Protein AF-0000000083628500 (afdb_homodimer)

Foldseek 3Di:
DDDPPPPPPPPPPPPDDDQVVVLLVVLVCCLQVVNFLQCLVPPVSVVVVCVVPVPHDGDHSVRSLLSLLLLLVVLLVVVLVQVVPFDAFWEWEWAWFAAPLGKIWIWIKIWFQGPLLFIDIFGQWIDIFRHPPDLCRVLVVVVVSCVVSVRQLRYAAYEYADDHDPSSLVSVLVRHNDPDSCQLHNQSYPHRFLLQLLLVLLVLLCVLPVVLLVLLLVLLCQCPVDPVSVVVLVVLCVVVVQPDPDDADHADPQFSLRSLSNLVRCLSSLVSLVVCVVVPVVDPRRDDPVSSVSSVLSSVLSVLSSVLLLCQLDDRFQCLQVVLVSLLVNLLVLVVCLVPDDDPSVNVSSVVVNVSSVVSCVSNNLLSQLLNLLFLQCNLNVLLVSLCSNPPPCSVVSSVSSVVSNVSLLVVLVPDDDPPPVPPPDPPPPPPPPPVDDPCVPPPVCVVVVVVCVVVVVPPDDDLSRVSNPDDGDDDDPPDHSSVVLVVCCVVRVSSSNVNRHSSRHDSHSDHSVCSRGNDRHHDDPSLVVDDSSSSGSSNSSNRSVVVPPPPPPPDSDNDDD/DDDDPPPPPPPPPPPPDDQVVVLLVVLVCCLQVVNFLQCLVPPVSVVVVCVVPVPHDGDHSVRSLLSLLLLLVVLLVVVLVQVVPFDAFWEWEWAWFAAPLGKIWIWIKIWFQGPVLFIDIFGQWIDIFRHPPDLCRVLVVVVVSCVVSVRQLRYAAYEYADDHDPSSLVSVLVRHNAPDSCQLHNQSYPHRFLLQLLLVLLVLLCVLPVVLLVLLLVLLCQCPVDPVSVVVLVVLCVVVVQPDPDDADHADPQFSLRSLSNLVRCLSSLVSLVVCVVVPVVDPRRDDPVSSVSSVLSSVLSVLSSVLLLCQLDDRFQCLQVVLVSLLVNLLVLVVCLVPPDDPSVNVSSVVVNVSSVVSCVSNNLLSQLLNLLFLQQRLNVLLVSLCSNPPPCSVVSSVSSVVSNVSVLVVLVPDDDPPPVPVPDVPPPPPPDDPDDPVVPCPVCVVVVVVCVVVVVPPDDDLSRVSNPDDGDDDDPPDHSSVVLVVCCVVRVSSSNVNRHSSRHDSHSDHSVCSRGNDRHHDDPSLVVDDSSSSGSSNSSNRSVVVPPPPPPPDSDNDDD

Sequence (1124 aa):
TTPKRRYRSGGSPYIIFDQDRCRHEIARMIIMHDYPLHMVEHPGFVAFVQNLQPQFNMVTFNTVQGDCVATFLSEKQNLQKYFEGLPGRFCLTLDMWTSSQSVGYVFITGHFVDSDWKLQKRILNVVMEPYPDSDSAINHAVSACLSDWSLDGRLFSITCNHALSEVALGNLRSLLSAKNPLILNGQLLVGSCIARTLSSVANDLLRSIQDVVKKIRDSVKYVKTSDMHEEKFVDLKQQLQVPSERSLFIDDQTQWNTTYQMLVAASELKEVFSCLDTSDPDYKGAPSMQDWKLVETLCTYLKPLYDAANILTTATHPTAITFFHEVWKLQLDLARAVANEEDPFISKLIKPMQEKIDKYWRECCLVLAIAVVMDPRFKMKLVEFSFTKVYGDDSHEYVKIVDDGVHELFNEYVALPLPLTPAYAEEGNVKTEGSPGGTLLSDNGLTDFDAYIMETSSQQTKSELDQYLEESLLPRVPDFDVLSWWKLNKLKYPTLSKMARDILSVPVSSVPADSIFDDKSKEMDQYRSSLRPEVVEALVCAKDWMHYGAAEASNALVKIEFTTPKRRYRSGGSPYIIFDQDRCRHEIARMIIMHDYPLHMVEHPGFVAFVQNLQPQFNMVTFNTVQGDCVATFLSEKQNLQKYFEGLPGRFCLTLDMWTSSQSVGYVFITGHFVDSDWKLQKRILNVVMEPYPDSDSAINHAVSACLSDWSLDGRLFSITCNHALSEVALGNLRSLLSAKNPLILNGQLLVGSCIARTLSSVANDLLRSIQDVVKKIRDSVKYVKTSDMHEEKFVDLKQQLQVPSERSLFIDDQTQWNTTYQMLVAASELKEVFSCLDTSDPDYKGAPSMQDWKLVETLCTYLKPLYDAANILTTATHPTAITFFHEVWKLQLDLARAVANEEDPFISKLIKPMQEKIDKYWRECCLVLAIAVVMDPRFKMKLVEFSFTKVYGDDSHEYVKIVDDGVHELFNEYVALPLPLTPAYAEEGNVKTEGSPGGTLLSDNGLTDFDAYIMETSSQQTKSELDQYLEESLLPRVPDFDVLSWWKLNKLKYPTLSKMARDILSVPVSSVPADSIFDDKSKEMDQYRSSLRPEVVEALVCAKDWMHYGAAEASNALVKIEF

Radius of gyration: 38.26 Å; Cα contacts (8 Å, |Δi|>4): 1397; chains: 2; bounding box: 103×145×81 Å

Solvent-accessible surface area (backbone atoms only — not comparable to full-atom values): 62098 Å² total; per-residue (Å²): 135,78,82,78,78,75,73,72,70,71,67,70,77,75,77,70,72,46,68,68,59,36,53,51,28,51,33,48,23,29,37,69,67,68,48,64,72,58,48,58,69,33,67,42,48,42,51,27,49,43,52,53,32,68,83,58,77,80,58,51,52,67,55,43,53,46,47,38,45,29,52,22,53,53,52,48,52,53,49,50,57,56,54,71,71,41,89,59,41,33,21,37,26,39,39,69,27,41,36,58,62,62,32,23,35,38,38,34,30,40,21,28,39,45,92,83,47,41,75,45,74,45,57,73,45,44,37,73,30,72,52,59,86,43,63,54,32,63,46,50,47,52,52,52,47,30,61,74,68,69,38,75,70,32,29,60,35,41,23,28,60,63,91,68,53,71,66,29,49,54,55,47,41,69,57,34,44,57,87,55,57,54,49,54,82,32,20,48,49,24,59,60,21,51,38,58,52,47,31,52,43,50,50,51,54,50,57,74,45,40,67,57,52,48,34,51,50,51,51,45,43,56,30,72,76,31,72,67,43,35,52,51,49,52,51,46,33,59,75,66,60,59,88,66,86,66,71,85,56,77,33,39,73,56,26,57,62,42,44,51,51,31,50,55,35,47,61,69,41,44,65,45,52,55,50,41,46,72,73,32,87,80,57,73,68,70,75,49,73,66,48,52,53,50,50,53,52,49,49,63,65,43,44,63,50,50,56,57,53,53,51,60,55,69,60,77,60,58,47,27,43,57,46,44,54,55,47,55,51,50,42,49,54,38,53,51,46,56,73,68,49,78,53,66,70,59,38,65,56,47,46,62,43,39,50,55,49,45,50,50,44,76,52,35,46,54,49,19,43,55,29,31,38,65,29,62,56,43,26,65,56,50,52,50,52,52,35,35,72,73,49,49,86,56,19,63,62,56,49,46,46,47,52,52,35,52,51,52,51,48,54,54,50,63,68,46,81,72,79,74,65,74,78,75,61,73,83,62,71,77,70,60,78,68,62,85,63,81,71,63,68,64,75,57,80,45,56,62,48,52,49,45,43,54,65,65,51,59,52,90,70,67,50,68,64,56,48,59,71,67,45,79,65,45,78,89,53,90,85,67,53,67,51,56,51,40,64,73,38,30,83,82,31,51,59,56,32,56,53,40,45,42,52,44,30,40,62,48,51,47,62,57,52,90,49,43,43,38,70,66,82,58,62,51,51,72,68,63,67,70,45,56,58,69,56,47,25,26,41,56,32,36,33,56,52,55,73,72,50,73,73,79,76,72,85,78,82,66,82,66,82,125,137,80,83,79,79,76,74,72,73,71,69,70,79,76,76,71,73,46,68,68,59,37,54,50,28,51,32,48,22,30,36,70,65,67,46,66,72,59,48,57,69,33,67,40,49,42,53,27,50,43,53,53,31,68,83,59,77,81,58,49,52,68,56,44,52,47,46,37,45,28,51,21,54,53,52,48,53,53,48,50,57,54,54,72,70,40,86,58,41,32,20,36,26,37,40,70,27,40,39,58,62,63,32,22,36,37,36,33,31,38,21,27,39,45,92,84,47,42,74,44,73,44,56,72,47,46,39,71,28,73,49,59,85,42,64,54,35,64,45,50,47,52,52,52,48,30,61,72,70,68,37,74,70,32,28,61,34,41,24,27,58,62,91,68,52,72,67,28,48,53,55,47,42,69,58,35,44,56,88,55,58,54,50,52,83,32,19,48,48,22,60,60,21,52,38,58,52,46,30,52,42,51,50,51,54,51,58,73,44,40,68,56,51,48,34,52,51,51,52,46,42,56,32,72,76,32,72,67,44,36,51,53,49,52,51,46,33,58,74,67,60,58,87,65,87,66,70,86,58,76,32,41,74,56,26,55,61,41,44,51,51,31,51,53,34,46,59,70,40,44,66,46,53,55,50,42,46,73,73,32,86,80,58,72,68,69,76,50,74,67,47,51,52,50,50,52,53,51,48,62,64,43,44,64,50,50,56,58,52,54,50,60,55,69,59,77,59,58,47,27,43,57,46,42,53,54,48,55,51,50,43,50,54,38,52,50,46,55,73,67,50,81,53,67,70,59,36,66,57,47,46,61,43,40,51,55,47,44,51,49,43,74,53,37,46,54,48,21,42,57,28,30,39,65,31,62,57,42,25,65,56,50,52,49,53,52,35,36,73,74,48,48,88,57,19,63,61,57,48,45,46,49,53,52,33,52,51,52,51,49,55,55,51,64,68,46,82,71,79,75,66,70,80,74,59,72,82,59,71,76,70,63,84,63,68,92,63,82,70,65,70,64,75,60,79,43,57,63,47,51,50,45,45,54,64,66,52,60,54,90,70,67,49,70,64,56,47,60,70,66,47,79,66,44,78,89,54,90,84,69,53,67,50,58,51,40,64,73,38,32,83,83,31,52,58,56,32,56,52,40,45,41,50,46,29,39,63,48,51,46,61,57,52,90,49,43,44,39,70,67,83,58,62,50,51,72,68,64,66,70,46,57,59,69,55,47,27,27,40,56,32,36,34,55,50,54,73,71,48,73,73,78,77,73,86,78,81,66,82,67,83,125

Structure (mmCIF, N/CA/C/O backbone):
data_AF-0000000083628500-model_v1
#
loop_
_entity.id
_entity.type
_entity.pdbx_description
1 polymer 'Putative AC transposase'
#
loop_
_atom_site.group_PDB
_atom_site.id
_atom_site.type_symbol
_atom_site.label_atom_id
_atom_site.label_alt_id
_atom_site.label_comp_id
_atom_site.label_asym_id
_atom_site.label_entity_id
_atom_site.label_seq_id
_atom_site.pdbx_PDB_ins_code
_atom_site.Cartn_x
_atom_site.Cartn_y
_atom_site.Cartn_z
_atom_site.occupancy
_atom_site.B_iso_or_equiv
_atom_site.auth_seq_id
_atom_site.auth_comp_id
_atom_site.auth_asym_id
_atom_site.auth_atom_id
_atom_site.pdbx_PDB_model_num
ATOM 1 N N . THR A 1 1 ? -65.938 -3.646 37.438 1 26.77 1 THR A N 1
ATOM 2 C CA . THR A 1 1 ? -65.75 -3.475 36 1 26.77 1 THR A CA 1
ATOM 3 C C . THR A 1 1 ? -64.438 -2.811 35.688 1 26.77 1 THR A C 1
ATOM 5 O O . THR A 1 1 ? -64.25 -1.622 35.938 1 26.77 1 THR A O 1
ATOM 8 N N . THR A 1 2 ? -63.344 -3.535 35.812 1 33.03 2 THR A N 1
ATOM 9 C CA . THR A 1 2 ? -61.969 -3.086 35.75 1 33.03 2 THR A CA 1
ATOM 10 C C . THR A 1 2 ? -61.594 -2.623 34.344 1 33.03 2 THR A C 1
ATOM 12 O O . THR A 1 2 ? -61.844 -3.32 33.375 1 33.03 2 THR A O 1
ATOM 15 N N . PRO A 1 3 ? -61.312 -1.31 34.094 1 29.19 3 PRO A N 1
ATOM 16 C CA . PRO A 1 3 ? -61.094 -0.782 32.719 1 29.19 3 PRO A CA 1
ATOM 17 C C . PRO A 1 3 ? -59.906 -1.446 32.031 1 29.19 3 PRO A C 1
ATOM 19 O O . PRO A 1 3 ? -58.906 -1.751 32.688 1 29.19 3 PRO A O 1
ATOM 22 N N . LYS A 1 4 ? -60.156 -2.295 30.984 1 29.53 4 LYS A N 1
ATOM 23 C CA . LYS A 1 4 ? -59.156 -2.924 30.125 1 29.53 4 LYS A CA 1
ATOM 24 C C . LYS A 1 4 ? -58.281 -1.879 29.453 1 29.53 4 LYS A C 1
ATOM 26 O O . LYS A 1 4 ? -58.75 -1.023 28.703 1 29.53 4 LYS A O 1
ATOM 31 N N . ARG A 1 5 ? -57.125 -1.547 30.047 1 30.47 5 ARG A N 1
ATOM 32 C CA . ARG A 1 5 ? -56.156 -0.633 29.484 1 30.47 5 ARG A CA 1
ATOM 33 C C . ARG A 1 5 ? -55.75 -1.046 28.078 1 30.47 5 ARG A C 1
ATOM 35 O O . ARG A 1 5 ? -55.312 -2.174 27.844 1 30.47 5 ARG A O 1
ATOM 42 N N . ARG A 1 6 ? -56.406 -0.496 27.062 1 30.08 6 ARG A N 1
ATOM 43 C CA . ARG A 1 6 ? -56.031 -0.657 25.656 1 30.08 6 ARG A CA 1
ATOM 44 C C . ARG A 1 6 ? -54.531 -0.414 25.453 1 30.08 6 ARG A C 1
ATOM 46 O O . ARG A 1 6 ? -54.031 0.664 25.766 1 30.08 6 ARG A O 1
ATOM 53 N N . TYR A 1 7 ? -53.719 -1.383 25.625 1 30.11 7 TYR A N 1
ATOM 54 C CA . TYR A 1 7 ? -52.312 -1.278 25.203 1 30.11 7 TYR A CA 1
ATOM 55 C C . TYR A 1 7 ? -52.219 -0.795 23.766 1 30.11 7 TYR A C 1
ATOM 57 O O . TYR A 1 7 ? -52.75 -1.417 22.844 1 30.11 7 TYR A O 1
ATOM 65 N N . ARG A 1 8 ? -52.375 0.513 23.547 1 32 8 ARG A N 1
ATOM 66 C CA . ARG A 1 8 ? -52 1.092 22.266 1 32 8 ARG A CA 1
ATOM 67 C C . ARG A 1 8 ? -50.719 0.438 21.734 1 32 8 ARG A C 1
ATOM 69 O O . ARG A 1 8 ? -49.688 0.461 22.391 1 32 8 ARG A O 1
ATOM 76 N N . SER A 1 9 ? -50.844 -0.696 21.203 1 32.78 9 SER A N 1
ATOM 77 C CA . SER A 1 9 ? -49.75 -1.232 20.391 1 32.78 9 SER A CA 1
ATOM 78 C C . SER A 1 9 ? -49.062 -0.134 19.578 1 32.78 9 SER A C 1
ATOM 80 O O . SER A 1 9 ? -49.719 0.535 18.766 1 32.78 9 SER A O 1
ATOM 82 N N . GLY A 1 10 ? -48.375 0.766 20.266 1 34.94 10 GLY A N 1
ATOM 83 C CA . GLY A 1 10 ? -47.562 1.735 19.547 1 34.94 10 GLY A CA 1
ATOM 84 C C . GLY A 1 10 ? -47.031 1.211 18.219 1 34.94 10 GLY A C 1
ATOM 85 O O . GLY A 1 10 ? -46.281 0.241 18.188 1 34.94 10 GLY A O 1
ATOM 86 N N . GLY A 1 11 ? -47.906 1.203 17.25 1 37.25 11 GLY A N 1
ATOM 87 C CA . GLY A 1 11 ? -47.5 0.901 15.898 1 37.25 11 GLY A CA 1
ATOM 88 C C . GLY A 1 11 ? -46.094 1.423 15.586 1 37.25 11 GLY A C 1
ATOM 89 O O . GLY A 1 11 ? -45.719 2.518 16.016 1 37.25 11 GLY A O 1
ATOM 90 N N . SER A 1 12 ? -45.125 0.626 15.711 1 40.72 12 SER A N 1
ATOM 91 C CA . SER A 1 12 ? -43.781 1.001 15.227 1 40.72 12 SER A CA 1
ATOM 92 C C . SER A 1 12 ? -43.875 1.981 14.062 1 40.72 12 SER A C 1
ATOM 94 O O . SER A 1 12 ? -44.688 1.794 13.148 1 40.72 12 SER A O 1
ATOM 96 N N . PRO A 1 13 ? -43.688 3.213 14.234 1 42.59 13 PRO A N 1
ATOM 97 C CA . PRO A 1 13 ? -43.75 4.16 13.117 1 42.59 13 PRO A CA 1
ATOM 98 C C . PRO A 1 13 ? -43.281 3.541 11.797 1 42.59 13 PRO A C 1
ATOM 100 O O . PRO A 1 13 ? -42.25 2.889 11.75 1 42.59 13 PRO A O 1
ATOM 103 N N . TYR A 1 14 ? -44.125 2.992 11.039 1 46.62 14 TYR A N 1
ATOM 104 C CA . TYR A 1 14 ? -43.906 2.551 9.664 1 46.62 14 TYR A CA 1
ATOM 105 C C . TYR A 1 14 ? -43 3.518 8.914 1 46.62 14 TYR A C 1
ATOM 107 O O . TYR A 1 14 ? -43.438 4.617 8.547 1 46.62 14 TYR A O 1
ATOM 115 N N . ILE A 1 15 ? -41.844 3.689 9.289 1 55.88 15 ILE A N 1
ATOM 116 C CA . ILE A 1 15 ? -40.938 4.52 8.5 1 55.88 15 ILE A CA 1
ATOM 117 C C . ILE A 1 15 ? -41 4.102 7.031 1 55.88 15 ILE A C 1
ATOM 119 O O . ILE A 1 15 ? -40.719 2.953 6.695 1 55.88 15 ILE A O 1
ATOM 123 N N . ILE A 1 16 ? -41.844 4.797 6.328 1 68.62 16 ILE A N 1
ATOM 124 C CA . ILE A 1 16 ? -42.062 4.641 4.895 1 68.62 16 ILE A CA 1
ATOM 125 C C . ILE A 1 16 ? -40.75 4.73 4.145 1 68.62 16 ILE A C 1
ATOM 127 O O . ILE A 1 16 ? -39.938 5.621 4.41 1 68.62 16 ILE A O 1
ATOM 131 N N . PHE A 1 17 ? -40.469 3.691 3.453 1 81.81 17 PHE A N 1
ATOM 132 C CA . PHE A 1 17 ? -39.344 3.604 2.557 1 81.81 17 PHE A CA 1
ATOM 133 C C . PHE A 1 17 ? -39.25 4.824 1.649 1 81.81 17 PHE A C 1
ATOM 135 O O . PHE A 1 17 ? -40.25 5.219 1.048 1 81.81 17 PHE A O 1
ATOM 142 N N . ASP A 1 18 ? -38.156 5.633 1.667 1 90.56 18 ASP A N 1
ATOM 143 C CA . ASP A 1 18 ? -37.906 6.809 0.84 1 90.56 18 ASP A CA 1
ATOM 144 C C . ASP A 1 18 ? -36.719 6.59 -0.074 1 90.56 18 ASP A C 1
ATOM 146 O O . ASP A 1 18 ? -35.562 6.523 0.396 1 90.56 18 ASP A O 1
ATOM 150 N N . GLN A 1 19 ? -36.969 6.594 -1.367 1 92.44 19 GLN A N 1
ATOM 151 C CA . GLN A 1 19 ? -35.969 6.312 -2.375 1 92.44 19 GLN A CA 1
ATOM 152 C C . GLN A 1 19 ? -34.844 7.336 -2.318 1 92.44 19 GLN A C 1
ATOM 154 O O . GLN A 1 19 ? -33.656 6.969 -2.316 1 92.44 19 GLN A O 1
ATOM 159 N N . ASP A 1 20 ? -35.188 8.578 -2.281 1 92.75 20 ASP A N 1
ATOM 160 C CA . ASP A 1 20 ? -34.219 9.656 -2.344 1 92.75 20 ASP A CA 1
ATOM 161 C C . ASP A 1 20 ? -33.344 9.695 -1.084 1 92.75 20 ASP A C 1
ATOM 163 O O . ASP A 1 20 ? -32.156 9.938 -1.156 1 92.75 20 ASP A O 1
ATOM 167 N N . ARG A 1 21 ? -34 9.477 -0.053 1 93.5 21 ARG A N 1
ATOM 168 C CA . ARG A 1 21 ? -33.25 9.445 1.201 1 93.5 21 ARG A CA 1
ATOM 169 C C . ARG A 1 21 ? -32.219 8.328 1.193 1 93.5 21 ARG A C 1
ATOM 171 O O . ARG A 1 21 ? -31.078 8.523 1.636 1 93.5 21 ARG A O 1
ATOM 178 N N . CYS A 1 22 ? -32.562 7.18 0.744 1 94.25 22 CYS A N 1
ATOM 179 C CA . CYS A 1 22 ? -31.656 6.043 0.689 1 94.25 22 CYS A CA 1
ATOM 180 C C . CYS A 1 22 ? -30.516 6.312 -0.277 1 94.25 22 CYS A C 1
ATOM 182 O O . CYS A 1 22 ? -29.359 5.93 -0.014 1 94.25 22 CYS A O 1
ATOM 184 N N . ARG A 1 23 ? -30.844 6.938 -1.316 1 95.19 23 ARG A N 1
ATOM 185 C CA . ARG A 1 23 ? -29.828 7.328 -2.283 1 95.19 23 ARG A CA 1
ATOM 186 C C . ARG A 1 23 ? -28.812 8.266 -1.652 1 95.19 23 ARG A C 1
ATOM 188 O O . ARG A 1 23 ? -27.609 8.109 -1.851 1 95.19 23 ARG A O 1
ATOM 195 N N . HIS A 1 24 ? -29.281 9.172 -0.893 1 95 24 HIS A N 1
ATOM 196 C CA . HIS A 1 24 ? -28.406 10.109 -0.189 1 95 24 HIS A CA 1
ATOM 197 C C . HIS A 1 24 ? -27.547 9.391 0.833 1 95 24 HIS A C 1
ATOM 199 O O . HIS A 1 24 ? -26.359 9.711 0.993 1 95 24 HIS A O 1
ATOM 205 N N . GLU A 1 25 ? -28.125 8.469 1.453 1 96.06 25 GLU A N 1
ATOM 206 C CA . GLU A 1 25 ? -27.391 7.715 2.467 1 96.06 25 GLU A CA 1
ATOM 207 C C . GLU A 1 25 ? -26.281 6.871 1.838 1 96.06 25 GLU A C 1
ATOM 209 O O . GLU A 1 25 ? -25.234 6.652 2.451 1 96.06 25 GLU A O 1
ATOM 214 N N . ILE A 1 26 ? -26.438 6.379 0.629 1 97.12 26 ILE A N 1
ATOM 215 C CA . ILE A 1 26 ? -25.391 5.648 -0.083 1 97.12 26 ILE A CA 1
ATOM 216 C C . ILE A 1 26 ? -24.188 6.559 -0.315 1 97.12 26 ILE A C 1
ATOM 218 O O . ILE A 1 26 ? -23.062 6.18 -0.029 1 97.12 26 ILE A O 1
ATOM 222 N N . ALA A 1 27 ? -24.484 7.738 -0.815 1 97.19 27 ALA A N 1
ATOM 223 C CA . ALA A 1 27 ? -23.406 8.703 -1.052 1 97.19 27 ALA A CA 1
ATOM 224 C C . ALA A 1 27 ? -22.672 9.039 0.246 1 97.19 27 ALA A C 1
ATOM 226 O O . ALA A 1 27 ? -21.453 9.094 0.279 1 97.19 27 ALA A O 1
ATOM 227 N N . ARG A 1 28 ? -23.422 9.211 1.27 1 96.81 28 ARG A N 1
ATOM 228 C CA . ARG A 1 28 ? -22.875 9.57 2.57 1 96.81 28 ARG A CA 1
ATOM 229 C C . ARG A 1 28 ? -21.953 8.477 3.096 1 96.81 28 ARG A C 1
ATOM 231 O O . ARG A 1 28 ? -20.859 8.75 3.578 1 96.81 28 ARG A O 1
ATOM 238 N N . MET A 1 29 ? -22.422 7.211 3.045 1 96.94 29 MET A N 1
ATOM 239 C CA . MET A 1 29 ? -21.609 6.121 3.58 1 96.94 29 MET A CA 1
ATOM 240 C C . MET A 1 29 ? -20.344 5.938 2.76 1 96.94 29 MET A C 1
ATOM 242 O O . MET A 1 29 ? -19.281 5.613 3.307 1 96.94 29 MET A O 1
ATOM 246 N N . ILE A 1 30 ? -20.375 6.137 1.43 1 97.56 30 ILE A N 1
ATOM 247 C CA . ILE A 1 30 ? -19.203 6.027 0.561 1 97.56 30 ILE A CA 1
ATOM 248 C C . ILE A 1 30 ? -18.188 7.09 0.941 1 97.56 30 ILE A C 1
ATOM 250 O O . ILE A 1 30 ? -17 6.789 1.086 1 97.56 30 ILE A O 1
ATOM 254 N N . ILE A 1 31 ? -18.625 8.305 1.171 1 97.69 31 ILE A N 1
ATOM 255 C CA . ILE A 1 31 ? -17.734 9.422 1.52 1 97.69 31 ILE A CA 1
ATOM 256 C C . ILE A 1 31 ? -17.141 9.195 2.91 1 97.69 31 ILE A C 1
ATOM 258 O O . ILE A 1 31 ? -15.93 9.25 3.09 1 97.69 31 ILE A O 1
ATOM 262 N N . MET A 1 32 ? -17.953 8.844 3.857 1 96.44 32 MET A N 1
ATOM 263 C CA . MET A 1 32 ? -17.562 8.766 5.262 1 96.44 32 MET A CA 1
ATOM 264 C C . MET A 1 32 ? -16.562 7.648 5.484 1 96.44 32 MET A C 1
ATOM 266 O O . MET A 1 32 ? -15.656 7.773 6.316 1 96.44 32 MET A O 1
ATOM 270 N N . HIS A 1 33 ? -16.766 6.578 4.766 1 95.75 33 HIS A N 1
ATOM 271 C CA . HIS A 1 33 ? -15.984 5.395 5.117 1 95.75 33 HIS A CA 1
ATOM 272 C C . HIS A 1 33 ? -15.07 4.977 3.973 1 95.75 33 HIS A C 1
ATOM 274 O O . HIS A 1 33 ? -14.5 3.881 3.992 1 95.75 33 HIS A O 1
ATOM 280 N N . ASP A 1 34 ? -14.938 5.836 2.945 1 94.62 34 ASP A N 1
ATOM 281 C CA . ASP A 1 34 ? -14.023 5.633 1.829 1 94.62 34 ASP A CA 1
ATOM 282 C C . ASP A 1 34 ? -14.336 4.336 1.091 1 94.62 34 ASP A C 1
ATOM 284 O O . ASP A 1 34 ? -13.43 3.574 0.747 1 94.62 34 ASP A O 1
ATOM 288 N N . TYR A 1 35 ? -15.672 4.016 0.969 1 96.5 35 TYR A N 1
ATOM 289 C CA . TYR A 1 35 ? -16.031 2.877 0.132 1 96.5 35 TYR A CA 1
ATOM 290 C C . TYR A 1 35 ? -15.812 3.195 -1.344 1 96.5 35 TYR A C 1
ATOM 292 O O . TYR A 1 35 ? -15.938 4.348 -1.76 1 96.5 35 TYR A O 1
ATOM 300 N N . PRO A 1 36 ? -15.422 2.133 -2.172 1 95.94 36 PRO A N 1
ATOM 301 C CA . PRO A 1 36 ? -15.336 2.4 -3.609 1 95.94 36 PRO A CA 1
ATOM 302 C C . PRO A 1 36 ? -16.672 2.811 -4.219 1 95.94 36 PRO A C 1
ATOM 304 O O . PRO A 1 36 ? -17.719 2.268 -3.846 1 95.94 36 PRO A O 1
ATOM 307 N N . LEU A 1 37 ? -16.641 3.783 -5.121 1 96.56 37 LEU A N 1
ATOM 308 C CA . LEU A 1 37 ? -17.844 4.227 -5.812 1 96.56 37 LEU A CA 1
ATOM 309 C C . LEU A 1 37 ? -18.5 3.068 -6.555 1 96.56 37 LEU A C 1
ATOM 311 O O . LEU A 1 37 ? -19.734 2.996 -6.629 1 96.56 37 LEU A O 1
ATOM 315 N N . HIS A 1 38 ? -17.75 2.104 -7.004 1 95.75 38 HIS A N 1
ATOM 316 C CA . HIS A 1 38 ? -18.234 0.967 -7.785 1 95.75 38 HIS A CA 1
ATOM 317 C C . HIS A 1 38 ? -19 -0.022 -6.91 1 95.75 38 HIS A C 1
ATOM 319 O O . HIS A 1 38 ? -19.609 -0.967 -7.414 1 95.75 38 HIS A O 1
ATOM 325 N N . MET A 1 39 ? -18.984 0.195 -5.621 1 96.69 39 MET A N 1
ATOM 326 C CA . MET A 1 39 ? -19.672 -0.697 -4.684 1 96.69 39 MET A CA 1
ATOM 327 C C . MET A 1 39 ? -21.125 -0.904 -5.09 1 96.69 39 MET A C 1
ATOM 329 O O . MET A 1 39 ? -21.656 -2.004 -4.945 1 96.69 39 MET A O 1
ATOM 333 N N . VAL A 1 40 ? -21.781 0.099 -5.672 1 96.81 40 VAL A N 1
ATOM 334 C CA . VAL A 1 40 ? -23.203 0.088 -5.988 1 96.81 40 VAL A CA 1
ATOM 335 C C . VAL A 1 40 ? -23.469 -0.896 -7.125 1 96.81 40 VAL A C 1
ATOM 337 O O . VAL A 1 40 ? -24.625 -1.268 -7.375 1 96.81 40 VAL A O 1
ATOM 340 N N . GLU A 1 41 ? -22.406 -1.312 -7.789 1 96.56 41 GLU A N 1
ATOM 341 C CA . GLU A 1 41 ? -22.562 -2.256 -8.891 1 96.56 41 GLU A CA 1
ATOM 342 C C . GLU A 1 41 ? -21.969 -3.619 -8.539 1 96.56 41 GLU A C 1
ATOM 344 O O . GLU A 1 41 ? -21.984 -4.539 -9.359 1 96.56 41 GLU A O 1
ATOM 349 N N . HIS A 1 42 ? -21.391 -3.762 -7.406 1 96.38 42 HIS A N 1
ATOM 350 C CA . HIS A 1 42 ? -20.906 -5.059 -6.961 1 96.38 42 HIS A CA 1
ATOM 351 C C . HIS A 1 42 ? -22.047 -6.062 -6.824 1 96.38 42 HIS A C 1
ATOM 353 O O . HIS A 1 42 ? -23.047 -5.785 -6.148 1 96.38 42 HIS A O 1
ATOM 359 N N . PRO A 1 43 ? -21.953 -7.234 -7.375 1 95.62 43 PRO A N 1
ATOM 360 C CA . PRO A 1 43 ? -23.062 -8.203 -7.336 1 95.62 43 PRO A CA 1
ATOM 361 C C . PRO A 1 43 ? -23.484 -8.547 -5.91 1 95.62 43 PRO A C 1
ATOM 363 O O . PRO A 1 43 ? -24.672 -8.688 -5.637 1 95.62 43 PRO A O 1
ATOM 366 N N . GLY A 1 44 ? -22.5 -8.68 -5.031 1 96.12 44 GLY A N 1
ATOM 367 C CA . GLY A 1 44 ? -22.828 -8.984 -3.652 1 96.12 44 GLY A CA 1
ATOM 368 C C . GLY A 1 44 ? -23.625 -7.883 -2.969 1 96.12 44 GLY A C 1
ATOM 369 O O . GLY A 1 44 ? -24.562 -8.156 -2.229 1 96.12 44 GLY A O 1
ATOM 370 N N . PHE A 1 45 ? -23.281 -6.586 -3.172 1 97.5 45 PHE A N 1
ATOM 371 C CA . PHE A 1 45 ? -23.969 -5.453 -2.57 1 97.5 45 PHE A CA 1
ATOM 372 C C . PHE A 1 45 ? -25.359 -5.293 -3.158 1 97.5 45 PHE A C 1
ATOM 374 O O . PHE A 1 45 ? -26.328 -5.047 -2.428 1 97.5 45 PHE A O 1
ATOM 381 N N . VAL A 1 46 ? -25.484 -5.484 -4.422 1 96.62 46 VAL A N 1
ATOM 382 C CA . VAL A 1 46 ? -26.766 -5.383 -5.105 1 96.62 46 VAL A CA 1
ATOM 383 C C . VAL A 1 46 ? -27.719 -6.445 -4.57 1 96.62 46 VAL A C 1
ATOM 385 O O . VAL A 1 46 ? -28.875 -6.152 -4.266 1 96.62 46 VAL A O 1
ATOM 388 N N . ALA A 1 47 ? -27.219 -7.699 -4.441 1 95.31 47 ALA A N 1
ATOM 389 C CA . ALA A 1 47 ? -28.031 -8.789 -3.916 1 95.31 47 ALA A CA 1
ATOM 390 C C . ALA A 1 47 ? -28.5 -8.484 -2.494 1 95.31 47 ALA A C 1
ATOM 392 O O . ALA A 1 47 ? -29.656 -8.711 -2.152 1 95.31 47 ALA A O 1
ATOM 393 N N . PHE A 1 48 ? -27.703 -7.98 -1.708 1 96.31 48 PHE A N 1
ATOM 394 C CA . PHE A 1 48 ? -28.016 -7.641 -0.327 1 96.31 48 PHE A CA 1
ATOM 395 C C . PHE A 1 48 ? -29.125 -6.59 -0.27 1 96.31 48 PHE A C 1
ATOM 397 O O . PHE A 1 48 ? -30.125 -6.77 0.429 1 96.31 48 PHE A O 1
ATOM 404 N N . VAL A 1 49 ? -28.906 -5.5 -1.039 1 95.81 49 VAL A N 1
ATOM 405 C CA . VAL A 1 49 ? -29.828 -4.379 -1.027 1 95.81 49 VAL A CA 1
ATOM 406 C C . VAL A 1 49 ? -31.188 -4.832 -1.558 1 95.81 49 VAL A C 1
ATOM 408 O O . VAL A 1 49 ? -32.219 -4.496 -0.987 1 95.81 49 VAL A O 1
ATOM 411 N N . GLN A 1 50 ? -31.188 -5.676 -2.566 1 93.56 50 GLN A N 1
ATOM 412 C CA . GLN A 1 50 ? -32.438 -6.129 -3.186 1 93.56 50 GLN A CA 1
ATOM 413 C C . GLN A 1 50 ? -33.188 -7.074 -2.262 1 93.56 50 GLN A C 1
ATOM 415 O O . GLN A 1 50 ? -34.438 -7.082 -2.254 1 93.56 50 GLN A O 1
ATOM 420 N N . ASN A 1 51 ? -32.438 -7.836 -1.504 1 93.06 51 ASN A N 1
ATOM 421 C CA . ASN A 1 51 ? -33.094 -8.711 -0.542 1 93.06 51 ASN A CA 1
ATOM 422 C C . ASN A 1 51 ? -33.625 -7.938 0.668 1 93.06 51 ASN A C 1
ATOM 424 O O . ASN A 1 51 ? -34.625 -8.312 1.269 1 93.06 51 ASN A O 1
ATOM 428 N N . LEU A 1 52 ? -32.969 -6.891 0.954 1 92.75 52 LEU A N 1
ATOM 429 C CA . LEU A 1 52 ? -33.344 -6.055 2.084 1 92.75 52 LEU A CA 1
ATOM 430 C C . LEU A 1 52 ? -34.562 -5.219 1.74 1 92.75 52 LEU A C 1
ATOM 432 O O . LEU A 1 52 ? -35.5 -5.121 2.543 1 92.75 52 LEU A O 1
ATOM 436 N N . GLN A 1 53 ? -34.594 -4.555 0.558 1 92.44 53 GLN A N 1
ATOM 437 C CA . GLN A 1 53 ? -35.688 -3.707 0.074 1 92.44 53 GLN A CA 1
ATOM 438 C C . GLN A 1 53 ? -35.844 -3.822 -1.44 1 92.44 53 GLN A C 1
ATOM 440 O O . GLN A 1 53 ? -35.25 -3.025 -2.189 1 92.44 53 GLN A O 1
ATOM 445 N N . PRO A 1 54 ? -36.656 -4.719 -1.818 1 90.44 54 PRO A N 1
ATOM 446 C CA . PRO A 1 54 ? -36.844 -4.984 -3.248 1 90.44 54 PRO A CA 1
ATOM 447 C C . PRO A 1 54 ? -37.344 -3.766 -4.02 1 90.44 54 PRO A C 1
ATOM 449 O O . PRO A 1 54 ? -37.125 -3.664 -5.23 1 90.44 54 PRO A O 1
ATOM 452 N N . GLN A 1 55 ? -37.969 -2.812 -3.332 1 90.25 55 GLN A N 1
ATOM 453 C CA . GLN A 1 55 ? -38.531 -1.648 -4.004 1 90.25 55 GLN A CA 1
ATOM 454 C C . GLN A 1 55 ? -37.469 -0.598 -4.289 1 90.25 55 GLN A C 1
ATOM 456 O O . GLN A 1 55 ? -37.688 0.344 -5.051 1 90.25 55 GLN A O 1
ATOM 461 N N . PHE A 1 56 ? -36.344 -0.77 -3.697 1 93.69 56 PHE A N 1
ATOM 462 C CA . PHE A 1 56 ? -35.281 0.213 -3.887 1 93.69 56 PHE A CA 1
ATOM 463 C C . PHE A 1 56 ? -34.688 0.106 -5.285 1 93.69 56 PHE A C 1
ATOM 465 O O . PHE A 1 56 ? -34.281 -0.974 -5.707 1 93.69 56 PHE A O 1
ATOM 472 N N . ASN A 1 57 ? -34.75 1.18 -5.992 1 93.62 57 ASN A N 1
ATOM 473 C CA . ASN A 1 57 ? -34.062 1.244 -7.285 1 93.62 57 ASN A CA 1
ATOM 474 C C . ASN A 1 57 ? -32.594 1.519 -7.125 1 93.62 57 ASN A C 1
ATOM 476 O O . ASN A 1 57 ? -32.188 2.635 -6.781 1 93.62 57 ASN A O 1
ATOM 480 N N . MET A 1 58 ? -31.812 0.531 -7.484 1 93.94 58 MET A N 1
ATOM 481 C CA . MET A 1 58 ? -30.375 0.65 -7.297 1 93.94 58 MET A CA 1
ATOM 482 C C . MET A 1 58 ? -29.812 1.799 -8.133 1 93.94 58 MET A C 1
ATOM 484 O O . MET A 1 58 ? -30.312 2.096 -9.211 1 93.94 58 MET A O 1
ATOM 488 N N . VAL A 1 59 ? -28.828 2.41 -7.586 1 94.81 59 VAL A N 1
ATOM 489 C CA . VAL A 1 59 ? -28.172 3.518 -8.266 1 94.81 59 VAL A CA 1
ATOM 490 C C . VAL A 1 59 ? -26.984 2.994 -9.078 1 94.81 59 VAL A C 1
ATOM 492 O O . VAL A 1 59 ? -26.438 1.934 -8.773 1 94.81 59 VAL A O 1
ATOM 495 N N . THR A 1 60 ? -26.609 3.715 -10.109 1 95.88 60 THR A N 1
ATOM 496 C CA . THR A 1 60 ? -25.453 3.369 -10.93 1 95.88 60 THR A CA 1
ATOM 497 C C . THR A 1 60 ? -24.203 4.09 -10.438 1 95.88 60 THR A C 1
ATOM 499 O O . THR A 1 60 ? -24.281 4.98 -9.586 1 95.88 60 THR A O 1
ATOM 502 N N . PHE A 1 61 ? -23.109 3.695 -10.984 1 95.69 61 PHE A N 1
ATOM 503 C CA . PHE A 1 61 ? -21.828 4.328 -10.68 1 95.69 61 PHE A CA 1
ATOM 504 C C . PHE A 1 61 ? -21.875 5.824 -10.961 1 95.69 61 PHE A C 1
ATOM 506 O O . PHE A 1 61 ? -21.5 6.633 -10.109 1 95.69 61 PHE A O 1
ATOM 513 N N . ASN A 1 62 ? -22.359 6.207 -12.078 1 95.56 62 ASN A N 1
ATOM 514 C CA . ASN A 1 62 ? -22.391 7.609 -12.484 1 95.56 62 ASN A CA 1
ATOM 515 C C . ASN A 1 62 ? -23.312 8.438 -11.578 1 95.56 62 ASN A C 1
ATOM 517 O O . ASN A 1 62 ? -22.969 9.57 -11.227 1 95.56 62 ASN A O 1
ATOM 521 N N . THR A 1 63 ? -24.359 7.828 -11.25 1 96.06 63 THR A N 1
ATOM 522 C CA . THR A 1 63 ? -25.312 8.523 -10.391 1 96.06 63 THR A CA 1
ATOM 523 C C . THR A 1 63 ? -24.719 8.789 -9.016 1 96.06 63 THR A C 1
ATOM 525 O O . THR A 1 63 ? -24.828 9.898 -8.492 1 96.06 63 THR A O 1
ATOM 528 N N . VAL A 1 64 ? -24.141 7.77 -8.469 1 96.88 64 VAL A N 1
ATOM 529 C CA . VAL A 1 64 ? -23.594 7.914 -7.125 1 96.88 64 VAL A CA 1
ATOM 530 C C . VAL A 1 64 ? -22.422 8.883 -7.141 1 96.88 64 VAL A C 1
ATOM 532 O O . VAL A 1 64 ? -22.219 9.656 -6.203 1 96.88 64 VAL A O 1
ATOM 535 N N . GLN A 1 65 ? -21.578 8.797 -8.141 1 97.06 65 GLN A N 1
ATOM 536 C CA . GLN A 1 65 ? -20.5 9.758 -8.305 1 97.06 65 GLN A CA 1
ATOM 537 C C . GLN A 1 65 ? -21.031 11.188 -8.328 1 97.06 65 GLN A C 1
ATOM 539 O O . GLN A 1 65 ? -20.484 12.062 -7.652 1 97.06 65 GLN A O 1
ATOM 544 N N . GLY A 1 66 ? -22.031 11.406 -9.117 1 97.19 66 GLY A N 1
ATOM 545 C CA . GLY A 1 66 ? -22.672 12.711 -9.156 1 97.19 66 GLY A CA 1
ATOM 546 C C . GLY A 1 66 ? -23.203 13.156 -7.801 1 97.19 66 GLY A C 1
ATOM 547 O O . GLY A 1 66 ? -23.062 14.32 -7.43 1 97.19 66 GLY A O 1
ATOM 548 N N . ASP A 1 67 ? -23.781 12.242 -7.094 1 97.31 67 ASP A N 1
ATOM 549 C CA . ASP A 1 67 ? -24.328 12.539 -5.77 1 97.31 67 ASP A CA 1
ATOM 550 C C . ASP A 1 67 ? -23.203 12.922 -4.801 1 97.31 67 ASP A C 1
ATOM 552 O O . ASP A 1 67 ? -23.375 13.812 -3.967 1 97.31 67 ASP A O 1
ATOM 556 N N . CYS A 1 68 ? -22.125 12.211 -4.844 1 97.31 68 CYS A N 1
ATOM 557 C CA . CYS A 1 68 ? -20.984 12.531 -3.99 1 97.31 68 CYS A CA 1
ATOM 558 C C . CYS A 1 68 ? -20.438 13.922 -4.293 1 97.31 68 CYS A C 1
ATOM 560 O O . CYS A 1 68 ? -20.156 14.695 -3.375 1 97.31 68 CYS A O 1
ATOM 562 N N . VAL A 1 69 ? -20.344 14.273 -5.543 1 97.62 69 VAL A N 1
ATOM 563 C CA . VAL A 1 69 ? -19.859 15.586 -5.953 1 97.62 69 VAL A CA 1
ATOM 564 C C . VAL A 1 69 ? -20.859 16.672 -5.516 1 97.62 69 VAL A C 1
ATOM 566 O O . VAL A 1 69 ? -20.453 17.75 -5.078 1 97.62 69 VAL A O 1
ATOM 569 N N . ALA A 1 70 ? -22.125 16.328 -5.605 1 97 70 ALA A N 1
ATOM 570 C CA . ALA A 1 70 ? -23.141 17.266 -5.164 1 97 70 ALA A CA 1
ATOM 571 C C . ALA A 1 70 ? -23.031 17.547 -3.67 1 97 70 ALA A C 1
ATOM 573 O O . ALA A 1 70 ? -23.172 18.703 -3.234 1 97 70 ALA A O 1
ATOM 574 N N . THR A 1 71 ? -22.812 16.5 -2.959 1 96.56 71 THR A N 1
ATOM 575 C CA . THR A 1 71 ? -22.609 16.641 -1.523 1 96.56 71 THR A CA 1
ATOM 576 C C . THR A 1 71 ? -21.406 17.531 -1.245 1 96.56 71 THR A C 1
ATOM 578 O O . THR A 1 71 ? -21.453 18.422 -0.391 1 96.56 71 THR A O 1
ATOM 581 N N . PHE A 1 72 ? -20.359 17.375 -1.949 1 97.44 72 PHE A N 1
ATOM 582 C CA . PHE A 1 72 ? -19.141 18.188 -1.855 1 97.44 72 PHE A CA 1
ATOM 583 C C . PHE A 1 72 ? -19.438 19.656 -2.127 1 97.44 72 PHE A C 1
ATOM 585 O O . PHE A 1 72 ? -19.031 20.531 -1.362 1 97.44 72 PHE A O 1
ATOM 592 N N . LEU A 1 73 ? -20.109 19.891 -3.158 1 97.56 73 LEU A N 1
ATOM 593 C CA . LEU A 1 73 ? -20.406 21.266 -3.553 1 97.56 73 LEU A CA 1
ATOM 594 C C . LEU A 1 73 ? -21.281 21.953 -2.51 1 97.56 73 LEU A C 1
ATOM 596 O O . LEU A 1 73 ? -21.078 23.125 -2.207 1 97.56 73 LEU A O 1
ATOM 600 N N . SER A 1 74 ? -22.172 21.188 -2.002 1 96.44 74 SER A N 1
ATOM 601 C CA . SER A 1 74 ? -23.031 21.734 -0.952 1 96.44 74 SER A CA 1
ATOM 602 C C . SER A 1 74 ? -22.219 22.078 0.296 1 96.44 74 SER A C 1
ATOM 604 O O . SER A 1 74 ? -22.359 23.156 0.852 1 96.44 74 SER A O 1
ATOM 606 N N . GLU A 1 75 ? -21.406 21.141 0.703 1 96.62 75 GLU A N 1
ATOM 607 C CA . GLU A 1 75 ? -20.562 21.359 1.867 1 96.62 75 GLU A CA 1
ATOM 608 C C . GLU A 1 75 ? -19.578 22.516 1.623 1 96.62 75 GLU A C 1
ATOM 610 O O . GLU A 1 75 ? -19.266 23.266 2.543 1 96.62 75 GLU A O 1
ATOM 615 N N . LYS A 1 76 ? -19.094 22.609 0.469 1 97.44 76 LYS A N 1
ATOM 616 C CA . LYS A 1 76 ? -18.172 23.688 0.111 1 97.44 76 LYS A CA 1
ATOM 617 C C . LYS A 1 76 ? -18.828 25.047 0.254 1 97.44 76 LYS A C 1
ATOM 619 O O . LYS A 1 76 ? -18.203 26 0.756 1 97.44 76 LYS A O 1
ATOM 624 N N . GLN A 1 77 ? -20.047 25.156 -0.153 1 96.5 77 GLN A N 1
ATOM 625 C CA . GLN A 1 77 ? -20.781 26.406 -0.025 1 96.5 77 GLN A CA 1
ATOM 626 C C . GLN A 1 77 ? -20.953 26.797 1.441 1 96.5 77 GLN A C 1
ATOM 628 O O . GLN A 1 77 ? -20.797 27.969 1.801 1 96.5 77 GLN A O 1
ATOM 633 N N . ASN A 1 78 ? -21.25 25.812 2.174 1 95.38 78 ASN A N 1
ATOM 634 C CA . ASN A 1 78 ? -21.391 26.062 3.605 1 95.38 78 ASN A CA 1
ATOM 635 C C . ASN A 1 78 ? -20.078 26.547 4.219 1 95.38 78 ASN A C 1
ATOM 637 O O . A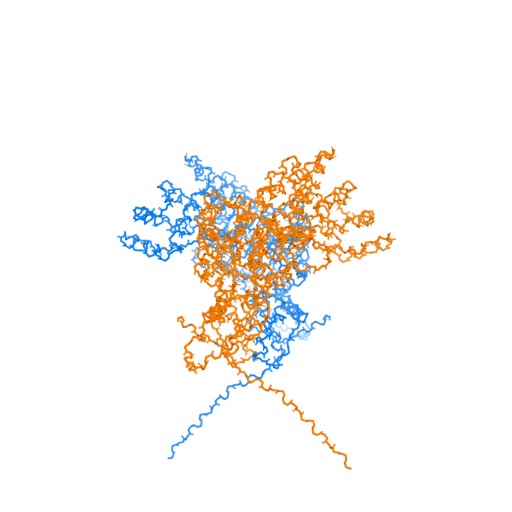SN A 1 78 ? -20.062 27.453 5.047 1 95.38 78 ASN A O 1
ATOM 641 N N . LEU A 1 79 ? -19.062 25.938 3.809 1 96.62 79 LEU A N 1
ATOM 642 C CA . LEU A 1 79 ? -17.75 26.281 4.344 1 96.62 79 LEU A CA 1
ATOM 643 C C . LEU A 1 79 ? -17.312 27.656 3.867 1 96.62 79 LEU A C 1
ATOM 645 O O . LEU A 1 79 ? -16.656 28.406 4.609 1 96.62 79 LEU A O 1
ATOM 649 N N . GLN A 1 80 ? -17.672 27.984 2.686 1 96.5 80 GLN A N 1
ATOM 650 C CA . GLN A 1 80 ? -17.359 29.312 2.154 1 96.5 80 GLN A CA 1
ATOM 651 C C . GLN A 1 80 ? -18.062 30.391 2.971 1 96.5 80 GLN A C 1
ATOM 653 O O . GLN A 1 80 ? -17.453 31.422 3.297 1 96.5 80 GLN A O 1
ATOM 658 N N . LYS A 1 81 ? -19.266 30.141 3.273 1 95.19 81 LYS A N 1
ATOM 659 C CA . LYS A 1 81 ? -20 31.078 4.105 1 95.19 81 LYS A CA 1
ATOM 660 C C . LYS A 1 81 ? -19.375 31.203 5.496 1 95.19 81 LYS A C 1
ATOM 662 O O . LYS A 1 81 ? -19.297 32.281 6.055 1 95.19 81 LYS A O 1
ATOM 667 N N . TYR A 1 82 ? -19.016 30.094 5.945 1 95.06 82 TYR A N 1
ATOM 668 C CA . TYR A 1 82 ? -18.344 30.047 7.242 1 95.06 82 TYR A CA 1
ATOM 669 C C . TYR A 1 82 ? -17.062 30.875 7.234 1 95.06 82 TYR A C 1
ATOM 671 O O . TYR A 1 82 ? -16.797 31.625 8.172 1 95.06 82 TYR A O 1
ATOM 679 N N . PHE A 1 83 ? -16.25 30.859 6.199 1 95.88 83 PHE A N 1
ATOM 680 C CA . PHE A 1 83 ? -14.961 31.547 6.082 1 95.88 83 PHE A CA 1
ATOM 681 C C . PHE A 1 83 ? -15.164 33.031 5.922 1 95.88 83 PHE A C 1
ATOM 683 O O . PHE A 1 83 ? -14.344 33.844 6.375 1 95.88 83 PHE A O 1
ATOM 690 N N . GLU A 1 84 ? -16.203 33.438 5.297 1 92.88 84 GLU A N 1
ATOM 691 C CA . GLU A 1 84 ? -16.5 34.844 5.078 1 92.88 84 GLU A CA 1
ATOM 692 C C . GLU A 1 84 ? -16.703 35.562 6.398 1 92.88 84 GLU A C 1
ATOM 694 O O . GLU A 1 84 ? -16.391 36.75 6.516 1 92.88 84 GLU A O 1
ATOM 699 N N . GLY A 1 85 ? -17.125 34.844 7.32 1 91 85 GLY A N 1
ATOM 700 C CA . GLY A 1 85 ? -17.406 35.469 8.609 1 91 85 GLY A CA 1
ATOM 701 C C . GLY A 1 85 ? -16.234 35.438 9.555 1 91 85 GLY A C 1
ATOM 702 O O . GLY A 1 85 ? -16.281 36 10.648 1 91 85 GLY A O 1
ATOM 703 N N . LEU A 1 86 ? -15.156 34.969 9.117 1 93.38 86 LEU A N 1
ATOM 704 C CA . LEU A 1 86 ? -14.016 34.812 10.008 1 93.38 86 LEU A CA 1
ATOM 705 C C . LEU A 1 86 ? -13.102 36.031 9.953 1 93.38 86 LEU A C 1
ATOM 707 O O . LEU A 1 86 ? -12.773 36.5 8.867 1 93.38 86 LEU A O 1
ATOM 711 N N . PRO A 1 87 ? -12.711 36.594 11.047 1 88.12 87 PRO A N 1
ATOM 712 C CA . PRO A 1 87 ? -11.898 37.812 11.055 1 88.12 87 PRO A CA 1
ATOM 713 C C . PRO A 1 87 ? -10.414 37.531 10.844 1 88.12 87 PRO A C 1
ATOM 715 O O . PRO A 1 87 ? -9.672 38.375 10.367 1 88.12 87 PRO A O 1
ATOM 718 N N . GLY A 1 88 ? -9.906 36.438 11.055 1 92.56 88 GLY A N 1
ATOM 719 C CA . GLY A 1 88 ? -8.477 36.188 11.086 1 92.56 88 GLY A CA 1
ATOM 720 C C . GLY A 1 88 ? -7.938 35.594 9.797 1 92.56 88 GLY A C 1
ATOM 721 O O . GLY A 1 88 ? -8.672 35.469 8.812 1 92.56 88 GLY A O 1
ATOM 722 N N . ARG A 1 89 ? -6.613 35.531 9.703 1 96.19 89 ARG A N 1
ATOM 723 C CA . ARG A 1 89 ? -5.91 34.938 8.57 1 96.19 89 ARG A CA 1
ATOM 724 C C . ARG A 1 89 ? -5.852 33.438 8.695 1 96.19 89 ARG A C 1
ATOM 726 O O . ARG A 1 89 ? -6.426 32.844 9.617 1 96.19 89 ARG A O 1
ATOM 733 N N . PHE A 1 90 ? -5.262 32.812 7.605 1 97.44 90 PHE A N 1
ATOM 734 C CA . PHE A 1 90 ? -5.199 31.359 7.547 1 97.44 90 PHE A CA 1
ATOM 735 C C . PHE A 1 90 ? -3.756 30.875 7.473 1 97.44 90 PHE A C 1
ATOM 737 O O . PHE A 1 90 ? -2.916 31.516 6.84 1 97.44 90 PHE A O 1
ATOM 744 N N . CYS A 1 91 ? -3.504 29.844 8.18 1 97.62 91 CYS A N 1
ATOM 745 C CA . CYS A 1 91 ? -2.266 29.094 8 1 97.62 91 CYS A CA 1
ATOM 746 C C . CYS A 1 91 ? -2.516 27.797 7.23 1 97.62 91 CYS A C 1
ATOM 748 O O . CYS A 1 91 ? -3.559 27.156 7.398 1 97.62 91 CYS A O 1
ATOM 750 N N . LEU A 1 92 ? -1.575 27.391 6.328 1 97.69 92 LEU A N 1
ATOM 751 C CA . LEU A 1 92 ? -1.755 26.188 5.512 1 97.69 92 LEU A CA 1
ATOM 752 C C . LEU A 1 92 ? -0.697 25.141 5.844 1 97.69 92 LEU A C 1
ATOM 754 O O . LEU A 1 92 ? 0.455 25.484 6.121 1 97.69 92 LEU A O 1
ATOM 758 N N . THR A 1 93 ? -1.128 23.922 5.871 1 96.69 93 THR A N 1
ATOM 759 C CA . THR A 1 93 ? -0.193 22.797 5.844 1 96.69 93 THR A CA 1
ATOM 760 C C . THR A 1 93 ? -0.308 22.031 4.531 1 96.69 93 THR A C 1
ATOM 762 O O . THR A 1 93 ? -1.405 21.875 3.996 1 96.69 93 THR A O 1
ATOM 765 N N . LEU A 1 94 ? 0.816 21.578 4.023 1 95.75 94 LEU A N 1
ATOM 766 C CA . LEU A 1 94 ? 0.871 20.875 2.744 1 95.75 94 LEU A CA 1
ATOM 767 C C . LEU A 1 94 ? 1.434 19.469 2.918 1 95.75 94 LEU A C 1
ATOM 769 O O . LEU A 1 94 ? 2.426 19.281 3.623 1 95.75 94 LEU A O 1
ATOM 773 N N . ASP A 1 95 ? 0.726 18.547 2.336 1 92.75 95 ASP A N 1
ATOM 774 C CA . ASP A 1 95 ? 1.196 17.156 2.275 1 92.75 95 ASP A CA 1
ATOM 775 C C . ASP A 1 95 ? 1.096 16.609 0.854 1 92.75 95 ASP A C 1
ATOM 777 O O . ASP A 1 95 ? 0.035 16.672 0.23 1 92.75 95 ASP A O 1
ATOM 781 N N . MET A 1 96 ? 2.148 16.125 0.349 1 92.25 96 MET A N 1
ATOM 782 C CA . MET A 1 96 ? 2.172 15.617 -1.021 1 92.25 96 MET A CA 1
ATOM 783 C C . MET A 1 96 ? 2.158 14.094 -1.035 1 92.25 96 MET A C 1
ATOM 785 O O . MET A 1 96 ? 3.045 13.453 -0.467 1 92.25 96 MET A O 1
ATOM 789 N N . TRP A 1 97 ? 1.131 13.508 -1.646 1 93.19 97 TRP A N 1
ATOM 790 C CA . TRP A 1 97 ? 1.031 12.062 -1.851 1 93.19 97 TRP A CA 1
ATOM 791 C C . TRP A 1 97 ? 1.387 11.695 -3.285 1 93.19 97 TRP A C 1
ATOM 793 O O . TRP A 1 97 ? 0.901 12.312 -4.234 1 93.19 97 TRP A O 1
ATOM 803 N N . THR A 1 98 ? 2.219 10.703 -3.461 1 92.44 98 THR A N 1
ATOM 804 C CA . THR A 1 98 ? 2.613 10.266 -4.793 1 92.44 98 THR A CA 1
ATOM 805 C C . THR A 1 98 ? 1.705 9.141 -5.281 1 92.44 98 THR A C 1
ATOM 807 O O . THR A 1 98 ? 1.049 8.469 -4.48 1 92.44 98 THR A O 1
ATOM 810 N N . SER A 1 99 ? 1.623 8.961 -6.598 1 92.44 99 SER A N 1
ATOM 811 C CA . SER A 1 99 ? 0.834 7.891 -7.195 1 92.44 99 SER A CA 1
ATOM 812 C C . SER A 1 99 ? 1.691 7.016 -8.109 1 92.44 99 SER A C 1
ATOM 814 O O . SER A 1 99 ? 2.814 7.387 -8.453 1 92.44 99 SER A O 1
ATOM 816 N N . SER A 1 100 ? 1.146 5.883 -8.492 1 90 100 SER A N 1
ATOM 817 C CA . SER A 1 100 ? 1.844 4.957 -9.375 1 90 100 SER A CA 1
ATOM 818 C C . SER A 1 100 ? 1.922 5.5 -10.797 1 90 100 SER A C 1
ATOM 820 O O . SER A 1 100 ? 2.674 4.984 -11.625 1 90 100 SER A O 1
ATOM 822 N N . GLN A 1 101 ? 1.228 6.551 -11.109 1 89.69 101 GLN A N 1
ATOM 823 C CA . GLN A 1 101 ? 1.243 7.176 -12.43 1 89.69 101 GLN A CA 1
ATOM 824 C C . GLN A 1 101 ? 2.207 8.359 -12.461 1 89.69 101 GLN A C 1
ATOM 826 O O . GLN A 1 101 ? 2.156 9.18 -13.383 1 89.69 101 GLN A O 1
ATOM 831 N N . SER A 1 102 ? 2.955 8.523 -11.375 1 90 102 SER A N 1
ATOM 832 C CA . SER A 1 102 ? 4.016 9.523 -11.266 1 90 102 SER A CA 1
ATOM 833 C C . SER A 1 102 ? 3.438 10.93 -11.156 1 90 102 SER A C 1
ATOM 835 O O . SER A 1 102 ? 4.043 11.898 -11.625 1 90 102 SER A O 1
ATOM 837 N N . VAL A 1 103 ? 2.221 10.977 -10.734 1 93.19 103 VAL A N 1
ATOM 838 C CA . VAL A 1 103 ? 1.626 12.266 -10.414 1 93.19 103 VAL A CA 1
ATOM 839 C C . VAL A 1 103 ? 1.562 12.445 -8.898 1 93.19 103 VAL A C 1
ATOM 841 O O . VAL A 1 103 ? 1.7 11.477 -8.148 1 93.19 103 VAL A O 1
ATOM 844 N N . GLY A 1 104 ? 1.528 13.711 -8.508 1 94.31 104 GLY A N 1
ATOM 845 C CA . GLY A 1 104 ? 1.432 14.023 -7.086 1 94.31 104 GLY A CA 1
ATOM 846 C C . GLY A 1 104 ? 0.117 14.68 -6.707 1 94.31 104 GLY A C 1
ATOM 847 O O . GLY A 1 104 ? -0.486 15.383 -7.516 1 94.31 104 GLY A O 1
ATOM 848 N N . TYR A 1 105 ? -0.389 14.336 -5.551 1 96 105 TYR A N 1
ATOM 849 C CA . TYR A 1 105 ? -1.566 14.984 -4.98 1 96 105 TYR A CA 1
ATOM 850 C C . TYR A 1 105 ? -1.193 15.828 -3.766 1 96 105 TYR A C 1
ATOM 852 O O . TYR A 1 105 ? -0.699 15.297 -2.768 1 96 105 TYR A O 1
ATOM 860 N N . VAL A 1 106 ? -1.393 17.094 -3.863 1 96.38 106 VAL A N 1
ATOM 861 C CA . VAL A 1 106 ? -1.078 18 -2.76 1 96.38 106 VAL A CA 1
ATOM 862 C C . VAL A 1 106 ? -2.314 18.188 -1.886 1 96.38 106 VAL A C 1
ATOM 864 O O . VAL A 1 106 ? -3.311 18.766 -2.33 1 96.38 106 VAL A O 1
ATOM 867 N N . PHE A 1 107 ? -2.27 17.703 -0.688 1 96.56 107 PHE A N 1
ATOM 868 C CA . PHE A 1 107 ? -3.309 17.938 0.309 1 96.56 107 PHE A CA 1
ATOM 869 C C . PHE A 1 107 ? -3.076 19.266 1.034 1 96.56 107 PHE A C 1
ATOM 871 O O . PHE A 1 107 ? -2.012 19.469 1.619 1 96.56 107 PHE A O 1
ATOM 878 N N . ILE A 1 108 ? -4.008 20.094 0.96 1 97.88 108 ILE A N 1
ATOM 879 C CA . ILE A 1 108 ? -3.889 21.406 1.582 1 97.88 108 ILE A CA 1
ATOM 880 C C . ILE A 1 108 ? -4.891 21.531 2.727 1 97.88 108 ILE A C 1
ATOM 882 O O . ILE A 1 108 ? -6.102 21.406 2.518 1 97.88 108 ILE A O 1
ATOM 886 N N . THR A 1 109 ? -4.402 21.766 3.891 1 97.44 109 THR A N 1
ATOM 887 C CA . THR A 1 109 ? -5.238 21.922 5.074 1 97.44 109 THR A CA 1
ATOM 888 C C . THR A 1 109 ? -5.133 23.344 5.633 1 97.44 109 THR A C 1
ATOM 890 O O . THR A 1 109 ? -4.031 23.875 5.781 1 97.44 109 THR A O 1
ATOM 893 N N . GLY A 1 110 ? -6.238 23.938 5.895 1 97.19 110 GLY A N 1
ATOM 894 C CA . GLY A 1 110 ? -6.273 25.25 6.504 1 97.19 110 GLY A CA 1
ATOM 895 C C . GLY A 1 110 ? -6.418 25.203 8.016 1 97.19 110 GLY A C 1
ATOM 896 O O . GLY A 1 110 ? -7.156 24.375 8.547 1 97.19 110 GLY A O 1
ATOM 897 N N . HIS A 1 111 ? -5.648 26.047 8.664 1 96.44 111 HIS A N 1
ATOM 898 C CA . HIS A 1 111 ? -5.691 26.234 10.117 1 96.44 111 HIS A CA 1
ATOM 899 C C . HIS A 1 111 ? -6.051 27.672 10.484 1 96.44 111 HIS A C 1
ATOM 901 O O . HIS A 1 111 ? -5.484 28.609 9.93 1 96.44 111 HIS A O 1
ATOM 907 N N . PHE A 1 112 ? -7.004 27.828 11.375 1 96.62 112 PHE A N 1
ATOM 908 C CA . PHE A 1 112 ? -7.461 29.156 11.742 1 96.62 112 PHE A CA 1
ATOM 909 C C . PHE A 1 112 ? -8.156 29.141 13.094 1 96.62 112 PHE A C 1
ATOM 911 O O . PHE A 1 112 ? -8.477 28.078 13.625 1 96.62 112 PHE A O 1
ATOM 918 N N . VAL A 1 113 ? -8.242 30.297 13.664 1 96.5 113 VAL A N 1
ATOM 919 C CA . VAL A 1 113 ? -9.008 30.469 14.891 1 96.5 113 VAL A CA 1
ATOM 920 C C . VAL A 1 113 ? -10.375 31.062 14.562 1 96.5 113 VAL A C 1
ATOM 922 O O . VAL A 1 113 ? -10.469 32.125 13.938 1 96.5 113 VAL A O 1
ATOM 925 N N . ASP A 1 114 ? -11.406 30.391 14.977 1 94.81 114 ASP A N 1
ATOM 926 C CA . ASP A 1 114 ? -12.75 30.828 14.586 1 94.81 114 ASP A CA 1
ATOM 927 C C . ASP A 1 114 ? -13.25 31.953 15.484 1 94.81 114 ASP A C 1
ATOM 929 O O . ASP A 1 114 ? -12.492 32.5 16.297 1 94.81 114 ASP A O 1
ATOM 933 N N . SER A 1 115 ? -14.508 32.406 15.336 1 93.81 115 SER A N 1
ATOM 934 C CA . SER A 1 115 ? -15.102 33.531 16.047 1 93.81 115 SER A CA 1
ATOM 935 C C . SER A 1 115 ? -15.219 33.25 17.547 1 93.81 115 SER A C 1
ATOM 937 O O . SER A 1 115 ? -15.227 34.156 18.359 1 93.81 115 SER A O 1
ATOM 939 N N . ASP A 1 116 ? -15.219 31.938 17.844 1 93.5 116 ASP A N 1
ATOM 940 C CA . ASP A 1 116 ? -15.297 31.531 19.25 1 93.5 116 ASP A CA 1
ATOM 941 C C . ASP A 1 116 ? -13.914 31.281 19.828 1 93.5 116 ASP A C 1
ATOM 943 O O . ASP A 1 116 ? -13.781 30.781 20.953 1 93.5 116 ASP A O 1
ATOM 947 N N . TRP A 1 117 ? -12.891 31.641 19.078 1 94.94 117 TRP A N 1
ATOM 948 C CA . TRP A 1 117 ? -11.484 31.531 19.469 1 94.94 117 TRP A CA 1
ATOM 949 C C . TRP A 1 117 ? -11.094 30.078 19.719 1 94.94 117 TRP A C 1
ATOM 951 O O . TRP A 1 117 ? -10.422 29.781 20.703 1 94.94 117 TRP A O 1
ATOM 961 N N . LYS A 1 118 ? -11.648 29.25 18.891 1 93.88 118 LYS A N 1
ATOM 962 C CA . LYS A 1 118 ? -11.25 27.844 18.875 1 93.88 118 LYS A CA 1
ATOM 963 C C . LYS A 1 118 ? -10.391 27.531 17.656 1 93.88 118 LYS A C 1
ATOM 965 O O . LYS A 1 118 ? -10.664 28.016 16.562 1 93.88 118 LYS A O 1
ATOM 970 N N . LEU A 1 119 ? -9.367 26.828 17.953 1 95.12 119 LEU A N 1
ATOM 971 C CA . LEU A 1 119 ? -8.5 26.406 16.859 1 95.12 119 LEU A CA 1
ATOM 972 C C . LEU A 1 119 ? -9.195 25.391 15.969 1 95.12 119 LEU A C 1
ATOM 974 O O . LEU A 1 119 ? -9.734 24.391 16.453 1 95.12 119 LEU A O 1
ATOM 978 N N . GLN A 1 120 ? -9.266 25.688 14.656 1 94.31 120 GLN A N 1
ATOM 979 C CA . GLN A 1 120 ? -9.945 24.828 13.695 1 94.31 120 GLN A CA 1
ATOM 980 C C . GLN A 1 120 ? -9 24.406 12.562 1 94.31 120 GLN A C 1
ATOM 982 O O . GLN A 1 120 ? -7.98 25.062 12.336 1 94.31 120 GLN A O 1
ATOM 987 N N . LYS A 1 121 ? -9.352 23.297 11.961 1 95.31 121 LYS A N 1
ATOM 988 C CA . LYS A 1 121 ? -8.656 22.844 10.766 1 95.31 121 LYS A CA 1
ATOM 989 C C . LYS A 1 121 ? -9.625 22.219 9.766 1 95.31 121 LYS A C 1
ATOM 991 O O . LYS A 1 121 ? -10.617 21.609 10.156 1 95.31 121 LYS A O 1
ATOM 996 N N . ARG A 1 122 ? -9.43 22.484 8.484 1 96.81 122 ARG A N 1
ATOM 997 C CA . ARG A 1 122 ? -10.211 21.906 7.398 1 96.81 122 ARG A CA 1
ATOM 998 C C . ARG A 1 122 ? -9.32 21.578 6.203 1 96.81 122 ARG A C 1
ATOM 1000 O O . ARG A 1 122 ? -8.43 22.359 5.852 1 96.81 122 ARG A O 1
ATOM 1007 N N . ILE A 1 123 ? -9.562 20.406 5.621 1 97.56 123 ILE A N 1
ATOM 1008 C CA . ILE A 1 123 ? -8.938 20.172 4.328 1 97.56 123 ILE A CA 1
ATOM 1009 C C . ILE A 1 123 ? -9.594 21.031 3.258 1 97.56 123 ILE A C 1
ATOM 1011 O O . ILE A 1 123 ? -10.789 20.891 2.988 1 97.56 123 ILE A O 1
ATOM 1015 N N . LEU A 1 124 ? -8.812 21.875 2.689 1 98.31 124 LEU A N 1
ATOM 1016 C CA . LEU A 1 124 ? -9.375 22.844 1.758 1 98.31 124 LEU A CA 1
ATOM 1017 C C . LEU A 1 124 ? -9.398 22.281 0.34 1 98.31 124 LEU A C 1
ATOM 1019 O O . LEU A 1 124 ? -10.406 22.391 -0.362 1 98.31 124 LEU A O 1
ATOM 1023 N N . ASN A 1 125 ? -8.312 21.688 -0.095 1 98.44 125 ASN A N 1
ATOM 1024 C CA . ASN A 1 125 ? -8.195 21.172 -1.454 1 98.44 125 ASN A CA 1
ATOM 1025 C C . ASN A 1 125 ? -7.285 19.953 -1.511 1 98.44 125 ASN A C 1
ATOM 1027 O O . ASN A 1 125 ? -6.496 19.719 -0.594 1 98.44 125 ASN A O 1
ATOM 1031 N N . VAL A 1 126 ? -7.531 19.172 -2.467 1 98 126 VAL A N 1
ATOM 1032 C CA . VAL A 1 126 ? -6.578 18.188 -2.977 1 98 126 VAL A CA 1
ATOM 1033 C C . VAL A 1 126 ? -6.289 18.469 -4.449 1 98 126 VAL A C 1
ATOM 1035 O O . VAL A 1 126 ? -7.156 18.266 -5.305 1 98 126 VAL A O 1
ATOM 1038 N N . VAL A 1 127 ? -5.062 18.891 -4.668 1 97.56 127 VAL A N 1
ATOM 1039 C CA . VAL A 1 127 ? -4.727 19.328 -6.016 1 97.56 127 VAL A CA 1
ATOM 1040 C C . VAL A 1 127 ? -3.758 18.344 -6.656 1 97.56 127 VAL A C 1
ATOM 1042 O O . VAL A 1 127 ? -2.705 18.031 -6.09 1 97.56 127 VAL A O 1
ATOM 1045 N N . MET A 1 128 ? -4.141 17.812 -7.773 1 96.06 128 MET A N 1
ATOM 1046 C CA . MET A 1 128 ? -3.246 16.922 -8.5 1 96.06 128 MET A CA 1
ATOM 1047 C C . MET A 1 128 ? -2.189 17.703 -9.266 1 96.06 128 MET A C 1
ATOM 1049 O O . MET A 1 128 ? -2.514 18.656 -9.977 1 96.06 128 MET A O 1
ATOM 1053 N N . GLU A 1 129 ? -0.952 17.422 -9.016 1 95 129 GLU A N 1
ATOM 1054 C CA . GLU A 1 129 ? 0.183 18.031 -9.711 1 95 129 GLU A CA 1
ATOM 1055 C C . GLU A 1 129 ? 0.866 17.016 -10.633 1 95 129 GLU A C 1
ATOM 1057 O O . GLU A 1 129 ? 1.432 16.031 -10.164 1 95 129 GLU A O 1
ATOM 1062 N N . PRO A 1 130 ? 0.827 17.25 -11.938 1 92.38 130 PRO A N 1
ATOM 1063 C CA . PRO A 1 130 ? 1.422 16.297 -12.891 1 92.38 130 PRO A CA 1
ATOM 1064 C C . PRO A 1 130 ? 2.93 16.141 -12.703 1 92.38 130 PRO A C 1
ATOM 1066 O O . PRO A 1 130 ? 3.475 15.062 -12.922 1 92.38 130 PRO A O 1
ATOM 1069 N N . TYR A 1 131 ? 3.58 17.281 -12.352 1 92.19 131 TYR A N 1
ATOM 1070 C CA . TYR A 1 131 ? 5.023 17.266 -12.141 1 92.19 131 TYR A CA 1
ATOM 1071 C C . TYR A 1 131 ? 5.375 17.672 -10.711 1 92.19 131 TYR A C 1
ATOM 1073 O O . TYR A 1 131 ? 5.781 18.797 -10.453 1 92.19 131 TYR A O 1
ATOM 1081 N N . PRO A 1 132 ? 5.297 16.688 -9.836 1 90.94 132 PRO A N 1
ATOM 1082 C CA . PRO A 1 132 ? 5.473 16.984 -8.414 1 90.94 132 PRO A CA 1
ATOM 1083 C C . PRO A 1 132 ? 6.871 17.516 -8.086 1 90.94 132 PRO A C 1
ATOM 1085 O O . PRO A 1 132 ? 7.047 18.234 -7.105 1 90.94 132 PRO A O 1
ATOM 1088 N N . ASP A 1 133 ? 7.844 17.281 -8.891 1 88.12 133 ASP A N 1
ATOM 1089 C CA . ASP A 1 133 ? 9.219 17.672 -8.602 1 88.12 133 ASP A CA 1
ATOM 1090 C C . ASP A 1 133 ? 9.539 19.047 -9.188 1 88.12 133 ASP A C 1
ATOM 1092 O O . ASP A 1 133 ? 10.625 19.578 -8.984 1 88.12 133 ASP A O 1
ATOM 1096 N N . SER A 1 134 ? 8.531 19.547 -9.828 1 89.56 134 SER A N 1
ATOM 1097 C CA . SER A 1 134 ? 8.742 20.875 -10.414 1 89.56 134 SER A CA 1
ATOM 1098 C C . SER A 1 134 ? 8.734 21.953 -9.336 1 89.56 134 SER A C 1
ATOM 1100 O O . SER A 1 134 ? 8.008 21.844 -8.352 1 89.56 134 SER A O 1
ATOM 1102 N N . ASP A 1 135 ? 9.484 23.047 -9.562 1 89.25 135 ASP A N 1
ATOM 1103 C CA . ASP A 1 135 ? 9.57 24.172 -8.633 1 89.25 135 ASP A CA 1
ATOM 1104 C C . ASP A 1 135 ? 8.234 24.891 -8.523 1 89.25 135 ASP A C 1
ATOM 1106 O O . ASP A 1 135 ? 7.98 25.594 -7.539 1 89.25 135 ASP A O 1
ATOM 1110 N N . SER A 1 136 ? 7.438 24.703 -9.484 1 90.88 136 SER A N 1
ATOM 1111 C CA . SER A 1 136 ? 6.191 25.453 -9.516 1 90.88 136 SER A CA 1
ATOM 1112 C C . SER A 1 136 ? 5.02 24.625 -9.008 1 90.88 136 SER A C 1
ATOM 1114 O O . SER A 1 136 ? 3.93 25.156 -8.789 1 90.88 136 SER A O 1
ATOM 1116 N N . ALA A 1 137 ? 5.25 23.375 -8.75 1 92.06 137 ALA A N 1
ATOM 1117 C CA . ALA A 1 137 ? 4.148 22.469 -8.445 1 92.06 137 ALA A CA 1
ATOM 1118 C C . ALA A 1 137 ? 3.406 22.906 -7.188 1 92.06 137 ALA A C 1
ATOM 1120 O O . ALA A 1 137 ? 2.186 23.078 -7.207 1 92.06 137 ALA A O 1
ATOM 1121 N N . ILE A 1 138 ? 4.129 23.156 -6.129 1 94.44 138 ILE A N 1
ATOM 1122 C CA . ILE A 1 138 ? 3.521 23.5 -4.848 1 94.44 138 ILE A CA 1
ATOM 1123 C C . ILE A 1 138 ? 2.92 24.891 -4.914 1 94.44 138 ILE A C 1
ATOM 1125 O O . ILE A 1 138 ? 1.832 25.141 -4.387 1 94.44 138 ILE A O 1
ATOM 1129 N N . ASN A 1 139 ? 3.629 25.781 -5.559 1 95.38 139 ASN A N 1
ATOM 1130 C CA . ASN A 1 139 ? 3.125 27.141 -5.73 1 95.38 139 ASN A CA 1
ATOM 1131 C C . ASN A 1 139 ? 1.797 27.156 -6.484 1 95.38 139 ASN A C 1
ATOM 1133 O O . ASN A 1 139 ? 0.884 27.906 -6.129 1 95.38 139 ASN A O 1
ATOM 1137 N N . HIS A 1 140 ? 1.747 26.375 -7.5 1 95.62 140 HIS A N 1
ATOM 1138 C CA . HIS A 1 140 ? 0.512 26.266 -8.273 1 95.62 140 HIS A CA 1
ATOM 1139 C C . HIS A 1 140 ? -0.635 25.766 -7.402 1 95.62 140 HIS A C 1
ATOM 1141 O O . HIS A 1 140 ? -1.743 26.297 -7.453 1 95.62 140 HIS A O 1
ATOM 1147 N N . ALA A 1 141 ? -0.365 24.75 -6.652 1 96.81 141 ALA A N 1
ATOM 1148 C CA . ALA A 1 141 ? -1.388 24.156 -5.793 1 96.81 141 ALA A CA 1
ATOM 1149 C C . ALA A 1 141 ? -1.894 25.156 -4.766 1 96.81 141 ALA A C 1
ATOM 1151 O O . ALA A 1 141 ? -3.104 25.297 -4.566 1 96.81 141 ALA A O 1
ATOM 1152 N N . VAL A 1 142 ? -0.996 25.891 -4.109 1 97.56 142 VAL A N 1
ATOM 1153 C CA . VAL A 1 142 ? -1.359 26.859 -3.076 1 97.56 142 VAL A CA 1
ATOM 1154 C C . VAL A 1 142 ? -2.129 28.031 -3.705 1 97.56 142 VAL A C 1
ATOM 1156 O O . VAL A 1 142 ? -3.135 28.484 -3.154 1 97.56 142 VAL A O 1
ATOM 1159 N N . SER A 1 143 ? -1.695 28.469 -4.867 1 97.5 143 SER A N 1
ATOM 1160 C CA . SER A 1 143 ? -2.377 29.562 -5.562 1 97.5 143 SER A CA 1
ATOM 1161 C C . SER A 1 143 ? -3.801 29.172 -5.941 1 97.5 143 SER A C 1
ATOM 1163 O O . SER A 1 143 ? -4.727 29.969 -5.812 1 97.5 143 SER A O 1
ATOM 1165 N N . ALA A 1 144 ? -3.902 27.969 -6.43 1 97.06 144 ALA A N 1
ATOM 1166 C CA . ALA A 1 144 ? -5.227 27.453 -6.777 1 97.06 144 ALA A CA 1
ATOM 1167 C C . ALA A 1 144 ? -6.141 27.422 -5.559 1 97.06 144 ALA A C 1
ATOM 1169 O O . ALA A 1 144 ? -7.324 27.766 -5.648 1 97.06 144 ALA A O 1
ATOM 1170 N N . CYS A 1 145 ? -5.617 27.031 -4.469 1 98.06 145 CYS A N 1
ATOM 1171 C CA . CYS A 1 145 ? -6.367 26.953 -3.221 1 98.06 145 CYS A CA 1
ATOM 1172 C C . CYS A 1 145 ? -6.82 28.344 -2.771 1 98.06 145 CYS A C 1
ATOM 1174 O O . CYS A 1 145 ? -7.992 28.531 -2.443 1 98.06 145 CYS A O 1
ATOM 1176 N N . LEU A 1 146 ? -5.883 29.312 -2.762 1 97.94 146 LEU A N 1
ATOM 1177 C CA . LEU A 1 146 ? -6.191 30.672 -2.322 1 97.94 146 LEU A CA 1
ATOM 1178 C C . LEU A 1 146 ? -7.277 31.297 -3.197 1 97.94 146 LEU A C 1
ATOM 1180 O O . LEU A 1 146 ? -8.195 31.938 -2.689 1 97.94 146 LEU A O 1
ATOM 1184 N N . SER A 1 147 ? -7.203 31.016 -4.473 1 97.19 147 SER A N 1
ATOM 1185 C CA . SER A 1 147 ? -8.195 31.531 -5.41 1 97.19 147 SER A CA 1
ATOM 1186 C C . SER A 1 147 ? -9.547 30.859 -5.203 1 97.19 147 SER A C 1
ATOM 1188 O O . SER A 1 147 ? -10.586 31.531 -5.199 1 97.19 147 SER A O 1
ATOM 1190 N N . ASP A 1 148 ? -9.508 29.641 -5.004 1 97.56 148 ASP A N 1
ATOM 1191 C CA . ASP A 1 148 ? -10.727 28.844 -4.863 1 97.56 148 ASP A CA 1
ATOM 1192 C C . ASP A 1 148 ? -11.531 29.281 -3.643 1 97.56 148 ASP A C 1
ATOM 1194 O O . ASP A 1 148 ? -12.766 29.312 -3.686 1 97.56 148 ASP A O 1
ATOM 1198 N N . TRP A 1 149 ? -10.867 29.656 -2.588 1 97.75 149 TRP A N 1
ATOM 1199 C CA . TRP A 1 149 ? -11.539 29.984 -1.329 1 97.75 149 TRP A CA 1
ATOM 1200 C C . TRP A 1 149 ? -11.531 31.484 -1.076 1 97.75 149 TRP A C 1
ATOM 1202 O O . TRP A 1 149 ? -11.93 31.938 -0.001 1 97.75 149 TRP A O 1
ATOM 1212 N N . SER A 1 150 ? -11.039 32.281 -2.02 1 95.19 150 SER A N 1
ATOM 1213 C CA . SER A 1 150 ? -10.961 33.75 -1.905 1 95.19 150 SER A CA 1
ATOM 1214 C C . SER A 1 150 ? -10.188 34.156 -0.657 1 95.19 150 SER A C 1
ATOM 1216 O O . SER A 1 150 ? -10.664 34.969 0.127 1 95.19 150 SER A O 1
ATOM 1218 N N . LEU A 1 151 ? -9.039 33.562 -0.553 1 95.88 151 LEU A N 1
ATOM 1219 C CA . LEU A 1 151 ? -8.203 33.812 0.617 1 95.88 151 LEU A CA 1
ATOM 1220 C C . LEU A 1 151 ? -6.988 34.656 0.241 1 95.88 151 LEU A C 1
ATOM 1222 O O . LEU A 1 151 ? -6.012 34.719 0.992 1 95.88 151 LEU A O 1
ATOM 1226 N N . ASP A 1 152 ? -7.098 35.25 -0.862 1 92.56 152 ASP A N 1
ATOM 1227 C CA . ASP A 1 152 ? -5.996 36.125 -1.282 1 92.56 152 ASP A CA 1
ATOM 1228 C C . ASP A 1 152 ? -5.742 37.219 -0.262 1 92.56 152 ASP A C 1
ATOM 1230 O O . ASP A 1 152 ? -6.676 37.938 0.152 1 92.56 152 ASP A O 1
ATOM 1234 N N . GLY A 1 153 ? -4.48 37.312 0.123 1 92.38 153 GLY A N 1
ATOM 1235 C CA . GLY A 1 153 ? -4.113 38.312 1.091 1 92.38 153 GLY A CA 1
ATOM 1236 C C . GLY A 1 153 ? -4.363 37.906 2.527 1 92.38 153 GLY A C 1
ATOM 1237 O O . GLY A 1 153 ? -4.086 38.656 3.459 1 92.38 153 GLY A O 1
ATOM 1238 N N . ARG A 1 154 ? -4.797 36.719 2.764 1 95.25 154 ARG A N 1
ATOM 1239 C CA . ARG A 1 154 ? -5.129 36.25 4.113 1 95.25 154 ARG A CA 1
ATOM 1240 C C . ARG A 1 154 ? -4.258 35.094 4.527 1 95.25 154 ARG A C 1
ATOM 1242 O O . ARG A 1 154 ? -4.527 34.438 5.535 1 95.25 154 ARG A O 1
ATOM 1249 N N . LEU A 1 155 ? -3.244 34.812 3.729 1 97.25 155 LEU A N 1
ATOM 1250 C CA . LEU A 1 155 ? -2.35 33.688 4.055 1 97.25 155 LEU A CA 1
ATOM 1251 C C . LEU A 1 155 ? -1.247 34.156 5.004 1 97.25 155 LEU A C 1
ATOM 1253 O O . LEU A 1 155 ? -0.438 35 4.656 1 97.25 155 LEU A O 1
ATOM 1257 N N . PHE A 1 156 ? -1.216 33.531 6.172 1 97.19 156 PHE A N 1
ATOM 1258 C CA . PHE A 1 156 ? -0.278 33.969 7.199 1 97.19 156 PHE A CA 1
ATOM 1259 C C . PHE A 1 156 ? 0.997 33.125 7.156 1 97.19 156 PHE A C 1
ATOM 1261 O O . PHE A 1 156 ? 2.102 33.656 7.191 1 97.19 156 PHE A O 1
ATOM 1268 N N . SER A 1 157 ? 0.822 31.812 7.117 1 96.62 157 SER A N 1
ATOM 1269 C CA . SER A 1 157 ? 1.981 30.922 7.145 1 96.62 157 SER A CA 1
ATOM 1270 C C . SER A 1 157 ? 1.719 29.641 6.359 1 96.62 157 SER A C 1
ATOM 1272 O O . SER A 1 157 ? 0.567 29.297 6.078 1 96.62 157 SER A O 1
ATOM 1274 N N . ILE A 1 158 ? 2.773 28.969 5.922 1 96.38 158 ILE A N 1
ATOM 1275 C CA . ILE A 1 158 ? 2.717 27.672 5.25 1 96.38 158 ILE A CA 1
ATOM 1276 C C . ILE A 1 158 ? 3.686 26.703 5.922 1 96.38 158 ILE A C 1
ATOM 1278 O O . ILE A 1 158 ? 4.852 27.047 6.152 1 96.38 158 ILE A O 1
ATOM 1282 N N . THR A 1 159 ? 3.158 25.594 6.309 1 94.69 159 THR A N 1
ATOM 1283 C CA . THR A 1 159 ? 4.004 24.516 6.828 1 94.69 159 THR A CA 1
ATOM 1284 C C . THR A 1 159 ? 4.082 23.359 5.832 1 94.69 159 THR A C 1
ATOM 1286 O O . THR A 1 159 ? 3.053 22.812 5.438 1 94.69 159 THR A O 1
ATOM 1289 N N . CYS A 1 160 ? 5.262 23 5.371 1 88.88 160 CYS A N 1
ATOM 1290 C CA . CYS A 1 160 ? 5.453 21.953 4.383 1 88.88 160 CYS A CA 1
ATOM 1291 C C . CYS A 1 160 ? 6.664 21.094 4.727 1 88.88 160 CYS A C 1
ATOM 1293 O O . CYS A 1 160 ? 7.691 21.609 5.168 1 88.88 160 CYS A O 1
ATOM 1295 N N . ASN A 1 161 ? 6.523 19.781 4.598 1 79.56 161 ASN A N 1
ATOM 1296 C CA . ASN A 1 161 ? 7.652 18.906 4.887 1 79.56 161 ASN A CA 1
ATOM 1297 C C . ASN A 1 161 ? 8.469 18.609 3.633 1 79.56 161 ASN A C 1
ATOM 1299 O O . ASN A 1 161 ? 9.57 18.062 3.717 1 79.56 161 ASN A O 1
ATOM 1303 N N . HIS A 1 162 ? 8.094 19.016 2.529 1 78.12 162 HIS A N 1
ATOM 1304 C CA . HIS A 1 162 ? 8.773 18.703 1.274 1 78.12 162 HIS A CA 1
ATOM 1305 C C . HIS A 1 162 ? 10.016 19.562 1.093 1 78.12 162 HIS A C 1
ATOM 1307 O O . HIS A 1 162 ? 10.016 20.75 1.435 1 78.12 162 HIS A O 1
ATOM 1313 N N . ALA A 1 163 ? 11.078 18.891 0.689 1 79.81 163 ALA A N 1
ATOM 1314 C CA . ALA A 1 163 ? 12.281 19.656 0.357 1 79.81 163 ALA A CA 1
ATOM 1315 C C . ALA A 1 163 ? 12.031 20.562 -0.838 1 79.81 163 ALA A C 1
ATOM 1317 O O . ALA A 1 163 ? 11.688 20.109 -1.926 1 79.81 163 ALA A O 1
ATOM 1318 N N . LEU A 1 164 ? 12.133 21.844 -0.615 1 86.94 164 LEU A N 1
ATOM 1319 C CA . LEU A 1 164 ? 11.852 22.828 -1.663 1 86.94 164 LEU A CA 1
ATOM 1320 C C . LEU A 1 164 ? 13.125 23.547 -2.092 1 86.94 164 LEU A C 1
ATOM 1322 O O . LEU A 1 164 ? 14.008 23.797 -1.269 1 86.94 164 LEU A O 1
ATOM 1326 N N . SER A 1 165 ? 13.188 23.828 -3.34 1 89 165 SER A N 1
ATOM 1327 C CA . SER A 1 165 ? 14.273 24.656 -3.865 1 89 165 SER A CA 1
ATOM 1328 C C . SER A 1 165 ? 14.125 26.109 -3.438 1 89 165 SER A C 1
ATOM 1330 O O . SER A 1 165 ? 13.062 26.516 -2.959 1 89 165 SER A O 1
ATOM 1332 N N . GLU A 1 166 ? 15.172 26.875 -3.582 1 89.56 166 GLU A N 1
ATOM 1333 C CA . GLU A 1 166 ? 15.141 28.297 -3.25 1 89.56 166 GLU A CA 1
ATOM 1334 C C . GLU A 1 166 ? 14.117 29.031 -4.105 1 89.56 166 GLU A C 1
ATOM 1336 O O . GLU A 1 166 ? 13.469 29.969 -3.635 1 89.56 166 GLU A O 1
ATOM 1341 N N . VAL A 1 167 ? 14.023 28.547 -5.305 1 92 167 VAL A N 1
ATOM 1342 C CA . VAL A 1 167 ? 13.07 29.156 -6.219 1 92 167 VAL A CA 1
ATOM 1343 C C . VAL A 1 167 ? 11.648 28.891 -5.742 1 92 167 VAL A C 1
ATOM 1345 O O . VAL A 1 167 ? 10.812 29.797 -5.703 1 92 167 VAL A O 1
ATOM 1348 N N . ALA A 1 168 ? 11.422 27.703 -5.363 1 91.56 168 ALA A N 1
ATOM 1349 C CA . ALA A 1 168 ? 10.094 27.328 -4.867 1 91.56 168 ALA A CA 1
ATOM 1350 C C . ALA A 1 168 ? 9.75 28.094 -3.592 1 91.56 168 ALA A C 1
ATOM 1352 O O . ALA A 1 168 ? 8.617 28.531 -3.414 1 91.56 168 ALA A O 1
ATOM 1353 N N . LEU A 1 169 ? 10.727 28.281 -2.734 1 91.38 169 LEU A N 1
ATOM 1354 C CA . LEU A 1 169 ? 10.539 29.016 -1.489 1 91.38 169 LEU A CA 1
ATOM 1355 C C . LEU A 1 169 ? 10.18 30.469 -1.768 1 91.38 169 LEU A C 1
ATOM 1357 O O . LEU A 1 169 ? 9.273 31.031 -1.134 1 91.38 169 LEU A O 1
ATOM 1361 N N . GLY A 1 170 ? 10.938 31 -2.693 1 91.25 170 GLY A N 1
ATOM 1362 C CA . GLY A 1 170 ? 10.656 32.375 -3.068 1 91.25 170 GLY A CA 1
ATOM 1363 C C . GLY A 1 170 ? 9.25 32.562 -3.6 1 91.25 170 GLY A C 1
ATOM 1364 O O . GLY A 1 170 ? 8.57 33.531 -3.236 1 91.25 170 GLY A O 1
ATOM 1365 N N . ASN A 1 171 ? 8.797 31.641 -4.375 1 92 171 ASN A N 1
ATOM 1366 C CA . ASN A 1 171 ? 7.453 31.688 -4.938 1 92 171 ASN A CA 1
ATOM 1367 C C . ASN A 1 171 ? 6.391 31.594 -3.85 1 92 171 ASN A C 1
ATOM 1369 O O . ASN A 1 171 ? 5.395 32.312 -3.881 1 92 171 ASN A O 1
ATOM 1373 N N . LEU A 1 172 ? 6.625 30.797 -2.926 1 94.19 172 LEU A N 1
ATOM 1374 C CA . LEU A 1 172 ? 5.66 30.578 -1.854 1 94.19 172 LEU A CA 1
ATOM 1375 C C . LEU A 1 172 ? 5.613 31.781 -0.922 1 94.19 172 LEU A C 1
ATOM 1377 O O . LEU A 1 172 ? 4.539 32.188 -0.461 1 94.19 172 LEU A O 1
ATOM 1381 N N . ARG A 1 173 ? 6.754 32.406 -0.659 1 93.62 173 ARG A N 1
ATOM 1382 C CA . ARG A 1 173 ? 6.828 33.562 0.221 1 93.62 173 ARG A CA 1
ATOM 1383 C C . ARG A 1 173 ? 6.035 34.75 -0.347 1 93.62 173 ARG A C 1
ATOM 1385 O O . ARG A 1 173 ? 5.445 35.531 0.404 1 93.62 173 ARG A O 1
ATOM 1392 N N . SER A 1 174 ? 5.984 34.75 -1.659 1 93 174 SER A N 1
ATOM 1393 C CA . SER A 1 174 ? 5.285 35.875 -2.32 1 93 174 SER A CA 1
ATOM 1394 C C . SER A 1 174 ? 3.777 35.75 -2.115 1 93 174 SER A C 1
ATOM 1396 O O . SER A 1 174 ? 3.053 36.75 -2.289 1 93 174 SER A O 1
ATOM 1398 N N . LEU A 1 175 ? 3.336 34.625 -1.701 1 94.94 175 LEU A N 1
ATOM 1399 C CA . LEU A 1 175 ? 1.906 34.406 -1.514 1 94.94 175 LEU A CA 1
ATOM 1400 C C . LEU A 1 175 ? 1.479 34.812 -0.102 1 94.94 175 LEU A C 1
ATOM 1402 O O . LEU A 1 175 ? 0.284 34.938 0.174 1 94.94 175 LEU A O 1
ATOM 1406 N N . LEU A 1 176 ? 2.406 35.031 0.81 1 95.44 176 LEU A N 1
ATOM 1407 C CA . LEU A 1 176 ? 2.104 35.375 2.195 1 95.44 176 LEU A CA 1
ATOM 1408 C C . LEU A 1 176 ? 1.579 36.812 2.299 1 95.44 176 LEU A C 1
ATOM 1410 O O . LEU A 1 176 ? 1.915 37.656 1.471 1 95.44 176 LEU A O 1
ATOM 1414 N N . SER A 1 177 ? 0.798 37.031 3.27 1 92.62 177 SER A N 1
ATOM 1415 C CA . SER A 1 177 ? 0.172 38.344 3.461 1 92.62 177 SER A CA 1
ATOM 1416 C C . SER A 1 177 ? 1.156 39.344 4.047 1 92.62 177 SER A C 1
ATOM 1418 O O . SER A 1 177 ? 0.958 40.562 3.936 1 92.62 177 SER A O 1
ATOM 1420 N N . ALA A 1 178 ? 2.201 38.875 4.633 1 89.69 178 ALA A N 1
ATOM 1421 C CA . ALA A 1 178 ? 3.182 39.781 5.258 1 89.69 178 ALA A CA 1
ATOM 1422 C C . ALA A 1 178 ? 3.795 40.719 4.234 1 89.69 178 ALA A C 1
ATOM 1424 O O . ALA A 1 178 ? 4.09 40.312 3.105 1 89.69 178 ALA A O 1
ATOM 1425 N N . LYS A 1 179 ? 3.951 41.906 4.633 1 88.69 179 LYS A N 1
ATOM 1426 C CA . LYS A 1 179 ? 4.539 42.906 3.754 1 88.69 179 LYS A CA 1
ATOM 1427 C C . LYS A 1 179 ? 5.996 42.594 3.436 1 88.69 179 LYS A C 1
ATOM 1429 O O . LYS A 1 179 ? 6.426 42.719 2.287 1 88.69 179 LYS A O 1
ATOM 1434 N N . ASN A 1 180 ? 6.652 42.188 4.531 1 90.38 180 ASN A N 1
ATOM 1435 C CA . ASN A 1 180 ? 8.023 41.719 4.391 1 90.38 180 ASN A CA 1
ATOM 1436 C C . ASN A 1 180 ? 8.102 40.219 4.348 1 90.38 180 ASN A C 1
ATOM 1438 O O . ASN A 1 180 ? 7.977 39.531 5.379 1 90.38 180 ASN A O 1
ATOM 1442 N N . PRO A 1 181 ? 8.438 39.75 3.201 1 86.81 181 PRO A N 1
ATOM 1443 C CA . PRO A 1 181 ? 8.453 38.281 3.076 1 86.81 181 PRO A CA 1
ATOM 1444 C C . PRO A 1 181 ? 9.578 37.625 3.887 1 86.81 181 PRO A C 1
ATOM 1446 O O . PRO A 1 181 ? 9.547 36.438 4.141 1 86.81 181 PRO A O 1
ATOM 1449 N N . LEU A 1 182 ? 10.531 38.406 4.34 1 91.19 182 LEU A N 1
ATOM 1450 C CA . LEU A 1 182 ? 11.68 37.875 5.047 1 91.19 182 LEU A CA 1
ATOM 1451 C C . LEU A 1 182 ? 11.586 38.156 6.543 1 91.19 182 LEU A C 1
ATOM 1453 O O . LEU A 1 182 ? 12.555 37.938 7.277 1 91.19 182 LEU A O 1
ATOM 1457 N N . ILE A 1 183 ? 10.406 38.562 6.938 1 91.75 183 ILE A N 1
ATOM 1458 C CA . ILE A 1 183 ? 10.203 38.75 8.367 1 91.75 183 ILE A CA 1
ATOM 1459 C C . ILE A 1 183 ? 10.547 37.469 9.125 1 91.75 183 ILE A C 1
ATOM 1461 O O . ILE A 1 183 ? 10.258 36.375 8.648 1 91.75 183 ILE A O 1
ATOM 1465 N N . LEU A 1 184 ? 11.266 37.625 10.312 1 93.06 184 LEU A N 1
ATOM 1466 C CA . LEU A 1 184 ? 11.703 36.469 11.109 1 93.06 184 LEU A CA 1
ATOM 1467 C C . LEU A 1 184 ? 12.594 35.562 10.289 1 93.06 184 LEU A C 1
ATOM 1469 O O . LEU A 1 184 ? 12.438 34.344 10.328 1 93.06 184 LEU A O 1
ATOM 1473 N N . ASN A 1 185 ? 13.336 36.125 9.422 1 91.06 185 ASN A N 1
ATOM 1474 C CA . ASN A 1 185 ? 14.258 35.375 8.547 1 91.06 185 ASN A CA 1
ATOM 1475 C C . ASN A 1 185 ? 13.508 34.438 7.617 1 91.06 185 ASN A C 1
ATOM 1477 O O . ASN A 1 185 ? 13.969 33.312 7.355 1 91.06 185 ASN A O 1
ATOM 1481 N N . GLY A 1 186 ? 12.258 34.781 7.293 1 91.44 186 GLY A N 1
ATOM 1482 C CA . GLY A 1 186 ? 11.469 34 6.34 1 91.44 186 GLY A CA 1
ATOM 1483 C C . GLY A 1 186 ? 10.82 32.781 6.949 1 91.44 186 GLY A C 1
ATOM 1484 O O . GLY A 1 186 ? 10.352 31.891 6.23 1 91.44 186 GLY A O 1
ATOM 1485 N N . GLN A 1 187 ? 10.656 32.656 8.25 1 92.69 187 GLN A N 1
ATOM 1486 C CA . GLN A 1 187 ? 10.25 31.438 8.914 1 92.69 187 GLN A CA 1
ATOM 1487 C C . GLN A 1 187 ? 8.727 31.328 9.016 1 92.69 187 GLN A C 1
ATOM 1489 O O . GLN A 1 187 ? 8.195 30.359 9.547 1 92.69 187 GLN A O 1
ATOM 1494 N N . LEU A 1 188 ? 8.062 32.375 8.414 1 94.19 188 LEU A N 1
ATOM 1495 C CA . LEU A 1 188 ? 6.629 32.156 8.266 1 94.19 188 LEU A CA 1
ATOM 1496 C C . LEU A 1 188 ? 6.344 31.016 7.305 1 94.19 188 LEU A C 1
ATOM 1498 O O . LEU A 1 188 ? 5.234 30.469 7.289 1 94.19 188 LEU A O 1
ATOM 1502 N N . LEU A 1 189 ? 7.332 30.75 6.504 1 93.31 189 LEU A N 1
ATOM 1503 C CA . LEU A 1 189 ? 7.367 29.484 5.762 1 93.31 189 LEU A CA 1
ATOM 1504 C C . LEU A 1 189 ? 8.117 28.422 6.543 1 93.31 189 LEU A C 1
ATOM 1506 O O . LEU A 1 189 ? 9.352 28.391 6.551 1 93.31 189 LEU A O 1
ATOM 1510 N N . VAL A 1 190 ? 7.301 27.625 7.184 1 89.06 190 VAL A N 1
ATOM 1511 C CA . VAL A 1 190 ? 7.867 26.578 8.023 1 89.06 190 VAL A CA 1
ATOM 1512 C C . VAL A 1 190 ? 8.273 25.391 7.152 1 89.06 190 VAL A C 1
ATOM 1514 O O . VAL A 1 190 ? 7.434 24.562 6.789 1 89.06 190 VAL A O 1
ATOM 1517 N N . GLY A 1 191 ? 9.477 25.234 6.895 1 83.75 191 GLY A N 1
ATOM 1518 C CA . GLY A 1 191 ? 9.969 24.312 5.879 1 83.75 191 GLY A CA 1
ATOM 1519 C C . GLY A 1 191 ? 10.133 22.906 6.391 1 83.75 191 GLY A C 1
ATOM 1520 O O . GLY A 1 191 ? 10.57 22.016 5.656 1 83.75 191 GLY A O 1
ATOM 1521 N N . SER A 1 192 ? 9.852 22.734 7.695 1 88.62 192 SER A N 1
ATOM 1522 C CA . SER A 1 192 ? 10.016 21.391 8.25 1 88.62 192 SER A CA 1
ATOM 1523 C C . SER A 1 192 ? 8.852 21.031 9.172 1 88.62 192 SER A C 1
ATOM 1525 O O . SER A 1 192 ? 8.414 21.844 9.977 1 88.62 192 SER A O 1
ATOM 1527 N N . CYS A 1 193 ? 8.328 19.859 8.961 1 91.81 193 CYS A N 1
ATOM 1528 C CA . CYS A 1 193 ? 7.293 19.312 9.828 1 91.81 193 CYS A CA 1
ATOM 1529 C C . CYS A 1 193 ? 7.914 18.578 11.023 1 91.81 193 CYS A C 1
ATOM 1531 O O . CYS A 1 193 ? 8.703 17.656 10.844 1 91.81 193 CYS A O 1
ATOM 1533 N N . ILE A 1 194 ? 7.57 18.938 12.234 1 94.75 194 ILE A N 1
ATOM 1534 C CA . ILE A 1 194 ? 8.188 18.391 13.438 1 94.75 194 ILE A CA 1
ATOM 1535 C C . ILE A 1 194 ? 7.898 16.906 13.531 1 94.75 194 ILE A C 1
ATOM 1537 O O . ILE A 1 194 ? 8.758 16.125 13.953 1 94.75 194 ILE A O 1
ATOM 1541 N N . ALA A 1 195 ? 6.652 16.484 13.188 1 94.06 195 ALA A N 1
ATOM 1542 C CA . ALA A 1 195 ? 6.309 15.055 13.234 1 94.06 195 ALA A CA 1
ATOM 1543 C C . ALA A 1 195 ? 7.242 14.242 12.344 1 94.06 195 ALA A C 1
ATOM 1545 O O . ALA A 1 195 ? 7.754 13.203 12.758 1 94.06 195 ALA A O 1
ATOM 1546 N N . ARG A 1 196 ? 7.52 14.719 11.18 1 93.81 196 ARG A N 1
ATOM 1547 C CA . ARG A 1 196 ? 8.391 14.023 10.242 1 93.81 196 ARG A CA 1
ATOM 1548 C C . ARG A 1 196 ? 9.844 14.062 10.703 1 93.81 196 ARG A C 1
ATOM 1550 O O . ARG A 1 196 ? 10.594 13.117 10.477 1 93.81 196 ARG A O 1
ATOM 1557 N N . THR A 1 197 ? 10.234 15.18 11.273 1 94.38 197 THR A N 1
ATOM 1558 C CA . THR A 1 197 ? 11.578 15.281 11.828 1 94.38 197 THR A CA 1
ATOM 1559 C C . THR A 1 197 ? 11.789 14.25 12.93 1 94.38 197 THR A C 1
ATOM 1561 O O . THR A 1 197 ? 12.789 13.523 12.93 1 94.38 197 THR A O 1
ATOM 1564 N N . LEU A 1 198 ? 10.82 14.188 13.828 1 96 198 LEU A N 1
ATOM 1565 C CA . LEU A 1 198 ? 10.906 13.234 14.93 1 96 198 LEU A CA 1
ATOM 1566 C C . LEU A 1 198 ? 10.93 11.797 14.398 1 96 198 LEU A C 1
ATOM 1568 O O . LEU A 1 198 ? 11.711 10.977 14.875 1 96 198 LEU A O 1
ATOM 1572 N N . SER A 1 199 ? 10.109 11.539 13.445 1 95.38 199 SER A N 1
ATOM 1573 C CA . SER A 1 199 ? 10.062 10.203 12.852 1 95.38 199 SER A CA 1
ATOM 1574 C C . SER A 1 199 ? 11.383 9.852 12.172 1 95.38 199 SER A C 1
ATOM 1576 O O . SER A 1 199 ? 11.859 8.719 12.273 1 95.38 199 SER A O 1
ATOM 1578 N N . SER A 1 200 ? 11.977 10.789 11.469 1 94.44 200 SER A N 1
ATOM 1579 C CA . SER A 1 200 ? 13.258 10.57 10.805 1 94.44 200 SER A CA 1
ATOM 1580 C C . SER A 1 200 ? 14.352 10.227 11.805 1 94.44 200 SER A C 1
ATOM 1582 O O . SER A 1 200 ? 15.133 9.297 11.586 1 94.44 200 SER A O 1
ATOM 1584 N N . VAL A 1 201 ? 14.359 10.93 12.914 1 95.94 201 VAL A N 1
ATOM 1585 C CA . VAL A 1 201 ? 15.352 10.703 13.961 1 95.94 201 VAL A CA 1
ATOM 1586 C C . VAL A 1 201 ? 15.133 9.328 14.586 1 95.94 201 VAL A C 1
ATOM 1588 O O . VAL A 1 201 ? 16.078 8.555 14.758 1 95.94 201 VAL A O 1
ATOM 1591 N N . ALA A 1 202 ? 13.891 9.039 14.898 1 97 202 ALA A N 1
ATOM 1592 C CA . ALA A 1 202 ? 13.562 7.758 15.523 1 97 202 ALA A CA 1
ATOM 1593 C C . ALA A 1 202 ? 13.938 6.594 14.609 1 97 202 ALA A C 1
ATOM 1595 O O . ALA A 1 202 ? 14.523 5.605 15.07 1 97 202 ALA A O 1
ATOM 1596 N N . ASN A 1 203 ? 13.648 6.715 13.352 1 95.5 203 ASN A N 1
ATOM 1597 C CA . ASN A 1 203 ? 13.93 5.641 12.398 1 95.5 203 ASN A CA 1
ATOM 1598 C C . ASN A 1 203 ? 15.438 5.441 12.219 1 95.5 203 ASN A C 1
ATOM 1600 O O . ASN A 1 203 ? 15.898 4.316 12.039 1 95.5 203 ASN A O 1
ATOM 1604 N N . ASP A 1 204 ? 16.172 6.50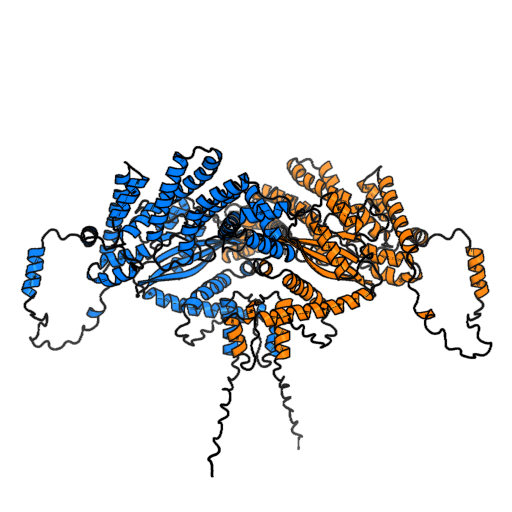8 12.242 1 94.44 204 ASP A N 1
ATOM 1605 C CA . ASP A 1 204 ? 17.625 6.395 12.172 1 94.44 204 ASP A CA 1
ATOM 1606 C C . ASP A 1 204 ? 18.188 5.625 13.367 1 94.44 204 ASP A C 1
ATOM 1608 O O . ASP A 1 204 ? 19.078 4.789 13.219 1 94.44 204 ASP A O 1
ATOM 1612 N N . LEU A 1 205 ? 17.641 5.965 14.531 1 94.94 205 LEU A N 1
ATOM 1613 C CA . LEU A 1 205 ? 18.062 5.285 15.75 1 94.94 205 LEU A CA 1
ATOM 1614 C C . LEU A 1 205 ? 17.75 3.791 15.664 1 94.94 205 LEU A C 1
ATOM 1616 O O . LEU A 1 205 ? 18.625 2.961 15.961 1 94.94 205 LEU A O 1
ATOM 1620 N N . LEU A 1 206 ? 16.609 3.455 15.211 1 96.25 206 LEU A N 1
ATOM 1621 C CA . LEU A 1 206 ? 16.172 2.064 15.117 1 96.25 206 LEU A CA 1
ATOM 1622 C C . LEU A 1 206 ? 16.984 1.31 14.078 1 96.25 206 LEU A C 1
ATOM 1624 O O . LEU A 1 206 ? 17.344 0.149 14.281 1 96.25 206 LEU A O 1
ATOM 1628 N N . ARG A 1 207 ? 17.328 1.959 13 1 94.06 207 ARG A N 1
ATOM 1629 C CA . ARG A 1 207 ? 18.094 1.344 11.922 1 94.06 207 ARG A CA 1
ATOM 1630 C C . ARG A 1 207 ? 19.531 1.102 12.336 1 94.06 207 ARG A C 1
ATOM 1632 O O . ARG A 1 207 ? 20.172 0.146 11.883 1 94.06 207 ARG A O 1
ATOM 1639 N N . SER A 1 208 ? 20.031 1.938 13.25 1 93.06 208 SER A N 1
ATOM 1640 C CA . SER A 1 208 ? 21.422 1.844 13.688 1 93.06 208 SER A CA 1
ATOM 1641 C C . SER A 1 208 ? 21.688 0.529 14.414 1 93.06 208 SER A C 1
ATOM 1643 O O . SER A 1 208 ? 22.797 0.006 14.375 1 93.06 208 SER A O 1
ATOM 1645 N N . ILE A 1 209 ? 20.641 -0.034 15.062 1 94 209 ILE A N 1
ATOM 1646 C CA . ILE A 1 209 ? 20.781 -1.312 15.75 1 94 209 ILE A CA 1
ATOM 1647 C C . ILE A 1 209 ? 19.719 -2.287 15.258 1 94 209 ILE A C 1
ATOM 1649 O O . ILE A 1 209 ? 19.094 -2.982 16.062 1 94 209 ILE A O 1
ATOM 1653 N N . GLN A 1 210 ? 19.531 -2.305 14.008 1 95 210 GLN A N 1
ATOM 1654 C CA . GLN A 1 210 ? 18.453 -3.062 13.383 1 95 210 GLN A CA 1
ATOM 1655 C C . GLN A 1 210 ? 18.562 -4.551 13.711 1 95 210 GLN A C 1
ATOM 1657 O O . GLN A 1 210 ? 17.547 -5.234 13.867 1 95 210 GLN A O 1
ATOM 1662 N N . ASP A 1 211 ? 19.766 -5.074 13.867 1 95.25 211 ASP A N 1
ATOM 1663 C CA . ASP A 1 211 ? 19.969 -6.492 14.148 1 95.25 211 ASP A CA 1
ATOM 1664 C C . ASP A 1 211 ? 19.453 -6.855 15.539 1 95.25 211 ASP A C 1
ATOM 1666 O O . ASP A 1 211 ? 18.844 -7.91 15.727 1 95.25 211 ASP A O 1
ATOM 1670 N N . VAL A 1 212 ? 19.75 -5.992 16.453 1 96.44 212 VAL A N 1
ATOM 1671 C CA . VAL A 1 212 ? 19.297 -6.219 17.828 1 96.44 212 VAL A CA 1
ATOM 1672 C C . VAL A 1 212 ? 17.781 -6.102 17.891 1 96.44 212 VAL A C 1
ATOM 1674 O O . VAL A 1 212 ? 17.109 -6.902 18.547 1 96.44 212 VAL A O 1
ATOM 1677 N N . VAL A 1 213 ? 17.234 -5.105 17.172 1 97 213 VAL A N 1
ATOM 1678 C CA . VAL A 1 213 ? 15.789 -4.926 17.125 1 97 213 VAL A CA 1
ATOM 1679 C C . VAL A 1 213 ? 15.133 -6.164 16.531 1 97 213 VAL A C 1
ATOM 1681 O O . VAL A 1 213 ? 14.094 -6.625 17.016 1 97 213 VAL A O 1
ATOM 1684 N N . LYS A 1 214 ? 15.719 -6.668 15.492 1 95.5 214 LYS A N 1
ATOM 1685 C CA . LYS A 1 214 ? 15.211 -7.879 14.859 1 95.5 214 LYS A CA 1
ATOM 1686 C C . LYS A 1 214 ? 15.227 -9.055 15.828 1 95.5 214 LYS A C 1
ATOM 1688 O O . LYS A 1 214 ? 14.281 -9.852 15.859 1 95.5 214 LYS A O 1
ATOM 1693 N N . LYS A 1 215 ? 16.281 -9.164 16.625 1 95.81 215 LYS A N 1
ATOM 1694 C CA . LYS A 1 215 ? 16.391 -10.234 17.609 1 95.81 215 LYS A CA 1
ATOM 1695 C C . LYS A 1 215 ? 15.258 -10.156 18.625 1 95.81 215 LYS A C 1
ATOM 1697 O O . LYS A 1 215 ? 14.664 -11.18 18.984 1 95.81 215 LYS A O 1
ATOM 1702 N N . ILE A 1 216 ? 15.023 -8.977 19.109 1 97 216 ILE A N 1
ATOM 1703 C CA . ILE A 1 216 ? 13.945 -8.766 20.078 1 97 216 ILE A CA 1
ATOM 1704 C C . ILE A 1 216 ? 12.602 -9.086 19.422 1 97 216 ILE A C 1
ATOM 1706 O O . ILE A 1 216 ? 11.758 -9.75 20.031 1 97 216 ILE A O 1
ATOM 1710 N N . ARG A 1 217 ? 12.43 -8.578 18.234 1 96.06 217 ARG A N 1
ATOM 1711 C CA . ARG A 1 217 ? 11.203 -8.828 17.484 1 96.06 217 ARG A CA 1
ATOM 1712 C C . ARG A 1 217 ? 10.953 -10.32 17.312 1 96.06 217 ARG A C 1
ATOM 1714 O O . ARG A 1 217 ? 9.836 -10.797 17.484 1 96.06 217 ARG A O 1
ATOM 1721 N N . ASP A 1 218 ? 11.969 -11.039 16.984 1 94.94 218 ASP A N 1
ATOM 1722 C CA . ASP A 1 218 ? 11.859 -12.477 16.797 1 94.94 218 ASP A CA 1
ATOM 1723 C C . ASP A 1 218 ? 11.5 -13.172 18.109 1 94.94 218 ASP A C 1
ATOM 1725 O O . ASP A 1 218 ? 10.766 -14.164 18.109 1 94.94 218 ASP A O 1
ATOM 1729 N N . SER A 1 219 ? 12.039 -12.703 19.156 1 95.81 219 SER A N 1
ATOM 1730 C CA . SER A 1 219 ? 11.727 -13.258 20.469 1 95.81 219 SER A CA 1
ATOM 1731 C C . SER A 1 219 ? 10.266 -13.016 20.844 1 95.81 219 SER A C 1
ATOM 1733 O O . SER A 1 219 ? 9.594 -13.914 21.359 1 95.81 219 SER A O 1
ATOM 1735 N N . VAL A 1 220 ? 9.867 -11.805 20.562 1 96.25 220 VAL A N 1
ATOM 1736 C CA . VAL A 1 220 ? 8.477 -11.461 20.844 1 96.25 220 VAL A CA 1
ATOM 1737 C C . VAL A 1 220 ? 7.547 -12.305 19.984 1 96.25 220 VAL A C 1
ATOM 1739 O O . VAL A 1 220 ? 6.52 -12.789 20.453 1 96.25 220 VAL A O 1
ATOM 1742 N N . LYS A 1 221 ? 7.875 -12.492 18.766 1 93.62 221 LYS A N 1
ATOM 1743 C CA . LYS A 1 221 ? 7.098 -13.336 17.859 1 93.62 221 LYS A CA 1
ATOM 1744 C C . LYS A 1 221 ? 7.004 -14.766 18.375 1 93.62 221 LYS A C 1
ATOM 1746 O O . LYS A 1 221 ? 5.945 -15.391 18.297 1 93.62 221 LYS A O 1
ATOM 1751 N N . TYR A 1 222 ? 8.141 -15.258 18.844 1 94.25 222 TYR A N 1
ATOM 1752 C CA . TYR A 1 222 ? 8.172 -16.609 19.391 1 94.25 222 TYR A CA 1
ATOM 1753 C C . TYR A 1 222 ? 7.105 -16.797 20.469 1 94.25 222 TYR A C 1
ATOM 1755 O O . TYR A 1 222 ? 6.422 -17.828 20.5 1 94.25 222 TYR A O 1
ATOM 1763 N N . VAL A 1 223 ? 6.941 -15.836 21.25 1 94.69 223 VAL A N 1
ATOM 1764 C CA . VAL A 1 223 ? 6.031 -15.891 22.375 1 94.69 223 VAL A CA 1
ATOM 1765 C C . VAL A 1 223 ? 4.598 -15.672 21.906 1 94.69 223 VAL A C 1
ATOM 1767 O O . VAL A 1 223 ? 3.678 -16.375 22.344 1 94.69 223 VAL A O 1
ATOM 1770 N N . LYS A 1 224 ? 4.398 -14.742 20.922 1 93.19 224 LYS A N 1
ATOM 1771 C CA . LYS A 1 224 ? 3.061 -14.227 20.641 1 93.19 224 LYS A CA 1
ATOM 1772 C C . LYS A 1 224 ? 2.396 -15.008 19.5 1 93.19 224 LYS A C 1
ATOM 1774 O O . LYS A 1 224 ? 1.182 -14.93 19.312 1 93.19 224 LYS A O 1
ATOM 1779 N N . THR A 1 225 ? 3.086 -15.812 18.781 1 88.38 225 THR A N 1
ATOM 1780 C CA . THR A 1 225 ? 2.494 -16.5 17.625 1 88.38 225 THR A CA 1
ATOM 1781 C C . THR A 1 225 ? 2.057 -17.906 18 1 88.38 225 THR A C 1
ATOM 1783 O O . THR A 1 225 ? 1.44 -18.609 17.203 1 88.38 225 THR A O 1
ATOM 1786 N N . SER A 1 226 ? 2.365 -18.391 19.219 1 87.5 226 SER A N 1
ATOM 1787 C CA . SER A 1 226 ? 1.935 -19.688 19.719 1 87.5 226 SER A CA 1
ATOM 1788 C C . SER A 1 226 ? 1.261 -19.547 21.094 1 87.5 226 SER A C 1
ATOM 1790 O O . SER A 1 226 ? 1.834 -18.984 22.016 1 87.5 226 SER A O 1
ATOM 1792 N N . ASP A 1 227 ? 0.085 -20.141 21.203 1 89 227 ASP A N 1
ATOM 1793 C CA . ASP A 1 227 ? -0.636 -20.094 22.469 1 89 227 ASP A CA 1
ATOM 1794 C C . ASP A 1 227 ? 0.141 -20.828 23.578 1 89 227 ASP A C 1
ATOM 1796 O O . ASP A 1 227 ? 0.165 -20.375 24.719 1 89 227 ASP A O 1
ATOM 1800 N N . MET A 1 228 ? 0.762 -21.812 23.203 1 91.12 228 MET A N 1
ATOM 1801 C CA . MET A 1 228 ? 1.534 -22.609 24.156 1 91.12 228 MET A CA 1
ATOM 1802 C C . MET A 1 228 ? 2.725 -21.812 24.688 1 91.12 228 MET A C 1
ATOM 1804 O O . MET A 1 228 ? 2.994 -21.828 25.891 1 91.12 228 MET A O 1
ATOM 1808 N N . HIS A 1 229 ? 3.439 -21.156 23.734 1 92.94 229 HIS A N 1
ATOM 1809 C CA . HIS A 1 229 ? 4.594 -20.359 24.141 1 92.94 229 HIS A CA 1
ATOM 1810 C C . HIS A 1 229 ? 4.172 -19.188 25 1 92.94 229 HIS A C 1
ATOM 1812 O O . HIS A 1 229 ? 4.875 -18.812 25.953 1 92.94 229 HIS A O 1
ATOM 1818 N N . GLU A 1 230 ? 3.021 -18.594 24.656 1 93.44 230 GLU A N 1
ATOM 1819 C CA . GLU A 1 230 ? 2.531 -17.453 25.422 1 93.44 230 GLU A CA 1
ATOM 1820 C C . GLU A 1 230 ? 2.152 -17.859 26.844 1 93.44 230 GLU A C 1
ATOM 1822 O O . GLU A 1 230 ? 2.453 -17.141 27.797 1 93.44 230 GLU A O 1
ATOM 1827 N N . GLU A 1 231 ? 1.475 -18.984 26.953 1 94.06 231 GLU A N 1
ATOM 1828 C CA . GLU A 1 231 ? 1.108 -19.5 28.281 1 94.06 231 GLU A CA 1
ATOM 1829 C C . GLU A 1 231 ? 2.348 -19.797 29.109 1 94.06 231 GLU A C 1
ATOM 1831 O O . GLU A 1 231 ? 2.395 -19.453 30.297 1 94.06 231 GLU A O 1
ATOM 1836 N N . LYS A 1 232 ? 3.299 -20.438 28.516 1 95.12 232 LYS A N 1
ATOM 1837 C CA . LYS A 1 232 ? 4.559 -20.719 29.188 1 95.12 232 LYS A CA 1
ATOM 1838 C C . LYS A 1 232 ? 5.238 -19.438 29.656 1 95.12 232 LYS A C 1
ATOM 1840 O O . LYS A 1 232 ? 5.77 -19.375 30.766 1 95.12 232 LYS A O 1
ATOM 1845 N N . PHE A 1 233 ? 5.234 -18.5 28.828 1 95.75 233 PHE A N 1
ATOM 1846 C CA . PHE A 1 233 ? 5.867 -17.219 29.125 1 95.75 233 PHE A CA 1
ATOM 1847 C C . PHE A 1 233 ? 5.176 -16.531 30.297 1 95.75 233 PHE A C 1
ATOM 1849 O O . PHE A 1 233 ? 5.84 -15.992 31.188 1 95.75 233 PHE A O 1
ATOM 1856 N N . VAL A 1 234 ? 3.855 -16.516 30.328 1 94.19 234 VAL A N 1
ATOM 1857 C CA . VAL A 1 234 ? 3.07 -15.891 31.391 1 94.19 234 VAL A CA 1
ATOM 1858 C C . VAL A 1 234 ? 3.314 -16.625 32.719 1 94.19 234 VAL A C 1
ATOM 1860 O O . VAL A 1 234 ? 3.436 -15.992 33.781 1 94.19 234 VAL A O 1
ATOM 1863 N N . ASP A 1 235 ? 3.383 -17.922 32.594 1 94.81 235 ASP A N 1
ATOM 1864 C CA . ASP A 1 235 ? 3.668 -18.719 33.781 1 94.81 235 ASP A CA 1
ATOM 1865 C C . ASP A 1 235 ? 5.035 -18.375 34.375 1 94.81 235 ASP A C 1
ATOM 1867 O O . ASP A 1 235 ? 5.184 -18.234 35.594 1 94.81 235 ASP A O 1
ATOM 1871 N N . LEU A 1 236 ? 5.988 -18.297 33.469 1 95.69 236 LEU A N 1
ATOM 1872 C CA . LEU A 1 236 ? 7.34 -17.953 33.906 1 95.69 236 LEU A CA 1
ATOM 1873 C C . LEU A 1 236 ? 7.367 -16.547 34.531 1 95.69 236 LEU A C 1
ATOM 1875 O O . LEU A 1 236 ? 8.078 -16.312 35.5 1 95.69 236 LEU A O 1
ATOM 1879 N N . LYS A 1 237 ? 6.691 -15.641 33.938 1 95.19 237 LYS A N 1
ATOM 1880 C CA . LYS A 1 237 ? 6.59 -14.273 34.438 1 95.19 237 LYS A CA 1
ATOM 1881 C C . LYS A 1 237 ? 6.023 -14.258 35.844 1 95.19 237 LYS A C 1
ATOM 1883 O O . LYS A 1 237 ? 6.508 -13.523 36.719 1 95.19 237 LYS A O 1
ATOM 1888 N N . GLN A 1 238 ? 4.988 -15.055 36.062 1 93.69 238 GLN A N 1
ATOM 1889 C CA . GLN A 1 238 ? 4.355 -15.148 37.375 1 93.69 238 GLN A CA 1
ATOM 1890 C C . GLN A 1 238 ? 5.297 -15.781 38.406 1 93.69 238 GLN A C 1
ATOM 1892 O O . GLN A 1 238 ? 5.371 -15.328 39.562 1 93.69 238 GLN A O 1
ATOM 1897 N N . GLN A 1 239 ? 5.984 -16.812 37.969 1 94.56 239 GLN A N 1
ATOM 1898 C CA . GLN A 1 239 ? 6.922 -17.5 38.875 1 94.56 239 GLN A CA 1
ATOM 1899 C C . GLN A 1 239 ? 8.047 -16.562 39.312 1 94.56 239 GLN A C 1
ATOM 1901 O O . GLN A 1 239 ? 8.477 -16.609 40.469 1 94.56 239 GLN A O 1
ATOM 1906 N N . LEU A 1 240 ? 8.469 -15.742 38.375 1 94.5 240 LEU A N 1
ATOM 1907 C CA . LEU A 1 240 ? 9.586 -14.852 38.625 1 94.5 240 LEU A CA 1
ATOM 1908 C C . LEU A 1 240 ? 9.109 -13.578 39.312 1 94.5 240 LEU A C 1
ATOM 1910 O O . LEU A 1 240 ? 9.922 -12.797 39.844 1 94.5 240 LEU A O 1
ATOM 1914 N N . GLN A 1 241 ? 7.832 -13.328 39.375 1 91.75 241 GLN A N 1
ATOM 1915 C CA . GLN A 1 241 ? 7.211 -12.172 40 1 91.75 241 GLN A CA 1
ATOM 1916 C C . GLN A 1 241 ? 7.781 -10.867 39.438 1 91.75 241 GLN A C 1
ATOM 1918 O O . GLN A 1 241 ? 8.18 -9.984 40.219 1 91.75 241 GLN A O 1
ATOM 1923 N N . VAL A 1 242 ? 7.902 -10.867 38.188 1 90.44 242 VAL A N 1
ATOM 1924 C CA . VAL A 1 242 ? 8.375 -9.648 37.531 1 90.44 242 VAL A CA 1
ATOM 1925 C C . VAL A 1 242 ? 7.293 -8.578 37.594 1 90.44 242 VAL A C 1
ATOM 1927 O O . VAL A 1 242 ? 6.152 -8.805 37.188 1 90.44 242 VAL A O 1
ATOM 1930 N N . PRO A 1 243 ? 7.578 -7.383 38.125 1 88.31 243 PRO A N 1
ATOM 1931 C CA . PRO A 1 243 ? 6.582 -6.348 38.375 1 88.31 243 PRO A CA 1
ATOM 1932 C C . PRO A 1 243 ? 6.152 -5.602 37.125 1 88.31 243 PRO A C 1
ATOM 1934 O O . PRO A 1 243 ? 5.375 -4.645 37.188 1 88.31 243 PRO A O 1
ATOM 1937 N N . SER A 1 244 ? 6.188 -6.043 36 1 86.56 244 SER A N 1
ATOM 1938 C CA . SER A 1 244 ? 5.801 -5.312 34.781 1 86.56 244 SER A CA 1
ATOM 1939 C C . SER A 1 244 ? 4.324 -5.527 34.469 1 86.56 244 SER A C 1
ATOM 1941 O O . SER A 1 244 ? 3.82 -6.648 34.562 1 86.56 244 SER A O 1
ATOM 1943 N N . GLU A 1 245 ? 3.611 -4.367 34.156 1 87.62 245 GLU A N 1
ATOM 1944 C CA . GLU A 1 245 ? 2.201 -4.43 33.781 1 87.62 245 GLU A CA 1
ATOM 1945 C C . GLU A 1 245 ? 2.029 -4.395 32.281 1 87.62 245 GLU A C 1
ATOM 1947 O O . GLU A 1 245 ? 0.916 -4.535 31.766 1 87.62 245 GLU A O 1
ATOM 1952 N N . ARG A 1 246 ? 3.146 -4.32 31.625 1 89.62 246 ARG A N 1
ATOM 1953 C CA . ARG A 1 246 ? 3.051 -4.191 30.172 1 89.62 246 ARG A CA 1
ATOM 1954 C C . ARG A 1 246 ? 2.92 -5.559 29.5 1 89.62 246 ARG A C 1
ATOM 1956 O O . ARG A 1 246 ? 3.5 -6.539 29.969 1 89.62 246 ARG A O 1
ATOM 1963 N N . SER A 1 247 ? 2.104 -5.57 28.438 1 89.94 247 SER A N 1
ATOM 1964 C CA . SER A 1 247 ? 1.941 -6.785 27.656 1 89.94 247 SER A CA 1
ATOM 1965 C C . SER A 1 247 ? 2.799 -6.75 26.391 1 89.94 247 SER A C 1
ATOM 1967 O O . SER A 1 247 ? 3.018 -5.684 25.812 1 89.94 247 SER A O 1
ATOM 1969 N N . LEU A 1 248 ? 3.291 -7.945 26.078 1 93.44 248 LEU A N 1
ATOM 1970 C CA . LEU A 1 248 ? 4.082 -8.062 24.859 1 93.44 248 LEU A CA 1
ATOM 1971 C C . LEU A 1 248 ? 3.184 -8.031 23.625 1 93.44 248 LEU A C 1
ATOM 1973 O O . LEU A 1 248 ? 2.08 -8.578 23.641 1 93.44 248 LEU A O 1
ATOM 1977 N N . PHE A 1 249 ? 3.635 -7.34 22.641 1 92.56 249 PHE A N 1
ATOM 1978 C CA . PHE A 1 249 ? 2.953 -7.352 21.344 1 92.56 249 PHE A CA 1
ATOM 1979 C C . PHE A 1 249 ? 3.949 -7.164 20.203 1 92.56 249 PHE A C 1
ATOM 1981 O O . PHE A 1 249 ? 5.023 -6.59 20.406 1 92.56 249 PHE A O 1
ATOM 1988 N N . ILE A 1 250 ? 3.625 -7.66 19.078 1 94 250 ILE A N 1
ATOM 1989 C CA . ILE A 1 250 ? 4.477 -7.539 17.906 1 94 250 ILE A CA 1
ATOM 1990 C C . ILE A 1 250 ? 4.289 -6.156 17.281 1 94 250 ILE A C 1
ATOM 1992 O O . ILE A 1 250 ? 3.16 -5.703 17.078 1 94 250 ILE A O 1
ATOM 1996 N N . ASP A 1 251 ? 5.328 -5.492 16.969 1 95.44 251 ASP A N 1
ATOM 1997 C CA . ASP A 1 251 ? 5.273 -4.125 16.453 1 95.44 251 ASP A CA 1
ATOM 1998 C C . ASP A 1 251 ? 4.801 -4.102 15 1 95.44 251 ASP A C 1
ATOM 2000 O O . ASP A 1 251 ? 4.781 -5.133 14.336 1 95.44 251 ASP A O 1
ATOM 2004 N N . ASP A 1 252 ? 4.293 -2.939 14.602 1 93.81 252 ASP A N 1
ATOM 2005 C CA . ASP A 1 252 ? 4.066 -2.564 13.211 1 93.81 252 ASP A CA 1
ATOM 2006 C C . ASP A 1 252 ? 5.234 -1.74 12.664 1 93.81 252 ASP A C 1
ATOM 2008 O O . ASP A 1 252 ? 5.406 -0.58 13.047 1 93.81 252 ASP A O 1
ATOM 2012 N N . GLN A 1 253 ? 5.949 -2.273 11.773 1 93.12 253 GLN A N 1
ATOM 2013 C CA . GLN A 1 253 ? 7.203 -1.682 11.312 1 93.12 253 GLN A CA 1
ATOM 2014 C C . GLN A 1 253 ? 6.953 -0.379 10.562 1 93.12 253 GLN A C 1
ATOM 2016 O O . GLN A 1 253 ? 7.887 0.386 10.305 1 93.12 253 GLN A O 1
ATOM 2021 N N . THR A 1 254 ? 5.73 -0.066 10.266 1 92.5 254 THR A N 1
ATOM 2022 C CA . THR A 1 254 ? 5.418 1.17 9.555 1 92.5 254 THR A CA 1
ATOM 2023 C C . THR A 1 254 ? 5.191 2.314 10.539 1 92.5 254 THR A C 1
ATOM 2025 O O . THR A 1 254 ? 5.082 3.475 10.133 1 92.5 254 THR A O 1
ATOM 2028 N N . GLN A 1 255 ? 5.137 2.021 11.805 1 95.19 255 GLN A N 1
ATOM 2029 C CA . GLN A 1 255 ? 4.961 2.998 12.875 1 95.19 255 GLN A CA 1
ATOM 2030 C C . GLN A 1 255 ? 6.012 2.816 13.961 1 95.19 255 GLN A C 1
ATOM 2032 O O . GLN A 1 255 ? 5.957 1.858 14.734 1 95.19 255 GLN A O 1
ATOM 2037 N N . TRP A 1 256 ? 6.805 3.791 14.141 1 97.06 256 TRP A N 1
ATOM 2038 C CA . TRP A 1 256 ? 7.969 3.596 15.008 1 97.06 256 TRP A CA 1
ATOM 2039 C C . TRP A 1 256 ? 7.562 3.596 16.469 1 97.06 256 TRP A C 1
ATOM 2041 O O . TRP A 1 256 ? 8.297 3.1 17.328 1 97.06 256 TRP A O 1
ATOM 2051 N N . ASN A 1 257 ? 6.359 4.219 16.859 1 96.94 257 ASN A N 1
ATOM 2052 C CA . ASN A 1 257 ? 5.906 4.195 18.234 1 96.94 257 ASN A CA 1
ATOM 2053 C C . ASN A 1 257 ? 5.633 2.77 18.719 1 96.94 257 ASN A C 1
ATOM 2055 O O . ASN A 1 257 ? 5.891 2.436 19.875 1 96.94 257 ASN A O 1
ATOM 2059 N N . THR A 1 258 ? 5.141 1.932 17.797 1 96.44 258 THR A N 1
ATOM 2060 C CA . THR A 1 258 ? 4.848 0.55 18.156 1 96.44 258 THR A CA 1
ATOM 2061 C C . THR A 1 258 ? 6.137 -0.233 18.391 1 96.44 258 THR A C 1
ATOM 2063 O O . THR A 1 258 ? 6.191 -1.103 19.266 1 96.44 258 THR A O 1
ATOM 2066 N N . THR A 1 259 ? 7.168 -0.002 17.609 1 97.69 259 THR A N 1
ATOM 2067 C CA . THR A 1 259 ? 8.461 -0.635 17.812 1 97.69 259 THR A CA 1
ATOM 2068 C C . THR A 1 259 ? 9.07 -0.207 19.141 1 97.69 259 THR A C 1
ATOM 2070 O O . THR A 1 259 ? 9.594 -1.037 19.891 1 97.69 259 THR A O 1
ATOM 2073 N N . TYR A 1 260 ? 8.93 1.121 19.469 1 97.81 260 TYR A N 1
ATOM 2074 C CA . TYR A 1 260 ? 9.398 1.631 20.75 1 97.81 260 TYR A CA 1
ATOM 2075 C C . TYR A 1 260 ? 8.688 0.931 21.906 1 97.81 260 TYR A C 1
ATOM 2077 O O . TYR A 1 260 ? 9.336 0.456 22.844 1 97.81 260 TYR A O 1
ATOM 2085 N N . GLN A 1 261 ? 7.426 0.783 21.812 1 97.62 261 GLN A N 1
ATOM 2086 C CA . GLN A 1 261 ? 6.633 0.166 22.875 1 97.62 261 GLN A CA 1
ATOM 2087 C C . GLN A 1 261 ? 6.977 -1.312 23.031 1 97.62 261 GLN A C 1
ATOM 2089 O O . GLN A 1 261 ? 7.02 -1.831 24.156 1 97.62 261 GLN A O 1
ATOM 2094 N N . MET A 1 262 ? 7.203 -1.947 21.875 1 97.88 262 MET A N 1
ATOM 2095 C CA . MET A 1 262 ? 7.617 -3.348 21.922 1 97.88 262 MET A CA 1
ATOM 2096 C C . MET A 1 262 ? 8.953 -3.498 22.656 1 97.88 262 MET A C 1
ATOM 2098 O O . MET A 1 262 ? 9.102 -4.371 23.5 1 97.88 262 MET A O 1
ATOM 2102 N N . LEU A 1 263 ? 9.914 -2.631 22.391 1 98.12 263 LEU A N 1
ATOM 2103 C CA . LEU A 1 263 ? 11.242 -2.688 22.984 1 98.12 263 LEU A CA 1
ATOM 2104 C C . LEU A 1 263 ? 11.18 -2.414 24.484 1 98.12 263 LEU A C 1
ATOM 2106 O O . LEU A 1 263 ? 11.844 -3.09 25.266 1 98.12 263 LEU A O 1
ATOM 2110 N N . VAL A 1 264 ? 10.359 -1.434 24.875 1 97.56 264 VAL A N 1
ATOM 2111 C CA . VAL A 1 264 ? 10.211 -1.089 26.297 1 97.56 264 VAL A CA 1
ATOM 2112 C C . VAL A 1 264 ? 9.602 -2.268 27.047 1 97.56 264 VAL A C 1
ATOM 2114 O O . VAL A 1 264 ? 10.125 -2.676 28.094 1 97.56 264 VAL A O 1
ATOM 2117 N N . ALA A 1 265 ? 8.578 -2.832 26.5 1 97.25 265 ALA A N 1
ATOM 2118 C CA . ALA A 1 265 ? 7.914 -3.967 27.141 1 97.25 265 ALA A CA 1
ATOM 2119 C C . ALA A 1 265 ? 8.859 -5.164 27.25 1 97.25 265 ALA A C 1
ATOM 2121 O O . ALA A 1 265 ? 8.93 -5.816 28.297 1 97.25 265 ALA A O 1
ATOM 2122 N N . ALA A 1 266 ? 9.57 -5.441 26.172 1 97.38 266 ALA A N 1
ATOM 2123 C CA . ALA A 1 266 ? 10.492 -6.57 26.156 1 97.38 266 ALA A CA 1
ATOM 2124 C C . ALA A 1 266 ? 11.625 -6.379 27.156 1 97.38 266 ALA A C 1
ATOM 2126 O O . ALA A 1 266 ? 12.031 -7.324 27.828 1 97.38 266 ALA A O 1
ATOM 2127 N N . SER A 1 267 ? 12.117 -5.152 27.25 1 96.56 267 SER A N 1
ATOM 2128 C CA . SER A 1 267 ? 13.227 -4.863 28.156 1 96.56 267 SER A CA 1
ATOM 2129 C C . SER A 1 267 ? 12.805 -5.051 29.609 1 96.56 267 SER A C 1
ATOM 2131 O O . SER A 1 267 ? 13.609 -5.496 30.438 1 96.56 267 SER A O 1
ATOM 2133 N N . GLU A 1 268 ? 11.609 -4.723 29.906 1 95.88 268 GLU A N 1
ATOM 2134 C CA . GLU A 1 268 ? 11.094 -4.91 31.266 1 95.88 268 GLU A CA 1
ATOM 2135 C C . GLU A 1 268 ? 10.953 -6.391 31.594 1 95.88 268 GLU A C 1
ATOM 2137 O O . GLU A 1 268 ? 10.977 -6.77 32.781 1 95.88 268 GLU A O 1
ATOM 2142 N N . LEU A 1 269 ? 10.828 -7.18 30.578 1 96.12 269 LEU A N 1
ATOM 2143 C CA . LEU A 1 269 ? 10.617 -8.609 30.781 1 96.12 269 LEU A CA 1
ATOM 2144 C C . LEU A 1 269 ? 11.867 -9.398 30.391 1 96.12 269 LEU A C 1
ATOM 2146 O O . LEU A 1 269 ? 11.781 -10.586 30.062 1 96.12 269 LEU A O 1
ATOM 2150 N N . LYS A 1 270 ? 13.031 -8.781 30.359 1 95.38 270 LYS A N 1
ATOM 2151 C CA . LYS A 1 270 ? 14.266 -9.398 29.891 1 95.38 270 LYS A CA 1
ATOM 2152 C C . LYS A 1 270 ? 14.609 -10.641 30.719 1 95.38 270 LYS A C 1
ATOM 2154 O O . LYS A 1 270 ? 15.133 -11.617 30.188 1 95.38 270 LYS A O 1
ATOM 2159 N N . GLU A 1 271 ? 14.242 -10.633 32.031 1 94.62 271 GLU A N 1
ATOM 2160 C CA . GLU A 1 271 ? 14.516 -11.773 32.906 1 94.62 271 GLU A CA 1
ATOM 2161 C C . GLU A 1 271 ? 13.688 -12.992 32.5 1 94.62 271 GLU A C 1
ATOM 2163 O O . GLU A 1 271 ? 14.156 -14.125 32.562 1 94.62 271 GLU A O 1
ATOM 2168 N N . VAL A 1 272 ? 12.477 -12.703 32.125 1 95.81 272 VAL A N 1
ATOM 2169 C CA . VAL A 1 272 ? 11.594 -13.789 31.703 1 95.81 272 VAL A CA 1
ATOM 2170 C C . VAL A 1 272 ? 12.141 -14.43 30.438 1 95.81 272 VAL A C 1
ATOM 2172 O O . VAL A 1 272 ? 12.141 -15.656 30.297 1 95.81 272 VAL A O 1
ATOM 2175 N N . PHE A 1 273 ? 12.664 -13.594 29.531 1 96.62 273 PHE A N 1
ATOM 2176 C CA . PHE A 1 273 ? 13.258 -14.109 28.297 1 96.62 273 PHE A CA 1
ATOM 2177 C C . PHE A 1 273 ? 14.492 -14.945 28.609 1 96.62 273 PHE A C 1
ATOM 2179 O O . PHE A 1 273 ? 14.727 -15.977 27.969 1 96.62 273 PHE A O 1
ATOM 2186 N N . SER A 1 274 ? 15.25 -14.477 29.578 1 94.44 274 SER A N 1
ATOM 2187 C CA . SER A 1 274 ? 16.453 -15.211 29.984 1 94.44 274 SER A CA 1
ATOM 2188 C C . SER A 1 274 ? 16.094 -16.578 30.562 1 94.44 274 SER A C 1
ATOM 2190 O O . SER A 1 274 ? 16.75 -17.578 30.266 1 94.44 274 SER A O 1
ATOM 2192 N N . CYS A 1 275 ? 15.078 -16.609 31.312 1 95.38 275 CYS A N 1
ATOM 2193 C CA . CYS A 1 275 ? 14.617 -17.859 31.906 1 95.38 275 CYS A CA 1
ATOM 2194 C C . CYS A 1 275 ? 14.023 -18.781 30.828 1 95.38 275 CYS A C 1
ATOM 2196 O O . CYS A 1 275 ? 14.188 -20 30.891 1 95.38 275 CYS A O 1
ATOM 2198 N N . LEU A 1 276 ? 13.312 -18.172 29.906 1 95.62 276 LEU A N 1
ATOM 2199 C CA . LEU A 1 276 ? 12.734 -18.938 28.797 1 95.62 276 LEU A CA 1
ATOM 2200 C C . LEU A 1 276 ? 13.828 -19.625 27.984 1 95.62 276 LEU A C 1
ATOM 2202 O O . LEU A 1 276 ? 13.641 -20.75 27.531 1 95.62 276 LEU A O 1
ATOM 2206 N N . ASP A 1 277 ? 14.891 -18.938 27.812 1 93.69 277 ASP A N 1
ATOM 2207 C CA . ASP A 1 277 ? 16.016 -19.469 27.062 1 93.69 277 ASP A CA 1
ATOM 2208 C C . ASP A 1 277 ? 16.562 -20.75 27.719 1 93.69 277 ASP A C 1
ATOM 2210 O O . ASP A 1 277 ? 16.969 -21.688 27.031 1 93.69 277 ASP A O 1
ATOM 2214 N N . THR A 1 278 ? 16.469 -20.844 28.969 1 92.25 278 THR A N 1
ATOM 2215 C CA . THR A 1 278 ? 16.969 -22 29.719 1 92.25 278 THR A CA 1
ATOM 2216 C C . THR A 1 278 ? 15.914 -23.094 29.781 1 92.25 278 THR A C 1
ATOM 2218 O O . THR A 1 278 ? 16.25 -24.281 29.75 1 92.25 278 THR A O 1
ATOM 2221 N N . SER A 1 279 ? 14.727 -22.719 29.781 1 91.94 279 SER A N 1
ATOM 2222 C CA . SER A 1 279 ? 13.641 -23.656 30.031 1 91.94 279 SER A CA 1
ATOM 2223 C C . SER A 1 279 ? 13.141 -24.281 28.734 1 91.94 279 SER A C 1
ATOM 2225 O O . SER A 1 279 ? 12.578 -25.391 28.734 1 91.94 279 SER A O 1
ATOM 2227 N N . ASP A 1 280 ? 13.273 -23.516 27.672 1 93.38 280 ASP A N 1
ATOM 2228 C CA . ASP A 1 280 ? 12.734 -23.984 26.391 1 93.38 280 ASP A CA 1
ATOM 2229 C C . ASP A 1 280 ? 13.852 -24.188 25.375 1 93.38 280 ASP A C 1
ATOM 2231 O O . ASP A 1 280 ? 14.367 -23.219 24.812 1 93.38 280 ASP A O 1
ATOM 2235 N N . PRO A 1 281 ? 14.172 -25.344 25 1 91.5 281 PRO A N 1
ATOM 2236 C CA . PRO A 1 281 ? 15.273 -25.625 24.062 1 91.5 281 PRO A CA 1
ATOM 2237 C C . PRO A 1 281 ? 14.961 -25.156 22.641 1 91.5 281 PRO A C 1
ATOM 2239 O O . PRO A 1 281 ? 15.875 -24.953 21.844 1 91.5 281 PRO A O 1
ATOM 2242 N N . ASP A 1 282 ? 13.75 -24.891 22.328 1 88.81 282 ASP A N 1
ATOM 2243 C CA . ASP A 1 282 ? 13.359 -24.5 20.984 1 88.81 282 ASP A CA 1
ATOM 2244 C C . ASP A 1 282 ? 13.484 -22.984 20.781 1 88.81 282 ASP A C 1
ATOM 2246 O O . ASP A 1 282 ? 13.469 -22.5 19.656 1 88.81 282 ASP A O 1
ATOM 2250 N N . TYR A 1 283 ? 13.492 -22.312 21.906 1 93.06 283 TYR A N 1
ATOM 2251 C CA . TYR A 1 283 ? 13.719 -20.875 21.859 1 93.06 283 TYR A CA 1
ATOM 2252 C C . TYR A 1 283 ? 15.18 -20.562 21.547 1 93.06 283 TYR A C 1
ATOM 2254 O O . TYR A 1 283 ? 16.047 -20.688 22.406 1 93.06 283 TYR A O 1
ATOM 2262 N N . LYS A 1 284 ? 15.352 -20.219 20.172 1 86.62 284 LYS A N 1
ATOM 2263 C CA . LYS A 1 284 ? 16.719 -19.953 19.703 1 86.62 284 LYS A CA 1
ATOM 2264 C C . LYS A 1 284 ? 16.922 -18.469 19.438 1 86.62 284 LYS A C 1
ATOM 2266 O O . LYS A 1 284 ? 15.984 -17.766 19.062 1 86.62 284 LYS A O 1
ATOM 2271 N N . GLY A 1 285 ? 18.094 -17.922 19.75 1 86.69 285 GLY A N 1
ATOM 2272 C CA . GLY A 1 285 ? 18.438 -16.562 19.406 1 86.69 285 GLY A CA 1
ATOM 2273 C C . GLY A 1 285 ? 18.078 -15.562 20.484 1 86.69 285 GLY A C 1
ATOM 2274 O O . GLY A 1 285 ? 17.641 -14.445 20.188 1 86.69 285 GLY A O 1
ATOM 2275 N N . ALA A 1 286 ? 18.078 -16.031 21.734 1 93.12 286 ALA A N 1
ATOM 2276 C CA . ALA A 1 286 ? 17.766 -15.141 22.859 1 93.12 286 ALA A CA 1
ATOM 2277 C C . ALA A 1 286 ? 18.734 -13.961 22.891 1 93.12 286 ALA A C 1
ATOM 2279 O O . ALA A 1 286 ? 19.938 -14.117 22.656 1 93.12 286 ALA A O 1
ATOM 2280 N N . PRO A 1 287 ? 18.234 -12.766 23.109 1 96.38 287 PRO A N 1
ATOM 2281 C CA . PRO A 1 287 ? 19.109 -11.594 23.219 1 96.38 287 PRO A CA 1
ATOM 2282 C C . PRO A 1 287 ? 20.094 -11.695 24.375 1 96.38 287 PRO A C 1
ATOM 2284 O O . PRO A 1 287 ? 19.75 -12.203 25.453 1 96.38 287 PRO A O 1
ATOM 2287 N N . SER A 1 288 ? 21.328 -11.266 24.156 1 95.62 288 SER A N 1
ATOM 2288 C CA . SER A 1 288 ? 22.359 -11.266 25.188 1 95.62 288 SER A CA 1
ATOM 2289 C C . SER A 1 288 ? 22.188 -10.086 26.125 1 95.62 288 SER A C 1
ATOM 2291 O O . SER A 1 288 ? 21.359 -9.203 25.906 1 95.62 288 SER A O 1
ATOM 2293 N N . MET A 1 289 ? 22.984 -10.102 27.203 1 95.31 289 MET A N 1
ATOM 2294 C CA . MET A 1 289 ? 22.969 -8.984 28.156 1 95.31 289 MET A CA 1
ATOM 2295 C C . MET A 1 289 ? 23.422 -7.691 27.469 1 95.31 289 MET A C 1
ATOM 2297 O O . MET A 1 289 ? 22.922 -6.613 27.797 1 95.31 289 MET A O 1
ATOM 2301 N N . GLN A 1 290 ? 24.297 -7.863 26.547 1 94.75 290 GLN A N 1
ATOM 2302 C CA . GLN A 1 290 ? 24.75 -6.707 25.781 1 94.75 290 GLN A CA 1
ATOM 2303 C C . GLN A 1 290 ? 23.641 -6.164 24.891 1 94.75 290 GLN A C 1
ATOM 2305 O O . GLN A 1 290 ? 23.5 -4.949 24.734 1 94.75 290 GLN A O 1
ATOM 2310 N N . ASP A 1 291 ? 22.875 -7.074 24.344 1 96.69 291 ASP A N 1
ATOM 2311 C CA . ASP A 1 291 ? 21.734 -6.668 23.516 1 96.69 291 ASP A CA 1
ATOM 2312 C C . ASP A 1 291 ? 20.734 -5.859 24.344 1 96.69 291 ASP A C 1
ATOM 2314 O O . ASP A 1 291 ? 20.266 -4.812 23.891 1 96.69 291 ASP A O 1
ATOM 2318 N N . TRP A 1 292 ? 20.484 -6.375 25.531 1 97.19 292 TRP A N 1
ATOM 2319 C CA . TRP A 1 292 ? 19.5 -5.711 26.391 1 97.19 292 TRP A CA 1
ATOM 2320 C C . TRP A 1 292 ? 20 -4.332 26.812 1 97.19 292 TRP A C 1
ATOM 2322 O O . TRP A 1 292 ? 19.203 -3.385 26.891 1 97.19 292 TRP A O 1
ATOM 2332 N N . LYS A 1 293 ? 21.266 -4.172 27.031 1 95.69 293 LYS A N 1
ATOM 2333 C CA . LYS A 1 293 ? 21.828 -2.877 27.406 1 95.69 293 LYS A CA 1
ATOM 2334 C C . LYS A 1 293 ? 21.688 -1.871 26.266 1 95.69 293 LYS A C 1
ATOM 2336 O O . LYS A 1 293 ? 21.375 -0.7 26.5 1 95.69 293 LYS A O 1
ATOM 2341 N N . LEU A 1 294 ? 21.906 -2.354 25.125 1 95 294 LEU A N 1
ATOM 2342 C CA . LEU A 1 294 ? 21.766 -1.501 23.938 1 95 294 LEU A CA 1
ATOM 2343 C C . LEU A 1 294 ? 20.312 -1.064 23.766 1 95 294 LEU A C 1
ATOM 2345 O O . LEU A 1 294 ? 20.047 0.085 23.406 1 95 294 LEU A O 1
ATOM 2349 N N . VAL A 1 295 ? 19.406 -2.002 23.984 1 97.06 295 VAL A N 1
ATOM 2350 C CA . VAL A 1 295 ? 17.984 -1.709 23.859 1 97.06 295 VAL A CA 1
ATOM 2351 C C . VAL A 1 295 ? 17.578 -0.661 24.906 1 97.06 295 VAL A C 1
ATOM 2353 O O . VAL A 1 295 ? 16.828 0.265 24.594 1 97.06 295 VAL A O 1
ATOM 2356 N N . GLU A 1 296 ? 18.047 -0.777 26.062 1 96.5 296 GLU A N 1
ATOM 2357 C CA . GLU A 1 296 ? 17.75 0.189 27.125 1 96.5 296 GLU A CA 1
ATOM 2358 C C . GLU A 1 296 ? 18.281 1.574 26.766 1 96.5 296 GLU A C 1
ATOM 2360 O O . GLU A 1 296 ? 17.609 2.58 26.984 1 96.5 296 GLU A O 1
ATOM 2365 N N . THR A 1 297 ? 19.484 1.598 26.234 1 94.94 297 THR A N 1
ATOM 2366 C CA . THR A 1 297 ? 20.062 2.861 25.781 1 94.94 297 THR A CA 1
ATOM 2367 C C . THR A 1 297 ? 19.203 3.486 24.688 1 94.94 297 THR A C 1
ATOM 2369 O O . THR A 1 297 ? 18.906 4.684 24.719 1 94.94 297 THR A O 1
ATOM 2372 N N . LEU A 1 298 ? 18.859 2.643 23.734 1 95.69 298 LEU A N 1
ATOM 2373 C CA . LEU A 1 298 ? 18.016 3.111 22.641 1 95.69 298 LEU A CA 1
ATOM 2374 C C . LEU A 1 298 ? 16.703 3.684 23.172 1 95.69 298 LEU A C 1
ATOM 2376 O O . LEU A 1 298 ? 16.25 4.742 22.734 1 95.69 298 LEU A O 1
ATOM 2380 N N . CYS A 1 299 ? 16.109 2.98 24.125 1 97 299 CYS A N 1
ATOM 2381 C CA . CYS A 1 299 ? 14.828 3.406 24.688 1 97 299 CYS A CA 1
ATOM 2382 C C . CYS A 1 299 ? 14.969 4.73 25.422 1 97 299 CYS A C 1
ATOM 2384 O O . CYS A 1 299 ? 14.047 5.547 25.422 1 97 299 CYS A O 1
ATOM 2386 N N . THR A 1 300 ? 16.078 4.984 25.984 1 95.88 300 THR A N 1
ATOM 2387 C CA . THR A 1 300 ? 16.328 6.227 26.703 1 95.88 300 THR A CA 1
ATOM 2388 C C . THR A 1 300 ? 16.312 7.414 25.734 1 95.88 300 THR A C 1
ATOM 2390 O O . THR A 1 300 ? 15.836 8.492 26.094 1 95.88 300 THR A O 1
ATOM 2393 N N . TYR A 1 301 ? 16.828 7.18 24.594 1 95.5 301 TYR A N 1
ATOM 2394 C CA . TYR A 1 301 ? 16.906 8.273 23.625 1 95.5 301 TYR A CA 1
ATOM 2395 C C . TYR A 1 301 ? 15.609 8.367 22.812 1 95.5 301 TYR A C 1
ATOM 2397 O O . TYR A 1 301 ? 15.273 9.438 22.297 1 95.5 301 TYR A O 1
ATOM 2405 N N . LEU A 1 302 ? 14.852 7.273 22.672 1 97 302 LEU A N 1
ATOM 2406 C CA . LEU A 1 302 ? 13.586 7.277 21.938 1 97 302 LEU A CA 1
ATOM 2407 C C . LEU A 1 302 ? 12.469 7.891 22.766 1 97 302 LEU A C 1
ATOM 2409 O O . LEU A 1 302 ? 11.531 8.469 22.219 1 97 302 LEU A O 1
ATOM 2413 N N . LYS A 1 303 ? 12.547 7.816 24.062 1 97.5 303 LYS A N 1
ATOM 2414 C CA . LYS A 1 303 ? 11.477 8.227 24.953 1 97.5 303 LYS A CA 1
ATOM 2415 C C . LYS A 1 303 ? 11.133 9.695 24.781 1 97.5 303 LYS A C 1
ATOM 2417 O O . LYS A 1 303 ? 9.961 10.047 24.578 1 97.5 303 LYS A O 1
ATOM 2422 N N . PRO A 1 304 ? 12.156 10.602 24.812 1 96.44 304 PRO A N 1
ATOM 2423 C CA . PRO A 1 304 ? 11.812 12.016 24.625 1 96.44 304 PRO A CA 1
ATOM 2424 C C . PRO A 1 304 ? 11.164 12.281 23.266 1 96.44 304 PRO A C 1
ATOM 2426 O O . PRO A 1 304 ? 10.305 13.156 23.156 1 96.44 304 PRO A O 1
ATOM 2429 N N . LEU A 1 305 ? 11.586 11.562 22.234 1 97.38 305 LEU A N 1
ATOM 2430 C CA . LEU A 1 305 ? 10.977 11.703 20.906 1 97.38 305 LEU A CA 1
ATOM 2431 C C . LEU A 1 305 ? 9.523 11.227 20.938 1 97.38 305 LEU A C 1
ATOM 2433 O O . LEU A 1 305 ? 8.641 11.891 20.391 1 97.38 305 LEU A O 1
ATOM 2437 N N . TYR A 1 306 ? 9.312 10.102 21.594 1 97.69 306 TYR A N 1
ATOM 2438 C CA . TYR A 1 306 ? 7.98 9.523 21.703 1 97.69 306 TYR A CA 1
ATOM 2439 C C . TYR A 1 306 ? 7.047 10.461 22.469 1 97.69 306 TYR A C 1
ATOM 2441 O O . TYR A 1 306 ? 5.91 10.68 22.047 1 97.69 306 TYR A O 1
ATOM 2449 N N . ASP A 1 307 ? 7.508 10.992 23.531 1 96.62 307 ASP A N 1
ATOM 2450 C CA . ASP A 1 307 ? 6.703 11.898 24.344 1 96.62 307 ASP A CA 1
ATOM 2451 C C . ASP A 1 307 ? 6.312 13.148 23.562 1 96.62 307 ASP A C 1
ATOM 2453 O O . ASP A 1 307 ? 5.164 13.586 23.625 1 96.62 307 ASP A O 1
ATOM 2457 N N . ALA A 1 308 ? 7.277 13.695 22.875 1 95.44 308 ALA A N 1
ATOM 2458 C CA . ALA A 1 308 ? 7.012 14.883 22.062 1 95.44 308 ALA A CA 1
ATOM 2459 C C . ALA A 1 308 ? 6 14.586 20.969 1 95.44 308 ALA A C 1
ATOM 2461 O O . ALA A 1 308 ? 5.035 15.328 20.781 1 95.44 308 ALA A O 1
ATOM 2462 N N . ALA A 1 309 ? 6.215 13.5 20.203 1 96.25 309 ALA A N 1
ATOM 2463 C CA . ALA A 1 309 ? 5.316 13.125 19.125 1 96.25 309 ALA A CA 1
ATOM 2464 C C . ALA A 1 309 ? 3.908 12.859 19.641 1 96.25 309 ALA A C 1
ATOM 2466 O O . ALA A 1 309 ? 2.922 13.18 18.984 1 96.25 309 ALA A O 1
ATOM 2467 N N . ASN A 1 310 ? 3.822 12.289 20.812 1 95.5 310 ASN A N 1
ATOM 2468 C CA . ASN A 1 310 ? 2.535 11.922 21.406 1 95.5 310 ASN A CA 1
ATOM 2469 C C . ASN A 1 310 ? 1.686 13.156 21.688 1 95.5 310 ASN A C 1
ATOM 2471 O O . ASN A 1 310 ? 0.456 13.086 21.672 1 95.5 310 ASN A O 1
ATOM 2475 N N . ILE A 1 311 ? 2.293 14.289 21.938 1 93.94 311 ILE A N 1
ATOM 2476 C CA . ILE A 1 311 ? 1.583 15.547 22.172 1 93.94 311 ILE A CA 1
ATOM 2477 C C . ILE A 1 311 ? 0.781 15.922 20.922 1 93.94 311 ILE A C 1
ATOM 2479 O O . ILE A 1 311 ? -0.342 16.422 21.031 1 93.94 311 ILE A O 1
ATOM 2483 N N . LEU A 1 312 ? 1.309 15.609 19.75 1 93.94 312 LEU A N 1
ATOM 2484 C CA . LEU A 1 312 ? 0.7 15.984 18.484 1 93.94 312 LEU A CA 1
ATOM 2485 C C . LEU A 1 312 ? -0.55 15.156 18.219 1 93.94 312 LEU A C 1
ATOM 2487 O O . LEU A 1 312 ? -1.4 15.555 17.406 1 93.94 312 LEU A O 1
ATOM 2491 N N . THR A 1 313 ? -0.703 14.016 18.797 1 91.75 313 THR A N 1
ATOM 2492 C CA . THR A 1 313 ? -1.828 13.125 18.531 1 91.75 313 THR A CA 1
ATOM 2493 C C . THR A 1 313 ? -3.107 13.664 19.172 1 91.75 313 THR A C 1
ATOM 2495 O O . THR A 1 313 ? -4.211 13.352 18.719 1 91.75 313 THR A O 1
ATOM 2498 N N . THR A 1 314 ? -3.078 14.516 20.203 1 80.81 314 THR A N 1
ATOM 2499 C CA . THR A 1 314 ? -4.258 14.969 20.938 1 80.81 314 THR A CA 1
ATOM 2500 C C . THR A 1 314 ? -4.301 16.484 21 1 80.81 314 THR A C 1
ATOM 2502 O O . THR A 1 314 ? -5.148 17.062 21.688 1 80.81 314 THR A O 1
ATOM 2505 N N . ALA A 1 315 ? -3.529 17.078 20.281 1 73.44 315 ALA A N 1
ATOM 2506 C CA . ALA A 1 315 ? -3.371 18.516 20.484 1 73.44 315 ALA A CA 1
ATOM 2507 C C . ALA A 1 315 ? -4.598 19.281 19.984 1 73.44 315 ALA A C 1
ATOM 2509 O O . ALA A 1 315 ? -4.984 19.156 18.812 1 73.44 315 ALA A O 1
ATOM 2510 N N . THR A 1 316 ? -5.262 19.984 20.938 1 78.06 316 THR A N 1
ATOM 2511 C CA . THR A 1 316 ? -6.371 20.875 20.609 1 78.06 316 THR A CA 1
ATOM 2512 C C . THR A 1 316 ? -5.98 22.328 20.844 1 78.06 316 THR A C 1
ATOM 2514 O O . THR A 1 316 ? -6.797 23.234 20.672 1 78.06 316 THR A O 1
ATOM 2517 N N . HIS A 1 317 ? -4.723 22.547 21.266 1 81.75 317 HIS A N 1
ATOM 2518 C CA . HIS A 1 317 ? -4.18 23.875 21.562 1 81.75 317 HIS A CA 1
ATOM 2519 C C . HIS A 1 317 ? -3.059 24.234 20.594 1 81.75 317 HIS A C 1
ATOM 2521 O O . HIS A 1 317 ? -2.582 23.391 19.844 1 81.75 317 HIS A O 1
ATOM 2527 N N . PRO A 1 318 ? -2.77 25.484 20.656 1 88.31 318 PRO A N 1
ATOM 2528 C CA . PRO A 1 318 ? -1.667 25.891 19.781 1 88.31 318 PRO A CA 1
ATOM 2529 C C . PRO A 1 318 ? -0.388 25.094 20.031 1 88.31 318 PRO A C 1
ATOM 2531 O O . PRO A 1 318 ? 0.134 25.109 21.156 1 88.31 318 PRO A O 1
ATOM 2534 N N . THR A 1 319 ? 0.105 24.5 19.047 1 90.5 319 THR A N 1
ATOM 2535 C CA . THR A 1 319 ? 1.215 23.562 19.188 1 90.5 319 THR A CA 1
ATOM 2536 C C . THR A 1 319 ? 2.553 24.281 19.109 1 90.5 319 THR A C 1
ATOM 2538 O O . THR A 1 319 ? 3.572 23.781 19.578 1 90.5 319 THR A O 1
ATOM 2541 N N . ALA A 1 320 ? 2.549 25.484 18.562 1 94.12 320 ALA A N 1
ATOM 2542 C CA . ALA A 1 320 ? 3.801 26.219 18.375 1 94.12 320 ALA A CA 1
ATOM 2543 C C . ALA A 1 320 ? 4.465 26.531 19.703 1 94.12 320 ALA A C 1
ATOM 2545 O O . ALA A 1 320 ? 5.684 26.422 19.844 1 94.12 320 ALA A O 1
ATOM 2546 N N . ILE A 1 321 ? 3.678 26.875 20.703 1 93.75 321 ILE A N 1
ATOM 2547 C CA . ILE A 1 321 ? 4.203 27.219 22.016 1 93.75 321 ILE A CA 1
ATOM 2548 C C . ILE A 1 321 ? 4.809 25.969 22.672 1 93.75 321 ILE A C 1
ATOM 2550 O O . ILE A 1 321 ? 5.953 26 23.125 1 93.75 321 ILE A O 1
ATOM 2554 N N . THR A 1 322 ? 4.047 24.906 22.656 1 92.88 322 THR A N 1
ATOM 2555 C CA . THR A 1 322 ? 4.477 23.672 23.281 1 92.88 322 THR A CA 1
ATOM 2556 C C . THR A 1 322 ? 5.754 23.141 22.625 1 92.88 322 THR A C 1
ATOM 2558 O O . THR A 1 322 ? 6.664 22.688 23.312 1 92.88 322 THR A O 1
ATOM 2561 N N . PHE A 1 323 ? 5.875 23.297 21.406 1 94.56 323 PHE A N 1
ATOM 2562 C CA . PHE A 1 323 ? 6.984 22.672 20.703 1 94.56 323 PHE A CA 1
ATOM 2563 C C . PHE A 1 323 ? 8.211 23.562 20.703 1 94.56 323 PHE A C 1
ATOM 2565 O O . PHE A 1 323 ? 9.328 23.109 20.438 1 94.56 323 PHE A O 1
ATOM 2572 N N . PHE A 1 324 ? 8.016 24.875 20.938 1 95.75 324 PHE A N 1
ATOM 2573 C CA . PHE A 1 324 ? 9.188 25.672 21.25 1 95.75 324 PHE A CA 1
ATOM 2574 C C . PHE A 1 324 ? 9.938 25.094 22.453 1 95.75 324 PHE A C 1
ATOM 2576 O O . PHE A 1 324 ? 11.164 24.922 22.391 1 95.75 324 PHE A O 1
ATOM 2583 N N . HIS A 1 325 ? 9.141 24.719 23.406 1 92.38 325 HIS A N 1
ATOM 2584 C CA . HIS A 1 325 ? 9.719 24.172 24.625 1 92.38 325 HIS A CA 1
ATOM 2585 C C . HIS A 1 325 ? 10.289 22.766 24.391 1 92.38 325 HIS A C 1
ATOM 2587 O O . HIS A 1 325 ? 11.406 22.484 24.812 1 92.38 325 HIS A O 1
ATOM 2593 N N . GLU A 1 326 ? 9.555 21.938 23.734 1 93.5 326 GLU A N 1
ATOM 2594 C CA . GLU A 1 326 ? 9.977 20.562 23.516 1 93.5 326 GLU A CA 1
ATOM 2595 C C . GLU A 1 326 ? 11.258 20.516 22.688 1 93.5 326 GLU A C 1
ATOM 2597 O O . GLU A 1 326 ? 12.156 19.719 22.984 1 93.5 326 GLU A O 1
ATOM 2602 N N . VAL A 1 327 ? 11.414 21.391 21.703 1 94.44 327 VAL A N 1
ATOM 2603 C CA . VAL A 1 327 ? 12.531 21.312 20.766 1 94.44 327 VAL A CA 1
ATOM 2604 C C . VAL A 1 327 ? 13.789 21.875 21.406 1 94.44 327 VAL A C 1
ATOM 2606 O O . VAL A 1 327 ? 14.883 21.328 21.25 1 94.44 327 VAL A O 1
ATOM 2609 N N . TRP A 1 328 ? 13.656 23.016 22.031 1 92.81 328 TRP A N 1
ATOM 2610 C CA . TRP A 1 328 ? 14.875 23.562 22.625 1 92.81 328 TRP A CA 1
ATOM 2611 C C . TRP A 1 328 ? 15.398 22.641 23.719 1 92.81 328 TRP A C 1
ATOM 2613 O O . TRP A 1 328 ? 16.609 22.469 23.875 1 92.81 328 TRP A O 1
ATOM 2623 N N . LYS A 1 329 ? 14.477 21.984 24.547 1 92.25 329 LYS A N 1
ATOM 2624 C CA . LYS A 1 329 ? 14.891 21.016 25.562 1 92.25 329 LYS A CA 1
ATOM 2625 C C . LYS A 1 329 ? 15.617 19.828 24.922 1 92.25 329 LYS A C 1
ATOM 2627 O O . LYS A 1 329 ? 16.672 19.406 25.422 1 92.25 329 LYS A O 1
ATOM 2632 N N . LEU A 1 330 ? 15.023 19.328 23.844 1 93.81 330 LEU A N 1
ATOM 2633 C CA . LEU A 1 330 ? 15.641 18.219 23.125 1 93.81 330 LEU A CA 1
ATOM 2634 C C . LEU A 1 330 ? 17.016 18.609 22.609 1 93.81 330 LEU A C 1
ATOM 2636 O O . LEU A 1 330 ? 17.969 17.828 22.672 1 93.81 330 LEU A O 1
ATOM 2640 N N . GLN A 1 331 ? 17.094 19.781 22.078 1 92.44 331 GLN A N 1
ATOM 2641 C CA . GLN A 1 331 ? 18.344 20.297 21.547 1 92.44 331 GLN A CA 1
ATOM 2642 C C . GLN A 1 331 ? 19.406 20.391 22.641 1 92.44 331 GLN A C 1
ATOM 2644 O O . GLN A 1 331 ? 20.547 19.953 22.422 1 92.44 331 GLN A O 1
ATOM 2649 N N . LEU A 1 332 ? 19.047 20.875 23.75 1 90.5 332 LEU A N 1
ATOM 2650 C CA . LEU A 1 332 ? 19.984 21.047 24.859 1 90.5 332 LEU A CA 1
ATOM 2651 C C . LEU A 1 332 ? 20.438 19.688 25.391 1 90.5 332 LEU A C 1
ATOM 2653 O O . LEU A 1 332 ? 21.641 19.469 25.609 1 90.5 332 LEU A O 1
ATOM 2657 N N . ASP A 1 333 ? 19.5 18.844 25.625 1 92.38 333 ASP A N 1
ATOM 2658 C CA . ASP A 1 333 ? 19.797 17.531 26.172 1 92.38 333 ASP A CA 1
ATOM 2659 C C . ASP A 1 333 ? 20.703 16.734 25.234 1 92.38 333 ASP A C 1
ATOM 2661 O O . ASP A 1 333 ? 21.656 16.078 25.688 1 92.38 333 ASP A O 1
ATOM 2665 N N . LEU A 1 334 ? 20.469 16.812 23.969 1 93.19 334 LEU A N 1
ATOM 2666 C CA . LEU A 1 334 ? 21.25 16.078 22.984 1 93.19 334 LEU A CA 1
ATOM 2667 C C . LEU A 1 334 ? 22.641 16.688 22.844 1 93.19 334 LEU A C 1
ATOM 2669 O O . LEU A 1 334 ? 23.625 15.961 22.688 1 93.19 334 LEU A O 1
ATOM 2673 N N . ALA A 1 335 ? 22.688 18 22.891 1 90.5 335 ALA A N 1
ATOM 2674 C CA . ALA A 1 335 ? 23.984 18.672 22.828 1 90.5 335 ALA A CA 1
ATOM 2675 C C . ALA A 1 335 ? 24.859 18.25 24 1 90.5 335 ALA A C 1
ATOM 2677 O O . ALA A 1 335 ? 26.062 17.984 23.828 1 90.5 335 ALA A O 1
ATOM 2678 N N . ARG A 1 336 ? 24.312 18.172 25.156 1 91.69 336 ARG A N 1
ATOM 2679 C CA . ARG A 1 336 ? 25.031 17.75 26.359 1 91.69 336 ARG A CA 1
ATOM 2680 C C . ARG A 1 336 ? 25.438 16.281 26.25 1 91.69 336 ARG A C 1
ATOM 2682 O O . ARG A 1 336 ? 26.562 15.914 26.625 1 91.69 336 ARG A O 1
ATOM 2689 N N . ALA A 1 337 ? 24.531 15.5 25.797 1 92.5 337 ALA A N 1
ATOM 2690 C CA . ALA A 1 337 ? 24.797 14.07 25.656 1 92.5 337 ALA A CA 1
ATOM 2691 C C . ALA A 1 337 ? 25.969 13.82 24.703 1 92.5 337 ALA A C 1
ATOM 2693 O O . ALA A 1 337 ? 26.828 12.992 24.969 1 92.5 337 ALA A O 1
ATOM 2694 N N . VAL A 1 338 ? 26.016 14.5 23.594 1 92.44 338 VAL A N 1
ATOM 2695 C CA . VAL A 1 338 ? 27.078 14.336 22.594 1 92.44 338 VAL A CA 1
ATOM 2696 C C . VAL A 1 338 ? 28.406 14.797 23.188 1 92.44 338 VAL A C 1
ATOM 2698 O O . VAL A 1 338 ? 29.438 14.164 22.969 1 92.44 338 VAL A O 1
ATOM 2701 N N . ALA A 1 339 ? 28.375 15.828 23.953 1 91.31 339 ALA A N 1
ATOM 2702 C CA . ALA A 1 339 ? 29.594 16.391 24.531 1 91.31 339 ALA A CA 1
ATOM 2703 C C . ALA A 1 339 ? 30.156 15.477 25.625 1 91.31 339 ALA A C 1
ATOM 2705 O O . ALA A 1 339 ? 31.375 15.375 25.781 1 91.31 339 ALA A O 1
ATOM 2706 N N . ASN A 1 340 ? 29.281 14.758 26.328 1 91.06 340 ASN A N 1
ATOM 2707 C CA . ASN A 1 340 ? 29.703 14.008 27.5 1 91.06 340 ASN A CA 1
ATOM 2708 C C . ASN A 1 340 ? 29.828 12.516 27.203 1 91.06 340 ASN A C 1
ATOM 2710 O O . ASN A 1 340 ? 30.328 11.75 28.031 1 91.06 340 ASN A O 1
ATOM 2714 N N . GLU A 1 341 ? 29.375 12.148 26.062 1 87.56 341 GLU A N 1
ATOM 2715 C CA . GLU A 1 341 ? 29.391 10.719 25.766 1 87.56 341 GLU A CA 1
ATOM 2716 C C . GLU A 1 341 ? 30.797 10.234 25.406 1 87.56 341 GLU A C 1
ATOM 2718 O O . GLU A 1 341 ? 31.438 10.789 24.516 1 87.56 341 GLU A O 1
ATOM 2723 N N . GLU A 1 342 ? 31.234 9.133 26.141 1 89.12 342 GLU A N 1
ATOM 2724 C CA . GLU A 1 342 ? 32.562 8.594 25.969 1 89.12 342 GLU A CA 1
ATOM 2725 C C . GLU A 1 342 ? 32.562 7.363 25.078 1 89.12 342 GLU A C 1
ATOM 2727 O O . GLU A 1 342 ? 33.562 7.062 24.422 1 89.12 342 GLU A O 1
ATOM 2732 N N . ASP A 1 343 ? 31.469 6.68 25.047 1 91.19 343 ASP A N 1
ATOM 2733 C CA . ASP A 1 343 ? 31.359 5.496 24.203 1 91.19 343 ASP A CA 1
ATOM 2734 C C . ASP A 1 343 ? 31.203 5.879 22.734 1 91.19 343 ASP A C 1
ATOM 2736 O O . ASP A 1 343 ? 30.203 6.508 22.359 1 91.19 343 ASP A O 1
ATOM 2740 N N . PRO A 1 344 ? 32.125 5.422 21.906 1 91.38 344 PRO A N 1
ATOM 2741 C CA . PRO A 1 344 ? 32.094 5.812 20.484 1 91.38 344 PRO A CA 1
ATOM 2742 C C . PRO A 1 344 ? 30.844 5.297 19.766 1 91.38 344 PRO A C 1
ATOM 2744 O O . PRO A 1 344 ? 30.344 5.961 18.859 1 91.38 344 PRO A O 1
ATOM 2747 N N . PHE A 1 345 ? 30.438 4.227 20.172 1 89.5 345 PHE A N 1
ATOM 2748 C CA . PHE A 1 345 ? 29.25 3.658 19.547 1 89.5 345 PHE A CA 1
ATOM 2749 C C . PHE A 1 345 ? 28.016 4.508 19.828 1 89.5 345 PHE A C 1
ATOM 2751 O O . PHE A 1 345 ? 27.25 4.824 18.922 1 89.5 345 PHE A O 1
ATOM 2758 N N . ILE A 1 346 ? 27.891 4.898 21 1 90.5 346 ILE A N 1
ATOM 2759 C CA . ILE A 1 346 ? 26.734 5.707 21.391 1 90.5 346 ILE A CA 1
ATOM 2760 C C . ILE A 1 346 ? 26.859 7.105 20.797 1 90.5 346 ILE A C 1
ATOM 2762 O O . ILE A 1 346 ? 25.859 7.703 20.391 1 90.5 346 ILE A O 1
ATOM 2766 N N . SER A 1 347 ? 28.062 7.57 20.703 1 92.19 347 SER A N 1
ATOM 2767 C CA . SER A 1 347 ? 28.297 8.875 20.094 1 92.19 347 SER A CA 1
ATOM 2768 C C . SER A 1 347 ? 27.859 8.898 18.625 1 92.19 347 SER A C 1
ATOM 2770 O O . SER A 1 347 ? 27.281 9.875 18.156 1 92.19 347 SER A O 1
ATOM 2772 N N . LYS A 1 348 ? 28.141 7.809 18.016 1 91.25 348 LYS A N 1
ATOM 2773 C CA . LYS A 1 348 ? 27.766 7.691 16.594 1 91.25 348 LYS A CA 1
ATOM 2774 C C . LYS A 1 348 ? 26.25 7.598 16.438 1 91.25 348 LYS A C 1
ATOM 2776 O O . LYS A 1 348 ? 25.719 7.977 15.391 1 91.25 348 LYS A O 1
ATOM 2781 N N . LEU A 1 349 ? 25.641 7.191 17.469 1 89.38 349 LEU A N 1
ATOM 2782 C CA . LEU A 1 349 ? 24.203 7.035 17.453 1 89.38 349 LEU A CA 1
ATOM 2783 C C . LEU A 1 349 ? 23.5 8.375 17.672 1 89.38 349 LEU A C 1
ATOM 2785 O O . LEU A 1 349 ? 22.516 8.68 17.016 1 89.38 349 LEU A O 1
ATOM 2789 N N . ILE A 1 350 ? 24.031 9.227 18.5 1 92.81 350 ILE A N 1
ATOM 2790 C CA . ILE A 1 350 ? 23.281 10.383 18.969 1 92.81 350 ILE A CA 1
ATOM 2791 C C . ILE A 1 350 ? 23.672 11.617 18.156 1 92.81 350 ILE A C 1
ATOM 2793 O O . ILE A 1 350 ? 22.906 12.594 18.109 1 92.81 350 ILE A O 1
ATOM 2797 N N . LYS A 1 351 ? 24.781 11.602 17.5 1 93.88 351 LYS A N 1
ATOM 2798 C CA . LYS A 1 351 ? 25.234 12.766 16.734 1 93.88 351 LYS A CA 1
ATOM 2799 C C . LYS A 1 351 ? 24.281 13.094 15.602 1 93.88 351 LYS A C 1
ATOM 2801 O O . LYS A 1 351 ? 23.859 14.25 15.445 1 93.88 351 LYS A O 1
ATOM 2806 N N . PRO A 1 352 ? 23.906 12.055 14.828 1 93.19 352 PRO A N 1
ATOM 2807 C CA . PRO A 1 352 ? 22.938 12.367 13.773 1 93.19 352 PRO A CA 1
ATOM 2808 C C . PRO A 1 352 ? 21.609 12.875 14.32 1 93.19 352 PRO A C 1
ATOM 2810 O O . PRO A 1 352 ? 20.953 13.711 13.688 1 93.19 352 PRO A O 1
ATOM 2813 N N . MET A 1 353 ? 21.219 12.43 15.469 1 94.62 353 MET A N 1
ATOM 2814 C CA . MET A 1 353 ? 20 12.906 16.125 1 94.62 353 MET A CA 1
ATOM 2815 C C . MET A 1 353 ? 20.109 14.391 16.438 1 94.62 353 MET A C 1
ATOM 2817 O O . MET A 1 353 ? 19.188 15.164 16.141 1 94.62 353 MET A O 1
ATOM 2821 N N . GLN A 1 354 ? 21.234 14.688 17 1 95.12 354 GLN A N 1
ATOM 2822 C CA . GLN A 1 354 ? 21.484 16.078 17.375 1 95.12 354 GLN A CA 1
ATOM 2823 C C . GLN A 1 354 ? 21.5 16.984 16.156 1 95.12 354 GLN A C 1
ATOM 2825 O O . GLN A 1 354 ? 20.953 18.094 16.188 1 95.12 354 GLN A O 1
ATOM 2830 N N . GLU A 1 355 ? 22.031 16.5 15.102 1 95.75 355 GLU A N 1
ATOM 2831 C CA . GLU A 1 355 ? 22.141 17.297 13.883 1 95.75 355 GLU A CA 1
ATOM 2832 C C . GLU A 1 355 ? 20.766 17.578 13.281 1 95.75 355 GLU A C 1
ATOM 2834 O O . GLU A 1 355 ? 20.5 18.688 12.836 1 95.75 355 GLU A O 1
ATOM 2839 N N . LYS A 1 356 ? 19.938 16.656 13.273 1 94.94 356 LYS A N 1
ATOM 2840 C CA . LYS A 1 356 ? 18.609 16.812 12.688 1 94.94 356 LYS A CA 1
ATOM 2841 C C . LYS A 1 356 ? 17.734 17.734 13.531 1 94.94 356 LYS A C 1
ATOM 2843 O O . LYS A 1 356 ? 17 18.562 12.992 1 94.94 356 LYS A O 1
ATOM 2848 N N . ILE A 1 357 ? 17.844 17.609 14.82 1 95.88 357 ILE A N 1
ATOM 2849 C CA . ILE A 1 357 ? 17.078 18.469 15.711 1 95.88 357 ILE A CA 1
ATOM 2850 C C . ILE A 1 357 ? 17.609 19.906 15.633 1 95.88 357 ILE A C 1
ATOM 2852 O O . ILE A 1 357 ? 16.844 20.859 15.664 1 95.88 357 ILE A O 1
ATOM 2856 N N . ASP A 1 358 ? 18.875 19.984 15.516 1 95 358 ASP A N 1
ATOM 2857 C CA . ASP A 1 358 ? 19.5 21.281 15.375 1 95 358 ASP A CA 1
ATOM 2858 C C . ASP A 1 358 ? 19.062 21.969 14.078 1 95 358 ASP A C 1
ATOM 2860 O O . ASP A 1 358 ? 18.828 23.172 14.055 1 95 358 ASP A O 1
ATOM 2864 N N . LYS A 1 359 ? 19.031 21.203 13.07 1 93.75 359 LYS A N 1
ATOM 2865 C CA . LYS A 1 359 ? 18.578 21.75 11.797 1 93.75 359 LYS A CA 1
ATOM 2866 C C . LYS A 1 359 ? 17.141 22.266 11.898 1 93.75 359 LYS A C 1
ATOM 2868 O O . LYS A 1 359 ? 16.844 23.359 11.438 1 93.75 359 LYS A O 1
ATOM 2873 N N . TYR A 1 360 ? 16.266 21.5 12.461 1 94.62 360 TYR A N 1
ATOM 2874 C CA . TYR A 1 360 ? 14.898 21.938 12.664 1 94.62 360 TYR A CA 1
ATOM 2875 C C . TYR A 1 360 ? 14.844 23.219 13.477 1 94.62 360 TYR A C 1
ATOM 2877 O O . TYR A 1 360 ? 14.102 24.156 13.133 1 94.62 360 TYR A O 1
ATOM 2885 N N . TRP A 1 361 ? 15.617 23.25 14.555 1 94.19 361 TRP A N 1
ATOM 2886 C CA . TRP A 1 361 ? 15.648 24.422 15.422 1 94.19 361 TRP A CA 1
ATOM 2887 C C . TRP A 1 361 ? 16.078 25.672 14.641 1 94.19 361 TRP A C 1
ATOM 2889 O O . TRP A 1 361 ? 15.43 26.719 14.719 1 94.19 361 TRP A O 1
ATOM 2899 N N . ARG A 1 362 ? 17.047 25.547 13.883 1 92.06 362 ARG A N 1
ATOM 2900 C CA . ARG A 1 362 ? 17.562 26.672 13.117 1 92.06 362 ARG A CA 1
ATOM 2901 C C . ARG A 1 362 ? 16.547 27.172 12.094 1 92.06 362 ARG A C 1
ATOM 2903 O O . ARG A 1 362 ? 16.453 28.375 11.852 1 92.06 362 ARG A O 1
ATOM 2910 N N . GLU A 1 363 ? 15.789 26.266 11.641 1 91.5 363 GLU A N 1
ATOM 2911 C CA . GLU A 1 363 ? 14.891 26.594 10.539 1 91.5 363 GLU A CA 1
ATOM 2912 C C . GLU A 1 363 ? 13.531 27.062 11.062 1 91.5 363 GLU A C 1
ATOM 2914 O O . GLU A 1 363 ? 12.773 27.703 10.336 1 91.5 363 GLU A O 1
ATOM 2919 N N . CYS A 1 364 ? 13.227 26.797 12.359 1 94.38 364 CYS A N 1
ATOM 2920 C CA . CYS A 1 364 ? 11.844 27.031 12.773 1 94.38 364 CYS A CA 1
ATOM 2921 C C . CYS A 1 364 ? 11.781 27.766 14.102 1 94.38 364 CYS A C 1
ATOM 2923 O O . CYS A 1 364 ? 10.711 28.188 14.531 1 94.38 364 CYS A O 1
ATOM 2925 N N . CYS A 1 365 ? 12.836 28.078 14.789 1 94.69 365 CYS A N 1
ATOM 2926 C CA . CYS A 1 365 ? 12.828 28.562 16.156 1 94.69 365 CYS A CA 1
ATOM 2927 C C . CYS A 1 365 ? 12.211 29.969 16.234 1 94.69 365 CYS A C 1
ATOM 2929 O O . CYS A 1 365 ? 11.539 30.297 17.219 1 94.69 365 CYS A O 1
ATOM 2931 N N . LEU A 1 366 ? 12.344 30.766 15.195 1 95.44 366 LEU A N 1
ATOM 2932 C CA . LEU A 1 366 ? 11.883 32.156 15.242 1 95.44 366 LEU A CA 1
ATOM 2933 C C . LEU A 1 366 ? 10.359 32.219 15.172 1 95.44 366 LEU A C 1
ATOM 2935 O O . LEU A 1 366 ? 9.734 32.969 15.914 1 95.44 366 LEU A O 1
ATOM 2939 N N . VAL A 1 367 ? 9.828 31.375 14.297 1 95.19 367 VAL A N 1
ATOM 2940 C CA . VAL A 1 367 ? 8.375 31.344 14.188 1 95.19 367 VAL A CA 1
ATOM 2941 C C . VAL A 1 367 ? 7.766 30.766 15.461 1 95.19 367 VAL A C 1
ATOM 2943 O O . VAL A 1 367 ? 6.699 31.188 15.906 1 95.19 367 VAL A O 1
ATOM 2946 N N . LEU A 1 368 ? 8.438 29.828 16.062 1 96.31 368 LEU A N 1
ATOM 2947 C CA . LEU A 1 368 ? 7.977 29.266 17.328 1 96.31 368 LEU A CA 1
ATOM 2948 C C . LEU A 1 368 ? 8.086 30.297 18.453 1 96.31 368 LEU A C 1
ATOM 2950 O O . LEU A 1 368 ? 7.199 30.391 19.297 1 96.31 368 LEU A O 1
ATOM 2954 N N . ALA A 1 369 ? 9.086 31.078 18.391 1 96.69 369 ALA A N 1
ATOM 2955 C CA . ALA A 1 369 ? 9.352 32.094 19.438 1 96.69 369 ALA A CA 1
ATOM 2956 C C . ALA A 1 369 ? 8.266 33.156 19.453 1 96.69 369 ALA A C 1
ATOM 2958 O O . ALA A 1 369 ? 7.867 33.625 20.531 1 96.69 369 ALA A O 1
ATOM 2959 N N . ILE A 1 370 ? 7.805 33.531 18.312 1 96.62 370 ILE A N 1
ATOM 2960 C CA . ILE A 1 370 ? 6.797 34.594 18.281 1 96.62 370 ILE A CA 1
ATOM 2961 C C . ILE A 1 370 ? 5.5 34.094 18.906 1 96.62 370 ILE A C 1
ATOM 2963 O O . ILE A 1 370 ? 4.746 34.844 19.5 1 96.62 370 ILE A O 1
ATOM 2967 N N . ALA A 1 371 ? 5.242 32.781 18.75 1 96.88 371 ALA A N 1
ATOM 2968 C CA . ALA A 1 371 ? 4.078 32.188 19.406 1 96.88 371 ALA A CA 1
ATOM 2969 C C . ALA A 1 371 ? 4.219 32.25 20.922 1 96.88 371 ALA A C 1
ATOM 2971 O O . ALA A 1 371 ? 3.246 32.5 21.625 1 96.88 371 ALA A O 1
ATOM 2972 N N . VAL A 1 372 ? 5.391 32.031 21.406 1 96.19 372 VAL A N 1
ATOM 2973 C CA . VAL A 1 372 ? 5.676 32.062 22.844 1 96.19 372 VAL A CA 1
ATOM 2974 C C . VAL A 1 372 ? 5.477 33.5 23.359 1 96.19 372 VAL A C 1
ATOM 2976 O O . VAL A 1 372 ? 4.953 33.688 24.469 1 96.19 372 VAL A O 1
ATOM 2979 N N . VAL A 1 373 ? 5.898 34.469 22.578 1 97.25 373 VAL A N 1
ATOM 2980 C CA . VAL A 1 373 ? 5.77 35.875 22.969 1 97.25 373 VAL A CA 1
ATOM 2981 C C . VAL A 1 373 ? 4.297 36.219 23.156 1 97.25 373 VAL A C 1
ATOM 2983 O O . VAL A 1 373 ? 3.951 37.031 24.016 1 97.25 373 VAL A O 1
ATOM 2986 N N . MET A 1 374 ? 3.4 35.531 22.406 1 97.25 374 MET A N 1
ATOM 2987 C CA . MET A 1 374 ? 1.969 35.812 22.469 1 97.25 374 MET A CA 1
ATOM 2988 C C . MET A 1 374 ? 1.336 35.094 23.672 1 97.25 374 MET A C 1
ATOM 2990 O O . MET A 1 374 ? 0.153 35.312 23.953 1 97.25 374 MET A O 1
ATOM 2994 N N . ASP A 1 375 ? 2.043 34.281 24.328 1 95.75 375 ASP A N 1
ATOM 2995 C CA . ASP A 1 375 ? 1.576 33.625 25.562 1 95.75 375 ASP A CA 1
ATOM 2996 C C . ASP A 1 375 ? 1.9 34.5 26.781 1 95.75 375 ASP A C 1
ATOM 2998 O O . ASP A 1 375 ? 3.068 34.656 27.141 1 95.75 375 ASP A O 1
ATOM 3002 N N . PRO A 1 376 ? 0.897 35 27.422 1 96.12 376 PRO A N 1
ATOM 3003 C CA . PRO A 1 376 ? 1.111 35.938 28.531 1 96.12 376 PRO A CA 1
ATOM 3004 C C . PRO A 1 376 ? 1.845 35.281 29.703 1 96.12 376 PRO A C 1
ATOM 3006 O O . PRO A 1 376 ? 2.32 36 30.609 1 96.12 376 PRO A O 1
ATOM 3009 N N . ARG A 1 377 ? 1.941 34 29.703 1 94.38 377 ARG A N 1
ATOM 3010 C CA . ARG A 1 377 ? 2.682 33.344 30.75 1 94.38 377 ARG A CA 1
ATOM 3011 C C . ARG A 1 377 ? 4.188 33.469 30.547 1 94.38 377 ARG A C 1
ATOM 3013 O O . ARG A 1 377 ? 4.969 33.312 31.484 1 94.38 377 ARG A O 1
ATOM 3020 N N . PHE A 1 378 ? 4.609 33.719 29.312 1 94.75 378 PHE A N 1
ATOM 3021 C CA . PHE A 1 378 ? 6.031 33.625 29.016 1 94.75 378 PHE A CA 1
ATOM 3022 C C . PHE A 1 378 ? 6.543 34.938 28.406 1 94.75 378 PHE A C 1
ATOM 3024 O O . PHE A 1 378 ? 7.559 35.469 28.844 1 94.75 378 PHE A O 1
ATOM 3031 N N . LYS A 1 379 ? 5.828 35.469 27.359 1 96 379 LYS A N 1
ATOM 3032 C CA . LYS A 1 379 ? 6.238 36.688 26.641 1 96 379 LYS A CA 1
ATOM 3033 C C . LYS A 1 379 ? 7.684 36.594 26.172 1 96 379 LYS A C 1
ATOM 3035 O O . LYS A 1 379 ? 8.086 35.562 25.625 1 96 379 LYS A O 1
ATOM 3040 N N . MET A 1 380 ? 8.516 37.562 26.328 1 95.75 380 MET A N 1
ATOM 3041 C CA . MET A 1 380 ? 9.883 37.531 25.812 1 95.75 380 MET A CA 1
ATOM 3042 C C . MET A 1 380 ? 10.805 36.812 26.781 1 95.75 380 MET A C 1
ATOM 3044 O O . MET A 1 380 ? 11.914 36.406 26.391 1 95.75 380 MET A O 1
ATOM 3048 N N . LYS A 1 381 ? 10.406 36.531 27.922 1 94.06 381 LYS A N 1
ATOM 3049 C CA . LYS A 1 381 ? 11.273 36.031 28.984 1 94.06 381 LYS A CA 1
ATOM 3050 C C . LYS A 1 381 ? 11.711 34.594 28.672 1 94.06 381 LYS A C 1
ATOM 3052 O O . LYS A 1 381 ? 12.883 34.25 28.859 1 94.06 381 LYS A O 1
ATOM 3057 N N . LEU A 1 382 ? 10.758 33.781 28.234 1 93.06 382 LEU A N 1
ATOM 3058 C CA . LEU A 1 382 ? 11.109 32.406 27.906 1 93.06 382 LEU A CA 1
ATOM 3059 C C . LEU A 1 382 ? 12.047 32.375 26.703 1 93.06 382 LEU A C 1
ATOM 3061 O O . LEU A 1 382 ? 12.93 31.5 26.641 1 93.06 382 LEU A O 1
ATOM 3065 N N . VAL A 1 383 ? 11.852 33.25 25.719 1 95.69 383 VAL A N 1
ATOM 3066 C CA . VAL A 1 383 ? 12.703 33.344 24.547 1 95.69 383 VAL A CA 1
ATOM 3067 C C . VAL A 1 383 ? 14.133 33.688 24.953 1 95.69 383 VAL A C 1
ATOM 3069 O O . VAL A 1 383 ? 15.086 33.031 24.531 1 95.69 383 VAL A O 1
ATOM 3072 N N . GLU A 1 384 ? 14.219 34.625 25.828 1 94.69 384 GLU A N 1
ATOM 3073 C CA . GLU A 1 384 ? 15.523 35.062 26.328 1 94.69 384 GLU A CA 1
ATOM 3074 C C . GLU A 1 384 ? 16.219 33.938 27.094 1 94.69 384 GLU A C 1
ATOM 3076 O O . GLU A 1 384 ? 17.406 33.688 26.891 1 94.69 384 GLU A O 1
ATOM 3081 N N . PHE A 1 385 ? 15.484 33.281 27.844 1 93.31 385 PHE A N 1
ATOM 3082 C CA . PHE A 1 385 ? 16 32.188 28.656 1 93.31 385 PHE A CA 1
ATOM 3083 C C . PHE A 1 385 ? 16.5 31.047 27.766 1 93.31 385 PHE A C 1
ATOM 3085 O O . PHE A 1 385 ? 17.641 30.594 27.906 1 93.31 385 PHE A O 1
ATOM 3092 N N . SER A 1 386 ? 15.695 30.578 26.859 1 92.12 386 SER A N 1
ATOM 3093 C CA . SER A 1 386 ? 15.992 29.422 26.016 1 92.12 386 SER A CA 1
ATOM 3094 C C . SER A 1 386 ? 17.141 29.719 25.062 1 92.12 386 SER A C 1
ATOM 3096 O O . SER A 1 386 ? 18.031 28.891 24.875 1 92.12 386 SER A O 1
ATOM 3098 N N . PHE A 1 387 ? 17.094 30.953 24.484 1 93.94 387 PHE A N 1
ATOM 3099 C CA . PHE A 1 387 ? 18.141 31.297 23.531 1 93.94 387 PHE A CA 1
ATOM 3100 C C . PHE A 1 387 ? 19.484 31.438 24.234 1 93.94 387 PHE A C 1
ATOM 3102 O O . PHE A 1 387 ? 20.531 31.125 23.656 1 93.94 387 PHE A O 1
ATOM 3109 N N . THR A 1 388 ? 19.453 31.875 25.469 1 92.62 388 THR A N 1
ATOM 3110 C CA . THR A 1 388 ? 20.703 31.953 26.234 1 92.62 388 THR A CA 1
ATOM 3111 C C . THR A 1 388 ? 21.266 30.562 26.469 1 92.62 388 THR A C 1
ATOM 3113 O O . THR A 1 388 ? 22.484 30.359 26.406 1 92.62 388 THR A O 1
ATOM 3116 N N . LYS A 1 389 ? 20.438 29.641 26.734 1 89 389 LYS A N 1
ATOM 3117 C CA . LYS A 1 389 ? 20.859 28.281 27 1 89 389 LYS A CA 1
ATOM 3118 C C . LYS A 1 389 ? 21.375 27.609 25.734 1 89 389 LYS A C 1
ATOM 3120 O O . LYS A 1 389 ? 22.328 26.812 25.797 1 89 389 LYS A O 1
ATOM 3125 N N . VAL A 1 390 ? 20.797 27.922 24.562 1 87.94 390 VAL A N 1
ATOM 3126 C CA . VAL A 1 390 ? 21.109 27.234 23.328 1 87.94 390 VAL A CA 1
ATOM 3127 C C . VAL A 1 390 ? 22.297 27.906 22.641 1 87.94 390 VAL A C 1
ATOM 3129 O O . VAL A 1 390 ? 23.188 27.234 22.125 1 87.94 390 VAL A O 1
ATOM 3132 N N . TYR A 1 391 ? 22.297 29.297 22.688 1 90.31 391 TYR A N 1
ATOM 3133 C CA . TYR A 1 391 ? 23.25 30.016 21.859 1 90.31 391 TYR A CA 1
ATOM 3134 C C . TYR A 1 391 ? 24.344 30.656 22.703 1 90.31 391 TYR A C 1
ATOM 3136 O O . TYR A 1 391 ? 25.328 31.172 22.172 1 90.31 391 TYR A O 1
ATOM 3144 N N . GLY A 1 392 ? 24.25 30.703 24 1 88.94 392 GLY A N 1
ATOM 3145 C CA . GLY A 1 392 ? 25.266 31.297 24.859 1 88.94 392 GLY A CA 1
ATOM 3146 C C . GLY A 1 392 ? 25.453 32.781 24.609 1 88.94 392 GLY A C 1
ATOM 3147 O O . GLY A 1 392 ? 24.5 33.562 24.656 1 88.94 392 GLY A O 1
ATOM 3148 N N . ASP A 1 393 ? 26.641 33.094 24.062 1 89.06 393 ASP A N 1
ATOM 3149 C CA . ASP A 1 393 ? 27.031 34.5 23.922 1 89.06 393 ASP A CA 1
ATOM 3150 C C . ASP A 1 393 ? 26.328 35.156 22.734 1 89.06 393 ASP A C 1
ATOM 3152 O O . ASP A 1 393 ? 26.141 36.375 22.703 1 89.06 393 ASP A O 1
ATOM 3156 N N . ASP A 1 394 ? 25.906 34.344 21.859 1 91.31 394 ASP A N 1
ATOM 3157 C CA . ASP A 1 394 ? 25.266 34.875 20.656 1 91.31 394 ASP A CA 1
ATOM 3158 C C . ASP A 1 394 ? 23.766 35.031 20.844 1 91.31 394 ASP A C 1
ATOM 3160 O O . ASP A 1 394 ? 23.047 35.406 19.906 1 91.31 394 ASP A O 1
ATOM 3164 N N . SER A 1 395 ? 23.266 34.781 21.984 1 92.62 395 SER A N 1
ATOM 3165 C CA . SER A 1 395 ? 21.828 34.781 22.266 1 92.62 395 SER A CA 1
ATOM 3166 C C . SER A 1 395 ? 21.203 36.125 21.984 1 92.62 395 SER A C 1
ATOM 3168 O O . SER A 1 395 ? 20.062 36.188 21.516 1 92.62 395 SER A O 1
ATOM 3170 N N . HIS A 1 396 ? 21.906 37.219 22.203 1 93.25 396 HIS A N 1
ATOM 3171 C CA . HIS A 1 396 ? 21.375 38.562 22.078 1 93.25 396 HIS A CA 1
ATOM 3172 C C . HIS A 1 396 ? 20.953 38.875 20.641 1 93.25 396 HIS A C 1
ATOM 3174 O O . HIS A 1 396 ? 19.969 39.562 20.406 1 93.25 396 HIS A O 1
ATOM 3180 N N . GLU A 1 397 ? 21.656 38.344 19.734 1 93.88 397 GLU A N 1
ATOM 3181 C CA . GLU A 1 397 ? 21.344 38.562 18.328 1 93.88 397 GLU A CA 1
ATOM 3182 C C . GLU A 1 397 ? 20.016 37.938 17.953 1 93.88 397 GLU A C 1
ATOM 3184 O O . GLU A 1 397 ? 19.203 38.531 17.234 1 93.88 397 GLU A O 1
ATOM 3189 N N . TYR A 1 398 ? 19.797 36.75 18.438 1 93.25 398 TYR A N 1
ATOM 3190 C CA . TYR A 1 398 ? 18.562 36.031 18.109 1 93.25 398 TYR A CA 1
ATOM 3191 C C . TYR A 1 398 ? 17.375 36.625 18.844 1 93.25 398 TYR A C 1
ATOM 3193 O O . TYR A 1 398 ? 16.266 36.688 18.297 1 93.25 398 TYR A O 1
ATOM 3201 N N . VAL A 1 399 ? 17.578 37.062 20.062 1 95.44 399 VAL A N 1
ATOM 3202 C CA . VAL A 1 399 ? 16.516 37.719 20.812 1 95.44 399 VAL A CA 1
ATOM 3203 C C . VAL A 1 399 ? 16.094 39 20.094 1 95.44 399 VAL A C 1
ATOM 3205 O O . VAL A 1 399 ? 14.898 39.312 20.031 1 95.44 399 VAL A O 1
ATOM 3208 N N . LYS A 1 400 ? 17.062 39.688 19.578 1 95.88 400 LYS A N 1
ATOM 3209 C CA . LYS A 1 400 ? 16.781 40.938 18.844 1 95.88 400 LYS A CA 1
ATOM 3210 C C . LYS A 1 400 ? 15.969 40.656 17.594 1 95.88 400 LYS A C 1
ATOM 3212 O O . LYS A 1 400 ? 15.07 41.406 17.234 1 95.88 400 LYS A O 1
ATOM 3217 N N . ILE A 1 401 ? 16.312 39.562 16.938 1 95.19 401 ILE A N 1
ATOM 3218 C CA . ILE A 1 401 ? 15.578 39.188 15.734 1 95.19 401 ILE A CA 1
ATOM 3219 C C . ILE A 1 401 ? 14.109 38.969 16.078 1 95.19 401 ILE A C 1
ATOM 3221 O O . ILE A 1 401 ? 13.219 39.375 15.336 1 95.19 401 ILE A O 1
ATOM 3225 N N . VAL A 1 402 ? 13.844 38.281 17.188 1 96.12 402 VAL A N 1
ATOM 3226 C CA . VAL A 1 402 ? 12.477 38 17.609 1 96.12 402 VAL A CA 1
ATOM 3227 C C . VAL A 1 402 ? 11.773 39.312 18 1 96.12 402 VAL A C 1
ATOM 3229 O O . VAL A 1 402 ? 10.633 39.531 17.609 1 96.12 402 VAL A O 1
ATOM 3232 N N . ASP A 1 403 ? 12.453 40.094 18.734 1 96.19 403 ASP A N 1
ATOM 3233 C CA . ASP A 1 403 ? 11.898 41.375 19.188 1 96.19 403 ASP A CA 1
ATOM 3234 C C . ASP A 1 403 ? 11.562 42.281 17.984 1 96.19 403 ASP A C 1
ATOM 3236 O O . ASP A 1 403 ? 10.469 42.844 17.922 1 96.19 403 ASP A O 1
ATOM 3240 N N . ASP A 1 404 ? 12.516 42.406 17.094 1 95.88 404 ASP A N 1
ATOM 3241 C CA . ASP A 1 404 ? 12.289 43.188 15.883 1 95.88 404 ASP A CA 1
ATOM 3242 C C . ASP A 1 404 ? 11.148 42.594 15.055 1 95.88 404 ASP A C 1
ATOM 3244 O O . ASP A 1 404 ? 10.344 43.344 14.492 1 95.88 404 ASP A O 1
ATOM 3248 N N . GLY A 1 405 ? 11.172 41.312 15 1 95.19 405 GLY A N 1
ATOM 3249 C CA . GLY A 1 405 ? 10.133 40.625 14.234 1 95.19 405 GLY A CA 1
ATOM 3250 C C . GLY A 1 405 ? 8.742 40.844 14.789 1 95.19 405 GLY A C 1
ATOM 3251 O O . GLY A 1 405 ? 7.805 41.125 14.031 1 95.19 405 GLY A O 1
ATOM 3252 N N . VAL A 1 406 ? 8.555 40.781 16.094 1 95.88 406 VAL A N 1
ATOM 3253 C CA . VAL A 1 406 ? 7.266 40.969 16.734 1 95.88 406 VAL A CA 1
ATOM 3254 C C . VAL A 1 406 ? 6.793 42.406 16.562 1 95.88 406 VAL A C 1
ATOM 3256 O O . VAL A 1 406 ? 5.609 42.656 16.312 1 95.88 406 VAL A O 1
ATOM 3259 N N . HIS A 1 407 ? 7.676 43.344 16.656 1 95.5 407 HIS A N 1
ATOM 3260 C CA . HIS A 1 407 ? 7.344 44.75 16.469 1 95.5 407 HIS A CA 1
ATOM 3261 C C . HIS A 1 407 ? 6.961 45.062 15.031 1 95.5 407 HIS A C 1
ATOM 3263 O O . HIS A 1 407 ? 6.031 45.812 14.773 1 95.5 407 HIS A O 1
ATOM 3269 N N . GLU A 1 408 ? 7.719 44.438 14.203 1 95.12 408 GLU A N 1
ATOM 3270 C CA . GLU A 1 408 ? 7.406 44.625 12.789 1 95.12 408 GLU A CA 1
ATOM 3271 C C . GLU A 1 408 ? 6.016 44.094 12.453 1 95.12 408 GLU A C 1
ATOM 3273 O O . GLU A 1 408 ? 5.246 44.75 11.75 1 95.12 408 GLU A O 1
ATOM 3278 N N . LEU A 1 409 ? 5.719 42.969 12.938 1 94.62 409 LEU A N 1
ATOM 3279 C CA . LEU A 1 409 ? 4.406 42.375 12.727 1 94.62 409 LEU A CA 1
ATOM 3280 C C . LEU A 1 409 ? 3.309 43.219 13.367 1 94.62 409 LEU A C 1
ATOM 3282 O O . LEU A 1 409 ? 2.244 43.406 12.773 1 94.62 409 LEU A O 1
ATOM 3286 N N . PHE A 1 410 ? 3.58 43.688 14.539 1 95.5 410 PHE A N 1
ATOM 3287 C CA . PHE A 1 410 ? 2.631 44.531 15.25 1 95.5 410 PHE A CA 1
ATOM 3288 C C . PHE A 1 410 ? 2.301 45.781 14.43 1 95.5 410 PHE A C 1
ATOM 3290 O O . PHE A 1 410 ? 1.134 46.156 14.305 1 95.5 410 PHE A O 1
ATOM 3297 N N . ASN A 1 411 ? 3.295 46.375 13.898 1 93.94 411 ASN A N 1
ATOM 3298 C CA . ASN A 1 411 ? 3.105 47.562 13.102 1 93.94 411 ASN A CA 1
ATOM 3299 C C . ASN A 1 411 ? 2.258 47.281 11.859 1 93.94 411 ASN A C 1
ATOM 3301 O O . ASN A 1 411 ? 1.481 48.125 11.43 1 93.94 411 ASN A O 1
ATOM 3305 N N . GLU A 1 412 ? 2.412 46.156 11.359 1 92.38 412 GLU A N 1
ATOM 3306 C CA . GLU A 1 412 ? 1.596 45.75 10.211 1 92.38 412 GLU A CA 1
ATOM 3307 C C . GLU A 1 412 ? 0.127 45.625 10.602 1 92.38 412 GLU A C 1
ATOM 3309 O O . GLU A 1 412 ? -0.763 45.969 9.828 1 92.38 412 GLU A O 1
ATOM 3314 N N . TYR A 1 413 ? -0.112 45.125 11.742 1 93.44 413 TYR A N 1
ATOM 3315 C CA . TYR A 1 413 ? -1.479 44.875 12.195 1 93.44 413 TYR A CA 1
ATOM 3316 C C . TYR A 1 413 ? -2.145 46.188 12.625 1 93.44 413 TYR A C 1
ATOM 3318 O O . TYR A 1 413 ? -3.369 46.312 12.547 1 93.44 413 TYR A O 1
ATOM 3326 N N . VAL A 1 414 ? -1.351 47.156 13.062 1 91.62 414 VAL A N 1
ATOM 3327 C CA . VAL A 1 414 ? -1.875 48.469 13.406 1 91.62 414 VAL A CA 1
ATOM 3328 C C . VAL A 1 414 ? -2.389 49.156 12.148 1 91.62 414 VAL A C 1
ATOM 3330 O O . VAL A 1 414 ? -3.396 49.875 12.195 1 91.62 414 VAL A O 1
ATOM 3333 N N . ALA A 1 415 ? -1.699 48.875 11.109 1 86 415 ALA A N 1
ATOM 3334 C CA . ALA A 1 415 ? -2.02 49.531 9.844 1 86 415 ALA A CA 1
ATOM 3335 C C . ALA A 1 415 ? -3.264 48.938 9.211 1 86 415 ALA A C 1
ATOM 3337 O O . ALA A 1 415 ? -3.852 49.5 8.297 1 86 415 ALA A O 1
ATOM 3338 N N . LEU A 1 416 ? -3.693 47.812 9.664 1 80.19 416 LEU A N 1
ATOM 3339 C CA . LEU A 1 416 ? -4.887 47.188 9.125 1 80.19 416 LEU A CA 1
ATOM 3340 C C . LEU A 1 416 ? -6.145 47.938 9.555 1 80.19 416 LEU A C 1
ATOM 3342 O O . LEU A 1 416 ? -6.219 48.438 10.68 1 80.19 416 LEU A O 1
ATOM 3346 N N . PRO A 1 417 ? -7.059 48.281 8.531 1 64.94 417 PRO A N 1
ATOM 3347 C CA . PRO A 1 417 ? -8.266 49.031 8.875 1 64.94 417 PRO A CA 1
ATOM 3348 C C . PRO A 1 417 ? -9.094 48.375 9.961 1 64.94 417 PRO A C 1
ATOM 3350 O O . PRO A 1 417 ? -9.141 47.125 10.031 1 64.94 417 PRO A O 1
ATOM 3353 N N . LEU A 1 418 ? -9.398 48.969 11.023 1 54.78 418 LEU A N 1
ATOM 3354 C CA . LEU A 1 418 ? -10.266 48.438 12.086 1 54.78 418 LEU A CA 1
ATOM 3355 C C . LEU A 1 418 ? -11.648 48.125 11.539 1 54.78 418 LEU A C 1
ATOM 3357 O O . LEU A 1 418 ? -12.156 48.781 10.648 1 54.78 418 LEU A O 1
ATOM 3361 N N . PRO A 1 419 ? -12.109 46.812 11.539 1 47.12 419 PRO A N 1
ATOM 3362 C CA . PRO A 1 419 ? -13.469 46.562 11.078 1 47.12 419 PRO A CA 1
ATOM 3363 C C . PRO A 1 419 ? -14.453 47.656 11.508 1 47.12 419 PRO A C 1
ATOM 3365 O O . PRO A 1 419 ? -14.305 48.219 12.578 1 47.12 419 PRO A O 1
ATOM 3368 N N . LEU A 1 420 ? -15.148 48.344 10.562 1 36.84 420 LEU A N 1
ATOM 3369 C CA . LEU A 1 420 ? -16.203 49.312 10.883 1 36.84 420 LEU A CA 1
ATOM 3370 C C . LEU A 1 420 ? -17.188 48.719 11.891 1 36.84 420 LEU A C 1
ATOM 3372 O O . LEU A 1 420 ? -17.641 47.594 11.727 1 36.84 420 LEU A O 1
ATOM 3376 N N . THR A 1 421 ? -17.109 48.812 13.062 1 35.28 421 THR A N 1
ATOM 3377 C CA . THR A 1 421 ? -18.188 48.406 13.969 1 35.28 421 THR A CA 1
ATOM 3378 C C . THR A 1 421 ? -19.547 48.656 13.328 1 35.28 421 THR A C 1
ATOM 3380 O O . THR A 1 421 ? -19.812 49.75 12.805 1 35.28 421 THR A O 1
ATOM 3383 N N . PRO A 1 422 ? -20.281 47.594 12.828 1 36.88 422 PRO A N 1
ATOM 3384 C CA . PRO A 1 422 ? -21.609 47.812 12.266 1 36.88 422 PRO A CA 1
ATOM 3385 C C . PRO A 1 422 ? -22.406 48.875 13.008 1 36.88 422 PRO A C 1
ATOM 3387 O O . PRO A 1 422 ? -23.547 49.156 12.641 1 36.88 422 PRO A O 1
ATOM 3390 N N . ALA A 1 423 ? -22.141 49.125 14.227 1 34.28 423 ALA A N 1
ATOM 3391 C CA . ALA A 1 423 ? -23.141 49.938 14.945 1 34.28 423 ALA A CA 1
ATOM 3392 C C . ALA A 1 423 ? -23.359 51.281 14.258 1 34.28 423 ALA A C 1
ATOM 3394 O O . ALA A 1 423 ? -24.422 51.875 14.406 1 34.28 423 ALA A O 1
ATOM 3395 N N . TYR A 1 424 ? -22.344 51.875 13.594 1 33.19 424 TYR A N 1
ATOM 3396 C CA . TYR A 1 424 ? -22.609 53.25 13.227 1 33.19 424 TYR A CA 1
ATOM 3397 C C . TYR A 1 424 ? -23.266 53.344 11.852 1 33.19 424 TYR A C 1
ATOM 3399 O O . TYR A 1 424 ? -23.391 54.438 11.289 1 33.19 424 TYR A O 1
ATOM 3407 N N . ALA A 1 425 ? -23.453 52.188 11.109 1 33.47 425 ALA A N 1
ATOM 3408 C CA . ALA A 1 425 ? -23.906 52.406 9.734 1 33.47 425 ALA A CA 1
ATOM 3409 C C . ALA A 1 425 ? -25.328 52.969 9.719 1 33.47 425 ALA A C 1
ATOM 3411 O O . ALA A 1 425 ? -25.656 53.844 8.938 1 33.47 425 ALA A O 1
ATOM 3412 N N . GLU A 1 426 ? -26.375 52.156 10.07 1 31.2 426 GLU A N 1
ATOM 3413 C CA . GLU A 1 426 ? -27.703 52.344 9.508 1 31.2 426 GLU A CA 1
ATOM 3414 C C . GLU A 1 426 ? -28.359 53.625 10.047 1 31.2 426 GLU A C 1
ATOM 3416 O O . GLU A 1 426 ? -29.422 54.031 9.578 1 31.2 426 GLU A O 1
ATOM 3421 N N . GLU A 1 427 ? -28.234 54 11.289 1 30.38 427 GLU A N 1
ATOM 3422 C CA . GLU A 1 427 ? -29.203 54.969 11.734 1 30.38 427 GLU A CA 1
ATOM 3423 C C . GLU A 1 427 ? -28.953 56.344 11.086 1 30.38 427 GLU A C 1
ATOM 3425 O O . GLU A 1 427 ? -28.219 57.156 11.625 1 30.38 427 GLU A O 1
ATOM 3430 N N . GLY A 1 428 ? -28.562 56.344 9.797 1 28.34 428 GLY A N 1
ATOM 3431 C CA . GLY A 1 428 ? -28.469 57.625 9.125 1 28.34 428 GLY A CA 1
ATOM 3432 C C . GLY A 1 428 ? -29.734 58.438 9.234 1 28.34 428 GLY A C 1
ATOM 3433 O O . GLY A 1 428 ? -29.688 59.625 9.508 1 28.34 428 GLY A O 1
ATOM 3434 N N . ASN A 1 429 ? -30.844 57.938 8.477 1 30.69 429 ASN A N 1
ATOM 3435 C CA . ASN A 1 429 ? -31.766 58.906 7.941 1 30.69 429 ASN A CA 1
ATOM 3436 C C . ASN A 1 429 ? -32.656 59.5 9.039 1 30.69 429 ASN A C 1
ATOM 3438 O O . ASN A 1 429 ? -33.719 60.062 8.758 1 30.69 429 ASN A O 1
ATOM 3442 N N . VAL A 1 430 ? -33 58.75 10.109 1 29.27 430 VAL A N 1
ATOM 3443 C CA . VAL A 1 430 ? -34.094 59.438 10.797 1 29.27 430 VAL A CA 1
ATOM 3444 C C . VAL A 1 430 ? -33.625 60.844 11.156 1 29.27 430 VAL A C 1
ATOM 3446 O O . VAL A 1 430 ? -32.656 61.031 11.891 1 29.27 430 VAL A O 1
ATOM 3449 N N . LYS A 1 431 ? -33.875 61.719 10.148 1 31.31 431 LYS A N 1
ATOM 3450 C CA . LYS A 1 431 ? -33.969 63.156 10.289 1 31.31 431 LYS A CA 1
ATOM 3451 C C . LYS A 1 431 ? -34.75 63.562 11.539 1 31.31 431 LYS A C 1
ATOM 3453 O O . LYS A 1 431 ? -36 63.625 11.5 1 31.31 431 LYS A O 1
ATOM 3458 N N . THR A 1 432 ? -34.781 62.656 12.57 1 26.33 432 THR A N 1
ATOM 3459 C CA . THR A 1 432 ? -35.531 63.344 13.617 1 26.33 432 THR A CA 1
ATOM 3460 C C . THR A 1 432 ? -35.062 64.812 13.734 1 26.33 432 THR A C 1
ATOM 3462 O O . THR A 1 432 ? -33.906 65.125 13.523 1 26.33 432 THR A O 1
ATOM 3465 N N . GLU A 1 433 ? -36.031 65.688 13.344 1 29.69 433 GLU A N 1
ATOM 3466 C CA . GLU A 1 433 ? -36.125 67.062 13.875 1 29.69 433 GLU A CA 1
ATOM 3467 C C . GLU A 1 433 ? -35.5 67.188 15.258 1 29.69 433 GLU A C 1
ATOM 3469 O O . GLU A 1 433 ? -35.938 66.5 16.203 1 29.69 433 GLU A O 1
ATOM 3474 N N . GLY A 1 434 ? -34.188 67 15.156 1 24.31 434 GLY A N 1
ATOM 3475 C CA . GLY A 1 434 ? -33.344 67.188 16.328 1 24.31 434 GLY A CA 1
ATOM 3476 C C . GLY A 1 434 ? -33.75 68.375 17.156 1 24.31 434 GLY A C 1
ATOM 3477 O O . GLY A 1 434 ? -33.625 69.5 16.672 1 24.31 434 GLY A O 1
ATOM 3478 N N . SER A 1 435 ? -35.062 68.25 17.656 1 28.34 435 SER A N 1
ATOM 3479 C CA . SER A 1 435 ? -35.094 69.25 18.719 1 28.34 435 SER A CA 1
ATOM 3480 C C . SER A 1 435 ? -33.75 69.312 19.422 1 28.34 435 SER A C 1
ATOM 3482 O O . SER A 1 435 ? -32.969 68.375 19.406 1 28.34 435 SER A O 1
ATOM 3484 N N . PRO A 1 436 ? -33.344 70.562 19.75 1 29.55 436 PRO A N 1
ATOM 3485 C CA . PRO A 1 436 ? -32.062 70.938 20.359 1 29.55 436 PRO A CA 1
ATOM 3486 C C . PRO A 1 436 ? -31.562 69.938 21.406 1 29.55 436 PRO A C 1
ATOM 3488 O O . PRO A 1 436 ? -30.531 70.188 22.047 1 29.55 436 PRO A O 1
ATOM 3491 N N . GLY A 1 437 ? -32.594 69 21.766 1 25.72 437 GLY A N 1
ATOM 3492 C CA . GLY A 1 437 ? -32.156 68.625 23.109 1 25.72 437 GLY A CA 1
ATOM 3493 C C . GLY A 1 437 ? -30.875 67.875 23.141 1 25.72 437 GLY A C 1
ATOM 3494 O O . GLY A 1 437 ? -29.781 68.438 23.219 1 25.72 437 GLY A O 1
ATOM 3495 N N . GLY A 1 438 ? -31 66.438 23.359 1 26.8 438 GLY A N 1
ATOM 3496 C CA . GLY A 1 438 ? -30.125 65.75 24.297 1 26.8 438 GLY A CA 1
ATOM 3497 C C . GLY A 1 438 ? -28.859 65.25 23.641 1 26.8 438 GLY A C 1
ATOM 3498 O O . GLY A 1 438 ? -28.906 64.5 22.656 1 26.8 438 GLY A O 1
ATOM 3499 N N . THR A 1 439 ? -27.844 66.062 23.141 1 29.62 439 THR A N 1
ATOM 3500 C CA . THR A 1 439 ? -26.422 65.75 23.125 1 29.62 439 THR A CA 1
ATOM 3501 C C . THR A 1 439 ? -26.109 64.625 24.062 1 29.62 439 THR A C 1
ATOM 3503 O O . THR A 1 439 ? -25.938 64.812 25.266 1 29.62 439 THR A O 1
ATOM 3506 N N . LEU A 1 440 ? -26.812 63.562 23.922 1 29.05 440 LEU A N 1
ATOM 3507 C CA . LEU A 1 440 ? -26.656 62.438 24.828 1 29.05 440 LEU A CA 1
ATOM 3508 C C . LEU A 1 440 ? -25.234 61.906 24.797 1 29.05 440 LEU A C 1
ATOM 3510 O O . LEU A 1 440 ? -25 60.812 24.219 1 29.05 440 LEU A O 1
ATOM 3514 N N . LEU A 1 441 ? -24.141 62.375 24 1 34.66 441 LEU A N 1
ATOM 3515 C CA . LEU A 1 441 ? -22.922 62.188 24.797 1 34.66 441 LEU A CA 1
ATOM 3516 C C . LEU A 1 441 ? -23.234 62.312 26.281 1 34.66 441 LEU A C 1
ATOM 3518 O O . LEU A 1 441 ? -23.547 63.406 26.766 1 34.66 441 LEU A O 1
ATOM 3522 N N . SER A 1 442 ? -24.125 61.562 26.703 1 34.31 442 SER A N 1
ATOM 3523 C CA . SER A 1 442 ? -24.453 61.75 28.125 1 34.31 442 SER A CA 1
ATOM 3524 C C . SER A 1 442 ? -23.297 62.438 28.844 1 34.31 442 SER A C 1
ATOM 3526 O O . SER A 1 442 ? -22.125 62.156 28.594 1 34.31 442 SER A O 1
ATOM 3528 N N . ASP A 1 443 ? -23.344 63.719 29.25 1 36.47 443 ASP A N 1
ATOM 3529 C CA . ASP A 1 443 ? -22.703 64.5 30.312 1 36.47 443 ASP A CA 1
ATOM 3530 C C . ASP A 1 443 ? -22.203 63.562 31.438 1 36.47 443 ASP A C 1
ATOM 3532 O O . ASP A 1 443 ? -22.719 63.625 32.562 1 36.47 443 ASP A O 1
ATOM 3536 N N . ASN A 1 444 ? -22.328 62.375 31.281 1 39.19 444 ASN A N 1
ATOM 3537 C CA . ASN A 1 444 ? -21.828 61.781 32.531 1 39.19 444 ASN A CA 1
ATOM 3538 C C . ASN A 1 444 ? -20.453 62.375 32.875 1 39.19 444 ASN A C 1
ATOM 3540 O O . ASN A 1 444 ? -19.641 62.688 32 1 39.19 444 ASN A O 1
ATOM 3544 N N . GLY A 1 445 ? -20.375 63.312 33.812 1 43.66 445 GLY A N 1
ATOM 3545 C CA . GLY A 1 445 ? -19.406 64.125 34.531 1 43.66 445 GLY A CA 1
ATOM 3546 C C . GLY A 1 445 ? -17.969 63.781 34.156 1 43.66 445 GLY A C 1
ATOM 3547 O O . GLY A 1 445 ? -17.031 64.438 34.656 1 43.66 445 GLY A O 1
ATOM 3548 N N . LEU A 1 446 ? -17.844 62.688 33.531 1 52.53 446 LEU A N 1
ATOM 3549 C CA . LEU A 1 446 ? -16.438 62.312 33.438 1 52.53 446 LEU A CA 1
ATOM 3550 C C . LEU A 1 446 ? -15.805 62.812 32.156 1 52.53 446 LEU A C 1
ATOM 3552 O O . LEU A 1 446 ? -14.688 62.438 31.812 1 52.53 446 LEU A O 1
ATOM 3556 N N . THR A 1 447 ? -16.516 63.406 31.25 1 52.88 447 THR A N 1
ATOM 3557 C CA . THR A 1 447 ? -15.93 64 30.062 1 52.88 447 THR A CA 1
ATOM 3558 C C . THR A 1 447 ? -14.656 64.812 30.406 1 52.88 447 THR A C 1
ATOM 3560 O O . THR A 1 447 ? -13.68 64.75 29.656 1 52.88 447 THR A O 1
ATOM 3563 N N . ASP A 1 448 ? -14.922 65.562 31.406 1 53.09 448 ASP A N 1
ATOM 3564 C CA . ASP A 1 448 ? -13.75 66.25 31.922 1 53.09 448 ASP A CA 1
ATOM 3565 C C . ASP A 1 448 ? -12.617 65.312 32.25 1 53.09 448 ASP A C 1
ATOM 3567 O O . ASP A 1 448 ? -11.445 65.562 32.031 1 53.09 448 ASP A O 1
ATOM 3571 N N . PHE A 1 449 ? -13.148 64.188 32.812 1 56.72 449 PHE A N 1
ATOM 3572 C CA . PHE A 1 449 ? -12.164 63.156 33.125 1 56.72 449 PHE A CA 1
ATOM 3573 C C . PHE A 1 449 ? -11.516 62.594 31.875 1 56.72 449 PHE A C 1
ATOM 3575 O O . PHE A 1 449 ? -10.297 62.406 31.812 1 56.72 449 PHE A O 1
ATOM 3582 N N . ASP A 1 450 ? -12.266 62.375 30.922 1 57.41 450 ASP A N 1
ATOM 3583 C CA . ASP A 1 450 ? -11.734 61.844 29.656 1 57.41 450 ASP A CA 1
ATOM 3584 C C . ASP A 1 450 ? -10.773 62.844 29.016 1 57.41 450 ASP A C 1
ATOM 3586 O O . ASP A 1 450 ? -9.719 62.469 28.5 1 57.41 450 ASP A O 1
ATOM 3590 N N . ALA A 1 451 ? -11.195 64.062 29.031 1 56.06 451 ALA A N 1
ATOM 3591 C CA . ALA A 1 451 ? -10.328 65.125 28.578 1 56.06 451 ALA A CA 1
ATOM 3592 C C . ALA A 1 451 ? -9.07 65.25 29.438 1 56.06 451 ALA A C 1
ATOM 3594 O O . ALA A 1 451 ? -7.973 65.438 28.906 1 56.06 451 ALA A O 1
ATOM 3595 N N . TYR A 1 452 ? -9.344 65.125 30.734 1 54.22 452 TYR A N 1
ATOM 3596 C CA . TYR A 1 452 ? -8.234 65.125 31.688 1 54.22 452 TYR A CA 1
ATOM 3597 C C . TYR A 1 452 ? -7.254 63.969 31.359 1 54.22 452 TYR A C 1
ATOM 3599 O O . TYR A 1 452 ? -6.039 64.188 31.359 1 54.22 452 TYR A O 1
ATOM 3607 N N . ILE A 1 453 ? -7.773 62.812 31.078 1 55.81 453 ILE A N 1
ATOM 3608 C CA . ILE A 1 453 ? -6.918 61.688 30.797 1 55.81 453 ILE A CA 1
ATOM 3609 C C . ILE A 1 453 ? -6.188 61.906 29.469 1 55.81 453 ILE A C 1
ATOM 3611 O O . ILE A 1 453 ? -5.004 61.594 29.344 1 55.81 453 ILE A O 1
ATOM 3615 N N . MET A 1 454 ? -6.91 62.406 28.562 1 55.28 454 MET A N 1
ATOM 3616 C CA . MET A 1 454 ? -6.305 62.688 27.266 1 55.28 454 MET A CA 1
ATOM 3617 C C . MET A 1 454 ? -5.18 63.719 27.406 1 55.28 454 MET A C 1
ATOM 3619 O O . MET A 1 454 ? -4.141 63.594 26.75 1 55.28 454 MET A O 1
ATOM 3623 N N . GLU A 1 455 ? -5.508 64.688 28.141 1 52.91 455 GLU A N 1
ATOM 3624 C CA . GLU A 1 455 ? -4.539 65.812 28.359 1 52.91 455 GLU A CA 1
ATOM 3625 C C . GLU A 1 455 ? -3.344 65.312 29.172 1 52.91 455 GLU A C 1
ATOM 3627 O O . GLU A 1 455 ? -2.211 65.688 28.938 1 52.91 455 GLU A O 1
ATOM 3632 N N . THR A 1 456 ? -3.713 64.625 30.266 1 52.59 456 THR A N 1
ATOM 3633 C CA . THR A 1 456 ? -2.645 64.188 31.156 1 52.59 456 THR A CA 1
ATOM 3634 C C . THR A 1 456 ? -1.948 62.969 30.609 1 52.59 456 THR A C 1
ATOM 3636 O O . THR A 1 456 ? -0.834 62.656 31.016 1 52.59 456 THR A O 1
ATOM 3639 N N . SER A 1 457 ? -2.707 62.188 30.031 1 50.38 457 SER A N 1
ATOM 3640 C CA . SER A 1 457 ? -2.143 60.969 29.5 1 50.38 457 SER A CA 1
ATOM 3641 C C . SER A 1 457 ? -1.397 61.188 28.188 1 50.38 457 SER A C 1
ATOM 3643 O O . SER A 1 457 ? -1.009 60.25 27.5 1 50.38 457 SER A O 1
ATOM 3645 N N . SER A 1 458 ? -1.465 62.469 27.688 1 46.09 458 SER A N 1
ATOM 3646 C CA . SER A 1 458 ? -0.648 62.75 26.516 1 46.09 458 SER A CA 1
ATOM 3647 C C . SER A 1 458 ? 0.753 62.156 26.656 1 46.09 458 SER A C 1
ATOM 3649 O O . SER A 1 458 ? 1.612 62.375 25.797 1 46.09 458 SER A O 1
ATOM 3651 N N . GLN A 1 459 ? 1.169 62 27.844 1 44.22 459 GLN A N 1
ATOM 3652 C CA . GLN A 1 459 ? 2.518 61.438 27.938 1 44.22 459 GLN A CA 1
ATOM 3653 C C . GLN A 1 459 ? 2.705 60.312 26.938 1 44.22 459 GLN A C 1
ATOM 3655 O O . GLN A 1 459 ? 1.727 59.719 26.453 1 44.22 459 GLN A O 1
ATOM 3660 N N . GLN A 1 460 ? 4.07 59.812 26.625 1 48.84 460 GLN A N 1
ATOM 3661 C CA . GLN A 1 460 ? 4.676 58.844 25.703 1 48.84 460 GLN A CA 1
ATOM 3662 C C . GLN A 1 460 ? 3.891 57.562 25.672 1 48.84 460 GLN A C 1
ATOM 3664 O O . GLN A 1 460 ? 4.055 56.688 26.562 1 48.84 460 GLN A O 1
ATOM 3669 N N . THR A 1 461 ? 2.734 57.469 25.281 1 61.19 461 THR A N 1
ATOM 3670 C CA . THR A 1 461 ? 1.763 56.406 25.281 1 61.19 461 THR A CA 1
ATOM 3671 C C . THR A 1 461 ? 2.367 55.125 24.688 1 61.19 461 THR A C 1
ATOM 3673 O O . THR A 1 461 ? 2.832 55.125 23.547 1 61.19 461 THR A O 1
ATOM 3676 N N . LYS A 1 462 ? 2.84 54.312 25.469 1 81.5 462 LYS A N 1
ATOM 3677 C CA . LYS A 1 462 ? 3.396 53.031 25.125 1 81.5 462 LYS A CA 1
ATOM 3678 C C . LYS A 1 462 ? 2.451 52.25 24.203 1 81.5 462 LYS A C 1
ATOM 3680 O O . LYS A 1 462 ? 1.229 52.375 24.328 1 81.5 462 LYS A O 1
ATOM 3685 N N . SER A 1 463 ? 3.068 51.781 23.141 1 90.25 463 SER A N 1
ATOM 3686 C CA . SER A 1 463 ? 2.281 50.938 22.234 1 90.25 463 SER A CA 1
ATOM 3687 C C . SER A 1 463 ? 1.617 49.781 22.984 1 90.25 463 SER A C 1
ATOM 3689 O O . SER A 1 463 ? 2.031 49.438 24.094 1 90.25 463 SER A O 1
ATOM 3691 N N . GLU A 1 464 ? 0.517 49.312 22.469 1 93.12 464 GLU A N 1
ATOM 3692 C CA . GLU A 1 464 ? -0.155 48.156 23.016 1 93.12 464 GLU A CA 1
ATOM 3693 C C . GLU A 1 464 ? 0.838 47.031 23.297 1 93.12 464 GLU A C 1
ATOM 3695 O O . GLU A 1 464 ? 0.769 46.375 24.328 1 93.12 464 GLU A O 1
ATOM 3700 N N . LEU A 1 465 ? 1.725 46.844 22.375 1 95.88 465 LEU A N 1
ATOM 3701 C CA . LEU A 1 465 ? 2.717 45.781 22.484 1 95.88 465 LEU A CA 1
ATOM 3702 C C . LEU A 1 465 ? 3.666 46.031 23.656 1 95.88 465 LEU A C 1
ATOM 3704 O O . LEU A 1 465 ? 3.945 45.125 24.438 1 95.88 465 LEU A O 1
ATOM 3708 N N . ASP A 1 466 ? 4.172 47.219 23.781 1 94.5 466 ASP A N 1
ATOM 3709 C CA . ASP A 1 466 ? 5.098 47.562 24.859 1 94.5 466 ASP A CA 1
ATOM 3710 C C . ASP A 1 466 ? 4.426 47.406 26.219 1 94.5 466 ASP A C 1
ATOM 3712 O O . ASP A 1 466 ? 5.047 46.938 27.172 1 94.5 466 ASP A O 1
ATOM 3716 N N . GLN A 1 467 ? 3.191 47.781 26.25 1 94.62 467 GLN A N 1
ATOM 3717 C CA . GLN A 1 467 ? 2.436 47.625 27.5 1 94.62 467 GLN A CA 1
ATOM 3718 C C . GLN A 1 467 ? 2.291 46.156 27.875 1 94.62 467 GLN A C 1
ATOM 3720 O O . GLN A 1 467 ? 2.521 45.781 29.031 1 94.62 467 GLN A O 1
ATOM 3725 N N . TYR A 1 468 ? 1.864 45.469 26.875 1 96.31 468 TYR A N 1
ATOM 3726 C CA . TYR A 1 468 ? 1.701 44.031 27.078 1 96.31 468 TYR A CA 1
ATOM 3727 C C . TYR A 1 468 ? 3 43.375 27.562 1 96.31 468 TYR A C 1
ATOM 3729 O O . TYR A 1 468 ? 3.002 42.625 28.516 1 96.31 468 TYR A O 1
ATOM 3737 N N . LEU A 1 469 ? 4.148 43.688 26.938 1 95.56 469 LEU A N 1
ATOM 3738 C CA . LEU A 1 469 ? 5.441 43.094 27.234 1 95.56 469 LEU A CA 1
ATOM 3739 C C . LEU A 1 469 ? 5.941 43.531 28.609 1 95.56 469 LEU A C 1
ATOM 3741 O O . LEU A 1 469 ? 6.691 42.781 29.266 1 95.56 469 LEU A O 1
ATOM 3745 N N . GLU A 1 470 ? 5.5 44.688 29.062 1 93.25 470 GLU A N 1
ATOM 3746 C CA . GLU A 1 470 ? 5.965 45.219 30.328 1 93.25 470 GLU A CA 1
ATOM 3747 C C . GLU A 1 470 ? 5.129 44.719 31.5 1 93.25 470 GLU A C 1
ATOM 3749 O O . GLU A 1 470 ? 5.602 44.656 32.625 1 93.25 470 GLU A O 1
ATOM 3754 N N . GLU A 1 471 ? 3.969 44.344 31.203 1 93.38 471 GLU A N 1
ATOM 3755 C CA . GLU A 1 471 ? 3.105 43.812 32.25 1 93.38 471 GLU A CA 1
ATOM 3756 C C . GLU A 1 471 ? 3.682 42.531 32.812 1 93.38 471 GLU A C 1
ATOM 3758 O O . GLU A 1 471 ? 4.426 41.812 32.156 1 93.38 471 GLU A O 1
ATOM 3763 N N . SER A 1 472 ? 3.291 42.219 34.031 1 92.88 472 SER A N 1
ATOM 3764 C CA . SER A 1 472 ? 3.781 41.031 34.719 1 92.88 472 SER A CA 1
ATOM 3765 C C . SER A 1 472 ? 3.291 39.75 34.031 1 92.88 472 SER A C 1
ATOM 3767 O O . SER A 1 472 ? 2.229 39.75 33.406 1 92.88 472 SER A O 1
ATOM 3769 N N . LEU A 1 473 ? 4.082 38.719 34.219 1 93.69 473 LEU A N 1
ATOM 3770 C CA . LEU A 1 473 ? 3.734 37.406 33.656 1 93.69 473 LEU A CA 1
ATOM 3771 C C . LEU A 1 473 ? 2.582 36.781 34.438 1 93.69 473 LEU A C 1
ATOM 3773 O O . LEU A 1 473 ? 2.463 36.938 35.656 1 93.69 473 LEU A O 1
ATOM 3777 N N . LEU A 1 474 ? 1.781 36.062 33.688 1 93.75 474 LEU A N 1
ATOM 3778 C CA . LEU A 1 474 ? 0.739 35.281 34.344 1 93.75 474 LEU A CA 1
ATOM 3779 C C . LEU A 1 474 ? 1.315 34.031 34.969 1 93.75 474 LEU A C 1
ATOM 3781 O O . LEU A 1 474 ? 2.287 33.469 34.438 1 93.75 474 LEU A O 1
ATOM 3785 N N . PRO A 1 475 ? 0.711 33.562 36 1 90.44 475 PRO A N 1
ATOM 3786 C CA . PRO A 1 475 ? 1.162 32.312 36.562 1 90.44 475 PRO A CA 1
ATOM 3787 C C . PRO A 1 475 ? 0.932 31.125 35.656 1 90.44 475 PRO A C 1
ATOM 3789 O O . PRO A 1 475 ? -0.045 31.094 34.906 1 90.44 475 PRO A O 1
ATOM 3792 N N . ARG A 1 476 ? 1.811 30.219 35.812 1 88.19 476 ARG A N 1
ATOM 3793 C CA . ARG A 1 476 ? 1.697 29.016 35 1 88.19 476 ARG A CA 1
ATOM 3794 C C . ARG A 1 476 ? 0.745 28 35.625 1 88.19 476 ARG A C 1
ATOM 3796 O O . ARG A 1 476 ? 1.068 27.391 36.625 1 88.19 476 ARG A O 1
ATOM 3803 N N . VAL A 1 477 ? -0.445 28.016 35.188 1 85.44 477 VAL A N 1
ATOM 3804 C CA . VAL A 1 477 ? -1.444 27.062 35.688 1 85.44 477 VAL A CA 1
ATOM 3805 C C . VAL A 1 477 ? -1.658 25.953 34.656 1 85.44 477 VAL A C 1
ATOM 3807 O O . VAL A 1 477 ? -1.562 26.188 33.469 1 85.44 477 VAL A O 1
ATOM 3810 N N . PRO A 1 478 ? -2.041 24.844 35.438 1 80.81 478 PRO A N 1
ATOM 3811 C CA . PRO A 1 478 ? -2.338 23.734 34.5 1 80.81 478 PRO A CA 1
ATOM 3812 C C . PRO A 1 478 ? -3.586 24 33.688 1 80.81 478 PRO A C 1
ATOM 3814 O O . PRO A 1 478 ? -4.504 24.688 34.125 1 80.81 478 PRO A O 1
ATOM 3817 N N . ASP A 1 479 ? -3.693 23.828 32.438 1 81.06 479 ASP A N 1
ATOM 3818 C CA . ASP A 1 479 ? -4.859 23.875 31.547 1 81.06 479 ASP A CA 1
ATOM 3819 C C . ASP A 1 479 ? -5.133 25.312 31.078 1 81.06 479 ASP A C 1
ATOM 3821 O O . ASP A 1 479 ? -6.27 25.656 30.75 1 81.06 479 ASP A O 1
ATOM 3825 N N . PHE A 1 480 ? -4.184 26.156 31.297 1 89.81 480 PHE A N 1
ATOM 3826 C CA . PHE A 1 480 ? -4.324 27.516 30.797 1 89.81 480 PHE A CA 1
ATOM 3827 C C . PHE A 1 480 ? -4.613 27.516 29.297 1 89.81 480 PHE A C 1
ATOM 3829 O O . PHE A 1 480 ? -3.914 26.859 28.531 1 89.81 480 PHE A O 1
ATOM 3836 N N . ASP A 1 481 ? -5.715 28.219 28.969 1 93 481 ASP A N 1
ATOM 3837 C CA . ASP A 1 481 ? -6.098 28.344 27.562 1 93 481 ASP A CA 1
ATOM 3838 C C . ASP A 1 481 ? -5.719 29.719 27.016 1 93 481 ASP A C 1
ATOM 3840 O O . ASP A 1 481 ? -6.449 30.688 27.203 1 93 481 ASP A O 1
ATOM 3844 N N . VAL A 1 482 ? -4.668 29.75 26.234 1 95.62 482 VAL A N 1
ATOM 3845 C CA . VAL A 1 482 ? -4.105 31 25.734 1 95.62 482 VAL A CA 1
ATOM 3846 C C . VAL A 1 482 ? -5.105 31.672 24.797 1 95.62 482 VAL A C 1
ATOM 3848 O O . VAL A 1 482 ? -5.238 32.906 24.797 1 95.62 482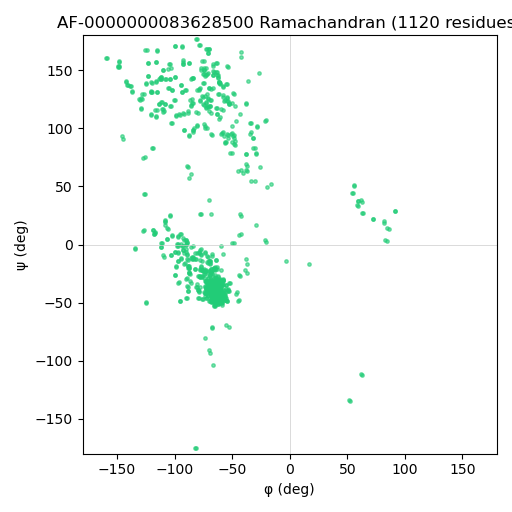 VAL A O 1
ATOM 3851 N N . LEU A 1 483 ? -5.844 30.984 24.016 1 96.31 483 LEU A N 1
ATOM 3852 C CA . LEU A 1 483 ? -6.809 31.547 23.078 1 96.31 483 LEU A CA 1
ATOM 3853 C C . LEU A 1 483 ? -7.973 32.188 23.828 1 96.31 483 LEU A C 1
ATOM 3855 O O . LEU A 1 483 ? -8.414 33.281 23.484 1 96.31 483 LEU A O 1
ATOM 3859 N N . SER A 1 484 ? -8.422 31.531 24.828 1 95.19 484 SER A N 1
ATOM 3860 C CA . SER A 1 484 ? -9.492 32.094 25.656 1 95.19 484 SER A CA 1
ATOM 3861 C C . SER A 1 484 ? -9.047 33.375 26.328 1 95.19 484 SER A C 1
ATOM 3863 O O . SER A 1 484 ? -9.852 34.312 26.516 1 95.19 484 SER A O 1
ATOM 3865 N N . TRP A 1 485 ? -7.828 33.375 26.781 1 96.44 485 TRP A N 1
ATOM 3866 C CA . TRP A 1 485 ? -7.305 34.562 27.422 1 96.44 485 TRP A CA 1
ATOM 3867 C C . TRP A 1 485 ? -7.332 35.75 26.453 1 96.44 485 TRP A C 1
ATOM 3869 O O . TRP A 1 485 ? -7.738 36.844 26.828 1 96.44 485 TRP A O 1
ATOM 3879 N N . TRP A 1 486 ? -6.867 35.562 25.266 1 97 486 TRP A N 1
ATOM 3880 C CA . TRP A 1 486 ? -6.855 36.625 24.281 1 97 486 TRP A CA 1
ATOM 3881 C C . TRP A 1 486 ? -8.273 37.062 23.922 1 97 486 TRP A C 1
ATOM 3883 O O . TRP A 1 486 ? -8.531 38.25 23.672 1 97 486 TRP A O 1
ATOM 3893 N N . LYS A 1 487 ? -9.234 36.094 23.859 1 95.88 487 LYS A N 1
ATOM 3894 C CA . LYS A 1 487 ? -10.641 36.406 23.656 1 95.88 487 LYS A CA 1
ATOM 3895 C C . LYS A 1 487 ? -11.133 37.406 24.719 1 95.88 487 LYS A C 1
ATOM 3897 O O . LYS A 1 487 ? -11.82 38.375 24.391 1 95.88 487 LYS A O 1
ATOM 3902 N N . LEU A 1 488 ? -10.711 37.25 25.922 1 96.06 488 LEU A N 1
ATOM 3903 C CA . LEU A 1 488 ? -11.164 38.062 27.047 1 96.06 488 LEU A CA 1
ATOM 3904 C C . LEU A 1 488 ? -10.461 39.406 27.062 1 96.06 488 LEU A C 1
ATOM 3906 O O . LEU A 1 488 ? -11 40.375 27.609 1 96.06 488 LEU A O 1
ATOM 3910 N N . ASN A 1 489 ? -9.281 39.469 26.531 1 96.06 489 ASN A N 1
ATOM 3911 C CA . ASN A 1 489 ? -8.484 40.688 26.609 1 96.06 489 ASN A CA 1
ATOM 3912 C C . ASN A 1 489 ? -8.492 41.438 25.281 1 96.06 489 ASN A C 1
ATOM 3914 O O . ASN A 1 489 ? -7.598 42.25 25.016 1 96.06 489 ASN A O 1
ATOM 3918 N N . LYS A 1 490 ? -9.5 41.25 24.5 1 93.62 490 LYS A N 1
ATOM 3919 C CA . LYS A 1 490 ? -9.633 41.875 23.188 1 93.62 490 LYS A CA 1
ATOM 3920 C C . LYS A 1 490 ? -9.773 43.375 23.328 1 93.62 490 LYS A C 1
ATOM 3922 O O . LYS A 1 490 ? -9.297 44.125 22.469 1 93.62 490 LYS A O 1
ATOM 3927 N N . LEU A 1 491 ? -10.461 43.812 24.312 1 92 491 LEU A N 1
ATOM 3928 C CA . LEU A 1 491 ? -10.711 45.25 24.516 1 92 491 LEU A CA 1
ATOM 3929 C C . LEU A 1 491 ? -9.445 45.969 24.984 1 92 491 LEU A C 1
ATOM 3931 O O . LEU A 1 491 ? -9.18 47.094 24.578 1 92 491 LEU A O 1
ATOM 3935 N N . LYS A 1 492 ? -8.75 45.25 25.766 1 93.81 492 LYS A N 1
ATOM 3936 C CA . LYS A 1 492 ? -7.52 45.812 26.297 1 93.81 492 LYS A CA 1
ATOM 3937 C C . LYS A 1 492 ? -6.43 45.875 25.219 1 93.81 492 LYS A C 1
ATOM 3939 O O . LYS A 1 492 ? -5.672 46.844 25.141 1 93.81 492 LYS A O 1
ATOM 3944 N N . TYR A 1 493 ? -6.395 44.75 24.516 1 95.38 493 TYR A N 1
ATOM 3945 C CA . TYR A 1 493 ? -5.371 44.625 23.484 1 95.38 493 TYR A CA 1
ATOM 3946 C C . TYR A 1 493 ? -5.996 44.281 22.125 1 95.38 493 TYR A C 1
ATOM 3948 O O . TYR A 1 493 ? -5.785 43.188 21.609 1 95.38 493 TYR A O 1
ATOM 3956 N N . PRO A 1 494 ? -6.609 45.188 21.453 1 94.19 494 PRO A N 1
ATOM 3957 C CA . PRO A 1 494 ? -7.348 44.875 20.219 1 94.19 494 PRO A CA 1
ATOM 3958 C C . PRO A 1 494 ? -6.43 44.469 19.078 1 94.19 494 PRO A C 1
ATOM 3960 O O . PRO A 1 494 ? -6.715 43.469 18.391 1 94.19 494 PRO A O 1
ATOM 3963 N N . THR A 1 495 ? -5.348 45.188 18.906 1 95.44 495 THR A N 1
ATOM 3964 C CA . THR A 1 495 ? -4.438 44.875 17.812 1 95.44 495 THR A CA 1
ATOM 3965 C C . THR A 1 495 ? -3.67 43.562 18.094 1 95.44 495 THR A C 1
ATOM 3967 O O . THR A 1 495 ? -3.518 42.719 17.219 1 95.44 495 THR A O 1
ATOM 3970 N N . LEU A 1 496 ? -3.244 43.406 19.312 1 96.44 496 LEU A N 1
ATOM 3971 C CA . LEU A 1 496 ? -2.479 42.219 19.688 1 96.44 496 LEU A CA 1
ATOM 3972 C C . LEU A 1 496 ? -3.342 40.969 19.609 1 96.44 496 LEU A C 1
ATOM 3974 O O . LEU A 1 496 ? -2.844 39.875 19.297 1 96.44 496 LEU A O 1
ATOM 3978 N N . SER A 1 497 ? -4.574 41.156 19.938 1 96.25 497 SER A N 1
ATOM 3979 C CA . SER A 1 497 ? -5.473 40.031 19.875 1 96.25 497 SER A CA 1
ATOM 3980 C C . SER A 1 497 ? -5.621 39.531 18.438 1 96.25 497 SER A C 1
ATOM 3982 O O . SER A 1 497 ? -5.691 38.312 18.203 1 96.25 497 SER A O 1
ATOM 3984 N N . LYS A 1 498 ? -5.684 40.438 17.5 1 95.5 498 LYS A N 1
ATOM 3985 C CA . LYS A 1 498 ? -5.727 40.062 16.094 1 95.5 498 LYS A CA 1
ATOM 3986 C C . LYS A 1 498 ? -4.445 39.344 15.68 1 95.5 498 LYS A C 1
ATOM 3988 O O . LYS A 1 498 ? -4.492 38.312 14.961 1 95.5 498 LYS A O 1
ATOM 3993 N N . MET A 1 499 ? -3.367 39.844 16.125 1 96.12 499 MET A N 1
ATOM 3994 C CA . MET A 1 499 ? -2.061 39.281 15.836 1 96.12 499 MET A CA 1
ATOM 3995 C C . MET A 1 499 ? -1.929 37.875 16.469 1 96.12 499 MET A C 1
ATOM 3997 O O . MET A 1 499 ? -1.464 36.938 15.812 1 96.12 499 MET A O 1
ATOM 4001 N N . ALA A 1 500 ? -2.373 37.75 17.734 1 97.38 500 ALA A N 1
ATOM 4002 C CA . ALA A 1 500 ? -2.299 36.5 18.469 1 97.38 500 ALA A CA 1
ATOM 4003 C C . ALA A 1 500 ? -3.135 35.438 17.781 1 97.38 500 ALA A C 1
ATOM 4005 O O . ALA A 1 500 ? -2.734 34.25 17.734 1 97.38 500 ALA A O 1
ATOM 4006 N N . ARG A 1 501 ? -4.266 35.812 17.281 1 96.5 501 ARG A N 1
ATOM 4007 C CA . ARG A 1 501 ? -5.156 34.875 16.594 1 96.5 501 ARG A CA 1
ATOM 4008 C C . ARG A 1 501 ? -4.441 34.188 15.438 1 96.5 501 ARG A C 1
ATOM 4010 O O . ARG A 1 501 ? -4.52 32.969 15.297 1 96.5 501 ARG A O 1
ATOM 4017 N N . ASP A 1 502 ? -3.734 34.906 14.672 1 96.94 502 ASP A N 1
ATOM 4018 C CA . ASP A 1 502 ? -3.072 34.406 13.477 1 96.94 502 ASP A CA 1
ATOM 4019 C C . ASP A 1 502 ? -1.79 33.656 13.844 1 96.94 502 ASP A C 1
ATOM 4021 O O . ASP A 1 502 ? -1.521 32.562 13.32 1 96.94 502 ASP A O 1
ATOM 4025 N N . ILE A 1 503 ? -1.035 34.125 14.789 1 97.31 503 ILE A N 1
ATOM 4026 C CA . ILE A 1 503 ? 0.241 33.562 15.18 1 97.31 503 ILE A CA 1
ATOM 4027 C C . ILE A 1 503 ? 0.002 32.188 15.844 1 97.31 503 ILE A C 1
ATOM 4029 O O . ILE A 1 503 ? 0.714 31.234 15.562 1 97.31 503 ILE A O 1
ATOM 4033 N N . LEU A 1 504 ? -1.01 32.125 16.688 1 97.12 504 LEU A N 1
ATOM 4034 C CA . LEU A 1 504 ? -1.246 30.938 17.5 1 97.12 504 LEU A CA 1
ATOM 4035 C C . LEU A 1 504 ? -1.886 29.828 16.672 1 97.12 504 LEU A C 1
ATOM 4037 O O . LEU A 1 504 ? -1.959 28.688 17.109 1 97.12 504 LEU A O 1
ATOM 4041 N N . SER A 1 505 ? -2.311 30.109 15.438 1 96.19 505 SER A N 1
ATOM 4042 C CA . SER A 1 505 ? -2.908 29.109 14.555 1 96.19 505 SER A CA 1
ATOM 4043 C C . SER A 1 505 ? -1.846 28.422 13.711 1 96.19 505 SER A C 1
ATOM 4045 O O . SER A 1 505 ? -2.152 27.484 12.969 1 96.19 505 SER A O 1
ATOM 4047 N N . VAL A 1 506 ? -0.56 28.766 13.844 1 96.12 506 VAL A N 1
ATOM 4048 C CA . VAL A 1 506 ? 0.524 28.188 13.062 1 96.12 506 VAL A CA 1
ATOM 4049 C C . VAL A 1 506 ? 0.737 26.734 13.461 1 96.12 506 VAL A C 1
ATOM 4051 O O . VAL A 1 506 ? 1.051 26.438 14.617 1 96.12 506 VAL A O 1
ATOM 4054 N N . PRO A 1 507 ? 0.563 25.844 12.516 1 94.69 507 PRO A N 1
ATOM 4055 C CA . PRO A 1 507 ? 0.789 24.438 12.828 1 94.69 507 PRO A CA 1
ATOM 4056 C C . PRO A 1 507 ? 2.258 24.031 12.711 1 94.69 507 PRO A C 1
ATOM 4058 O O . PRO A 1 507 ? 2.967 24.516 11.828 1 94.69 507 PRO A O 1
ATOM 4061 N N . VAL A 1 508 ? 2.656 23.156 13.609 1 94.19 508 VAL A N 1
ATOM 4062 C CA . VAL A 1 508 ? 4.047 22.703 13.562 1 94.19 508 VAL A CA 1
ATOM 4063 C C . VAL A 1 508 ? 4.141 21.375 12.82 1 94.19 508 VAL A C 1
ATOM 4065 O O . VAL A 1 508 ? 5.234 20.938 12.461 1 94.19 508 VAL A O 1
ATOM 4068 N N . SER A 1 509 ? 3.006 20.734 12.625 1 93.12 509 SER A N 1
ATOM 4069 C CA . SER A 1 509 ? 2.959 19.453 11.93 1 93.12 509 SER A CA 1
ATOM 4070 C C . SER A 1 509 ? 2.002 19.5 10.75 1 93.12 509 SER A C 1
ATOM 4072 O O . SER A 1 509 ? 0.922 20.094 10.836 1 93.12 509 SER A O 1
ATOM 4074 N N . SER A 1 510 ? 2.422 18.891 9.633 1 90.06 510 SER A N 1
ATOM 4075 C CA . SER A 1 510 ? 1.611 18.875 8.422 1 90.06 510 SER A CA 1
ATOM 4076 C C . SER A 1 510 ? 0.826 17.578 8.297 1 90.06 510 SER A C 1
ATOM 4078 O O . SER A 1 510 ? 0.069 17.391 7.34 1 90.06 510 SER A O 1
ATOM 4080 N N . VAL A 1 511 ? 0.991 16.688 9.227 1 90.25 511 VAL A N 1
ATOM 4081 C CA . VAL A 1 511 ? 0.349 15.383 9.094 1 90.25 511 VAL A CA 1
ATOM 4082 C C . VAL A 1 511 ? -0.769 15.25 10.125 1 90.25 511 VAL A C 1
ATOM 4084 O O . VAL A 1 511 ? -0.718 15.875 11.188 1 90.25 511 VAL A O 1
ATOM 4087 N N . PRO A 1 512 ? -1.771 14.477 9.773 1 88.75 512 PRO A N 1
ATOM 4088 C CA . PRO A 1 512 ? -2.842 14.242 10.742 1 88.75 512 PRO A CA 1
ATOM 4089 C C . PRO A 1 512 ? -2.395 13.367 11.914 1 88.75 512 PRO A C 1
ATOM 4091 O O . PRO A 1 512 ? -1.323 12.758 11.859 1 88.75 512 PRO A O 1
ATOM 4094 N N . ALA A 1 513 ? -3.189 13.312 12.898 1 89.94 513 ALA A N 1
ATOM 4095 C CA . ALA A 1 513 ? -2.881 12.641 14.156 1 89.94 513 ALA A CA 1
ATOM 4096 C C . ALA A 1 513 ? -2.564 11.164 13.93 1 89.94 513 ALA A C 1
ATOM 4098 O O . ALA A 1 513 ? -1.664 10.609 14.562 1 89.94 513 ALA A O 1
ATOM 4099 N N . ASP A 1 514 ? -3.211 10.562 13 1 88.75 514 ASP A N 1
ATOM 4100 C CA . ASP A 1 514 ? -3.062 9.125 12.773 1 88.75 514 ASP A CA 1
ATOM 4101 C C . ASP A 1 514 ? -1.779 8.82 12 1 88.75 514 ASP A C 1
ATOM 4103 O O . ASP A 1 514 ? -1.366 7.664 11.906 1 88.75 514 ASP A O 1
ATOM 4107 N N . SER A 1 515 ? -1.102 9.812 11.547 1 92.19 515 SER A N 1
ATOM 4108 C CA . SER A 1 515 ? 0.073 9.594 10.703 1 92.19 515 SER A CA 1
ATOM 4109 C C . SER A 1 515 ? 1.331 10.156 11.359 1 92.19 515 SER A C 1
ATOM 4111 O O . SER A 1 515 ? 2.385 10.234 10.727 1 92.19 515 SER A O 1
ATOM 4113 N N . ILE A 1 516 ? 1.261 10.492 12.586 1 94.5 516 ILE A N 1
ATOM 4114 C CA . ILE A 1 516 ? 2.352 11.164 13.289 1 94.5 516 ILE A CA 1
ATOM 4115 C C . ILE A 1 516 ? 3.555 10.227 13.383 1 94.5 516 ILE A C 1
ATOM 4117 O O . ILE A 1 516 ? 4.699 10.656 13.227 1 94.5 516 ILE A O 1
ATOM 4121 N N . PHE A 1 517 ? 3.26 8.93 13.531 1 96 517 PHE A N 1
ATOM 4122 C CA . PHE A 1 517 ? 4.34 7.988 13.82 1 96 517 PHE A CA 1
ATOM 4123 C C . PHE A 1 517 ? 4.734 7.219 12.562 1 96 517 PHE A C 1
ATOM 4125 O O . PHE A 1 517 ? 5.578 6.32 12.617 1 96 517 PHE A O 1
ATOM 4132 N N . ASP A 1 518 ? 4.191 7.586 11.422 1 92.12 518 ASP A N 1
ATOM 4133 C CA . ASP A 1 518 ? 4.469 6.871 10.18 1 92.12 518 ASP A CA 1
ATOM 4134 C C . ASP A 1 518 ? 5.93 7.035 9.766 1 92.12 518 ASP A C 1
ATOM 4136 O O . ASP A 1 518 ? 6.516 8.109 9.953 1 92.12 518 ASP A O 1
ATOM 4140 N N . ASP A 1 519 ? 6.492 6.008 9.172 1 84.38 519 ASP A N 1
ATOM 4141 C CA . ASP A 1 519 ? 7.883 6.016 8.727 1 84.38 519 ASP A CA 1
ATOM 4142 C C . ASP A 1 519 ? 8.008 6.559 7.309 1 84.38 519 ASP A C 1
ATOM 4144 O O . ASP A 1 519 ? 9.07 7.043 6.914 1 84.38 519 ASP A O 1
ATOM 4148 N N . LYS A 1 520 ? 7.031 6.246 6.484 1 76.75 520 LYS A N 1
ATOM 4149 C CA . LYS A 1 520 ? 7.156 6.59 5.07 1 76.75 520 LYS A CA 1
ATOM 4150 C C . LYS A 1 520 ? 6.082 7.59 4.652 1 76.75 520 LYS A C 1
ATOM 4152 O O . LYS A 1 520 ? 5.09 7.781 5.363 1 76.75 520 LYS A O 1
ATOM 4157 N N . SER A 1 521 ? 6.469 8.281 3.557 1 79.81 521 SER A N 1
ATOM 4158 C CA . SER A 1 521 ? 5.504 9.188 2.941 1 79.81 521 SER A CA 1
ATOM 4159 C C . SER A 1 521 ? 4.301 8.422 2.396 1 79.81 521 SER A C 1
ATOM 4161 O O . SER A 1 521 ? 4.41 7.242 2.055 1 79.81 521 SER A O 1
ATOM 4163 N N . LYS A 1 522 ? 3.244 9.055 2.439 1 85 522 LYS A N 1
ATOM 4164 C CA . LYS A 1 522 ? 1.994 8.438 2.004 1 85 522 LYS A CA 1
ATOM 4165 C C . LYS A 1 522 ? 1.931 8.336 0.482 1 85 522 LYS A C 1
ATOM 4167 O O . LYS A 1 522 ? 2.531 9.156 -0.223 1 85 522 LYS A O 1
ATOM 4172 N N . GLU A 1 523 ? 1.319 7.332 0.031 1 90.25 523 GLU A N 1
ATOM 4173 C CA . GLU A 1 523 ? 1.068 7.102 -1.388 1 90.25 523 GLU A CA 1
ATOM 4174 C C . GLU A 1 523 ? -0.423 6.934 -1.665 1 90.25 523 GLU A C 1
ATOM 4176 O O . GLU A 1 523 ? -1.162 6.418 -0.825 1 90.25 523 GLU A O 1
ATOM 4181 N N . MET A 1 524 ? -0.751 7.438 -2.826 1 93.56 524 MET A N 1
ATOM 4182 C CA . MET A 1 524 ? -2.135 7.234 -3.244 1 93.56 524 MET A CA 1
ATOM 4183 C C . MET A 1 524 ? -2.391 5.77 -3.586 1 93.56 524 MET A C 1
ATOM 4185 O O . MET A 1 524 ? -1.553 5.121 -4.219 1 93.56 524 MET A O 1
ATOM 4189 N N . ASP A 1 525 ? -3.508 5.258 -3.098 1 89.44 525 ASP A N 1
ATOM 4190 C CA . ASP A 1 525 ? -3.836 3.879 -3.455 1 89.44 525 ASP A CA 1
ATOM 4191 C C . ASP A 1 525 ? -4.277 3.781 -4.914 1 89.44 525 ASP A C 1
ATOM 4193 O O . ASP A 1 525 ? -4.562 4.797 -5.551 1 89.44 525 ASP A O 1
ATOM 4197 N N . GLN A 1 526 ? -4.367 2.561 -5.402 1 86.31 526 GLN A N 1
ATOM 4198 C CA . GLN A 1 526 ? -4.66 2.316 -6.809 1 86.31 526 GLN A CA 1
ATOM 4199 C C . GLN A 1 526 ? -6.074 2.766 -7.164 1 86.31 526 GLN A C 1
ATOM 4201 O O . GLN A 1 526 ? -6.312 3.293 -8.25 1 86.31 526 GLN A O 1
ATOM 4206 N N . TYR A 1 527 ? -6.969 2.578 -6.297 1 90.06 527 TYR A N 1
ATOM 4207 C CA . TYR A 1 527 ? -8.352 2.941 -6.574 1 90.06 527 TYR A CA 1
ATOM 4208 C C . TYR A 1 527 ? -8.5 4.449 -6.73 1 90.06 527 TYR A C 1
ATOM 4210 O O . TYR A 1 527 ? -9.055 4.926 -7.727 1 90.06 527 TYR A O 1
ATOM 4218 N N . ARG A 1 528 ? -8.031 5.199 -5.781 1 90.5 528 ARG A N 1
ATOM 4219 C CA . ARG A 1 528 ? -8.109 6.656 -5.844 1 90.5 528 ARG A CA 1
ATOM 4220 C C . ARG A 1 528 ? -7.367 7.191 -7.062 1 90.5 528 ARG A C 1
ATOM 4222 O O . ARG A 1 528 ? -7.809 8.156 -7.688 1 90.5 528 ARG A O 1
ATOM 4229 N N . SER A 1 529 ? -6.305 6.539 -7.375 1 89.75 529 SER A N 1
ATOM 4230 C CA . SER A 1 529 ? -5.5 6.98 -8.516 1 89.75 529 SER A CA 1
ATOM 4231 C C . SER A 1 529 ? -6.242 6.766 -9.828 1 89.75 529 SER A C 1
ATOM 4233 O O . SER A 1 529 ? -5.891 7.359 -10.852 1 89.75 529 SER A O 1
ATOM 4235 N N . SER A 1 530 ? -7.207 5.895 -9.797 1 89.81 530 SER A N 1
ATOM 4236 C CA . SER A 1 530 ? -7.965 5.594 -11.008 1 89.81 530 SER A CA 1
ATOM 4237 C C . SER A 1 530 ? -9.109 6.586 -11.211 1 89.81 530 SER A C 1
ATOM 4239 O O . SER A 1 530 ? -9.719 6.637 -12.281 1 89.81 530 SER A O 1
ATOM 4241 N N . LEU A 1 531 ? -9.422 7.363 -10.227 1 92.69 531 LEU A N 1
ATOM 4242 C CA . LEU A 1 531 ? -10.492 8.352 -10.297 1 92.69 531 LEU A CA 1
ATOM 4243 C C . LEU A 1 531 ? -9.984 9.672 -10.859 1 92.69 531 LEU A C 1
ATOM 4245 O O . LEU A 1 531 ? -8.781 9.945 -10.82 1 92.69 531 LEU A O 1
ATOM 4249 N N . ARG A 1 532 ? -10.914 10.414 -11.398 1 92.81 532 ARG A N 1
ATOM 4250 C CA . ARG A 1 532 ? -10.562 11.773 -11.789 1 92.81 532 ARG A CA 1
ATOM 4251 C C . ARG A 1 532 ? -10.141 12.602 -10.578 1 92.81 532 ARG A C 1
ATOM 4253 O O . ARG A 1 532 ? -10.711 12.461 -9.5 1 92.81 532 ARG A O 1
ATOM 4260 N N . PRO A 1 533 ? -9.148 13.492 -10.781 1 94.44 533 PRO A N 1
ATOM 4261 C CA . PRO A 1 533 ? -8.641 14.289 -9.664 1 94.44 533 PRO A CA 1
ATOM 4262 C C . PRO A 1 533 ? -9.742 15.07 -8.945 1 94.44 533 PRO A C 1
ATOM 4264 O O . PRO A 1 533 ? -9.719 15.211 -7.723 1 94.44 533 PRO A O 1
ATOM 4267 N N . GLU A 1 534 ? -10.758 15.555 -9.695 1 95.56 534 GLU A N 1
ATOM 4268 C CA . GLU A 1 534 ? -11.844 16.344 -9.102 1 95.56 534 GLU A CA 1
ATOM 4269 C C . GLU A 1 534 ? -12.688 15.484 -8.164 1 95.56 534 GLU A C 1
ATOM 4271 O O . GLU A 1 534 ? -13.172 15.977 -7.145 1 95.56 534 GLU A O 1
ATOM 4276 N N . VAL A 1 535 ? -12.844 14.266 -8.547 1 96.88 535 VAL A N 1
ATOM 4277 C CA . VAL A 1 535 ? -13.625 13.344 -7.734 1 96.88 535 VAL A CA 1
ATOM 4278 C C . VAL A 1 535 ? -12.867 13.008 -6.453 1 96.88 535 VAL A C 1
ATOM 4280 O O . VAL A 1 535 ? -13.453 12.938 -5.375 1 96.88 535 VAL A O 1
ATOM 4283 N N . VAL A 1 536 ? -11.555 12.82 -6.562 1 97.44 536 VAL A N 1
ATOM 4284 C CA . VAL A 1 536 ? -10.719 12.547 -5.402 1 97.44 536 VAL A CA 1
ATOM 4285 C C . VAL A 1 536 ? -10.82 13.703 -4.406 1 97.44 536 VAL A C 1
ATOM 4287 O O . VAL A 1 536 ? -11.023 13.484 -3.211 1 97.44 536 VAL A O 1
ATOM 4290 N N . GLU A 1 537 ? -10.656 14.891 -4.914 1 98.12 537 GLU A N 1
ATOM 4291 C CA . GLU A 1 537 ? -10.766 16.078 -4.066 1 98.12 537 GLU A CA 1
ATOM 4292 C C . GLU A 1 537 ? -12.125 16.125 -3.371 1 98.12 537 GLU A C 1
ATOM 4294 O O . GLU A 1 537 ? -12.203 16.375 -2.168 1 98.12 537 GLU A O 1
ATOM 4299 N N . ALA A 1 538 ? -13.203 15.836 -4.156 1 98.25 538 ALA A N 1
ATOM 4300 C CA . ALA A 1 538 ? -14.562 15.891 -3.625 1 98.25 538 ALA A CA 1
ATOM 4301 C C . ALA A 1 538 ? -14.742 14.898 -2.482 1 98.25 538 ALA A C 1
ATOM 4303 O O . ALA A 1 538 ? -15.297 15.242 -1.435 1 98.25 538 ALA A O 1
ATOM 4304 N N . LEU A 1 539 ? -14.266 13.711 -2.664 1 97.94 539 LEU A N 1
ATOM 4305 C CA . LEU A 1 539 ? -14.438 12.664 -1.671 1 97.94 539 LEU A CA 1
ATOM 4306 C C . LEU A 1 539 ? -13.641 12.961 -0.41 1 97.94 539 LEU A C 1
ATOM 4308 O O . LEU A 1 539 ? -14.156 12.852 0.704 1 97.94 539 LEU A O 1
ATOM 4312 N N . VAL A 1 540 ? -12.391 13.406 -0.531 1 97.62 540 VAL A N 1
ATOM 4313 C CA . VAL A 1 540 ? -11.492 13.648 0.591 1 97.62 540 VAL A CA 1
ATOM 4314 C C . VAL A 1 540 ? -11.977 14.852 1.396 1 97.62 540 VAL A C 1
ATOM 4316 O O . VAL A 1 540 ? -12.086 14.781 2.623 1 97.62 540 VAL A O 1
ATOM 4319 N N . CYS A 1 541 ? -12.281 15.938 0.714 1 98.25 541 CYS A N 1
ATOM 4320 C CA . CYS A 1 541 ? -12.703 17.156 1.384 1 98.25 541 CYS A CA 1
ATOM 4321 C C . CYS A 1 541 ? -14.062 16.969 2.053 1 98.25 541 CYS A C 1
ATOM 4323 O O . CYS A 1 541 ? -14.25 17.359 3.207 1 98.25 541 CYS A O 1
ATOM 4325 N N . ALA A 1 542 ? -14.992 16.344 1.297 1 97.88 542 ALA A N 1
ATOM 4326 C CA . ALA A 1 542 ? -16.328 16.125 1.866 1 97.88 542 ALA A CA 1
ATOM 4327 C C . ALA A 1 542 ? -16.25 15.273 3.131 1 97.88 542 ALA A C 1
ATOM 4329 O O . ALA A 1 542 ? -16.969 15.523 4.102 1 97.88 542 ALA A O 1
ATOM 4330 N N . LYS A 1 543 ? -15.438 14.273 3.096 1 97 543 LYS A N 1
ATOM 4331 C CA . LYS A 1 543 ? -15.266 13.438 4.277 1 97 543 LYS A CA 1
ATOM 4332 C C . LYS A 1 543 ? -14.812 14.258 5.477 1 97 543 LYS A C 1
ATOM 4334 O O . LYS A 1 543 ? -15.352 14.109 6.578 1 97 543 LYS A O 1
ATOM 4339 N N . ASP A 1 544 ? -13.867 15.094 5.266 1 96.44 544 ASP A N 1
ATOM 4340 C CA . ASP A 1 544 ? -13.344 15.945 6.332 1 96.44 544 ASP A CA 1
ATOM 4341 C C . ASP A 1 544 ? -14.422 16.891 6.855 1 96.44 544 ASP A C 1
ATOM 4343 O O . ASP A 1 544 ? -14.586 17.047 8.07 1 96.44 544 ASP A O 1
ATOM 4347 N N . TRP A 1 545 ? -15.172 17.5 5.93 1 97.06 545 TRP A N 1
ATOM 4348 C CA . TRP A 1 545 ? -16.125 18.547 6.277 1 97.06 545 TRP A CA 1
ATOM 4349 C C . TRP A 1 545 ? -17.344 17.953 6.988 1 97.06 545 TRP A C 1
ATOM 4351 O O . TRP A 1 545 ? -17.922 18.594 7.867 1 97.06 545 TRP A O 1
ATOM 4361 N N . MET A 1 546 ? -17.688 16.734 6.641 1 92.19 546 MET A N 1
ATOM 4362 C CA . MET A 1 546 ? -18.859 16.078 7.223 1 92.19 546 MET A CA 1
ATOM 4363 C C . MET A 1 546 ? -18.625 15.766 8.695 1 92.19 546 MET A C 1
ATOM 4365 O O . MET A 1 546 ? -19.594 15.602 9.453 1 92.19 546 MET A O 1
ATOM 4369 N N . HIS A 1 547 ? -17.469 15.672 9.047 1 86.31 547 HIS A N 1
ATOM 4370 C CA . HIS A 1 547 ? -17.141 15.406 10.445 1 86.31 547 HIS A CA 1
ATOM 4371 C C . HIS A 1 547 ? -17.469 16.609 11.32 1 86.31 547 HIS A C 1
ATOM 4373 O O . HIS A 1 547 ? -17.688 16.469 12.531 1 86.31 547 HIS A O 1
ATOM 4379 N N . TYR A 1 548 ? -17.469 17.797 10.773 1 79.12 548 TYR A N 1
ATOM 4380 C CA . TYR A 1 548 ? -17.688 19.016 11.547 1 79.12 548 TYR A CA 1
ATOM 4381 C C . TYR A 1 548 ? -19.141 19.453 11.469 1 79.12 548 TYR A C 1
ATOM 4383 O O . TYR A 1 548 ? -19.609 20.188 12.336 1 79.12 548 TYR A O 1
ATOM 4391 N N . GLY A 1 549 ? -19.938 19.234 10.305 1 62.78 549 GLY A N 1
ATOM 4392 C CA . GLY A 1 549 ? -21.281 19.719 10.078 1 62.78 549 GLY A CA 1
ATOM 4393 C C . GLY A 1 549 ? -22.328 18.953 10.875 1 62.78 549 GLY A C 1
ATOM 4394 O O . GLY A 1 549 ? -23.531 19.203 10.734 1 62.78 549 GLY A O 1
ATOM 4395 N N . ALA A 1 550 ? -22.281 17.844 11.367 1 45.75 550 ALA A N 1
ATOM 4396 C CA . ALA A 1 550 ? -23.5 17.141 11.797 1 45.75 550 ALA A CA 1
ATOM 4397 C C . ALA A 1 550 ? -24.359 18.047 12.672 1 45.75 550 ALA A C 1
ATOM 4399 O O . ALA A 1 550 ? -25.281 17.562 13.336 1 45.75 550 ALA A O 1
ATOM 4400 N N . ALA A 1 551 ? -24.062 19.297 12.984 1 38.75 551 ALA A N 1
ATOM 4401 C CA . ALA A 1 551 ? -25.234 19.766 13.742 1 38.75 551 ALA A CA 1
ATOM 4402 C C . ALA A 1 551 ? -26.453 19.906 12.836 1 38.75 551 ALA A C 1
ATOM 4404 O O . ALA A 1 551 ? -27.531 19.406 13.156 1 38.75 551 ALA A O 1
ATOM 4405 N N . GLU A 1 552 ? -26.844 21.219 12.148 1 33.81 552 GLU A N 1
ATOM 4406 C CA . GLU A 1 552 ? -28.172 21.5 11.594 1 33.81 552 GLU A CA 1
ATOM 4407 C C . GLU A 1 552 ? -28.297 20.984 10.164 1 33.81 552 GLU A C 1
ATOM 4409 O O . GLU A 1 552 ? -27.781 21.594 9.227 1 33.81 552 GLU A O 1
ATOM 4414 N N . ALA A 1 553 ? -28.172 19.797 9.828 1 38.53 553 ALA A N 1
ATOM 4415 C CA . ALA A 1 553 ? -28.484 19.281 8.492 1 38.53 553 ALA A CA 1
ATOM 4416 C C . ALA A 1 553 ? -29.594 20.094 7.84 1 38.53 553 ALA A C 1
ATOM 4418 O O . ALA A 1 553 ? -30.75 20.031 8.266 1 38.53 553 ALA A O 1
ATOM 4419 N N . SER A 1 554 ? -29.312 21.219 7.227 1 28.78 554 SER A N 1
ATOM 4420 C CA . SER A 1 554 ? -30.297 21.797 6.324 1 28.78 554 SER A CA 1
ATOM 4421 C C . SER A 1 554 ? -30.562 20.875 5.141 1 28.78 554 SER A C 1
ATOM 4423 O O . SER A 1 554 ? -29.641 20.266 4.602 1 28.78 554 SER A O 1
ATOM 4425 N N . ASN A 1 555 ? -31.641 20.25 4.906 1 32.69 555 ASN A N 1
ATOM 4426 C CA . ASN A 1 555 ? -32.312 19.391 3.926 1 32.69 555 ASN A CA 1
ATOM 4427 C C . ASN A 1 555 ? -32.094 19.906 2.504 1 32.69 555 ASN A C 1
ATOM 4429 O O . ASN A 1 555 ? -32.875 19.594 1.6 1 32.69 555 ASN A O 1
ATOM 4433 N N . ALA A 1 556 ? -31.234 20.938 2.148 1 33.69 556 ALA A N 1
ATOM 4434 C CA . ALA A 1 556 ? -31.422 21.406 0.78 1 33.69 556 ALA A CA 1
ATOM 4435 C C . ALA A 1 556 ? -30.594 20.594 -0.203 1 33.69 556 ALA A C 1
ATOM 4437 O O . ALA A 1 556 ? -29.359 20.578 -0.131 1 33.69 556 ALA A O 1
ATOM 4438 N N . LEU A 1 557 ? -31.016 19.5 -0.916 1 35.12 557 LEU A N 1
ATOM 4439 C CA . LEU A 1 557 ? -30.516 18.656 -2.002 1 35.12 557 LEU A CA 1
ATOM 4440 C C . LEU A 1 557 ? -30.188 19.5 -3.229 1 35.12 557 LEU A C 1
ATOM 4442 O O . LEU A 1 557 ? -31.062 20.172 -3.789 1 35.12 557 LEU A O 1
ATOM 4446 N N . VAL A 1 558 ? -29.078 20.078 -3.475 1 28.73 558 VAL A N 1
ATOM 4447 C CA . VAL A 1 558 ? -28.734 20.734 -4.727 1 28.73 558 VAL A CA 1
ATOM 4448 C C . VAL A 1 558 ? -28.453 19.688 -5.801 1 28.73 558 VAL A C 1
ATOM 4450 O O . VAL A 1 558 ? -27.547 18.859 -5.648 1 28.73 558 VAL A O 1
ATOM 4453 N N . LYS A 1 559 ? -29.297 19.375 -6.762 1 34.34 559 LYS A N 1
ATOM 4454 C CA . LYS A 1 559 ? -29.188 18.5 -7.926 1 34.34 559 LYS A CA 1
ATOM 4455 C C . LYS A 1 559 ? -28.203 19.062 -8.945 1 34.34 559 LYS A C 1
ATOM 4457 O O . LYS A 1 559 ? -28.375 20.156 -9.461 1 34.34 559 LYS A O 1
ATOM 4462 N N . ILE A 1 560 ? -26.969 18.641 -8.906 1 28.09 560 ILE A N 1
ATOM 4463 C CA . ILE A 1 560 ? -26.094 19.109 -9.984 1 28.09 560 ILE A CA 1
ATOM 4464 C C . ILE A 1 560 ? -26.25 18.219 -11.203 1 28.09 560 ILE A C 1
ATOM 4466 O O . ILE A 1 560 ? -26.062 17 -11.109 1 28.09 560 ILE A O 1
ATOM 4470 N N . GLU A 1 561 ? -26.984 18.547 -12.18 1 30.78 561 GLU A N 1
ATOM 4471 C CA . GLU A 1 561 ? -27.156 17.938 -13.492 1 30.78 561 GLU A CA 1
ATOM 4472 C C . GLU A 1 561 ? -25.828 17.891 -14.25 1 30.78 561 GLU A C 1
ATOM 4474 O O . GLU A 1 561 ? -25.172 18.938 -14.414 1 30.78 561 GLU A O 1
ATOM 4479 N N . PHE A 1 562 ? -25.188 16.766 -14.156 1 28.03 562 PHE A N 1
ATOM 4480 C CA . PHE A 1 562 ? -24.109 16.641 -15.133 1 28.03 562 PHE A CA 1
ATOM 4481 C C . PHE A 1 562 ? -24.656 16.328 -16.516 1 28.03 562 PHE A C 1
ATOM 4483 O O . PHE A 1 562 ? -25.656 15.609 -16.641 1 28.03 562 PHE A O 1
ATOM 4490 N N . THR B 1 1 ? -70.375 -6.344 -27.25 1 27.75 1 THR B N 1
ATOM 4491 C CA . THR B 1 1 ? -70 -6.344 -25.844 1 27.75 1 THR B CA 1
ATOM 4492 C C . THR B 1 1 ? -68.562 -6.848 -25.672 1 27.75 1 THR B C 1
ATOM 4494 O O . THR B 1 1 ? -68.25 -8.031 -25.891 1 27.75 1 THR B O 1
ATOM 4497 N N . THR B 1 2 ? -67.562 -6.004 -25.906 1 32.75 2 THR B N 1
ATOM 4498 C CA . THR B 1 2 ? -66.125 -6.316 -26 1 32.75 2 THR B CA 1
ATOM 4499 C C . THR B 1 2 ? -65.562 -6.676 -24.641 1 32.75 2 THR B C 1
ATOM 4501 O O . THR B 1 2 ? -65.812 -5.977 -23.656 1 32.75 2 THR B O 1
ATOM 4504 N N . PRO B 1 3 ? -65.06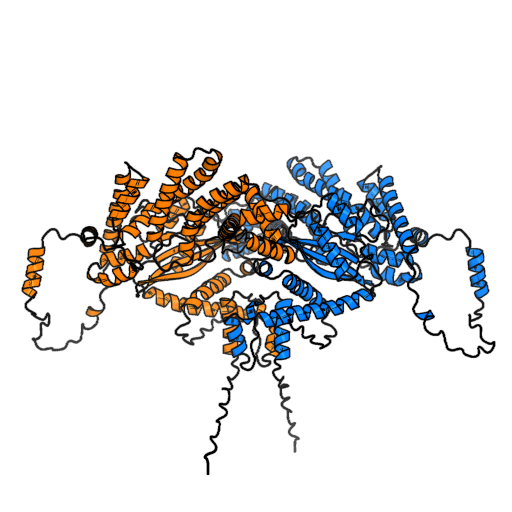2 -7.941 -24.328 1 28.55 3 PRO B N 1
ATOM 4505 C CA . PRO B 1 3 ? -64.625 -8.398 -23 1 28.55 3 PRO B CA 1
ATOM 4506 C C . PRO B 1 3 ? -63.469 -7.586 -22.453 1 28.55 3 PRO B C 1
ATOM 4508 O O . PRO B 1 3 ? -62.562 -7.223 -23.188 1 28.55 3 PRO B O 1
ATOM 4511 N N . LYS B 1 4 ? -63.688 -6.73 -21.422 1 31.02 4 LYS B N 1
ATOM 4512 C CA . LYS B 1 4 ? -62.688 -5.949 -20.719 1 31.02 4 LYS B CA 1
ATOM 4513 C C . LYS B 1 4 ? -61.625 -6.855 -20.109 1 31.02 4 LYS B C 1
ATOM 4515 O O . LYS B 1 4 ? -61.906 -7.707 -19.281 1 31.02 4 LYS B O 1
ATOM 4520 N N . ARG B 1 5 ? -60.469 -7.07 -20.766 1 30.48 5 ARG B N 1
ATOM 4521 C CA . ARG B 1 5 ? -59.312 -7.844 -20.297 1 30.48 5 ARG B CA 1
ATOM 4522 C C . ARG B 1 5 ? -58.844 -7.34 -18.953 1 30.48 5 ARG B C 1
ATOM 4524 O O . ARG B 1 5 ? -58.531 -6.16 -18.797 1 30.48 5 ARG B O 1
ATOM 4531 N N . ARG B 1 6 ? -59.281 -7.93 -17.844 1 30.44 6 ARG B N 1
ATOM 4532 C CA . ARG B 1 6 ? -58.781 -7.684 -16.5 1 30.44 6 ARG B CA 1
ATOM 4533 C C . ARG B 1 6 ? -57.25 -7.723 -16.453 1 30.44 6 ARG B C 1
ATOM 4535 O O . ARG B 1 6 ? -56.656 -8.742 -16.797 1 30.44 6 ARG B O 1
ATOM 4542 N N . TYR B 1 7 ? -56.562 -6.668 -16.719 1 29.89 7 TYR B N 1
ATOM 4543 C CA . TYR B 1 7 ? -55.125 -6.586 -16.484 1 29.89 7 TYR B CA 1
ATOM 4544 C C . TYR B 1 7 ? -54.781 -6.984 -15.062 1 29.89 7 TYR B C 1
ATOM 4546 O O . TYR B 1 7 ? -55.281 -6.383 -14.109 1 29.89 7 TYR B O 1
ATOM 4554 N N . ARG B 1 8 ? -54.75 -8.281 -14.758 1 31.98 8 ARG B N 1
ATOM 4555 C CA . ARG B 1 8 ? -54.156 -8.766 -13.523 1 31.98 8 ARG B CA 1
ATOM 4556 C C . ARG B 1 8 ? -52.906 -7.953 -13.18 1 31.98 8 ARG B C 1
ATOM 4558 O O . ARG B 1 8 ? -51.969 -7.902 -13.961 1 31.98 8 ARG B O 1
ATOM 4565 N N . SER B 1 9 ? -53.062 -6.824 -12.68 1 32.75 9 SER B N 1
ATOM 4566 C CA . SER B 1 9 ? -51.938 -6.133 -12.062 1 32.75 9 SER B CA 1
ATOM 4567 C C . SER B 1 9 ? -51.031 -7.102 -11.289 1 32.75 9 SER B C 1
ATOM 4569 O O . SER B 1 9 ? -51.5 -7.785 -10.375 1 32.75 9 SER B O 1
ATOM 4571 N N . GLY B 1 10 ? -50.312 -7.969 -12.008 1 35.12 10 GLY B N 1
ATOM 4572 C CA . GLY B 1 10 ? -49.312 -8.812 -11.375 1 35.12 10 GLY B CA 1
ATOM 4573 C C . GLY B 1 10 ? -48.688 -8.188 -10.133 1 35.12 10 GLY B C 1
ATOM 4574 O O . GLY B 1 10 ? -48.094 -7.125 -10.211 1 35.12 10 GLY B O 1
ATOM 4575 N N . GLY B 1 11 ? -49.438 -8.273 -9.055 1 37.09 11 GLY B N 1
ATOM 4576 C CA . GLY B 1 11 ? -48.844 -7.887 -7.77 1 37.09 11 GLY B CA 1
ATOM 4577 C C . GLY B 1 11 ? -47.375 -8.203 -7.656 1 37.09 11 GLY B C 1
ATOM 4578 O O . GLY B 1 11 ? -46.906 -9.242 -8.125 1 37.09 11 GLY B O 1
ATOM 4579 N N . SER B 1 12 ? -46.531 -7.277 -7.902 1 40.72 12 SER B N 1
ATOM 4580 C CA . SER B 1 12 ? -45.125 -7.445 -7.625 1 40.72 12 SER B CA 1
ATOM 4581 C C . SER B 1 12 ? -44.906 -8.406 -6.461 1 40.72 12 SER B C 1
ATOM 4583 O O . SER B 1 12 ? -45.562 -8.312 -5.434 1 40.72 12 SER B O 1
ATOM 4585 N N . PRO B 1 13 ? -44.562 -9.602 -6.637 1 42.94 13 PRO B N 1
ATOM 4586 C CA . PRO B 1 13 ? -44.312 -10.531 -5.531 1 42.94 13 PRO B CA 1
ATOM 4587 C C . PRO B 1 13 ? -43.75 -9.844 -4.293 1 42.94 13 PRO B C 1
ATOM 4589 O O . PRO B 1 13 ? -42.812 -9.047 -4.402 1 42.94 13 PRO B O 1
ATOM 4592 N N . TYR B 1 14 ? -44.5 -9.414 -3.393 1 46.62 14 TYR B N 1
ATOM 4593 C CA . TYR B 1 14 ? -44.125 -8.922 -2.066 1 46.62 14 TYR B CA 1
ATOM 4594 C C . TYR B 1 14 ? -43 -9.742 -1.484 1 46.62 14 TYR B C 1
ATOM 4596 O O . TYR B 1 14 ? -43.188 -10.883 -1.063 1 46.62 14 TYR B O 1
ATOM 4604 N N . ILE B 1 15 ? -41.875 -9.742 -2.041 1 56.09 15 ILE B N 1
ATOM 4605 C CA . ILE B 1 15 ? -40.75 -10.422 -1.42 1 56.09 15 ILE B CA 1
ATOM 4606 C C . ILE B 1 15 ? -40.625 -10 0.042 1 56.09 15 ILE B C 1
ATOM 4608 O O . ILE B 1 15 ? -40.469 -8.812 0.341 1 56.09 15 ILE B O 1
ATOM 4612 N N . ILE B 1 16 ? -41.25 -10.805 0.885 1 68.62 16 ILE B N 1
ATOM 4613 C CA . ILE B 1 16 ? -41.25 -10.664 2.336 1 68.62 16 ILE B CA 1
ATOM 4614 C C . ILE B 1 16 ? -39.812 -10.562 2.85 1 68.62 16 ILE B C 1
ATOM 4616 O O . ILE B 1 16 ? -38.938 -11.344 2.449 1 68.62 16 ILE B O 1
ATOM 4620 N N . PHE B 1 17 ? -39.594 -9.492 3.502 1 81.81 17 PHE B N 1
ATOM 4621 C CA . PHE B 1 17 ? -38.312 -9.234 4.195 1 81.81 17 PHE B CA 1
ATOM 4622 C C . PHE B 1 17 ? -37.938 -10.422 5.07 1 81.81 17 PHE B C 1
ATOM 4624 O O . PHE B 1 17 ? -38.781 -10.938 5.824 1 81.81 17 PHE B O 1
ATOM 4631 N N . ASP B 1 18 ? -36.75 -11.078 4.867 1 90.56 18 ASP B N 1
ATOM 4632 C CA . ASP B 1 18 ? -36.219 -12.195 5.637 1 90.56 18 ASP B CA 1
ATOM 4633 C C . ASP B 1 18 ? -34.906 -11.812 6.32 1 90.56 18 ASP B C 1
ATOM 4635 O O . ASP B 1 18 ? -33.906 -11.602 5.656 1 90.56 18 ASP B O 1
ATOM 4639 N N . GLN B 1 19 ? -34.969 -11.828 7.633 1 92.5 19 GLN B N 1
ATOM 4640 C CA . GLN B 1 19 ? -33.812 -11.406 8.445 1 92.5 19 GLN B CA 1
ATOM 4641 C C . GLN B 1 19 ? -32.594 -12.273 8.18 1 92.5 19 GLN B C 1
ATOM 4643 O O . GLN B 1 19 ? -31.5 -11.758 7.969 1 92.5 19 GLN B O 1
ATOM 4648 N N . ASP B 1 20 ? -32.781 -13.555 8.195 1 92.69 20 ASP B N 1
ATOM 4649 C CA . ASP B 1 20 ? -31.672 -14.5 8.062 1 92.69 20 ASP B CA 1
ATOM 4650 C C . ASP B 1 20 ? -31.062 -14.438 6.672 1 92.69 20 ASP B C 1
ATOM 4652 O O . ASP B 1 20 ? -29.844 -14.531 6.52 1 92.69 20 ASP B O 1
ATOM 4656 N N . ARG B 1 21 ? -31.891 -14.32 5.766 1 93.5 21 ARG B N 1
ATOM 4657 C CA . ARG B 1 21 ? -31.391 -14.203 4.398 1 93.5 21 ARG B CA 1
ATOM 4658 C C . ARG B 1 21 ? -30.531 -12.961 4.234 1 93.5 21 ARG B C 1
ATOM 4660 O O . ARG B 1 21 ? -29.469 -13.016 3.594 1 93.5 21 ARG B O 1
ATOM 4667 N N . CYS B 1 22 ? -30.953 -11.875 4.762 1 94.19 22 CYS B N 1
ATOM 4668 C CA . CYS B 1 22 ? -30.203 -10.625 4.664 1 94.19 22 CYS B CA 1
ATOM 4669 C C . CYS B 1 22 ? -28.875 -10.734 5.406 1 94.19 22 CYS B C 1
ATOM 4671 O O . CYS B 1 22 ? -27.859 -10.211 4.945 1 94.19 22 CYS B O 1
ATOM 4673 N N . ARG B 1 23 ? -28.938 -11.383 6.48 1 95.19 23 ARG B N 1
ATOM 4674 C CA . ARG B 1 23 ? -27.719 -11.625 7.246 1 95.19 23 ARG B CA 1
ATOM 4675 C C . ARG B 1 23 ? -26.719 -12.438 6.43 1 95.19 23 ARG B C 1
ATOM 4677 O O . ARG B 1 23 ? -25.531 -12.117 6.41 1 95.19 23 ARG B O 1
ATOM 4684 N N . HIS B 1 24 ? -27.188 -13.398 5.754 1 94.94 24 HIS B N 1
ATOM 4685 C CA . HIS B 1 24 ? -26.344 -14.219 4.891 1 94.94 24 HIS B CA 1
ATOM 4686 C C . HIS B 1 24 ? -25.781 -13.398 3.738 1 94.94 24 HIS B C 1
ATOM 4688 O O . HIS B 1 24 ? -24.609 -13.57 3.367 1 94.94 24 HIS B O 1
ATOM 4694 N N . GLU B 1 25 ? -26.578 -12.57 3.244 1 96 25 GLU B N 1
ATOM 4695 C CA . GLU B 1 25 ? -26.141 -11.742 2.127 1 96 25 GLU B CA 1
ATOM 4696 C C . GLU B 1 25 ? -25.047 -10.758 2.561 1 96 25 GLU B C 1
ATOM 4698 O O . GLU B 1 25 ? -24.172 -10.414 1.773 1 96 25 GLU B O 1
ATOM 4703 N N . ILE B 1 26 ? -25.062 -10.281 3.779 1 97.06 26 ILE B N 1
ATOM 4704 C CA . ILE B 1 26 ? -24.016 -9.414 4.305 1 97.06 26 ILE B CA 1
ATOM 4705 C C . ILE B 1 26 ? -22.672 -10.156 4.305 1 97.06 26 ILE B C 1
ATOM 4707 O O . ILE B 1 26 ? -21.672 -9.633 3.826 1 97.06 26 ILE B O 1
ATOM 4711 N N . ALA B 1 27 ? -22.703 -11.352 4.824 1 97.12 27 ALA B N 1
ATOM 4712 C CA . ALA B 1 27 ? -21.5 -12.164 4.852 1 97.12 27 ALA B CA 1
ATOM 4713 C C . ALA B 1 27 ? -20.969 -12.422 3.441 1 97.12 27 ALA B C 1
ATOM 4715 O O . ALA B 1 27 ? -19.781 -12.312 3.188 1 97.12 27 ALA B O 1
ATOM 4716 N N . ARG B 1 28 ? -21.859 -12.711 2.574 1 96.75 28 ARG B N 1
ATOM 4717 C CA . ARG B 1 28 ? -21.5 -13.008 1.19 1 96.75 28 ARG B CA 1
ATOM 4718 C C . ARG B 1 28 ? -20.844 -11.805 0.521 1 96.75 28 ARG B C 1
ATOM 4720 O O . ARG B 1 28 ? -19.828 -11.945 -0.153 1 96.75 28 ARG B O 1
ATOM 4727 N N . MET B 1 29 ? -21.469 -10.609 0.668 1 96.88 29 MET B N 1
ATOM 4728 C CA . MET B 1 29 ? -20.906 -9.43 0.009 1 96.88 29 MET B CA 1
ATOM 4729 C C . MET B 1 29 ? -19.547 -9.078 0.588 1 96.88 29 MET B C 1
ATOM 4731 O O . MET B 1 29 ? -18.656 -8.625 -0.137 1 96.88 29 MET B O 1
ATOM 4735 N N . ILE B 1 30 ? -19.312 -9.258 1.904 1 97.56 30 ILE B N 1
ATOM 4736 C CA . ILE B 1 30 ? -18.047 -8.992 2.553 1 97.56 30 ILE B CA 1
ATOM 4737 C C . ILE B 1 30 ? -16.969 -9.914 1.983 1 97.56 30 ILE B C 1
ATOM 4739 O O . ILE B 1 30 ? -15.875 -9.469 1.634 1 97.56 30 ILE B O 1
ATOM 4743 N N . ILE B 1 31 ? -17.281 -11.18 1.817 1 97.62 31 ILE B N 1
ATOM 4744 C CA . ILE B 1 31 ? -16.344 -12.172 1.302 1 97.62 31 ILE B CA 1
ATOM 4745 C C . ILE B 1 31 ? -16.047 -11.883 -0.168 1 97.62 31 ILE B C 1
ATOM 4747 O O . ILE B 1 31 ? -14.875 -11.797 -0.564 1 97.62 31 ILE B O 1
ATOM 4751 N N . MET B 1 32 ? -17.047 -11.656 -0.955 1 96.31 32 MET B N 1
ATOM 4752 C CA . MET B 1 32 ? -16.922 -11.547 -2.406 1 96.31 32 MET B CA 1
ATOM 4753 C C . MET B 1 32 ? -16.125 -10.305 -2.791 1 96.31 32 MET B C 1
ATOM 4755 O O . MET B 1 32 ? -15.383 -10.32 -3.775 1 96.31 32 MET B O 1
ATOM 4759 N N . HIS B 1 33 ? -16.328 -9.266 -2.037 1 95.62 33 HIS B N 1
ATOM 4760 C CA . HIS B 1 33 ? -15.797 -7.992 -2.504 1 95.62 33 HIS B CA 1
ATOM 4761 C C . HIS B 1 33 ? -14.75 -7.445 -1.538 1 95.62 33 HIS B C 1
ATOM 4763 O O . HIS B 1 33 ? -14.344 -6.285 -1.641 1 95.62 33 HIS B O 1
ATOM 4769 N N . ASP B 1 34 ? -14.328 -8.266 -0.563 1 94.5 34 ASP B N 1
ATOM 4770 C CA . ASP B 1 34 ? -13.258 -7.938 0.372 1 94.5 34 ASP B CA 1
ATOM 4771 C C . ASP B 1 34 ? -13.602 -6.68 1.171 1 94.5 34 ASP B C 1
ATOM 4773 O O . ASP B 1 34 ? -12.75 -5.805 1.354 1 94.5 34 ASP B O 1
ATOM 4777 N N . TYR B 1 35 ? -14.922 -6.527 1.542 1 96.5 35 TYR B N 1
ATOM 4778 C CA . TYR B 1 35 ? -15.266 -5.434 2.441 1 96.5 35 TYR B CA 1
ATOM 4779 C C . TYR B 1 35 ? -14.758 -5.703 3.852 1 96.5 35 TYR B C 1
ATOM 4781 O O . TYR B 1 35 ? -14.656 -6.855 4.273 1 96.5 35 TYR B O 1
ATOM 4789 N N . PRO B 1 36 ? -14.359 -4.598 4.609 1 95.94 36 PRO B N 1
ATOM 4790 C CA . PRO B 1 36 ? -13.984 -4.832 6.004 1 95.94 36 PRO B CA 1
ATOM 4791 C C . PRO B 1 36 ? -15.133 -5.406 6.836 1 95.94 36 PRO B C 1
ATOM 4793 O O . PRO B 1 36 ? -16.281 -5 6.664 1 95.94 36 PRO B O 1
ATOM 4796 N N . LEU B 1 37 ? -14.805 -6.348 7.711 1 96.56 37 LEU B N 1
ATOM 4797 C CA . LEU B 1 37 ? -15.805 -6.938 8.602 1 96.56 37 LEU B CA 1
ATOM 4798 C C . LEU B 1 37 ? -16.469 -5.867 9.461 1 96.56 37 LEU B C 1
ATOM 4800 O O . LEU B 1 37 ? -17.656 -5.949 9.75 1 96.56 37 LEU B O 1
ATOM 4804 N N . HIS B 1 38 ? -15.773 -4.812 9.781 1 95.69 38 HIS B N 1
ATOM 4805 C CA . HIS B 1 38 ? -16.25 -3.742 10.648 1 95.69 38 HIS B CA 1
ATOM 4806 C C . HIS B 1 38 ? -17.281 -2.867 9.93 1 95.69 38 HIS B C 1
ATOM 4808 O O . HIS B 1 38 ? -17.891 -2 10.547 1 95.69 38 HIS B O 1
ATOM 4814 N N . MET B 1 39 ? -17.484 -3.09 8.664 1 96.75 39 MET B N 1
ATOM 4815 C CA . MET B 1 39 ? -18.422 -2.307 7.875 1 96.75 39 MET B CA 1
ATOM 4816 C C . MET B 1 39 ? -19.797 -2.287 8.539 1 96.75 39 MET B C 1
ATOM 4818 O O . MET B 1 39 ? -20.5 -1.272 8.5 1 96.75 39 MET B O 1
ATOM 4822 N N . VAL B 1 40 ? -20.188 -3.359 9.219 1 96.88 40 VAL B N 1
ATOM 4823 C CA . VAL B 1 40 ? -21.531 -3.535 9.781 1 96.88 40 VAL B CA 1
ATOM 4824 C C . VAL B 1 40 ? -21.719 -2.582 10.961 1 96.88 40 VAL B C 1
ATOM 4826 O O . VAL B 1 40 ? -22.844 -2.363 11.414 1 96.88 40 VAL B O 1
ATOM 4829 N N . GLU B 1 41 ? -20.625 -2.023 11.43 1 96.56 41 GLU B N 1
ATOM 4830 C CA . GLU B 1 41 ? -20.703 -1.094 12.547 1 96.56 41 GLU B CA 1
ATOM 4831 C C . GLU B 1 41 ? -20.359 0.33 12.109 1 96.56 41 GLU B C 1
ATOM 4833 O O . GLU B 1 41 ? -20.359 1.251 12.93 1 96.56 41 GLU B O 1
ATOM 4838 N N . HIS B 1 42 ? -20.016 0.531 10.898 1 96.44 42 HIS B N 1
ATOM 4839 C CA . HIS B 1 42 ? -19.781 1.877 10.391 1 96.44 42 HIS B CA 1
ATOM 4840 C C . HIS B 1 42 ? -21.062 2.719 10.469 1 96.44 42 HIS B C 1
ATOM 4842 O O . HIS B 1 42 ? -22.109 2.311 9.977 1 96.44 42 HIS B O 1
ATOM 4848 N N . PRO B 1 43 ? -21.031 3.904 11.016 1 95.75 43 PRO B N 1
ATOM 4849 C CA . PRO B 1 43 ? -22.234 4.719 11.18 1 95.75 43 PRO B CA 1
ATOM 4850 C C . PRO B 1 43 ? -22.953 4.988 9.859 1 95.75 43 PRO B C 1
ATOM 4852 O O . PRO B 1 43 ? -24.188 4.969 9.812 1 95.75 43 PRO B O 1
ATOM 4855 N N . GLY B 1 44 ? -22.156 5.23 8.82 1 96.25 44 GLY B N 1
ATOM 4856 C CA . GLY B 1 44 ? -22.781 5.477 7.527 1 96.25 44 GLY B CA 1
ATOM 4857 C C . GLY B 1 44 ? -23.516 4.277 6.98 1 96.25 44 GLY B C 1
ATOM 4858 O O . GLY B 1 44 ? -24.609 4.418 6.422 1 96.25 44 GLY B O 1
ATOM 4859 N N . PHE B 1 45 ? -22.969 3.051 7.105 1 97.56 45 PHE B N 1
ATOM 4860 C CA . PHE B 1 45 ? -23.609 1.829 6.621 1 97.56 45 PHE B CA 1
ATOM 4861 C C . PHE B 1 45 ? -24.844 1.496 7.445 1 97.56 45 PHE B C 1
ATOM 4863 O O . PHE B 1 45 ? -25.875 1.123 6.895 1 97.56 45 PHE B O 1
ATOM 4870 N N . VAL B 1 46 ? -24.766 1.687 8.719 1 96.69 46 VAL B N 1
ATOM 4871 C CA . VAL B 1 46 ? -25.875 1.424 9.617 1 96.69 46 VAL B CA 1
ATOM 4872 C C . VAL B 1 46 ? -27.047 2.35 9.281 1 96.69 46 VAL B C 1
ATOM 4874 O O . VAL B 1 46 ? -28.188 1.904 9.18 1 96.69 46 VAL B O 1
ATOM 4877 N N . ALA B 1 47 ? -26.734 3.656 9.07 1 95.38 47 ALA B N 1
ATOM 4878 C CA . ALA B 1 47 ? -27.781 4.621 8.711 1 95.38 47 ALA B CA 1
ATOM 4879 C C . ALA B 1 47 ? -28.438 4.246 7.391 1 95.38 47 ALA B C 1
ATOM 4881 O O . ALA B 1 47 ? -29.672 4.316 7.266 1 95.38 47 ALA B O 1
ATOM 4882 N N . PHE B 1 48 ? -27.734 3.838 6.473 1 96.31 48 PHE B N 1
ATOM 4883 C CA . PHE B 1 48 ? -28.25 3.443 5.168 1 96.31 48 PHE B CA 1
ATOM 4884 C C . PHE B 1 48 ? -29.203 2.258 5.297 1 96.31 48 PHE B C 1
ATOM 4886 O O . PHE B 1 48 ? -30.328 2.297 4.789 1 96.31 48 PHE B O 1
ATOM 4893 N N . VAL B 1 49 ? -28.703 1.206 6 1 95.88 49 VAL B N 1
ATOM 4894 C CA . VAL B 1 49 ? -29.469 -0.026 6.145 1 95.88 49 VAL B CA 1
ATOM 4895 C C . VAL B 1 49 ? -30.75 0.254 6.918 1 95.88 49 VAL B C 1
ATOM 4897 O O . VAL B 1 49 ? -31.828 -0.225 6.543 1 95.88 49 VAL B O 1
ATOM 4900 N N . GLN B 1 50 ? -30.688 1.098 7.914 1 93.62 50 GLN B N 1
ATOM 4901 C CA . GLN B 1 50 ? -31.844 1.398 8.75 1 93.62 50 GLN B CA 1
ATOM 4902 C C . GLN B 1 50 ? -32.875 2.219 7.984 1 93.62 50 GLN B C 1
ATOM 4904 O O . GLN B 1 50 ? -34.062 2.064 8.195 1 93.62 50 GLN B O 1
ATOM 4909 N N . ASN B 1 51 ? -32.375 3.062 7.117 1 93.12 51 ASN B N 1
ATOM 4910 C CA . ASN B 1 51 ? -33.312 3.838 6.297 1 93.12 51 ASN B CA 1
ATOM 4911 C C . ASN B 1 51 ? -33.906 2.988 5.188 1 93.12 51 ASN B C 1
ATOM 4913 O O . ASN B 1 51 ? -35.062 3.217 4.781 1 93.12 51 ASN B O 1
ATOM 4917 N N . LEU B 1 52 ? -33.188 2.033 4.77 1 92.94 52 LEU B N 1
ATOM 4918 C CA . LEU B 1 52 ? -33.656 1.141 3.717 1 92.94 52 LEU B CA 1
ATOM 4919 C C . LEU B 1 52 ? -34.688 0.155 4.258 1 92.94 52 LEU B C 1
ATOM 4921 O O . LEU B 1 52 ? -35.719 -0.073 3.631 1 92.94 52 LEU B O 1
ATOM 4925 N N . GLN B 1 53 ? -34.406 -0.488 5.426 1 92.44 53 GLN B N 1
ATOM 4926 C CA . GLN B 1 53 ? -35.281 -1.464 6.086 1 92.44 53 GLN B CA 1
ATOM 4927 C C . GLN B 1 53 ? -35.156 -1.354 7.602 1 92.44 53 GLN B C 1
ATOM 4929 O O . GLN B 1 53 ? -34.375 -2.064 8.234 1 92.44 53 GLN B O 1
ATOM 4934 N N . PRO B 1 54 ? -36.031 -0.569 8.133 1 90.44 54 PRO B N 1
ATOM 4935 C CA . PRO B 1 54 ? -35.969 -0.31 9.57 1 90.44 54 PRO B CA 1
ATOM 4936 C C . PRO B 1 54 ? -36.188 -1.574 10.406 1 90.44 54 PRO B C 1
ATOM 4938 O O . PRO B 1 54 ? -35.719 -1.633 11.555 1 90.44 54 PRO B O 1
ATOM 4941 N N . GLN B 1 55 ? -36.781 -2.607 9.828 1 90.25 55 GLN B N 1
ATOM 4942 C CA . GLN B 1 55 ? -37.062 -3.826 10.578 1 90.25 55 GLN B CA 1
ATOM 4943 C C . GLN B 1 55 ? -35.844 -4.727 10.656 1 90.25 55 GLN B C 1
ATOM 4945 O O . GLN B 1 55 ? -35.812 -5.68 11.438 1 90.25 55 GLN B O 1
ATOM 4950 N N . PHE B 1 56 ? -34.875 -4.418 9.875 1 93.62 56 PHE B N 1
ATOM 4951 C CA . PHE B 1 56 ? -33.688 -5.254 9.859 1 93.62 56 PHE B CA 1
ATOM 4952 C C . PHE B 1 56 ? -32.875 -5.051 11.133 1 93.62 56 PHE B C 1
ATOM 4954 O O . PHE B 1 56 ? -32.531 -3.922 11.484 1 93.62 56 PHE B O 1
ATOM 4961 N N . ASN B 1 57 ? -32.656 -6.117 11.82 1 93.62 57 ASN B N 1
ATOM 4962 C CA . ASN B 1 57 ? -31.766 -6.074 12.969 1 93.62 57 ASN B CA 1
ATOM 4963 C C . ASN B 1 57 ? -30.297 -6.16 12.539 1 93.62 57 ASN B C 1
ATOM 4965 O O . ASN B 1 57 ? -29.828 -7.223 12.125 1 93.62 57 ASN B O 1
ATOM 4969 N N . MET B 1 58 ? -29.625 -5.094 12.773 1 93.88 58 MET B N 1
ATOM 4970 C CA . MET B 1 58 ? -28.234 -5.031 12.328 1 93.88 58 MET B CA 1
ATOM 4971 C C . MET B 1 58 ? -27.375 -6.082 13.039 1 93.88 58 MET B C 1
ATOM 4973 O O . MET B 1 58 ? -27.656 -6.426 14.188 1 93.88 58 MET B O 1
ATOM 4977 N N . VAL B 1 59 ? -26.438 -6.562 12.32 1 94.75 59 VAL B N 1
ATOM 4978 C CA . VAL B 1 59 ? -25.531 -7.566 12.867 1 94.75 59 VAL B CA 1
ATOM 4979 C C . VAL B 1 59 ? -24.297 -6.883 13.461 1 94.75 59 VAL B C 1
ATOM 4981 O O . VAL B 1 59 ? -23.953 -5.766 13.062 1 94.75 59 VAL B O 1
ATOM 4984 N N . THR B 1 60 ? -23.656 -7.539 14.398 1 95.81 60 THR B N 1
ATOM 4985 C CA . THR B 1 60 ? -22.422 -7.039 15.008 1 95.81 60 THR B CA 1
ATOM 4986 C C . THR B 1 60 ? -21.203 -7.59 14.289 1 95.81 60 THR B C 1
ATOM 4988 O O . THR B 1 60 ? -21.312 -8.492 13.461 1 95.81 60 THR B O 1
ATOM 4991 N N . PHE B 1 61 ? -20.078 -7.047 14.633 1 95.75 61 PHE B N 1
ATOM 4992 C CA . PHE B 1 61 ? -18.812 -7.508 14.094 1 95.75 61 PHE B CA 1
ATOM 4993 C C . PHE B 1 61 ? -18.609 -8.992 14.359 1 95.75 61 PHE B C 1
ATOM 4995 O O . PHE B 1 61 ? -18.281 -9.758 13.445 1 95.75 61 PHE B O 1
ATOM 5002 N N . ASN B 1 62 ? -18.828 -9.43 15.539 1 95.62 62 ASN B N 1
ATOM 5003 C CA . ASN B 1 62 ? -18.594 -10.82 15.93 1 95.62 62 ASN B CA 1
ATOM 5004 C C . ASN B 1 62 ? -19.547 -11.766 15.195 1 95.62 62 ASN B C 1
ATOM 5006 O O . ASN B 1 62 ? -19.125 -12.852 14.773 1 95.62 62 ASN B O 1
ATOM 5010 N N . THR B 1 63 ? -20.719 -11.312 15.07 1 96.06 63 THR B N 1
ATOM 5011 C CA . THR B 1 63 ? -21.703 -12.133 14.391 1 96.06 63 THR B CA 1
ATOM 5012 C C . THR B 1 63 ? -21.344 -12.336 12.922 1 96.06 63 THR B C 1
ATOM 5014 O O . THR B 1 63 ? -21.391 -13.453 12.414 1 96.06 63 THR B O 1
ATOM 5017 N N . VAL B 1 64 ? -21 -11.258 12.305 1 96.94 64 VAL B N 1
ATOM 5018 C CA . VAL B 1 64 ? -20.703 -11.344 10.883 1 96.94 64 VAL B CA 1
ATOM 5019 C C . VAL B 1 64 ? -19.422 -12.141 10.672 1 96.94 64 VAL B C 1
ATOM 5021 O O . VAL B 1 64 ? -19.297 -12.898 9.703 1 96.94 64 VAL B O 1
ATOM 5024 N N . GLN B 1 65 ? -18.438 -11.938 11.5 1 97.06 65 GLN B N 1
ATOM 5025 C CA . GLN B 1 65 ? -17.219 -12.742 11.453 1 97.06 65 GLN B CA 1
ATOM 5026 C C . GLN B 1 65 ? -17.547 -14.227 11.555 1 97.06 65 GLN B C 1
ATOM 5028 O O . GLN B 1 65 ? -17.016 -15.039 10.781 1 97.06 65 GLN B O 1
ATOM 5033 N N . GLY B 1 66 ? -18.344 -14.562 12.508 1 97.19 66 GLY B N 1
ATOM 5034 C CA . GLY B 1 66 ? -18.781 -15.945 12.648 1 97.19 66 GLY B CA 1
ATOM 5035 C C . GLY B 1 66 ? -19.484 -16.469 11.406 1 97.19 66 GLY B C 1
ATOM 5036 O O . GLY B 1 66 ? -19.266 -17.609 11.008 1 97.19 66 GLY B O 1
ATOM 5037 N N . ASP B 1 67 ? -20.328 -15.648 10.836 1 97.25 67 ASP B N 1
ATOM 5038 C CA . ASP B 1 67 ? -21.047 -16.031 9.625 1 97.25 67 ASP B CA 1
ATOM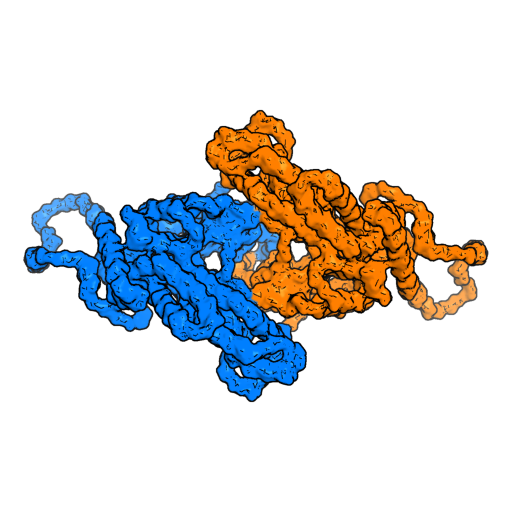 5039 C C . ASP B 1 67 ? -20.078 -16.281 8.469 1 97.25 67 ASP B C 1
ATOM 5041 O O . ASP B 1 67 ? -20.281 -17.203 7.672 1 97.25 67 ASP B O 1
ATOM 5045 N N . CYS B 1 68 ? -19.094 -15.438 8.32 1 97.25 68 CYS B N 1
ATOM 5046 C CA . CYS B 1 68 ? -18.094 -15.609 7.27 1 97.25 68 CYS B CA 1
ATOM 5047 C C . CYS B 1 68 ? -17.344 -16.922 7.453 1 97.25 68 CYS B C 1
ATOM 5049 O O . CYS B 1 68 ? -17.125 -17.656 6.492 1 97.25 68 CYS B O 1
ATOM 5051 N N . VAL B 1 69 ? -16.969 -17.234 8.664 1 97.62 69 VAL B N 1
ATOM 5052 C CA . VAL B 1 69 ? -16.25 -18.469 8.961 1 97.62 69 VAL B CA 1
ATOM 5053 C C . VAL B 1 69 ? -17.156 -19.672 8.703 1 97.62 69 VAL B C 1
ATOM 5055 O O . VAL B 1 69 ? -16.703 -20.703 8.188 1 97.62 69 VAL B O 1
ATOM 5058 N N . ALA B 1 70 ? -18.422 -19.5 9.023 1 96.94 70 ALA B N 1
ATOM 5059 C CA . ALA B 1 70 ? -19.375 -20.578 8.766 1 96.94 70 ALA B CA 1
ATOM 5060 C C . ALA B 1 70 ? -19.5 -20.859 7.266 1 96.94 70 ALA B C 1
ATOM 5062 O O . ALA B 1 70 ? -19.578 -22.016 6.855 1 96.94 70 ALA B O 1
ATOM 5063 N N . THR B 1 71 ? -19.562 -19.797 6.535 1 96.5 71 THR B N 1
ATOM 5064 C CA . THR B 1 71 ? -19.594 -19.938 5.082 1 96.5 71 THR B CA 1
ATOM 5065 C C . THR B 1 71 ? -18.344 -20.656 4.582 1 96.5 71 THR B C 1
ATOM 5067 O O . THR B 1 71 ? -18.438 -21.562 3.744 1 96.5 71 THR B O 1
ATOM 5070 N N . PHE B 1 72 ? -17.234 -20.359 5.082 1 97.44 72 PHE B N 1
ATOM 5071 C CA . PHE B 1 72 ? -15.961 -21 4.762 1 97.44 72 PHE B CA 1
ATOM 5072 C C . PHE B 1 72 ? -16.016 -22.5 5.062 1 97.44 72 PHE B C 1
ATOM 5074 O O . PHE B 1 72 ? -15.633 -23.312 4.227 1 97.44 72 PHE B O 1
ATOM 5081 N N . LEU B 1 73 ? -16.438 -22.797 6.207 1 97.5 73 LEU B N 1
ATOM 5082 C CA . LEU B 1 73 ? -16.469 -24.188 6.629 1 97.5 73 LEU B CA 1
ATOM 5083 C C . LEU B 1 73 ? -17.422 -25 5.754 1 97.5 73 LEU B C 1
ATOM 5085 O O . LEU B 1 73 ? -17.125 -26.141 5.406 1 97.5 73 LEU B O 1
ATOM 5089 N N . SER B 1 74 ? -18.5 -24.375 5.426 1 96.38 74 SER B N 1
ATOM 5090 C CA . SER B 1 74 ? -19.453 -25.031 4.539 1 96.38 74 SER B CA 1
ATOM 5091 C C . SER B 1 74 ? -18.844 -25.281 3.162 1 96.38 74 SER B C 1
ATOM 5093 O O . SER B 1 74 ? -18.938 -26.391 2.629 1 96.38 74 SER B O 1
ATOM 5095 N N . GLU B 1 75 ? -18.25 -24.266 2.623 1 96.56 75 GLU B N 1
ATOM 5096 C CA . GLU B 1 75 ? -17.594 -24.391 1.32 1 96.56 75 GLU B CA 1
ATOM 5097 C C . GLU B 1 75 ? -16.453 -25.391 1.37 1 96.56 75 GLU B C 1
ATOM 5099 O O . GLU B 1 75 ? -16.203 -26.109 0.401 1 96.56 75 GLU B O 1
ATOM 5104 N N . LYS B 1 76 ? -15.758 -25.422 2.418 1 97.38 76 LYS B N 1
ATOM 5105 C CA . LYS B 1 76 ? -14.648 -26.344 2.588 1 97.38 76 LYS B CA 1
ATOM 5106 C C . LYS B 1 76 ? -15.133 -27.797 2.549 1 97.38 76 LYS B C 1
ATOM 5108 O O . LYS B 1 76 ? -14.5 -28.656 1.928 1 97.38 76 LYS B O 1
ATOM 5113 N N . GLN B 1 77 ? -16.219 -28.047 3.17 1 96.44 77 GLN B N 1
ATOM 5114 C CA . GLN B 1 77 ? -16.797 -29.391 3.16 1 96.44 77 GLN B CA 1
ATOM 5115 C C . GLN B 1 77 ? -17.188 -29.812 1.746 1 96.44 77 GLN B C 1
ATOM 5117 O O . GLN B 1 77 ? -16.953 -30.953 1.348 1 96.44 77 GLN B O 1
ATOM 5122 N N . ASN B 1 78 ? -17.75 -28.891 1.092 1 95.38 78 ASN B N 1
ATOM 5123 C CA . ASN B 1 78 ? -18.109 -29.172 -0.295 1 95.38 78 ASN B CA 1
ATOM 5124 C C . ASN B 1 78 ? -16.875 -29.484 -1.143 1 95.38 78 ASN B C 1
ATOM 5126 O O . ASN B 1 78 ? -16.891 -30.391 -1.966 1 95.38 78 ASN B O 1
ATOM 5130 N N . LEU B 1 79 ? -15.883 -28.75 -0.922 1 96.62 79 LEU B N 1
ATOM 5131 C CA . LEU B 1 79 ? -14.656 -28.922 -1.69 1 96.62 79 LEU B CA 1
ATOM 5132 C C . LEU B 1 79 ? -13.969 -30.234 -1.318 1 96.62 79 LEU B C 1
ATOM 5134 O O . LEU B 1 79 ? -13.383 -30.906 -2.176 1 96.62 79 LEU B O 1
ATOM 5138 N N . GLN B 1 80 ? -14.062 -30.578 -0.094 1 96.5 80 GLN B N 1
ATOM 5139 C CA . GLN B 1 80 ? -13.508 -31.844 0.356 1 96.5 80 GLN B CA 1
ATOM 5140 C C . GLN B 1 80 ? -14.188 -33.031 -0.337 1 96.5 80 GLN B C 1
ATOM 5142 O O . GLN B 1 80 ? -13.516 -33.969 -0.786 1 96.5 80 GLN B O 1
ATOM 5147 N N . LYS B 1 81 ? -15.445 -32.938 -0.409 1 95.19 81 LYS B N 1
ATOM 5148 C CA . LYS B 1 81 ? -16.203 -33.969 -1.106 1 95.19 81 LYS B CA 1
ATOM 5149 C C . LYS B 1 81 ? -15.828 -34.031 -2.586 1 95.19 81 LYS B C 1
ATOM 5151 O O . LYS B 1 81 ? -15.695 -35.094 -3.166 1 95.19 81 LYS B O 1
ATOM 5156 N N . TYR B 1 82 ? -15.688 -32.906 -3.086 1 95.06 82 TYR B N 1
ATOM 5157 C CA . TYR B 1 82 ? -15.281 -32.781 -4.48 1 95.06 82 TYR B CA 1
ATOM 5158 C C . TYR B 1 82 ? -13.922 -33.406 -4.715 1 95.06 82 TYR B C 1
ATOM 5160 O O . TYR B 1 82 ? -13.734 -34.156 -5.691 1 95.06 82 TYR B O 1
ATOM 5168 N N . PHE B 1 83 ? -12.938 -33.281 -3.852 1 95.88 83 PHE B N 1
ATOM 5169 C CA . PHE B 1 83 ? -11.578 -33.812 -3.977 1 95.88 83 PHE B CA 1
ATOM 5170 C C . PHE B 1 83 ? -11.555 -35.312 -3.801 1 95.88 83 PHE B C 1
ATOM 5172 O O . PHE B 1 83 ? -10.734 -36 -4.41 1 95.88 83 PHE B O 1
ATOM 5179 N N . GLU B 1 84 ? -12.406 -35.812 -2.996 1 93 84 GLU B N 1
ATOM 5180 C CA . GLU B 1 84 ? -12.469 -37.25 -2.744 1 93 84 GLU B CA 1
ATOM 5181 C C . GLU B 1 84 ? -12.812 -38.031 -4.016 1 93 84 GLU B C 1
ATOM 5183 O O . GLU B 1 84 ? -12.359 -39.156 -4.203 1 93 84 GLU B O 1
ATOM 5188 N N . GLY B 1 85 ? -13.484 -37.344 -4.836 1 91.06 85 GLY B N 1
ATOM 5189 C CA . GLY B 1 85 ? -13.906 -38.031 -6.055 1 91.06 85 GLY B CA 1
ATOM 5190 C C . GLY B 1 85 ? -12.93 -37.844 -7.203 1 91.06 85 GLY B C 1
ATOM 5191 O O . GLY B 1 85 ? -13.102 -38.438 -8.273 1 91.06 85 GLY B O 1
ATOM 5192 N N . LEU B 1 86 ? -11.867 -37.25 -6.965 1 93.5 86 LEU B N 1
ATOM 5193 C CA . LEU B 1 86 ? -10.938 -36.938 -8.047 1 93.5 86 LEU B CA 1
ATOM 5194 C C . LEU B 1 86 ? -9.883 -38.062 -8.172 1 93.5 86 LEU B C 1
ATOM 5196 O O . LEU B 1 86 ? -9.289 -38.469 -7.168 1 93.5 86 LEU B O 1
ATOM 5200 N N . PRO B 1 87 ? -9.625 -38.562 -9.328 1 88.25 87 PRO B N 1
ATOM 5201 C CA . PRO B 1 87 ? -8.672 -39.656 -9.492 1 88.25 87 PRO B CA 1
ATOM 5202 C C . PRO B 1 87 ? -7.219 -39.188 -9.547 1 88.25 87 PRO B C 1
ATOM 5204 O O . PRO B 1 87 ? -6.305 -39.938 -9.211 1 88.25 87 PRO B O 1
ATOM 5207 N N . GLY B 1 88 ? -6.91 -38.031 -9.844 1 92.62 88 GLY B N 1
ATOM 5208 C CA . GLY B 1 88 ? -5.547 -37.625 -10.125 1 92.62 88 GLY B CA 1
ATOM 5209 C C . GLY B 1 88 ? -4.871 -36.938 -8.945 1 92.62 88 GLY B C 1
ATOM 5210 O O . GLY B 1 88 ? -5.426 -36.906 -7.844 1 92.62 88 GLY B O 1
ATOM 5211 N N . ARG B 1 89 ? -3.578 -36.719 -9.086 1 96.19 89 ARG B N 1
ATOM 5212 C CA . ARG B 1 89 ? -2.762 -36.031 -8.094 1 96.19 89 ARG B CA 1
ATOM 5213 C C . ARG B 1 89 ? -2.926 -34.5 -8.203 1 96.19 89 ARG B C 1
ATOM 5215 O O . ARG B 1 89 ? -3.729 -34.031 -9 1 96.19 89 ARG B O 1
ATOM 5222 N N . PHE B 1 90 ? -2.236 -33.812 -7.238 1 97.38 90 PHE B N 1
ATOM 5223 C CA . PHE B 1 90 ? -2.357 -32.344 -7.172 1 97.38 90 PHE B CA 1
ATOM 5224 C C . PHE B 1 90 ? -0.998 -31.688 -7.352 1 97.38 90 PHE B C 1
ATOM 5226 O O . PHE B 1 90 ? 0.018 -32.188 -6.875 1 97.38 90 PHE B O 1
ATOM 5233 N N . CYS B 1 91 ? -1.013 -30.625 -8.078 1 97.56 91 CYS B N 1
ATOM 5234 C CA . CYS B 1 91 ? 0.13 -29.719 -8.109 1 97.56 91 CYS B CA 1
ATOM 5235 C C . CYS B 1 91 ? -0.144 -28.469 -7.289 1 97.56 91 CYS B C 1
ATOM 5237 O O . CYS B 1 91 ? -1.273 -27.984 -7.254 1 97.56 91 CYS B O 1
ATOM 5239 N N . LEU B 1 92 ? 0.879 -27.938 -6.566 1 97.62 92 LEU B N 1
ATOM 5240 C CA . LEU B 1 92 ? 0.697 -26.766 -5.719 1 97.62 92 LEU B CA 1
ATOM 5241 C C . LEU B 1 92 ? 1.529 -25.594 -6.223 1 97.62 92 LEU B C 1
ATOM 5243 O O . LEU B 1 92 ? 2.648 -25.781 -6.707 1 97.62 92 LEU B O 1
ATOM 5247 N N . THR B 1 93 ? 0.949 -24.438 -6.164 1 96.62 93 THR B N 1
ATOM 5248 C CA . THR B 1 93 ? 1.719 -23.203 -6.293 1 96.62 93 THR B CA 1
ATOM 5249 C C . THR B 1 93 ? 1.748 -22.438 -4.973 1 96.62 93 THR B C 1
ATOM 5251 O O . THR B 1 93 ? 0.755 -22.406 -4.242 1 96.62 93 THR B O 1
ATOM 5254 N N . LEU B 1 94 ? 2.873 -21.828 -4.668 1 95.69 94 LEU B N 1
ATOM 5255 C CA . LEU B 1 94 ? 3.07 -21.109 -3.414 1 95.69 94 LEU B CA 1
ATOM 5256 C C . LEU B 1 94 ? 3.404 -19.641 -3.672 1 95.69 94 LEU B C 1
ATOM 5258 O O . LEU B 1 94 ? 4.227 -19.328 -4.539 1 95.69 94 LEU B O 1
ATOM 5262 N N . ASP B 1 95 ? 2.693 -18.797 -2.969 1 92.69 95 ASP B N 1
ATOM 5263 C CA . ASP B 1 95 ? 2.979 -17.375 -2.98 1 92.69 95 ASP B CA 1
ATOM 5264 C C . ASP B 1 95 ? 3.064 -16.812 -1.561 1 92.69 95 ASP B C 1
ATOM 5266 O O . ASP B 1 95 ? 2.141 -17 -0.764 1 92.69 95 ASP B O 1
ATOM 5270 N N . MET B 1 96 ? 4.117 -16.203 -1.238 1 92.25 96 MET B N 1
ATOM 5271 C CA . MET B 1 96 ? 4.324 -15.68 0.109 1 92.25 96 MET B CA 1
ATOM 5272 C C . MET B 1 96 ? 4.109 -14.172 0.143 1 92.25 96 MET B C 1
ATOM 5274 O O . MET B 1 96 ? 4.785 -13.422 -0.57 1 92.25 96 MET B O 1
ATOM 5278 N N . TRP B 1 97 ? 3.154 -13.719 0.928 1 93.19 97 TRP B N 1
ATOM 5279 C CA . TRP B 1 97 ? 2.904 -12.297 1.162 1 93.19 97 TRP B CA 1
ATOM 5280 C C . TRP B 1 97 ? 3.467 -11.859 2.512 1 93.19 97 TRP B C 1
ATOM 5282 O O . TRP B 1 97 ? 3.264 -12.539 3.523 1 93.19 97 TRP B O 1
ATOM 5292 N N . THR B 1 98 ? 4.16 -10.766 2.549 1 92.44 98 THR B N 1
ATOM 5293 C CA . THR B 1 98 ? 4.73 -10.258 3.791 1 92.44 98 THR B CA 1
ATOM 5294 C C . THR B 1 98 ? 3.785 -9.266 4.453 1 92.44 98 THR B C 1
ATOM 5296 O O . THR B 1 98 ? 2.891 -8.719 3.803 1 92.44 98 THR B O 1
ATOM 5299 N N . SER B 1 99 ? 3.947 -9.062 5.762 1 92.5 99 SER B N 1
ATOM 5300 C CA . SER B 1 99 ? 3.143 -8.102 6.512 1 92.5 99 SER B CA 1
ATOM 5301 C C . SER B 1 99 ? 4.023 -7.109 7.262 1 92.5 99 SER B C 1
ATOM 5303 O O . SER B 1 99 ? 5.234 -7.316 7.387 1 92.5 99 SER B O 1
ATOM 5305 N N . SER B 1 100 ? 3.408 -6.059 7.746 1 89.94 100 SER B N 1
ATOM 5306 C CA . SER B 1 100 ? 4.125 -5.035 8.5 1 89.94 100 SER B CA 1
ATOM 5307 C C . SER B 1 100 ? 4.539 -5.551 9.875 1 89.94 100 SER B C 1
ATOM 5309 O O . SER B 1 100 ? 5.355 -4.93 10.555 1 89.94 100 SER B O 1
ATOM 5311 N N . GLN B 1 101 ? 4.062 -6.684 10.305 1 89.69 101 GLN B N 1
ATOM 5312 C CA . GLN B 1 101 ? 4.402 -7.285 11.586 1 89.69 101 GLN B CA 1
ATOM 5313 C C . GLN B 1 101 ? 5.504 -8.328 11.43 1 89.69 101 GLN B C 1
ATOM 5315 O O . GLN B 1 101 ? 5.738 -9.141 12.328 1 89.69 101 GLN B O 1
ATOM 5320 N N . SER B 1 102 ? 6.055 -8.414 10.227 1 90 102 SER B N 1
ATOM 5321 C CA . SER B 1 102 ? 7.195 -9.266 9.914 1 90 102 SER B CA 1
ATOM 5322 C C . SER B 1 102 ? 6.797 -10.742 9.891 1 90 102 SER B C 1
ATOM 5324 O O . SER B 1 102 ? 7.598 -11.609 10.234 1 90 102 SER B O 1
ATOM 5326 N N . VAL B 1 103 ? 5.547 -10.945 9.695 1 93.25 103 VAL B N 1
ATOM 5327 C CA . VAL B 1 103 ? 5.078 -12.312 9.484 1 93.25 103 VAL B CA 1
ATOM 5328 C C . VAL B 1 103 ? 4.758 -12.523 8 1 93.25 103 VAL B C 1
ATOM 5330 O O . VAL B 1 103 ? 4.613 -11.555 7.25 1 93.25 103 VAL B O 1
ATOM 5333 N N . GLY B 1 104 ? 4.82 -13.789 7.609 1 94.31 104 GLY B N 1
ATOM 5334 C CA . GLY B 1 104 ? 4.504 -14.125 6.227 1 94.31 104 GLY B CA 1
ATOM 5335 C C . GLY B 1 104 ? 3.238 -14.945 6.09 1 94.31 104 GLY B C 1
ATOM 5336 O O . GLY B 1 104 ? 2.891 -15.711 6.988 1 94.31 104 GLY B O 1
ATOM 5337 N N . TYR B 1 105 ? 2.488 -14.688 5.047 1 95.94 105 TYR B N 1
ATOM 5338 C CA . TYR B 1 105 ? 1.321 -15.492 4.695 1 95.94 105 TYR B CA 1
ATOM 5339 C C . TYR B 1 105 ? 1.572 -16.281 3.424 1 95.94 105 TYR B C 1
ATOM 5341 O O . TYR B 1 105 ? 1.807 -15.711 2.357 1 95.94 105 TYR B O 1
ATOM 5349 N N . VAL B 1 106 ? 1.557 -17.578 3.537 1 96.31 106 VAL B N 1
ATOM 5350 C CA . VAL B 1 106 ? 1.781 -18.438 2.385 1 96.31 106 VAL B CA 1
ATOM 5351 C C . VAL B 1 106 ? 0.443 -18.812 1.747 1 96.31 106 VAL B C 1
ATOM 5353 O O . VAL B 1 106 ? -0.374 -19.5 2.359 1 96.31 106 VAL B O 1
ATOM 5356 N N . PHE B 1 107 ? 0.209 -18.344 0.563 1 96.5 107 PHE B N 1
ATOM 5357 C CA . PHE B 1 107 ? -0.954 -18.719 -0.231 1 96.5 107 PHE B CA 1
ATOM 5358 C C . PHE B 1 107 ? -0.686 -20 -1 1 96.5 107 PHE B C 1
ATOM 5360 O O . PHE B 1 107 ? 0.27 -20.094 -1.774 1 96.5 107 PHE B O 1
ATOM 5367 N N . ILE B 1 108 ? -1.471 -20.953 -0.765 1 97.81 108 ILE B N 1
ATOM 5368 C CA . ILE B 1 108 ? -1.294 -22.25 -1.411 1 97.81 108 ILE B CA 1
ATOM 5369 C C . ILE B 1 108 ? -2.461 -22.516 -2.357 1 97.81 108 ILE B C 1
ATOM 5371 O O . ILE B 1 108 ? -3.619 -22.547 -1.933 1 97.81 108 ILE B O 1
ATOM 5375 N N . THR B 1 109 ? -2.164 -22.703 -3.592 1 97.44 109 THR B N 1
ATOM 5376 C CA . THR B 1 109 ? -3.174 -22.984 -4.609 1 97.44 109 THR B CA 1
ATOM 5377 C C . THR B 1 109 ? -2.984 -24.375 -5.191 1 97.44 109 THR B C 1
ATOM 5379 O O . THR B 1 109 ? -1.868 -24.766 -5.543 1 97.44 109 THR B O 1
ATOM 5382 N N . GLY B 1 110 ? -4.027 -25.109 -5.258 1 97.19 110 GLY B N 1
ATOM 5383 C CA . GLY B 1 110 ? -4 -26.438 -5.867 1 97.19 110 GLY B CA 1
ATOM 5384 C C . GLY B 1 110 ? -4.418 -26.422 -7.324 1 97.19 110 GLY B C 1
ATOM 5385 O O . GLY B 1 110 ? -5.344 -25.719 -7.707 1 97.19 110 GLY B O 1
ATOM 5386 N N . HIS B 1 111 ? -3.682 -27.172 -8.117 1 96.38 111 HIS B N 1
ATOM 5387 C CA . HIS B 1 111 ? -3.963 -27.375 -9.531 1 96.38 111 HIS B CA 1
ATOM 5388 C C . HIS B 1 111 ? -4.191 -28.859 -9.844 1 96.38 111 HIS B C 1
ATOM 5390 O O . HIS B 1 111 ? -3.414 -29.719 -9.414 1 96.38 111 HIS B O 1
ATOM 5396 N N . PHE B 1 112 ? -5.262 -29.141 -10.555 1 96.56 112 PHE B N 1
ATOM 5397 C CA . PHE B 1 112 ? -5.602 -30.531 -10.844 1 96.56 112 PHE B CA 1
ATOM 5398 C C . PHE B 1 112 ? -6.527 -30.625 -12.055 1 96.56 112 PHE B C 1
ATOM 5400 O O . PHE B 1 112 ? -7.074 -29.609 -12.5 1 96.56 112 PHE B O 1
ATOM 5407 N N . VAL B 1 113 ? -6.555 -31.781 -12.617 1 96.44 113 VAL B N 1
ATOM 5408 C CA . VAL B 1 113 ? -7.5 -32.062 -13.695 1 96.44 113 VAL B CA 1
ATOM 5409 C C . VAL B 1 113 ? -8.695 -32.844 -13.133 1 96.44 113 VAL B C 1
ATOM 5411 O O . VAL B 1 113 ? -8.539 -33.875 -12.508 1 96.44 113 VAL B O 1
ATOM 5414 N N . ASP B 1 114 ? -9.867 -32.312 -13.344 1 94.69 114 ASP B N 1
ATOM 5415 C CA . ASP B 1 114 ? -11.047 -32.906 -12.727 1 94.69 114 ASP B CA 1
ATOM 5416 C C . ASP B 1 114 ? -11.547 -34.094 -13.531 1 94.69 114 ASP B C 1
ATOM 5418 O O . ASP B 1 114 ? -10.883 -34.531 -14.469 1 94.69 114 ASP B O 1
ATOM 5422 N N . SER B 1 115 ? -12.688 -34.719 -13.164 1 93.75 115 SER B N 1
ATOM 5423 C CA . SER B 1 115 ? -13.25 -35.906 -13.781 1 93.75 115 SER B CA 1
ATOM 5424 C C . SER B 1 115 ? -13.68 -35.656 -15.219 1 93.75 115 SER B C 1
ATOM 5426 O O . SER B 1 115 ? -13.719 -36.562 -16.047 1 93.75 115 SER B O 1
ATOM 5428 N N . ASP B 1 116 ? -13.898 -34.344 -15.508 1 93.38 116 ASP B N 1
ATOM 5429 C CA . ASP B 1 116 ? -14.289 -33.969 -16.859 1 93.38 116 ASP B CA 1
ATOM 5430 C C . ASP B 1 116 ? -13.07 -33.562 -17.672 1 93.38 116 ASP B C 1
ATOM 5432 O O . ASP B 1 116 ? -13.219 -33.031 -18.797 1 93.38 116 ASP B O 1
ATOM 5436 N N . TRP B 1 117 ? -11.898 -33.781 -17.125 1 94.81 117 TRP B N 1
ATOM 5437 C CA . TRP B 1 117 ? -10.609 -33.5 -17.766 1 94.81 117 TRP B CA 1
ATOM 5438 C C . TRP B 1 117 ? -10.461 -32 -18.047 1 94.81 117 TRP B C 1
ATOM 5440 O O . TRP B 1 117 ? -10.016 -31.625 -19.141 1 94.81 117 TRP B O 1
ATOM 5450 N N . LYS B 1 118 ? -10.961 -31.234 -17.141 1 93.75 118 LYS B N 1
ATOM 5451 C CA . LYS B 1 118 ? -10.75 -29.797 -17.172 1 93.75 118 LYS B CA 1
ATOM 5452 C C . LYS B 1 118 ? -9.734 -29.359 -16.125 1 93.75 118 LYS B C 1
ATOM 5454 O O . LYS B 1 118 ? -9.734 -29.859 -15 1 93.75 118 LYS B O 1
ATOM 5459 N N . LEU B 1 119 ? -8.883 -28.531 -16.594 1 95.06 119 LEU B N 1
ATOM 5460 C CA . LEU B 1 119 ? -7.891 -27.984 -15.672 1 95.06 119 LEU B CA 1
ATOM 5461 C C . LEU B 1 119 ? -8.547 -27.047 -14.656 1 95.06 119 LEU B C 1
ATOM 5463 O O . LEU B 1 119 ? -9.281 -26.141 -15.031 1 95.06 119 LEU B O 1
ATOM 5467 N N . GLN B 1 120 ? -8.344 -27.344 -13.359 1 94.19 120 GLN B N 1
ATOM 5468 C CA . GLN B 1 120 ? -8.938 -26.578 -12.273 1 94.19 120 GLN B CA 1
ATOM 5469 C C . GLN B 1 120 ? -7.871 -26.031 -11.336 1 94.19 120 GLN B C 1
ATOM 5471 O O . GLN B 1 120 ? -6.754 -26.531 -11.289 1 94.19 120 GLN B O 1
ATOM 5476 N N . LYS B 1 121 ? -8.25 -24.969 -10.664 1 95.19 121 LYS B N 1
ATOM 5477 C CA . LYS B 1 121 ? -7.414 -24.406 -9.609 1 95.19 121 LYS B CA 1
ATOM 5478 C C . LYS B 1 121 ? -8.258 -23.906 -8.438 1 95.19 121 LYS B C 1
ATOM 5480 O O . LYS B 1 121 ? -9.375 -23.422 -8.641 1 95.19 121 LYS B O 1
ATOM 5485 N N . ARG B 1 122 ? -7.805 -24.125 -7.223 1 96.75 122 ARG B N 1
ATOM 5486 C CA . ARG B 1 122 ? -8.445 -23.641 -6.004 1 96.75 122 ARG B CA 1
ATOM 5487 C C . ARG B 1 122 ? -7.402 -23.172 -4.988 1 96.75 122 ARG B C 1
ATOM 5489 O O . ARG B 1 122 ? -6.367 -23.828 -4.816 1 96.75 122 ARG B O 1
ATOM 5496 N N . ILE B 1 123 ? -7.684 -22.047 -4.359 1 97.56 123 ILE B N 1
ATOM 5497 C CA . ILE B 1 123 ? -6.871 -21.719 -3.197 1 97.56 123 ILE B CA 1
ATOM 5498 C C . ILE B 1 123 ? -7.207 -22.656 -2.037 1 97.56 123 ILE B C 1
ATOM 5500 O O . ILE B 1 123 ? -8.344 -22.672 -1.556 1 97.56 123 ILE B O 1
ATOM 5504 N N . LEU B 1 124 ? -6.223 -23.359 -1.627 1 98.31 124 LEU B N 1
ATOM 5505 C CA . LEU B 1 124 ? -6.48 -24.375 -0.619 1 98.31 124 LEU B CA 1
ATOM 5506 C C . LEU B 1 124 ? -6.32 -23.812 0.787 1 98.31 124 LEU B C 1
ATOM 5508 O O . LEU B 1 124 ? -7.164 -24.047 1.655 1 98.31 124 LEU B O 1
ATOM 5512 N N . ASN B 1 125 ? -5.254 -23.078 1.035 1 98.44 125 ASN B N 1
ATOM 5513 C CA . ASN B 1 125 ? -4.961 -22.531 2.355 1 98.44 125 ASN B CA 1
ATOM 5514 C C . ASN B 1 125 ? -4.227 -21.203 2.258 1 98.44 125 ASN B C 1
ATOM 5516 O O . ASN B 1 125 ? -3.658 -20.875 1.216 1 98.44 125 ASN B O 1
ATOM 5520 N N . VAL B 1 126 ? -4.395 -20.453 3.242 1 98 126 VAL B N 1
ATOM 5521 C CA . VAL B 1 126 ? -3.502 -19.359 3.586 1 98 126 VAL B CA 1
ATOM 5522 C C . VAL B 1 126 ? -2.92 -19.578 4.98 1 98 126 VAL B C 1
ATOM 5524 O O . VAL B 1 126 ? -3.639 -19.5 5.98 1 98 126 VAL B O 1
ATOM 5527 N N . VAL B 1 127 ? -1.633 -19.812 4.973 1 97.56 127 VAL B N 1
ATOM 5528 C CA . VAL B 1 127 ? -1.002 -20.188 6.234 1 97.56 127 VAL B CA 1
ATOM 5529 C C . VAL B 1 127 ? -0.07 -19.078 6.699 1 97.56 127 VAL B C 1
ATOM 5531 O O . VAL B 1 127 ? 0.814 -18.641 5.953 1 97.56 127 VAL B O 1
ATOM 5534 N N . MET B 1 128 ? -0.309 -18.594 7.867 1 96.12 128 MET B N 1
ATOM 5535 C CA . MET B 1 128 ? 0.579 -17.594 8.43 1 96.12 128 MET B CA 1
ATOM 5536 C C . MET B 1 128 ? 1.852 -18.234 8.977 1 96.12 128 MET B C 1
ATOM 5538 O O . MET B 1 128 ? 1.789 -19.203 9.727 1 96.12 128 MET B O 1
ATOM 5542 N N . GLU B 1 129 ? 2.969 -17.781 8.523 1 95 129 GLU B N 1
ATOM 5543 C CA . GLU B 1 129 ? 4.281 -18.219 8.992 1 95 129 GLU B CA 1
ATOM 5544 C C . GLU B 1 129 ? 4.984 -17.125 9.781 1 95 129 GLU B C 1
ATOM 5546 O O . GLU B 1 129 ? 5.332 -16.078 9.234 1 95 129 GLU B O 1
ATOM 5551 N N . PRO B 1 130 ? 5.207 -17.328 11.07 1 92.44 130 PRO B N 1
ATOM 5552 C CA . PRO B 1 130 ? 5.836 -16.312 11.906 1 92.44 130 PRO B CA 1
ATOM 5553 C C . PRO B 1 130 ? 7.25 -15.961 11.453 1 92.44 130 PRO B C 1
ATOM 5555 O O . PRO B 1 130 ? 7.68 -14.812 11.586 1 92.44 130 PRO B O 1
ATOM 5558 N N . TYR B 1 131 ? 7.973 -17.016 10.969 1 92.19 131 TYR B N 1
ATOM 5559 C CA . TYR B 1 131 ? 9.336 -16.812 10.5 1 92.19 131 TYR B CA 1
ATOM 5560 C C . TYR B 1 131 ? 9.469 -17.172 9.023 1 92.19 131 TYR B C 1
ATOM 5562 O O . TYR B 1 131 ? 9.977 -18.25 8.688 1 92.19 131 TYR B O 1
ATOM 5570 N N . PRO B 1 132 ? 9.117 -16.234 8.188 1 91.06 132 PRO B N 1
ATOM 5571 C CA . PRO B 1 132 ? 9.062 -16.531 6.754 1 91.06 132 PRO B CA 1
ATOM 5572 C C . PRO B 1 132 ? 10.438 -16.859 6.176 1 91.06 132 PRO B C 1
ATOM 5574 O O . PRO B 1 132 ? 10.531 -17.578 5.172 1 91.06 132 PRO B O 1
ATOM 5577 N N . ASP B 1 133 ? 11.508 -16.5 6.805 1 88.06 133 ASP B N 1
ATOM 5578 C CA . ASP B 1 133 ? 12.852 -16.703 6.27 1 88.06 133 ASP B CA 1
ATOM 5579 C C . ASP B 1 133 ? 13.445 -18.016 6.773 1 88.06 133 ASP B C 1
ATOM 5581 O O . ASP B 1 133 ? 14.539 -18.406 6.363 1 88.06 133 ASP B O 1
ATOM 5585 N N . SER B 1 134 ? 12.633 -18.641 7.578 1 89.44 134 SER B N 1
ATOM 5586 C CA . SER B 1 134 ? 13.117 -19.906 8.094 1 89.44 134 SER B CA 1
ATOM 5587 C C . SER B 1 134 ? 13.062 -21 7.027 1 89.44 134 SER B C 1
ATOM 5589 O O . SER B 1 134 ? 12.156 -21 6.188 1 89.44 134 SER B O 1
ATOM 5591 N N . ASP B 1 135 ? 13.984 -21.984 7.098 1 89.25 135 ASP B N 1
ATOM 5592 C CA . ASP B 1 135 ? 14.047 -23.094 6.148 1 89.25 135 ASP B CA 1
ATOM 5593 C C . ASP B 1 135 ? 12.82 -23.984 6.273 1 89.25 135 ASP B C 1
ATOM 5595 O O . ASP B 1 135 ? 12.477 -24.719 5.34 1 89.25 135 ASP B O 1
ATOM 5599 N N . SER B 1 136 ? 12.188 -23.891 7.363 1 90.88 136 SER B N 1
ATOM 5600 C CA . SER B 1 136 ? 11.078 -24.812 7.613 1 90.88 136 SER B CA 1
ATOM 5601 C C . SER B 1 136 ? 9.734 -24.141 7.336 1 90.88 136 SER B C 1
ATOM 5603 O O . SER B 1 136 ? 8.695 -24.812 7.32 1 90.88 136 SER B O 1
ATOM 5605 N N . ALA B 1 137 ? 9.758 -22.875 7.059 1 92.06 137 ALA B N 1
ATOM 5606 C CA . ALA B 1 137 ? 8.508 -22.125 6.973 1 92.06 137 ALA B CA 1
ATOM 5607 C C . ALA B 1 137 ? 7.613 -22.672 5.863 1 92.06 137 ALA B C 1
ATOM 5609 O O . ALA B 1 137 ? 6.449 -23 6.105 1 92.06 137 ALA B O 1
ATOM 5610 N N . ILE B 1 138 ? 8.156 -22.844 4.684 1 94.38 138 ILE B N 1
ATOM 5611 C CA . ILE B 1 138 ? 7.367 -23.266 3.531 1 94.38 138 ILE B CA 1
ATOM 5612 C C . ILE B 1 138 ? 6.977 -24.734 3.688 1 94.38 138 ILE B C 1
ATOM 5614 O O . ILE B 1 138 ? 5.852 -25.125 3.365 1 94.38 138 ILE B O 1
ATOM 5618 N N . ASN B 1 139 ? 7.898 -25.5 4.191 1 95.44 139 ASN B N 1
ATOM 5619 C CA . ASN B 1 139 ? 7.617 -26.922 4.434 1 95.44 139 ASN B CA 1
ATOM 5620 C C . ASN B 1 139 ? 6.461 -27.094 5.414 1 95.44 139 ASN B C 1
ATOM 5622 O O . ASN B 1 139 ? 5.605 -27.969 5.219 1 95.44 139 ASN B O 1
ATOM 5626 N N . HIS B 1 140 ? 6.492 -26.328 6.43 1 95.69 140 HIS B N 1
ATOM 5627 C CA . HIS B 1 140 ? 5.414 -26.375 7.414 1 95.69 140 HIS B CA 1
ATOM 5628 C C . HIS B 1 140 ? 4.074 -26.031 6.773 1 95.69 140 HIS B C 1
ATOM 5630 O O . HIS B 1 140 ? 3.072 -26.719 7.02 1 95.69 140 HIS B O 1
ATOM 5636 N N . ALA B 1 141 ? 4.07 -25 5.992 1 96.88 141 ALA B N 1
ATOM 5637 C CA . ALA B 1 141 ? 2.842 -24.562 5.344 1 96.88 141 ALA B CA 1
ATOM 5638 C C . ALA B 1 141 ? 2.295 -25.625 4.41 1 96.88 141 ALA B C 1
ATOM 5640 O O . ALA B 1 141 ? 1.099 -25.938 4.434 1 96.88 141 ALA B O 1
ATOM 5641 N N . VAL B 1 142 ? 3.15 -26.25 3.592 1 97.56 142 VAL B N 1
ATOM 5642 C CA . VAL B 1 142 ? 2.736 -27.266 2.633 1 97.56 142 VAL B CA 1
ATOM 5643 C C . VAL B 1 142 ? 2.25 -28.516 3.373 1 97.56 142 VAL B C 1
ATOM 5645 O O . VAL B 1 142 ? 1.227 -29.094 3.014 1 97.56 142 VAL B O 1
ATOM 5648 N N . SER B 1 143 ? 2.938 -28.891 4.441 1 97.56 143 SER B N 1
ATOM 5649 C CA . SER B 1 143 ? 2.541 -30.047 5.23 1 97.56 143 SER B CA 1
ATOM 5650 C C . SER B 1 143 ? 1.17 -29.844 5.867 1 97.56 143 SER B C 1
ATOM 5652 O O . SER B 1 143 ? 0.347 -30.766 5.898 1 97.56 143 SER B O 1
ATOM 5654 N N . ALA B 1 144 ? 1.003 -28.656 6.379 1 97.12 144 ALA B N 1
ATOM 5655 C CA . ALA B 1 144 ? -0.291 -28.312 6.969 1 97.12 144 ALA B CA 1
ATOM 5656 C C . ALA B 1 144 ? -1.408 -28.422 5.934 1 97.12 144 ALA B C 1
ATOM 5658 O O . ALA B 1 144 ? -2.498 -28.922 6.234 1 97.12 144 ALA B O 1
ATOM 5659 N N . CYS B 1 145 ? -1.145 -27.969 4.773 1 98.06 145 CYS B N 1
ATOM 5660 C CA . CYS B 1 145 ? -2.113 -28.016 3.682 1 98.06 145 CYS B CA 1
ATOM 5661 C C . CYS B 1 145 ? -2.455 -29.453 3.307 1 98.06 145 CYS B C 1
ATOM 5663 O O . CYS B 1 145 ? -3.629 -29.812 3.195 1 98.06 145 CYS B O 1
ATOM 5665 N N . LEU B 1 146 ? -1.41 -30.297 3.113 1 97.94 146 LEU B N 1
ATOM 5666 C CA . LEU B 1 146 ? -1.616 -31.688 2.723 1 97.94 146 LEU B CA 1
ATOM 5667 C C . LEU B 1 146 ? -2.434 -32.438 3.775 1 97.94 146 LEU B C 1
ATOM 5669 O O . LEU B 1 146 ? -3.334 -33.219 3.436 1 97.94 146 LEU B O 1
ATOM 5673 N N . SER B 1 147 ? -2.16 -32.125 5.023 1 97.19 147 SER B N 1
ATOM 5674 C CA . SER B 1 147 ? -2.893 -32.781 6.121 1 97.19 147 SER B CA 1
ATOM 5675 C C . SER B 1 147 ? -4.336 -32.281 6.168 1 97.19 147 SER B C 1
ATOM 5677 O O . SER B 1 147 ? -5.262 -33.062 6.344 1 97.19 147 SER B O 1
ATOM 5679 N N . ASP B 1 148 ? -4.5 -31.062 5.977 1 97.56 148 ASP B N 1
ATOM 5680 C CA . ASP B 1 148 ? -5.812 -30.438 6.066 1 97.56 148 ASP B CA 1
ATOM 5681 C C . ASP B 1 148 ? -6.762 -31 5.008 1 97.56 148 ASP B C 1
ATOM 5683 O O . ASP B 1 148 ? -7.949 -31.188 5.273 1 97.56 148 ASP B O 1
ATOM 5687 N N . TRP B 1 149 ? -6.262 -31.297 3.85 1 97.75 149 TRP B N 1
ATOM 5688 C CA . TRP B 1 149 ? -7.098 -31.719 2.73 1 97.75 149 TRP B CA 1
ATOM 5689 C C . TRP B 1 149 ? -6.938 -33.219 2.465 1 97.75 149 TRP B C 1
ATOM 5691 O O . TRP B 1 149 ? -7.457 -33.75 1.476 1 97.75 149 TRP B O 1
ATOM 5701 N N . SER B 1 150 ? -6.184 -33.938 3.293 1 95.19 150 SER B N 1
ATOM 5702 C CA . SER B 1 150 ? -5.93 -35.375 3.152 1 95.19 150 SER B CA 1
ATOM 5703 C C . SER B 1 150 ? -5.348 -35.688 1.779 1 95.19 150 SER B C 1
ATOM 5705 O O . SER B 1 150 ? -5.84 -36.594 1.086 1 95.19 150 SER B O 1
ATOM 5707 N N . LEU B 1 151 ? -4.332 -34.938 1.472 1 95.88 151 LEU B N 1
ATOM 5708 C CA . LEU B 1 151 ? -3.703 -35.125 0.167 1 95.88 151 LEU B CA 1
ATOM 5709 C C . LEU B 1 151 ? -2.338 -35.781 0.305 1 95.88 151 LEU B C 1
ATOM 5711 O O . LEU B 1 151 ? -1.514 -35.719 -0.609 1 95.88 151 LEU B O 1
ATOM 5715 N N . ASP B 1 152 ? -2.162 -36.375 1.399 1 92.56 152 ASP B N 1
ATOM 5716 C CA . ASP B 1 152 ? -0.899 -37.094 1.6 1 92.56 152 ASP B CA 1
ATOM 5717 C C . ASP B 1 152 ? -0.693 -38.156 0.535 1 92.56 152 ASP B C 1
ATOM 5719 O O . ASP B 1 152 ? -1.586 -38.969 0.286 1 92.56 152 ASP B O 1
ATOM 5723 N N . GLY B 1 153 ? 0.465 -38.062 -0.07 1 92.38 153 GLY B N 1
ATOM 5724 C CA . GLY B 1 153 ? 0.782 -39.031 -1.103 1 92.38 153 GLY B CA 1
ATOM 5725 C C . GLY B 1 153 ? 0.225 -38.656 -2.465 1 92.38 153 GLY B C 1
ATOM 5726 O O . GLY B 1 153 ? 0.42 -39.406 -3.439 1 92.38 153 GLY B O 1
ATOM 5727 N N . ARG B 1 154 ? -0.392 -37.562 -2.604 1 95.19 154 ARG B N 1
ATOM 5728 C CA . ARG B 1 154 ? -1.019 -37.156 -3.863 1 95.19 154 ARG B CA 1
ATOM 5729 C C . ARG B 1 154 ? -0.398 -35.875 -4.414 1 95.19 154 ARG B C 1
ATOM 5731 O O . ARG B 1 154 ? -0.928 -35.281 -5.355 1 95.19 154 ARG B O 1
ATOM 5738 N N . LEU B 1 155 ? 0.691 -35.469 -3.799 1 97.25 155 LEU B N 1
ATOM 5739 C CA . LEU B 1 155 ? 1.359 -34.25 -4.266 1 97.25 155 LEU B CA 1
ATOM 5740 C C . LEU B 1 155 ? 2.32 -34.562 -5.406 1 97.25 155 LEU B C 1
ATOM 5742 O O . LEU B 1 155 ? 3.283 -35.312 -5.223 1 97.25 155 LEU B O 1
ATOM 5746 N N . PHE B 1 156 ? 2.066 -33.969 -6.559 1 97.12 156 PHE B N 1
ATOM 5747 C CA . PHE B 1 156 ? 2.848 -34.281 -7.746 1 97.12 156 PHE B CA 1
ATOM 5748 C C . PHE B 1 156 ? 3.988 -33.281 -7.926 1 97.12 156 PHE B C 1
ATOM 5750 O O . PHE B 1 156 ? 5.133 -33.688 -8.156 1 97.12 156 PHE B O 1
ATOM 5757 N N . SER B 1 157 ? 3.646 -32 -7.836 1 96.56 157 SER B N 1
ATOM 5758 C CA . SER B 1 157 ? 4.656 -30.969 -8.062 1 96.56 157 SER B CA 1
ATOM 5759 C C . SER B 1 157 ? 4.379 -29.719 -7.227 1 96.56 157 SER B C 1
ATOM 5761 O O . SER B 1 157 ? 3.262 -29.531 -6.738 1 96.56 157 SER B O 1
ATOM 5763 N N . ILE B 1 158 ? 5.402 -28.922 -6.973 1 96.38 158 ILE B N 1
ATOM 5764 C CA . ILE B 1 158 ? 5.301 -27.641 -6.285 1 96.38 158 ILE B CA 1
ATOM 5765 C C . ILE B 1 158 ? 5.996 -26.547 -7.109 1 96.38 158 ILE B C 1
ATOM 5767 O O . ILE B 1 158 ? 7.133 -26.734 -7.555 1 96.38 158 ILE B O 1
ATOM 5771 N N . THR B 1 159 ? 5.262 -25.516 -7.387 1 94.56 159 THR B N 1
ATOM 5772 C CA . THR B 1 159 ? 5.852 -24.359 -8.031 1 94.56 159 THR B CA 1
ATOM 5773 C C . THR B 1 159 ? 5.953 -23.188 -7.059 1 94.56 159 THR B C 1
ATOM 5775 O O . THR B 1 159 ? 4.953 -22.781 -6.465 1 94.56 159 THR B O 1
ATOM 5778 N N . CYS B 1 160 ? 7.145 -22.672 -6.816 1 88.75 160 CYS B N 1
ATOM 5779 C CA . CYS B 1 160 ? 7.371 -21.594 -5.859 1 88.75 160 CYS B CA 1
ATOM 5780 C C . CYS B 1 160 ? 8.344 -20.562 -6.418 1 88.75 160 CYS B C 1
ATOM 5782 O O . CYS B 1 160 ? 9.32 -20.922 -7.082 1 88.75 160 CYS B O 1
ATOM 5784 N N . ASN B 1 161 ? 8.039 -19.297 -6.23 1 78.94 161 ASN B N 1
ATOM 5785 C CA . ASN B 1 161 ? 8.945 -18.25 -6.707 1 78.94 161 ASN B CA 1
ATOM 5786 C C . ASN B 1 161 ? 9.945 -17.844 -5.625 1 78.94 161 ASN B C 1
ATOM 5788 O O . ASN B 1 161 ? 10.938 -17.172 -5.914 1 78.94 161 ASN B O 1
ATOM 5792 N N . HIS B 1 162 ? 9.852 -18.281 -4.48 1 77.62 162 HIS B N 1
ATOM 5793 C CA . HIS B 1 162 ? 10.711 -17.875 -3.369 1 77.62 162 HIS B CA 1
ATOM 5794 C C . HIS B 1 162 ? 12.062 -18.562 -3.438 1 77.62 162 HIS B C 1
ATOM 5796 O O . HIS B 1 162 ? 12.148 -19.75 -3.797 1 77.62 162 HIS B O 1
ATOM 5802 N N . ALA B 1 163 ? 13.094 -17.766 -3.248 1 79.69 163 ALA B N 1
ATOM 5803 C CA . ALA B 1 163 ? 14.422 -18.359 -3.158 1 79.69 163 ALA B CA 1
ATOM 5804 C C . ALA B 1 163 ? 14.523 -19.281 -1.948 1 79.69 163 ALA B C 1
ATOM 5806 O O . ALA B 1 163 ? 14.312 -18.859 -0.811 1 79.69 163 ALA B O 1
ATOM 5807 N N . LEU B 1 164 ? 14.758 -20.547 -2.201 1 86.94 164 LEU B N 1
ATOM 5808 C CA . LEU B 1 164 ? 14.805 -21.531 -1.13 1 86.94 164 LEU B CA 1
ATOM 5809 C C . LEU B 1 164 ? 16.219 -22.062 -0.948 1 86.94 164 LEU B C 1
ATOM 5811 O O . LEU B 1 164 ? 16.969 -22.219 -1.922 1 86.94 164 LEU B O 1
ATOM 5815 N N . SER B 1 165 ? 16.547 -22.312 0.269 1 88.88 165 SER B N 1
ATOM 5816 C CA . SER B 1 165 ? 17.812 -22.984 0.578 1 88.88 165 SER B CA 1
ATOM 5817 C C . SER B 1 165 ? 17.781 -24.453 0.172 1 88.88 165 SER B C 1
ATOM 5819 O O . SER B 1 165 ? 16.719 -25 -0.115 1 88.88 165 SER B O 1
ATOM 5821 N N . GLU B 1 166 ? 18.953 -25.078 0.117 1 89.56 166 GLU B N 1
ATOM 5822 C CA . GLU B 1 166 ? 19.047 -26.484 -0.219 1 89.56 166 GLU B CA 1
ATOM 5823 C C . GLU B 1 166 ? 18.297 -27.344 0.8 1 89.56 166 GLU B C 1
ATOM 5825 O O . GLU B 1 166 ? 17.688 -28.359 0.443 1 89.56 166 GLU B O 1
ATOM 5830 N N . VAL B 1 167 ? 18.359 -26.859 1.998 1 92 167 VAL B N 1
ATOM 5831 C CA . VAL B 1 167 ? 17.672 -27.578 3.062 1 92 167 VAL B CA 1
ATOM 5832 C C . VAL B 1 167 ? 16.156 -27.5 2.855 1 92 167 VAL B C 1
ATOM 5834 O O . VAL B 1 167 ? 15.461 -28.516 2.961 1 92 167 VAL B O 1
ATOM 5837 N N . ALA B 1 168 ? 15.719 -26.375 2.543 1 91.56 168 ALA B N 1
ATOM 5838 C CA . ALA B 1 168 ? 14.289 -26.188 2.301 1 91.56 168 ALA B CA 1
ATOM 5839 C C . ALA B 1 168 ? 13.82 -27 1.101 1 91.56 168 ALA B C 1
ATOM 5841 O O . ALA B 1 168 ? 12.742 -27.594 1.13 1 91.56 168 ALA B O 1
ATOM 5842 N N . LEU B 1 169 ? 14.625 -27.078 0.078 1 91.38 169 LEU B N 1
ATOM 5843 C CA . LEU B 1 169 ? 14.32 -27.859 -1.12 1 91.38 169 LEU B CA 1
ATOM 5844 C C . LEU B 1 169 ? 14.211 -29.344 -0.795 1 91.38 169 LEU B C 1
ATOM 5846 O O . LEU B 1 169 ? 13.281 -30.016 -1.254 1 91.38 169 LEU B O 1
ATOM 5850 N N . GLY B 1 170 ? 15.203 -29.734 -0.028 1 91.31 170 GLY B N 1
ATOM 5851 C CA . GLY B 1 170 ? 15.172 -31.141 0.378 1 91.31 170 GLY B CA 1
ATOM 5852 C C . GLY B 1 170 ? 13.922 -31.5 1.155 1 91.31 170 GLY B C 1
ATOM 5853 O O . GLY B 1 170 ? 13.32 -32.562 0.909 1 91.31 170 GLY B O 1
ATOM 5854 N N . ASN B 1 171 ? 13.508 -30.641 2.01 1 92.25 171 ASN B N 1
ATOM 5855 C CA . ASN B 1 171 ? 12.305 -30.859 2.803 1 92.25 171 ASN B CA 1
ATOM 5856 C C . ASN B 1 171 ? 11.055 -30.922 1.927 1 92.25 171 ASN B C 1
ATOM 5858 O O . ASN B 1 171 ? 10.188 -31.766 2.131 1 92.25 171 ASN B O 1
ATOM 5862 N N . LEU B 1 172 ? 11.016 -30.109 0.98 1 94.19 172 LEU B N 1
ATOM 5863 C CA . LEU B 1 172 ? 9.852 -30.047 0.103 1 94.19 172 LEU B CA 1
ATOM 5864 C C . LEU B 1 172 ? 9.797 -31.25 -0.818 1 94.19 172 LEU B C 1
ATOM 5866 O O . LEU B 1 172 ? 8.719 -31.797 -1.076 1 94.19 172 LEU B O 1
ATOM 5870 N N . ARG B 1 173 ? 10.938 -31.734 -1.283 1 93.69 173 ARG B N 1
ATOM 5871 C CA . ARG B 1 173 ? 11.008 -32.875 -2.174 1 93.69 173 ARG B CA 1
ATOM 5872 C C . ARG B 1 173 ? 10.484 -34.156 -1.481 1 93.69 173 ARG B C 1
ATOM 5874 O O . ARG B 1 173 ? 9.883 -35 -2.121 1 93.69 173 ARG B O 1
ATOM 5881 N N . SER B 1 174 ? 10.664 -34.156 -0.187 1 93 174 SER B N 1
ATOM 5882 C CA . SER B 1 174 ? 10.25 -35.312 0.581 1 93 174 SER B CA 1
ATOM 5883 C C . SER B 1 174 ? 8.727 -35.406 0.652 1 93 174 SER B C 1
ATOM 5885 O O . SER B 1 174 ? 8.188 -36.469 0.949 1 93 174 SER B O 1
ATOM 5887 N N . LEU B 1 175 ? 8.07 -34.375 0.346 1 95 175 LEU B N 1
ATOM 5888 C CA . LEU B 1 175 ? 6.617 -34.344 0.423 1 95 175 LEU B CA 1
ATOM 5889 C C . LEU B 1 175 ? 5.996 -34.812 -0.892 1 95 175 LEU B C 1
ATOM 5891 O O . LEU B 1 175 ? 4.797 -35.094 -0.951 1 95 175 LEU B O 1
ATOM 5895 N N . LEU B 1 176 ? 6.777 -34.938 -1.973 1 95.44 176 LEU B N 1
ATOM 5896 C CA . LEU B 1 176 ? 6.277 -35.312 -3.285 1 95.44 176 LEU B CA 1
ATOM 5897 C C . LEU B 1 176 ? 5.938 -36.812 -3.311 1 95.44 176 LEU B C 1
ATOM 5899 O O . LEU B 1 176 ? 6.531 -37.594 -2.574 1 95.44 176 LEU B O 1
ATOM 5903 N N . SER B 1 177 ? 5.023 -37.156 -4.117 1 92.56 177 SER B N 1
ATOM 5904 C CA . SER B 1 177 ? 4.555 -38.531 -4.203 1 92.56 177 SER B CA 1
ATOM 5905 C C . SER B 1 177 ? 5.535 -39.406 -4.98 1 92.56 177 SER B C 1
ATOM 5907 O O . SER B 1 177 ? 5.512 -40.625 -4.855 1 92.56 177 SER B O 1
ATOM 5909 N N . ALA B 1 178 ? 6.391 -38.812 -5.742 1 89.69 178 ALA B N 1
ATOM 5910 C CA . ALA B 1 178 ? 7.348 -39.562 -6.547 1 89.69 178 ALA B CA 1
ATOM 5911 C C . ALA B 1 178 ? 8.258 -40.406 -5.664 1 89.69 178 ALA B C 1
ATOM 5913 O O . ALA B 1 178 ? 8.703 -39.969 -4.609 1 89.69 178 ALA B O 1
ATOM 5914 N N . LYS B 1 179 ? 8.492 -41.562 -6.09 1 88.62 179 LYS B N 1
ATOM 5915 C CA . LYS B 1 179 ? 9.359 -42.5 -5.34 1 88.62 179 LYS B CA 1
ATOM 5916 C C . LYS B 1 179 ? 10.789 -41.969 -5.289 1 88.62 179 LYS B C 1
ATOM 5918 O O . LYS B 1 179 ? 11.438 -42 -4.238 1 88.62 179 LYS B O 1
ATOM 5923 N N . ASN B 1 180 ? 11.172 -41.5 -6.488 1 90.44 180 ASN B N 1
ATOM 5924 C CA . ASN B 1 180 ? 12.477 -40.875 -6.594 1 90.44 180 ASN B CA 1
ATOM 5925 C C . ASN B 1 180 ? 12.359 -39.344 -6.539 1 90.44 180 ASN B C 1
ATOM 5927 O O . ASN B 1 180 ? 11.945 -38.719 -7.516 1 90.44 180 ASN B O 1
ATOM 5931 N N . PRO B 1 181 ? 12.852 -38.844 -5.453 1 87.12 181 PRO B N 1
ATOM 5932 C CA . PRO B 1 181 ? 12.703 -37.375 -5.312 1 87.12 181 PRO B CA 1
ATOM 5933 C C . PRO B 1 181 ? 13.562 -36.594 -6.309 1 87.12 181 PRO B C 1
ATOM 5935 O O . PRO B 1 181 ? 13.328 -35.406 -6.531 1 87.12 181 PRO B O 1
ATOM 5938 N N . LEU B 1 182 ? 14.508 -37.25 -6.953 1 91.31 182 LEU B N 1
ATOM 5939 C CA . LEU B 1 182 ? 15.422 -36.562 -7.852 1 91.31 182 LEU B CA 1
ATOM 5940 C C . LEU B 1 182 ? 15.094 -36.875 -9.312 1 91.31 182 LEU B C 1
ATOM 5942 O O . LEU B 1 182 ? 15.883 -36.531 -10.203 1 91.31 182 LEU B O 1
ATOM 5946 N N . ILE B 1 183 ? 13.922 -37.438 -9.477 1 91.88 183 ILE B N 1
ATOM 5947 C CA . ILE B 1 183 ? 13.492 -37.656 -10.852 1 91.88 183 ILE B CA 1
ATOM 5948 C C . ILE B 1 183 ? 13.523 -36.375 -11.641 1 91.88 183 ILE B C 1
ATOM 5950 O O . ILE B 1 183 ? 13.188 -35.312 -11.109 1 91.88 183 ILE B O 1
ATOM 5954 N N . LEU B 1 184 ? 14.016 -36.438 -12.945 1 93.25 184 LEU B N 1
ATOM 5955 C CA . LEU B 1 184 ? 14.148 -35.25 -13.789 1 93.25 184 LEU B CA 1
ATOM 5956 C C . LEU B 1 184 ? 15.039 -34.219 -13.133 1 93.25 184 LEU B C 1
ATOM 5958 O O . LEU B 1 184 ? 14.711 -33.031 -13.117 1 93.25 184 LEU B O 1
ATOM 5962 N N . ASN B 1 185 ? 16.016 -34.656 -12.422 1 91.19 185 ASN B N 1
ATOM 5963 C CA . ASN B 1 185 ? 16.969 -33.812 -11.719 1 91.19 185 ASN B CA 1
ATOM 5964 C C . ASN B 1 185 ? 16.281 -32.969 -10.656 1 91.19 185 ASN B C 1
ATOM 5966 O O . ASN B 1 185 ? 16.641 -31.797 -10.461 1 91.19 185 ASN B O 1
ATOM 5970 N N . GLY B 1 186 ? 15.172 -33.438 -10.117 1 91.5 186 GLY B N 1
ATOM 5971 C CA . GLY B 1 186 ? 14.477 -32.781 -9.023 1 91.5 186 GLY B CA 1
ATOM 5972 C C . GLY B 1 186 ? 13.57 -31.641 -9.484 1 91.5 186 GLY B C 1
ATOM 5973 O O . GLY B 1 186 ? 13.133 -30.828 -8.68 1 91.5 186 GLY B O 1
ATOM 5974 N N . GLN B 1 187 ? 13.148 -31.562 -10.742 1 92.69 187 GLN B N 1
ATOM 5975 C CA . GLN B 1 187 ? 12.477 -30.406 -11.305 1 92.69 187 GLN B CA 1
ATOM 5976 C C . GLN B 1 187 ? 10.961 -30.516 -11.125 1 92.69 187 GLN B C 1
ATOM 5978 O O . GLN B 1 187 ? 10.219 -29.609 -11.539 1 92.69 187 GLN B O 1
ATOM 5983 N N . LEU B 1 188 ? 10.562 -31.609 -10.422 1 94.06 188 LEU B N 1
ATOM 5984 C CA . LEU B 1 188 ? 9.156 -31.594 -10.016 1 94.06 188 LEU B CA 1
ATOM 5985 C C . LEU B 1 188 ? 8.898 -30.484 -9.008 1 94.06 188 LEU B C 1
ATOM 5987 O O . LEU B 1 188 ? 7.754 -30.094 -8.781 1 94.06 188 LEU B O 1
ATOM 5991 N N . LEU B 1 189 ? 9.977 -30.078 -8.398 1 93.06 189 LEU B N 1
ATOM 5992 C CA . LEU B 1 189 ? 9.977 -28.812 -7.664 1 93.06 189 LEU B CA 1
ATOM 5993 C C . LEU B 1 189 ? 10.43 -27.672 -8.555 1 93.06 189 LEU B C 1
ATOM 5995 O O . LEU B 1 189 ? 11.625 -27.484 -8.789 1 93.06 189 LEU B O 1
ATOM 5999 N N . VAL B 1 190 ? 9.406 -27 -9.039 1 88.94 190 VAL B N 1
ATOM 6000 C CA . VAL B 1 190 ? 9.672 -25.891 -9.945 1 88.94 190 VAL B CA 1
ATOM 6001 C C . VAL B 1 190 ? 10.062 -24.641 -9.156 1 88.94 190 VAL B C 1
ATOM 6003 O O . VAL B 1 190 ? 9.203 -23.938 -8.641 1 88.94 190 VAL B O 1
ATOM 6006 N N . GLY B 1 191 ? 11.273 -24.359 -9.109 1 83.5 191 GLY B N 1
ATOM 6007 C CA . GLY B 1 191 ? 11.805 -23.359 -8.188 1 83.5 191 GLY B CA 1
ATOM 6008 C C . GLY B 1 191 ? 11.695 -21.938 -8.703 1 83.5 191 GLY B C 1
ATOM 6009 O O . GLY B 1 191 ? 12.164 -21 -8.062 1 83.5 191 GLY B O 1
ATOM 6010 N N . SER B 1 192 ? 11.156 -21.828 -9.938 1 88.5 192 SER B N 1
ATOM 6011 C CA . SER B 1 192 ? 11.047 -20.484 -10.492 1 88.5 192 SER B CA 1
ATOM 6012 C C . SER B 1 192 ? 9.703 -20.281 -11.18 1 88.5 192 SER B C 1
ATOM 6014 O O . SER B 1 192 ? 9.234 -21.156 -11.914 1 88.5 192 SER B O 1
ATOM 6016 N N . CYS B 1 193 ? 9.07 -19.203 -10.859 1 91.62 193 CYS B N 1
ATOM 6017 C CA . CYS B 1 193 ? 7.84 -18.797 -11.523 1 91.62 193 CYS B CA 1
ATOM 6018 C C . CYS B 1 193 ? 8.133 -18.016 -12.797 1 91.62 193 CYS B C 1
ATOM 6020 O O . CYS B 1 193 ? 8.812 -16.984 -12.758 1 91.62 193 CYS B O 1
ATOM 6022 N N . ILE B 1 194 ? 7.617 -18.422 -13.922 1 94.62 194 ILE B N 1
ATOM 6023 C CA . ILE B 1 194 ? 7.93 -17.828 -15.219 1 94.62 194 ILE B CA 1
ATOM 6024 C C . ILE B 1 194 ? 7.438 -16.375 -15.242 1 94.62 194 ILE B C 1
ATOM 6026 O O . ILE B 1 194 ? 8.102 -15.5 -15.797 1 94.62 194 ILE B O 1
ATOM 6030 N N . ALA B 1 195 ? 6.227 -16.125 -14.672 1 94 195 ALA B N 1
ATOM 6031 C CA . ALA B 1 195 ? 5.699 -14.758 -14.633 1 94 195 ALA B CA 1
ATOM 6032 C C . ALA B 1 195 ? 6.664 -13.812 -13.914 1 94 195 ALA B C 1
ATOM 6034 O O . ALA B 1 195 ? 6.957 -12.719 -14.406 1 94 195 ALA B O 1
ATOM 6035 N N . ARG B 1 196 ? 7.211 -14.242 -12.836 1 93.69 196 ARG B N 1
ATOM 6036 C CA . ARG B 1 196 ? 8.133 -13.43 -12.062 1 93.69 196 ARG B CA 1
ATOM 6037 C C . ARG B 1 196 ? 9.477 -13.281 -12.781 1 93.69 196 ARG B C 1
ATOM 6039 O O . ARG B 1 196 ? 10.133 -12.242 -12.68 1 93.69 196 ARG B O 1
ATOM 6046 N N . THR B 1 197 ? 9.898 -14.328 -13.43 1 94.31 197 THR B N 1
ATOM 6047 C CA . THR B 1 197 ? 11.125 -14.266 -14.219 1 94.31 197 THR B CA 1
ATOM 6048 C C . THR B 1 197 ? 10.992 -13.227 -15.328 1 94.31 197 THR B C 1
ATOM 6050 O O . THR B 1 197 ? 11.867 -12.375 -15.492 1 94.31 197 THR B O 1
ATOM 6053 N N . LEU B 1 198 ? 9.875 -13.305 -16.031 1 95.88 198 LEU B N 1
ATOM 6054 C CA . LEU B 1 198 ? 9.633 -12.359 -17.109 1 95.88 198 LEU B CA 1
ATOM 6055 C C . LEU B 1 198 ? 9.562 -10.93 -16.594 1 95.88 198 LEU B C 1
ATOM 6057 O O . LEU B 1 198 ? 10.125 -10.016 -17.188 1 95.88 198 LEU B O 1
ATOM 6061 N N . SER B 1 199 ? 8.906 -10.773 -15.492 1 95.38 199 SER B N 1
ATOM 6062 C CA . SER B 1 199 ? 8.797 -9.453 -14.891 1 95.38 199 SER B CA 1
ATOM 6063 C C . SER B 1 199 ? 10.164 -8.922 -14.461 1 95.38 199 SER B C 1
ATOM 6065 O O . SER B 1 199 ? 10.461 -7.738 -14.633 1 95.38 199 SER B O 1
ATOM 6067 N N . SER B 1 200 ? 10.984 -9.766 -13.883 1 94.44 200 SER B N 1
ATOM 6068 C CA . SER B 1 200 ? 12.32 -9.375 -13.461 1 94.44 200 SER B CA 1
ATOM 6069 C C . SER B 1 200 ? 13.164 -8.898 -14.641 1 94.44 200 SER B C 1
ATOM 6071 O O . SER B 1 200 ? 13.852 -7.883 -14.555 1 94.44 200 SER B O 1
ATOM 6073 N N . VAL B 1 201 ? 13.07 -9.609 -15.742 1 95.88 201 VAL B N 1
ATOM 6074 C CA . VAL B 1 201 ? 13.812 -9.266 -16.953 1 95.88 201 VAL B CA 1
ATOM 6075 C C . VAL B 1 201 ? 13.305 -7.938 -17.516 1 95.88 201 VAL B C 1
ATOM 6077 O O . VAL B 1 201 ? 14.094 -7.051 -17.844 1 95.88 201 VAL B O 1
ATOM 6080 N N . ALA B 1 202 ? 12 -7.824 -17.578 1 96.94 202 ALA B N 1
ATOM 6081 C CA . ALA B 1 202 ? 11.398 -6.605 -18.125 1 96.94 202 ALA B CA 1
ATOM 6082 C C . ALA B 1 202 ? 11.781 -5.387 -17.281 1 96.94 202 ALA B C 1
ATOM 6084 O O . ALA B 1 202 ? 12.141 -4.34 -17.828 1 96.94 202 ALA B O 1
ATOM 6085 N N . ASN B 1 203 ? 11.734 -5.527 -15.992 1 95.5 203 ASN B N 1
ATOM 6086 C CA . ASN B 1 203 ? 12.055 -4.414 -15.102 1 95.5 203 ASN B CA 1
ATOM 6087 C C . ASN B 1 203 ? 13.523 -4.02 -15.195 1 95.5 203 ASN B C 1
ATOM 6089 O O . ASN B 1 203 ? 13.859 -2.838 -15.094 1 95.5 203 ASN B O 1
ATOM 6093 N N . ASP B 1 204 ? 14.375 -4.98 -15.367 1 94.44 204 ASP B N 1
ATOM 6094 C CA . ASP B 1 204 ? 15.789 -4.68 -15.562 1 94.44 204 ASP B CA 1
ATOM 6095 C C . ASP B 1 204 ? 16.016 -3.867 -16.828 1 94.44 204 ASP B C 1
ATOM 6097 O O . ASP B 1 204 ? 16.797 -2.918 -16.844 1 94.44 204 ASP B O 1
ATOM 6101 N N . LEU B 1 205 ? 15.32 -4.277 -17.875 1 94.94 205 LEU B N 1
ATOM 6102 C CA . LEU B 1 205 ? 15.414 -3.564 -19.156 1 94.94 205 LEU B CA 1
ATOM 6103 C C . LEU B 1 205 ? 14.938 -2.123 -19 1 94.94 205 LEU B C 1
ATOM 6105 O O . LEU B 1 205 ? 15.625 -1.192 -19.438 1 94.94 205 LEU B O 1
ATOM 6109 N N . LEU B 1 206 ? 13.867 -1.94 -18.344 1 96.19 206 LEU B N 1
ATOM 6110 C CA . LEU B 1 206 ? 13.281 -0.616 -18.156 1 96.19 206 LEU B CA 1
ATOM 6111 C C . LEU B 1 206 ? 14.164 0.252 -17.266 1 96.19 206 LEU B C 1
ATOM 6113 O O . LEU B 1 206 ? 14.336 1.446 -17.531 1 96.19 206 LEU B O 1
ATOM 6117 N N . ARG B 1 207 ? 14.766 -0.338 -16.281 1 94.06 207 ARG B N 1
ATOM 6118 C CA . ARG B 1 207 ? 15.625 0.385 -15.344 1 94.06 207 ARG B CA 1
ATOM 6119 C C . ARG B 1 207 ? 16.922 0.807 -16.016 1 94.06 207 ARG B C 1
ATOM 6121 O O . ARG B 1 207 ? 17.5 1.843 -15.68 1 94.06 207 ARG B O 1
ATOM 6128 N N . SER B 1 208 ? 17.359 0.033 -17.016 1 93 208 SER B N 1
ATOM 6129 C CA . SER B 1 208 ? 18.625 0.298 -17.703 1 93 208 SER B CA 1
ATOM 6130 C C . SER B 1 208 ? 18.578 1.625 -18.453 1 93 208 SER B C 1
ATOM 6132 O O . SER B 1 208 ? 19.609 2.287 -18.609 1 93 208 SER B O 1
ATOM 6134 N N . ILE B 1 209 ? 17.359 2.045 -18.891 1 93.94 209 ILE B N 1
ATOM 6135 C CA . ILE B 1 209 ? 17.219 3.32 -19.594 1 93.94 209 ILE B CA 1
ATOM 6136 C C . ILE B 1 209 ? 16.141 4.156 -18.906 1 93.94 209 ILE B C 1
ATOM 6138 O O . ILE B 1 209 ? 15.289 4.758 -19.562 1 93.94 209 ILE B O 1
ATOM 6142 N N . GLN B 1 210 ? 16.188 4.172 -17.625 1 95 210 GLN B N 1
ATOM 6143 C CA . GLN B 1 210 ? 15.141 4.789 -16.812 1 95 210 GLN B CA 1
ATOM 6144 C C . GLN B 1 210 ? 15.008 6.273 -17.125 1 95 210 GLN B C 1
ATOM 6146 O O . GLN B 1 210 ? 13.898 6.82 -17.094 1 95 210 GLN B O 1
ATOM 6151 N N . ASP B 1 211 ? 16.078 6.953 -17.516 1 95.25 211 ASP B N 1
ATOM 6152 C CA . ASP B 1 211 ? 16.047 8.383 -17.797 1 95.25 211 ASP B CA 1
ATOM 6153 C C . ASP B 1 211 ? 15.242 8.656 -19.078 1 95.25 211 ASP B C 1
ATOM 6155 O O . ASP B 1 211 ? 14.469 9.617 -19.125 1 95.25 211 ASP B O 1
ATOM 6159 N N . VAL B 1 212 ? 15.469 7.82 -20.047 1 96.44 212 VAL B N 1
ATOM 6160 C CA . VAL B 1 212 ? 14.75 7.969 -21.297 1 96.44 212 VAL B CA 1
ATOM 6161 C C . VAL B 1 212 ? 13.273 7.656 -21.094 1 96.44 212 VAL B C 1
ATOM 6163 O O . VAL B 1 212 ? 12.398 8.359 -21.609 1 96.44 212 VAL B O 1
ATOM 6166 N N . VAL B 1 213 ? 13.008 6.609 -20.281 1 97 213 VAL B N 1
ATOM 6167 C CA . VAL B 1 213 ? 11.625 6.246 -19.984 1 97 213 VAL B CA 1
ATOM 6168 C C . VAL B 1 213 ? 10.938 7.398 -19.25 1 97 213 VAL B C 1
ATOM 6170 O O . VAL B 1 213 ? 9.781 7.715 -19.547 1 97 213 VAL B O 1
ATOM 6173 N N . LYS B 1 214 ? 11.633 7.988 -18.344 1 95.5 214 LYS B N 1
ATOM 6174 C CA . LYS B 1 214 ? 11.094 9.133 -17.609 1 95.5 214 LYS B CA 1
ATOM 6175 C C . LYS B 1 214 ? 10.773 10.289 -18.547 1 95.5 214 LYS B C 1
ATOM 6177 O O . LYS B 1 214 ? 9.75 10.953 -18.406 1 95.5 214 LYS B O 1
ATOM 6182 N N . LYS B 1 215 ? 11.641 10.516 -19.531 1 95.88 215 LYS B N 1
ATOM 6183 C CA . LYS B 1 215 ? 11.43 11.578 -20.516 1 95.88 215 LYS B CA 1
ATOM 6184 C C . LYS B 1 215 ? 10.156 11.344 -21.312 1 95.88 215 LYS B C 1
ATOM 6186 O O . LYS B 1 215 ? 9.383 12.273 -21.547 1 95.88 215 LYS B O 1
ATOM 6191 N N . ILE B 1 216 ? 9.992 10.133 -21.75 1 97.06 216 ILE B N 1
ATOM 6192 C CA . ILE B 1 216 ? 8.797 9.781 -22.5 1 97.06 216 ILE B CA 1
ATOM 6193 C C . ILE B 1 216 ? 7.562 9.922 -21.609 1 97.06 216 ILE B C 1
ATOM 6195 O O . ILE B 1 216 ? 6.539 10.461 -22.047 1 97.06 216 ILE B O 1
ATOM 6199 N N . ARG B 1 217 ? 7.68 9.422 -20.406 1 96.06 217 ARG B N 1
ATOM 6200 C CA . ARG B 1 217 ? 6.59 9.508 -19.438 1 96.06 217 ARG B CA 1
ATOM 6201 C C . ARG B 1 217 ? 6.184 10.961 -19.203 1 96.06 217 ARG B C 1
ATOM 6203 O O . ARG B 1 217 ? 4.996 11.281 -19.172 1 96.06 217 ARG B O 1
ATOM 6210 N N . ASP B 1 218 ? 7.141 11.805 -19.062 1 94.88 218 ASP B N 1
ATOM 6211 C CA . ASP B 1 218 ? 6.883 13.227 -18.844 1 94.88 218 ASP B CA 1
ATOM 6212 C C . ASP B 1 218 ? 6.199 13.852 -20.062 1 94.88 218 ASP B C 1
ATOM 6214 O O . ASP B 1 218 ? 5.348 14.734 -19.922 1 94.88 218 ASP B O 1
ATOM 6218 N N . SER B 1 219 ? 6.59 13.445 -21.203 1 95.88 219 SER B N 1
ATOM 6219 C CA . SER B 1 219 ? 5.973 13.93 -22.438 1 95.88 219 SER B CA 1
ATOM 6220 C C . SER B 1 219 ? 4.516 13.5 -22.531 1 95.88 219 SER B C 1
ATOM 6222 O O . SER B 1 219 ? 3.646 14.289 -22.906 1 95.88 219 SER B O 1
ATOM 6224 N N . VAL B 1 220 ? 4.336 12.242 -22.188 1 96.25 220 VAL B N 1
ATOM 6225 C CA . VAL B 1 220 ? 2.975 11.719 -22.219 1 96.25 220 VAL B CA 1
ATOM 6226 C C . VAL B 1 220 ? 2.119 12.445 -21.188 1 96.25 220 VAL B C 1
ATOM 6228 O O . VAL B 1 220 ? 0.965 12.781 -21.453 1 96.25 220 VAL B O 1
ATOM 6231 N N . LYS B 1 221 ? 2.637 12.688 -20.047 1 93.56 221 LYS B N 1
ATOM 6232 C CA . LYS B 1 221 ? 1.938 13.43 -19 1 93.56 221 LYS B CA 1
ATOM 6233 C C . LYS B 1 221 ? 1.564 14.828 -19.484 1 93.56 221 LYS B C 1
ATOM 6235 O O . LYS B 1 221 ? 0.466 15.312 -19.203 1 93.56 221 LYS B O 1
ATOM 6240 N N . TYR B 1 222 ? 2.512 15.461 -20.141 1 94.25 222 TYR B N 1
ATOM 6241 C CA . TYR B 1 222 ? 2.266 16.797 -20.672 1 94.25 222 TYR B CA 1
ATOM 6242 C C . TYR B 1 222 ? 1.009 16.828 -21.531 1 94.25 222 TYR B C 1
ATOM 6244 O O . TYR B 1 222 ? 0.2 17.75 -21.438 1 94.25 222 TYR B O 1
ATOM 6252 N N . VAL B 1 223 ? 0.828 15.844 -22.281 1 94.69 223 VAL B N 1
ATOM 6253 C CA . VAL B 1 223 ? -0.277 15.766 -23.234 1 94.69 223 VAL B CA 1
ATOM 6254 C C . VAL B 1 223 ? -1.559 15.375 -22.5 1 94.69 223 VAL B C 1
ATOM 6256 O O . VAL B 1 223 ? -2.625 15.938 -22.75 1 94.69 223 VAL B O 1
ATOM 6259 N N . LYS B 1 224 ? -1.442 14.438 -21.5 1 93.19 224 LYS B N 1
ATOM 6260 C CA . LYS B 1 224 ? -2.629 13.758 -20.984 1 93.19 224 LYS B CA 1
ATOM 6261 C C . LYS B 1 224 ? -3.17 14.461 -19.75 1 93.19 224 LYS B C 1
ATOM 6263 O O . LYS B 1 224 ? -4.309 14.227 -19.344 1 93.19 224 LYS B O 1
ATOM 6268 N N . THR B 1 225 ? -2.471 15.359 -19.141 1 88.31 225 THR B N 1
ATOM 6269 C CA . THR B 1 225 ? -2.924 15.969 -17.891 1 88.31 225 THR B CA 1
ATOM 6270 C C . THR B 1 225 ? -3.605 17.312 -18.172 1 88.31 225 THR B C 1
ATOM 6272 O O . THR B 1 225 ? -4.16 17.922 -17.266 1 88.31 225 THR B O 1
ATOM 6275 N N . SER B 1 226 ? -3.578 17.812 -19.422 1 87.31 226 SER B N 1
ATOM 6276 C CA . SER B 1 226 ? -4.262 19.031 -19.828 1 87.31 226 SER B CA 1
ATOM 6277 C C . SER B 1 226 ? -5.152 18.797 -21.031 1 87.31 226 SER B C 1
ATOM 6279 O O . SER B 1 226 ? -4.691 18.297 -22.062 1 87.31 226 SER B O 1
ATOM 6281 N N . ASP B 1 227 ? -6.398 19.219 -20.938 1 88.94 227 ASP B N 1
ATOM 6282 C CA . ASP B 1 227 ? -7.328 19.078 -22.047 1 88.94 227 ASP B CA 1
ATOM 6283 C C . ASP B 1 227 ? -6.867 19.875 -23.266 1 88.94 227 ASP B C 1
ATOM 6285 O O . ASP B 1 227 ? -6.996 19.422 -24.406 1 88.94 227 ASP B O 1
ATOM 6289 N N . MET B 1 228 ? -6.324 20.938 -23 1 91 228 MET B N 1
ATOM 6290 C CA . MET B 1 228 ? -5.848 21.812 -24.062 1 91 228 MET B CA 1
ATOM 6291 C C . MET B 1 228 ? -4.684 21.188 -24.812 1 91 228 MET B C 1
ATOM 6293 O O . MET B 1 228 ? -4.648 21.203 -26.047 1 91 228 MET B O 1
ATOM 6297 N N . HIS B 1 229 ? -3.732 20.625 -24.031 1 92.88 229 HIS B N 1
ATOM 6298 C CA . HIS B 1 229 ? -2.58 19.984 -24.656 1 92.88 229 HIS B CA 1
ATOM 6299 C C . HIS B 1 229 ? -2.996 18.734 -25.438 1 92.88 229 HIS B C 1
ATOM 6301 O O . HIS B 1 229 ? -2.439 18.453 -26.5 1 92.88 229 HIS B O 1
ATOM 6307 N N . GLU B 1 230 ? -3.971 18.016 -24.891 1 93.44 230 GLU B N 1
ATOM 6308 C CA . GLU B 1 230 ? -4.441 16.812 -25.547 1 93.44 230 GLU B CA 1
ATOM 6309 C C . GLU B 1 230 ? -5.125 17.141 -26.875 1 93.44 230 GLU B C 1
ATOM 6311 O O . GLU B 1 230 ? -4.914 16.453 -27.875 1 93.44 230 GLU B O 1
ATOM 6316 N N . GLU B 1 231 ? -5.961 18.188 -26.859 1 94.06 231 GLU B N 1
ATOM 6317 C CA . GLU B 1 231 ? -6.625 18.625 -28.078 1 94.06 231 GLU B CA 1
ATOM 6318 C C . GLU B 1 231 ? -5.609 19.062 -29.125 1 94.06 231 GLU B C 1
ATOM 6320 O O . GLU B 1 231 ? -5.738 18.719 -30.297 1 94.06 231 GLU B O 1
ATOM 6325 N N . LYS B 1 232 ? -4.648 19.828 -28.703 1 95.12 232 LYS B N 1
ATOM 6326 C CA . LYS B 1 232 ? -3.586 20.281 -29.594 1 95.12 232 LYS B CA 1
ATOM 6327 C C . LYS B 1 232 ? -2.838 19.094 -30.188 1 95.12 232 LYS B C 1
ATOM 6329 O O . LYS B 1 232 ? -2.518 19.078 -31.391 1 95.12 232 LYS B O 1
ATOM 6334 N N . PHE B 1 233 ? -2.576 18.156 -29.391 1 95.69 233 PHE B N 1
ATOM 6335 C CA . PHE B 1 233 ? -1.846 16.969 -29.812 1 95.69 233 PHE B CA 1
ATOM 6336 C C . PHE B 1 233 ? -2.643 16.172 -30.844 1 95.69 233 PHE B C 1
ATOM 6338 O O . PHE B 1 233 ? -2.088 15.719 -31.844 1 95.69 233 PHE B O 1
ATOM 6345 N N . VAL B 1 234 ? -3.932 15.992 -30.641 1 94.25 234 VAL B N 1
ATOM 6346 C CA . VAL B 1 234 ? -4.809 15.266 -31.547 1 94.25 234 VAL B CA 1
ATOM 6347 C C . VAL B 1 234 ? -4.906 16 -32.875 1 94.25 234 VAL B C 1
ATOM 6349 O O . VAL B 1 234 ? -4.898 15.375 -33.938 1 94.25 234 VAL B O 1
ATOM 6352 N N . ASP B 1 235 ? -4.988 17.297 -32.781 1 94.81 235 ASP B N 1
ATOM 6353 C CA . ASP B 1 235 ? -5.031 18.109 -34 1 94.81 235 ASP B CA 1
ATOM 6354 C C . ASP B 1 235 ? -3.758 17.938 -34.812 1 94.81 235 ASP B C 1
ATOM 6356 O O . ASP B 1 235 ? -3.816 17.812 -36.031 1 94.81 235 ASP B O 1
ATOM 6360 N N . LEU B 1 236 ? -2.648 18 -34.125 1 95.69 236 LEU B N 1
ATOM 6361 C CA . LEU B 1 236 ? -1.365 17.812 -34.781 1 95.69 236 LEU B CA 1
ATOM 6362 C C . LEU B 1 236 ? -1.269 16.422 -35.406 1 95.69 236 LEU B C 1
ATOM 6364 O O . LEU B 1 236 ? -0.726 16.266 -36.5 1 95.69 236 LEU B O 1
ATOM 6368 N N . LYS B 1 237 ? -1.699 15.453 -34.719 1 95.25 237 LYS B N 1
ATOM 6369 C CA . LYS B 1 237 ? -1.715 14.078 -35.219 1 95.25 237 LYS B CA 1
ATOM 6370 C C . LYS B 1 237 ? -2.521 13.969 -36.5 1 95.25 237 LYS B C 1
ATOM 6372 O O . LYS B 1 237 ? -2.109 13.289 -37.438 1 95.25 237 LYS B O 1
ATOM 6377 N N . GLN B 1 238 ? -3.674 14.625 -36.531 1 93.62 238 GLN B N 1
ATOM 6378 C CA . GLN B 1 238 ? -4.543 14.625 -37.688 1 93.62 238 GLN B CA 1
ATOM 6379 C C . GLN B 1 238 ? -3.891 15.352 -38.875 1 93.62 238 GLN B C 1
ATOM 6381 O O . GLN B 1 238 ? -3.967 14.898 -40 1 93.62 238 GLN B O 1
ATOM 6386 N N . GLN B 1 239 ? -3.279 16.484 -38.562 1 94.56 239 GLN B N 1
ATOM 6387 C CA . GLN B 1 239 ? -2.619 17.266 -39.594 1 94.56 239 GLN B CA 1
ATOM 6388 C C . GLN B 1 239 ? -1.482 16.484 -40.25 1 94.56 239 GLN B C 1
ATOM 6390 O O . GLN B 1 239 ? -1.284 16.562 -41.469 1 94.56 239 GLN B O 1
ATOM 6395 N N . LEU B 1 240 ? -0.786 15.734 -39.406 1 94.5 240 LEU B N 1
ATOM 6396 C CA . LEU B 1 240 ? 0.371 14.992 -39.875 1 94.5 240 LEU B CA 1
ATOM 6397 C C . LEU B 1 240 ? -0.054 13.656 -40.469 1 94.5 240 LEU B C 1
ATOM 6399 O O . LEU B 1 240 ? 0.741 12.984 -41.156 1 94.5 240 LEU B O 1
ATOM 6403 N N . GLN B 1 241 ? -1.28 13.25 -40.312 1 91.75 241 GLN B N 1
ATOM 6404 C CA . GLN B 1 241 ? -1.851 12.016 -40.812 1 91.75 241 GLN B CA 1
ATOM 6405 C C . GLN B 1 241 ? -1.026 10.805 -40.375 1 91.75 241 GLN B C 1
ATOM 6407 O O . GLN B 1 241 ? -0.664 9.961 -41.219 1 91.75 241 GLN B O 1
ATOM 6412 N N . VAL B 1 242 ? -0.674 10.828 -39.156 1 90.5 242 VAL B N 1
ATOM 6413 C CA . VAL B 1 242 ? 0.062 9.695 -38.625 1 90.5 242 VAL B CA 1
ATOM 6414 C C . VAL B 1 242 ? -0.867 8.484 -38.5 1 90.5 242 VAL B C 1
ATOM 6416 O O . VAL B 1 242 ? -1.936 8.578 -37.875 1 90.5 242 VAL B O 1
ATOM 6419 N N . PRO B 1 243 ? -0.535 7.348 -39.062 1 88.19 243 PRO B N 1
ATOM 6420 C CA . PRO B 1 243 ? -1.424 6.184 -39.156 1 88.19 243 PRO B CA 1
ATOM 6421 C C . PRO B 1 243 ? -1.51 5.41 -37.844 1 88.19 243 PRO B C 1
ATOM 6423 O O . PRO B 1 243 ? -2.16 4.363 -37.781 1 88.19 243 PRO B O 1
ATOM 6426 N N . SER B 1 244 ? -1.326 5.867 -36.75 1 86.5 244 SER B N 1
ATOM 6427 C CA . SER B 1 244 ? -1.384 5.109 -35.5 1 86.5 244 SER B CA 1
ATOM 6428 C C . SER B 1 244 ? -2.789 5.125 -34.906 1 86.5 244 SER B C 1
ATOM 6430 O O . SER B 1 244 ? -3.451 6.168 -34.906 1 86.5 244 SER B O 1
ATOM 6432 N N . GLU B 1 245 ? -3.273 3.889 -34.5 1 87.44 245 GLU B N 1
ATOM 6433 C CA . GLU B 1 245 ? -4.586 3.768 -33.875 1 87.44 245 GLU B CA 1
ATOM 6434 C C . GLU B 1 245 ? -4.477 3.727 -32.375 1 87.44 245 GLU B C 1
ATOM 6436 O O . GLU B 1 245 ? -5.488 3.73 -31.656 1 87.44 245 GLU B O 1
ATOM 6441 N N . ARG B 1 246 ? -3.26 3.809 -31.922 1 89.56 246 ARG B N 1
ATOM 6442 C CA . ARG B 1 246 ? -3.074 3.688 -30.484 1 89.56 246 ARG B CA 1
ATOM 6443 C C . ARG B 1 246 ? -3.258 5.035 -29.781 1 89.56 246 ARG B C 1
ATOM 6445 O O . ARG B 1 246 ? -2.904 6.078 -30.344 1 89.56 246 ARG B O 1
ATOM 6452 N N . SER B 1 247 ? -3.863 4.961 -28.594 1 89.81 247 SER B N 1
ATOM 6453 C CA . SER B 1 247 ? -4.031 6.156 -27.781 1 89.81 247 SER B CA 1
ATOM 6454 C C . SER B 1 247 ? -2.961 6.246 -26.688 1 89.81 247 SER B C 1
ATOM 6456 O O . SER B 1 247 ? -2.506 5.223 -26.172 1 89.81 247 SER B O 1
ATOM 6458 N N . LEU B 1 248 ? -2.576 7.488 -26.453 1 93.38 248 LEU B N 1
ATOM 6459 C CA . LEU B 1 248 ? -1.598 7.723 -25.406 1 93.38 248 LEU B CA 1
ATOM 6460 C C . LEU B 1 248 ? -2.242 7.586 -24.031 1 93.38 248 LEU B C 1
ATOM 6462 O O . LEU B 1 248 ? -3.393 7.984 -23.828 1 93.38 248 LEU B O 1
ATOM 6466 N N . PHE B 1 249 ? -1.536 6.973 -23.141 1 92.44 249 PHE B N 1
ATOM 6467 C CA . PHE B 1 249 ? -1.967 6.91 -21.75 1 92.44 249 PHE B CA 1
ATOM 6468 C C . PHE B 1 249 ? -0.765 6.867 -20.812 1 92.44 249 PHE B C 1
ATOM 6470 O O . PHE B 1 249 ? 0.32 6.434 -21.203 1 92.44 249 PHE B O 1
ATOM 6477 N N . ILE B 1 250 ? -0.942 7.336 -19.656 1 93.88 250 ILE B N 1
ATOM 6478 C CA . ILE B 1 250 ? 0.115 7.336 -18.641 1 93.88 250 ILE B CA 1
ATOM 6479 C C . ILE B 1 250 ? 0.229 5.949 -18.016 1 93.88 250 ILE B C 1
ATOM 6481 O O . ILE B 1 250 ? -0.778 5.352 -17.625 1 93.88 250 ILE B O 1
ATOM 6485 N N . ASP B 1 251 ? 1.396 5.445 -17.891 1 95.38 251 ASP B N 1
ATOM 6486 C CA . ASP B 1 251 ? 1.613 4.09 -17.406 1 95.38 251 ASP B CA 1
ATOM 6487 C C . ASP B 1 251 ? 1.421 4.023 -15.883 1 95.38 251 ASP B C 1
ATOM 6489 O O . ASP B 1 251 ? 1.393 5.059 -15.211 1 95.38 251 ASP B O 1
ATOM 6493 N N . ASP B 1 252 ? 1.134 2.807 -15.406 1 93.75 252 ASP B N 1
ATOM 6494 C CA . ASP B 1 252 ? 1.217 2.424 -14 1 93.75 252 ASP B CA 1
ATOM 6495 C C . ASP B 1 252 ? 2.557 1.763 -13.688 1 93.75 252 ASP B C 1
ATOM 6497 O O . ASP B 1 252 ? 2.807 0.629 -14.102 1 93.75 252 ASP B O 1
ATOM 6501 N N . GLN B 1 253 ? 3.35 2.408 -12.945 1 93.12 253 GLN B N 1
ATOM 6502 C CA . GLN B 1 253 ? 4.73 1.989 -12.734 1 93.12 253 GLN B CA 1
ATOM 6503 C C . GLN B 1 253 ? 4.797 0.678 -11.953 1 93.12 253 GLN B C 1
ATOM 6505 O O . GLN B 1 253 ? 5.852 0.044 -11.883 1 93.12 253 GLN B O 1
ATOM 6510 N N . THR B 1 254 ? 3.701 0.206 -11.445 1 92.5 254 THR B N 1
ATOM 6511 C CA . THR B 1 254 ? 3.689 -1.052 -10.703 1 92.5 254 THR B CA 1
ATOM 6512 C C . THR B 1 254 ? 3.441 -2.229 -11.648 1 92.5 254 THR B C 1
ATOM 6514 O O . THR B 1 254 ? 3.568 -3.387 -11.242 1 92.5 254 THR B O 1
ATOM 6517 N N . GLN B 1 255 ? 3.111 -1.963 -12.875 1 95.25 255 GLN B N 1
ATOM 6518 C CA . GLN B 1 255 ? 2.871 -2.969 -13.906 1 95.25 255 GLN B CA 1
ATOM 6519 C C . GLN B 1 255 ? 3.678 -2.668 -15.164 1 95.25 255 GLN B C 1
ATOM 6521 O O . GLN B 1 255 ? 3.357 -1.735 -15.906 1 95.25 255 GLN B O 1
ATOM 6526 N N . TRP B 1 256 ? 4.551 -3.529 -15.5 1 97 256 TRP B N 1
ATOM 6527 C CA . TRP B 1 256 ? 5.5 -3.201 -16.562 1 97 256 TRP B CA 1
ATOM 6528 C C . TRP B 1 256 ? 4.836 -3.27 -17.922 1 97 256 TRP B C 1
ATOM 6530 O O . TRP B 1 256 ? 5.336 -2.693 -18.891 1 97 256 TRP B O 1
ATOM 6540 N N . ASN B 1 257 ? 3.674 -4.043 -18.078 1 96.88 257 ASN B N 1
ATOM 6541 C CA . ASN B 1 257 ? 2.979 -4.094 -19.359 1 96.88 257 ASN B CA 1
ATOM 6542 C C . ASN B 1 257 ? 2.439 -2.725 -19.766 1 96.88 257 ASN B C 1
ATOM 6544 O O . ASN B 1 257 ? 2.428 -2.379 -20.953 1 96.88 257 ASN B O 1
ATOM 6548 N N . THR B 1 258 ? 2.021 -1.946 -18.766 1 96.44 258 THR B N 1
ATOM 6549 C CA . THR B 1 258 ? 1.489 -0.62 -19.062 1 96.44 258 THR B CA 1
ATOM 6550 C C . THR B 1 258 ? 2.602 0.321 -19.516 1 96.44 258 THR B C 1
ATOM 6552 O O . THR B 1 258 ? 2.383 1.18 -20.375 1 96.44 258 THR B O 1
ATOM 6555 N N . THR B 1 259 ? 3.779 0.228 -18.922 1 97.69 259 THR B N 1
ATOM 6556 C CA . THR B 1 259 ? 4.926 1.021 -19.359 1 97.69 259 THR B CA 1
ATOM 6557 C C . THR B 1 259 ? 5.324 0.659 -20.781 1 97.69 259 THR B C 1
ATOM 6559 O O . THR B 1 259 ? 5.598 1.541 -21.609 1 97.69 259 THR B O 1
ATOM 6562 N N . TYR B 1 260 ? 5.297 -0.679 -21.094 1 97.81 260 TYR B N 1
ATOM 6563 C CA . TYR B 1 260 ? 5.582 -1.139 -22.453 1 97.81 260 TYR B CA 1
ATOM 6564 C C . TYR B 1 260 ? 4.59 -0.551 -23.453 1 97.81 260 TYR B C 1
ATOM 6566 O O . TYR B 1 260 ? 4.988 -0.01 -24.484 1 97.81 260 TYR B O 1
ATOM 6574 N N . GLN B 1 261 ? 3.361 -0.566 -23.125 1 97.56 261 GLN B N 1
ATOM 6575 C CA . GLN B 1 261 ? 2.314 -0.071 -24.016 1 97.56 261 GLN B CA 1
ATOM 6576 C C . GLN B 1 261 ? 2.43 1.438 -24.219 1 97.56 261 GLN B C 1
ATOM 6578 O O . GLN B 1 261 ? 2.201 1.943 -25.312 1 97.56 261 GLN B O 1
ATOM 6583 N N . MET B 1 262 ? 2.775 2.109 -23.109 1 97.81 262 MET B N 1
ATOM 6584 C CA . MET B 1 262 ? 2.984 3.549 -23.219 1 97.81 262 MET B CA 1
ATOM 6585 C C . MET B 1 262 ? 4.133 3.865 -24.172 1 97.81 262 MET B C 1
ATOM 6587 O O . MET B 1 262 ? 4.008 4.742 -25.031 1 97.81 262 MET B O 1
ATOM 6591 N N . LEU B 1 263 ? 5.227 3.129 -24.094 1 98.12 263 LEU B N 1
ATOM 6592 C CA . LEU B 1 263 ? 6.41 3.352 -24.922 1 98.12 263 LEU B CA 1
ATOM 6593 C C . LEU B 1 263 ? 6.113 3.055 -26.391 1 98.12 263 LEU B C 1
ATOM 6595 O O . LEU B 1 263 ? 6.527 3.803 -27.281 1 98.12 263 LEU B O 1
ATOM 6599 N N . VAL B 1 264 ? 5.371 1.976 -26.656 1 97.5 264 VAL B N 1
ATOM 6600 C CA . VAL B 1 264 ? 5.012 1.598 -28.016 1 97.5 264 VAL B CA 1
ATOM 6601 C C . VAL B 1 264 ? 4.129 2.678 -28.625 1 97.5 264 VAL B C 1
ATOM 6603 O O . VAL B 1 264 ? 4.387 3.137 -29.75 1 97.5 264 VAL B O 1
ATOM 6606 N N . ALA B 1 265 ? 3.156 3.113 -27.906 1 97.19 265 ALA B N 1
ATOM 6607 C CA . ALA B 1 265 ? 2.246 4.145 -28.391 1 97.19 265 ALA B CA 1
ATOM 6608 C C . ALA B 1 265 ? 2.99 5.453 -28.656 1 97.19 265 ALA B C 1
ATOM 6610 O O . ALA B 1 265 ? 2.783 6.098 -29.688 1 97.19 265 ALA B O 1
ATOM 6611 N N . ALA B 1 266 ? 3.84 5.82 -27.734 1 97.38 266 ALA B N 1
ATOM 6612 C CA . ALA B 1 266 ? 4.602 7.059 -27.859 1 97.38 266 ALA B CA 1
ATOM 6613 C C . ALA B 1 266 ? 5.543 7.004 -29.062 1 97.38 266 ALA B C 1
ATOM 6615 O O . ALA B 1 266 ? 5.688 7.984 -29.781 1 97.38 266 ALA B O 1
ATOM 6616 N N . SER B 1 267 ? 6.168 5.855 -29.25 1 96.5 267 SER B N 1
ATOM 6617 C CA . SER B 1 267 ? 7.117 5.699 -30.359 1 96.5 267 SER B CA 1
ATOM 6618 C C . SER B 1 267 ? 6.418 5.812 -31.703 1 96.5 267 SER B C 1
ATOM 6620 O O . SER B 1 267 ? 6.988 6.344 -32.656 1 96.5 267 SER B O 1
ATOM 6622 N N . GLU B 1 268 ? 5.238 5.332 -31.781 1 95.81 268 GLU B N 1
ATOM 6623 C CA . GLU B 1 268 ? 4.465 5.438 -33 1 95.81 268 GLU B CA 1
ATOM 6624 C C . GLU B 1 268 ? 4.078 6.883 -33.312 1 95.81 268 GLU B C 1
ATOM 6626 O O . GLU B 1 268 ? 3.836 7.25 -34.438 1 95.81 268 GLU B O 1
ATOM 6631 N N . LEU B 1 269 ? 4.043 7.66 -32.281 1 96.12 269 LEU B N 1
ATOM 6632 C CA . LEU B 1 269 ? 3.619 9.047 -32.406 1 96.12 269 LEU B CA 1
ATOM 6633 C C . LEU B 1 269 ? 4.805 10 -32.25 1 96.12 269 LEU B C 1
ATOM 6635 O O . LEU B 1 269 ? 4.629 11.164 -31.891 1 96.12 269 LEU B O 1
ATOM 6639 N N . LYS B 1 270 ? 6.023 9.531 -32.438 1 95.38 270 LYS B N 1
ATOM 6640 C CA . LYS B 1 270 ? 7.234 10.312 -32.188 1 95.38 270 LYS B CA 1
ATOM 6641 C C . LYS B 1 270 ? 7.254 11.57 -33.062 1 95.38 270 LYS B C 1
ATOM 6643 O O . LYS B 1 270 ? 7.73 12.617 -32.625 1 95.38 270 LYS B O 1
ATOM 6648 N N . GLU B 1 271 ? 6.648 11.5 -34.281 1 94.56 271 GLU B N 1
ATOM 6649 C CA . GLU B 1 271 ? 6.613 12.656 -35.188 1 94.56 271 GLU B CA 1
ATOM 6650 C C . GLU B 1 271 ? 5.715 13.758 -34.625 1 94.56 271 GLU B C 1
ATOM 6652 O O . GLU B 1 271 ? 6.016 14.945 -34.75 1 94.56 271 GLU B O 1
ATOM 6657 N N . VAL B 1 272 ? 4.648 13.328 -34.031 1 95.88 272 VAL B N 1
ATOM 6658 C CA . VAL B 1 272 ? 3.723 14.289 -33.438 1 95.88 272 VAL B CA 1
ATOM 6659 C C . VAL B 1 272 ? 4.402 15.016 -32.281 1 95.88 272 VAL B C 1
ATOM 6661 O O . VAL B 1 272 ? 4.262 16.234 -32.156 1 95.88 272 VAL B O 1
ATOM 6664 N N . PHE B 1 273 ? 5.184 14.273 -31.5 1 96.69 273 PHE B N 1
ATOM 6665 C CA . PHE B 1 273 ? 5.922 14.875 -30.391 1 96.69 273 PHE B CA 1
ATOM 6666 C C . PHE B 1 273 ? 6.961 15.859 -30.906 1 96.69 273 PHE B C 1
ATOM 6668 O O . PHE B 1 273 ? 7.172 16.922 -30.312 1 96.69 273 PHE B O 1
ATOM 6675 N N . SER B 1 274 ? 7.578 15.477 -32 1 94.44 274 SER B N 1
ATOM 6676 C CA . SER B 1 274 ? 8.578 16.359 -32.625 1 94.44 274 SER B CA 1
ATOM 6677 C C . SER B 1 274 ? 7.945 17.656 -33.125 1 94.44 274 SER B C 1
ATOM 6679 O O . SER B 1 274 ? 8.508 18.734 -32.938 1 94.44 274 SER B O 1
ATOM 6681 N N . CYS B 1 275 ? 6.812 17.547 -33.656 1 95.38 275 CYS B N 1
ATOM 6682 C CA . CYS B 1 275 ? 6.098 18.719 -34.125 1 95.38 275 CYS B CA 1
ATOM 6683 C C . CYS B 1 275 ? 5.594 19.562 -32.969 1 95.38 275 CYS B C 1
ATOM 6685 O O . CYS B 1 275 ? 5.582 20.797 -33.031 1 95.38 275 CYS B O 1
ATOM 6687 N N . LEU B 1 276 ? 5.148 18.891 -31.938 1 95.69 276 LEU B N 1
ATOM 6688 C CA . LEU B 1 276 ? 4.688 19.578 -30.734 1 95.69 276 LEU B CA 1
ATOM 6689 C C . LEU B 1 276 ? 5.809 20.406 -30.125 1 95.69 276 LEU B C 1
ATOM 6691 O O . LEU B 1 276 ? 5.57 21.516 -29.625 1 95.69 276 LEU B O 1
ATOM 6695 N N . ASP B 1 277 ? 6.965 19.875 -30.156 1 93.81 277 ASP B N 1
ATOM 6696 C CA . ASP B 1 277 ? 8.141 20.562 -29.609 1 93.81 277 ASP B CA 1
ATOM 6697 C C . ASP B 1 277 ? 8.383 21.875 -30.344 1 93.81 277 ASP B C 1
ATOM 6699 O O . ASP B 1 277 ? 8.773 22.875 -29.734 1 93.81 277 ASP B O 1
ATOM 6703 N N . THR B 1 278 ? 8.055 21.938 -31.547 1 92.19 278 THR B N 1
ATOM 6704 C CA . THR B 1 278 ? 8.25 23.141 -32.375 1 92.19 278 THR B CA 1
ATOM 6705 C C . THR B 1 278 ? 7.074 24.094 -32.219 1 92.19 278 THR B C 1
ATOM 6707 O O . THR B 1 278 ? 7.25 25.312 -32.25 1 92.19 278 THR B O 1
ATOM 6710 N N . SER B 1 279 ? 5.961 23.562 -32.031 1 91.94 279 SER B N 1
ATOM 6711 C CA . SER B 1 279 ? 4.734 24.359 -32.062 1 91.94 279 SER B CA 1
ATOM 6712 C C . SER B 1 279 ? 4.406 24.922 -30.688 1 91.94 279 SER B C 1
ATOM 6714 O O . SER B 1 279 ? 3.723 25.953 -30.578 1 91.94 279 SER B O 1
ATOM 6716 N N . ASP B 1 280 ? 4.828 24.188 -29.672 1 93.38 280 ASP B N 1
ATOM 6717 C CA . ASP B 1 280 ? 4.477 24.609 -28.312 1 93.38 280 ASP B CA 1
ATOM 6718 C C . ASP B 1 280 ? 5.727 24.969 -27.5 1 93.38 280 ASP B C 1
ATOM 6720 O O . ASP B 1 280 ? 6.453 24.078 -27.062 1 93.38 280 ASP B O 1
ATOM 6724 N N . PRO B 1 281 ? 5.961 26.156 -27.203 1 91.56 281 PRO B N 1
ATOM 6725 C CA . PRO B 1 281 ? 7.164 26.578 -26.484 1 91.56 281 PRO B CA 1
ATOM 6726 C C . PRO B 1 281 ? 7.184 26.109 -25.031 1 91.56 281 PRO B C 1
ATOM 6728 O O . PRO B 1 281 ? 8.25 26.031 -24.422 1 91.56 281 PRO B O 1
ATOM 6731 N N . ASP B 1 282 ? 6.086 25.703 -24.516 1 88.81 282 ASP B N 1
ATOM 6732 C CA . ASP B 1 282 ? 6.008 25.281 -23.109 1 88.81 282 ASP B CA 1
ATOM 6733 C C . ASP B 1 282 ? 6.355 23.797 -22.969 1 88.81 282 ASP B C 1
ATOM 6735 O O . ASP B 1 282 ? 6.613 23.312 -21.859 1 88.81 282 ASP B O 1
ATOM 6739 N N . TYR B 1 283 ? 6.242 23.109 -24.062 1 93.12 283 TYR B N 1
ATOM 6740 C CA . TYR B 1 283 ? 6.66 21.719 -24.078 1 93.12 283 TYR B CA 1
ATOM 6741 C C . TYR B 1 283 ? 8.18 21.594 -24.031 1 93.12 283 TYR B C 1
ATOM 6743 O O . TYR B 1 283 ? 8.852 21.797 -25.047 1 93.12 283 TYR B O 1
ATOM 6751 N N . LYS B 1 284 ? 8.641 21.297 -22.719 1 86.75 284 LYS B N 1
ATOM 6752 C CA . LYS B 1 284 ? 10.086 21.219 -22.516 1 86.75 284 LYS B CA 1
ATOM 6753 C C . LYS B 1 284 ? 10.531 19.781 -22.297 1 86.75 284 LYS B C 1
ATOM 6755 O O . LYS B 1 284 ? 9.781 18.969 -21.766 1 86.75 284 LYS B O 1
ATOM 6760 N N . GLY B 1 285 ? 11.688 19.391 -22.828 1 86.56 285 GLY B N 1
ATOM 6761 C CA . GLY B 1 285 ? 12.273 18.094 -22.562 1 86.56 285 GLY B CA 1
ATOM 6762 C C . GLY B 1 285 ? 11.852 17.031 -23.578 1 86.56 285 GLY B C 1
ATOM 6763 O O . GLY B 1 285 ? 11.617 15.883 -23.203 1 86.56 285 GLY B O 1
ATOM 6764 N N . ALA B 1 286 ? 11.57 17.469 -24.781 1 93.19 286 ALA B N 1
ATOM 6765 C CA . ALA B 1 286 ? 11.188 16.547 -25.844 1 93.19 286 ALA B CA 1
ATOM 6766 C C . ALA B 1 286 ? 12.273 15.492 -26.078 1 93.19 286 ALA B C 1
ATOM 6768 O O . ALA B 1 286 ? 13.461 15.812 -26.047 1 93.19 286 ALA B O 1
ATOM 6769 N N . PRO B 1 287 ? 11.898 14.258 -26.219 1 96.44 287 PRO B N 1
ATOM 6770 C CA . PRO B 1 287 ? 12.883 13.203 -26.5 1 96.44 287 PRO B CA 1
ATOM 6771 C C . PRO B 1 287 ? 13.617 13.422 -27.812 1 96.44 287 PRO B C 1
ATOM 6773 O O . PRO B 1 287 ? 13.016 13.867 -28.797 1 96.44 287 PRO B O 1
ATOM 6776 N N . SER B 1 288 ? 14.914 13.164 -27.812 1 95.62 288 SER B N 1
ATOM 6777 C CA . SER B 1 288 ? 15.734 13.281 -29.016 1 95.62 288 SER B CA 1
ATOM 6778 C C . SER B 1 288 ? 15.555 12.086 -29.938 1 95.62 288 SER B C 1
ATOM 6780 O O . SER B 1 288 ? 14.891 11.109 -29.562 1 95.62 288 SER B O 1
ATOM 6782 N N . MET B 1 289 ? 16.125 12.188 -31.125 1 95.31 289 MET B N 1
ATOM 6783 C CA . MET B 1 289 ? 16.078 11.07 -32.062 1 95.31 289 MET B CA 1
ATOM 6784 C C . MET B 1 289 ? 16.812 9.852 -31.5 1 95.31 289 MET B C 1
ATOM 6786 O O . MET B 1 289 ? 16.391 8.711 -31.734 1 95.31 289 MET B O 1
ATOM 6790 N N . GLN B 1 290 ? 17.828 10.141 -30.75 1 94.75 290 GLN B N 1
ATOM 6791 C CA . GLN B 1 290 ? 18.562 9.062 -30.094 1 94.75 290 GLN B CA 1
ATOM 6792 C C . GLN B 1 290 ? 17.703 8.391 -29.031 1 94.75 290 GLN B C 1
ATOM 6794 O O . GLN B 1 290 ? 17.75 7.168 -28.859 1 94.75 290 GLN B O 1
ATOM 6799 N N . ASP B 1 291 ? 16.938 9.203 -28.344 1 96.69 291 ASP B N 1
ATOM 6800 C CA . ASP B 1 291 ? 16.031 8.664 -27.328 1 96.69 291 ASP B CA 1
ATOM 6801 C C . ASP B 1 291 ? 15.008 7.723 -27.953 1 96.69 291 ASP B C 1
ATOM 6803 O O . ASP B 1 291 ? 14.766 6.629 -27.453 1 96.69 291 ASP B O 1
ATOM 6807 N N . TRP B 1 292 ? 14.484 8.188 -29.078 1 97.19 292 TRP B N 1
ATOM 6808 C CA . TRP B 1 292 ? 13.461 7.395 -29.75 1 97.19 292 TRP B CA 1
ATOM 6809 C C . TRP B 1 292 ? 14.047 6.086 -30.266 1 97.19 292 TRP B C 1
ATOM 6811 O O . TRP B 1 292 ? 13.391 5.043 -30.219 1 97.19 292 TRP B O 1
ATOM 6821 N N . LYS B 1 293 ? 15.25 6.09 -30.719 1 95.69 293 LYS B N 1
ATOM 6822 C CA . LYS B 1 293 ? 15.914 4.879 -31.203 1 95.69 293 LYS B CA 1
ATOM 6823 C C . LYS B 1 293 ? 16.109 3.875 -30.062 1 95.69 293 LYS B C 1
ATOM 6825 O O . LYS B 1 293 ? 15.914 2.672 -30.25 1 95.69 293 LYS B O 1
ATOM 6830 N N . LEU B 1 294 ? 16.484 4.391 -28.984 1 95 294 LEU B N 1
ATOM 6831 C CA . LEU B 1 294 ? 16.656 3.539 -27.812 1 95 294 LEU B CA 1
ATOM 6832 C C . LEU B 1 294 ? 15.336 2.92 -27.375 1 95 294 LEU B C 1
ATOM 6834 O O . LEU B 1 294 ? 15.289 1.749 -27 1 95 294 LEU B O 1
ATOM 6838 N N . VAL B 1 295 ? 14.273 3.725 -27.406 1 97 295 VAL B N 1
ATOM 6839 C CA . VAL B 1 295 ? 12.945 3.252 -27.047 1 97 295 VAL B CA 1
ATOM 6840 C C . VAL B 1 295 ? 12.5 2.145 -28 1 97 295 VAL B C 1
ATOM 6842 O O . VAL B 1 295 ? 11.945 1.132 -27.562 1 97 295 VAL B O 1
ATOM 6845 N N . GLU B 1 296 ? 12.742 2.309 -29.219 1 96.5 296 GLU B N 1
ATOM 6846 C CA . GLU B 1 296 ? 12.391 1.299 -30.219 1 96.5 296 GLU B CA 1
ATOM 6847 C C . GLU B 1 296 ? 13.156 -0.001 -29.984 1 96.5 296 GLU B C 1
ATOM 6849 O O . GLU B 1 296 ? 12.586 -1.089 -30.078 1 96.5 296 GLU B O 1
ATOM 6854 N N . THR B 1 297 ? 14.414 0.146 -29.672 1 94.88 297 THR B N 1
ATOM 6855 C CA . THR B 1 297 ? 15.227 -1.025 -29.359 1 94.88 297 THR B CA 1
ATOM 6856 C C . THR B 1 297 ? 14.672 -1.742 -28.125 1 94.88 297 THR B C 1
ATOM 6858 O O . THR B 1 297 ? 14.539 -2.967 -28.125 1 94.88 297 THR B O 1
ATOM 6861 N N . LEU B 1 298 ? 14.406 -0.946 -27.125 1 95.62 298 LEU B N 1
ATOM 6862 C CA . LEU B 1 298 ? 13.844 -1.508 -25.891 1 95.62 298 LEU B CA 1
ATOM 6863 C C . LEU B 1 298 ? 12.547 -2.254 -26.188 1 95.62 298 LEU B C 1
ATOM 6865 O O . LEU B 1 298 ? 12.328 -3.355 -25.672 1 95.62 298 LEU B O 1
ATOM 6869 N N . CYS B 1 299 ? 11.695 -1.645 -27 1 96.94 299 CYS B N 1
ATOM 6870 C CA . CYS B 1 299 ? 10.406 -2.238 -27.312 1 96.94 299 CYS B CA 1
ATOM 6871 C C . CYS B 1 299 ? 10.578 -3.543 -28.094 1 96.94 299 CYS B C 1
ATOM 6873 O O . CYS B 1 299 ? 9.789 -4.473 -27.938 1 96.94 299 CYS B O 1
ATOM 6875 N N . THR B 1 300 ? 11.586 -3.652 -28.844 1 95.81 300 THR B N 1
ATOM 6876 C CA . THR B 1 300 ? 11.875 -4.863 -29.609 1 95.81 300 THR B CA 1
ATOM 6877 C C . THR B 1 300 ? 12.188 -6.031 -28.672 1 95.81 300 THR B C 1
ATOM 6879 O O . THR B 1 300 ? 11.797 -7.168 -28.938 1 95.81 300 THR B O 1
ATOM 6882 N N . TYR B 1 301 ? 12.859 -5.723 -27.641 1 95.44 301 TYR B N 1
ATOM 6883 C CA . TYR B 1 301 ? 13.242 -6.781 -26.719 1 95.44 301 TYR B CA 1
ATOM 6884 C C . TYR B 1 301 ? 12.148 -7.027 -25.688 1 95.44 301 TYR B C 1
ATOM 6886 O O . TYR B 1 301 ? 12.047 -8.125 -25.125 1 95.44 301 TYR B O 1
ATOM 6894 N N . LEU B 1 302 ? 11.289 -6.039 -25.391 1 97 302 LEU B N 1
ATOM 6895 C CA . LEU B 1 302 ? 10.195 -6.199 -24.438 1 97 302 LEU B CA 1
ATOM 6896 C C . LEU B 1 302 ? 9.031 -6.965 -25.062 1 97 302 LEU B C 1
ATOM 6898 O O . LEU B 1 302 ? 8.289 -7.652 -24.359 1 97 302 LEU B O 1
ATOM 6902 N N . LYS B 1 303 ? 8.859 -6.895 -26.328 1 97.5 303 LYS B N 1
ATOM 6903 C CA . LYS B 1 303 ? 7.703 -7.449 -27.031 1 97.5 303 LYS B CA 1
ATOM 6904 C C . LYS B 1 303 ? 7.598 -8.953 -26.797 1 97.5 303 LYS B C 1
ATOM 6906 O O . LYS B 1 303 ? 6.543 -9.453 -26.391 1 97.5 303 LYS B O 1
ATOM 6911 N N . PRO B 1 304 ? 8.711 -9.719 -27.047 1 96.38 304 PRO B N 1
ATOM 6912 C CA . PRO B 1 304 ? 8.594 -11.156 -26.812 1 96.38 304 PRO B CA 1
ATOM 6913 C C . PRO B 1 304 ? 8.242 -11.492 -25.359 1 96.38 304 PRO B C 1
ATOM 6915 O O . PRO B 1 304 ? 7.543 -12.477 -25.109 1 96.38 304 PRO B O 1
ATOM 6918 N N . LEU B 1 305 ? 8.75 -10.719 -24.406 1 97.38 305 LEU B N 1
ATOM 6919 C CA . LEU B 1 305 ? 8.406 -10.922 -23 1 97.38 305 LEU B CA 1
ATOM 6920 C C . LEU B 1 305 ? 6.93 -10.641 -22.75 1 97.38 305 LEU B C 1
ATOM 6922 O O . LEU B 1 305 ? 6.258 -11.406 -22.062 1 97.38 305 LEU B O 1
ATOM 6926 N N . TYR B 1 306 ? 6.457 -9.555 -23.344 1 97.62 306 TYR B N 1
ATOM 6927 C CA . TYR B 1 306 ? 5.059 -9.156 -23.203 1 97.62 306 TYR B CA 1
ATOM 6928 C C . TYR B 1 306 ? 4.133 -10.211 -23.797 1 97.62 306 TYR B C 1
ATOM 6930 O O . TYR B 1 306 ? 3.127 -10.578 -23.188 1 97.62 306 TYR B O 1
ATOM 6938 N N . ASP B 1 307 ? 4.461 -10.703 -24.938 1 96.5 307 ASP B N 1
ATOM 6939 C CA . ASP B 1 307 ? 3.648 -11.711 -25.609 1 96.5 307 ASP B CA 1
ATOM 6940 C C . ASP B 1 307 ? 3.576 -12.992 -24.781 1 96.5 307 ASP B C 1
ATOM 6942 O O . ASP B 1 307 ? 2.502 -13.578 -24.625 1 96.5 307 ASP B O 1
ATOM 6946 N N . ALA B 1 308 ? 4.711 -13.398 -24.281 1 95.31 308 ALA B N 1
ATOM 6947 C CA . ALA B 1 308 ? 4.758 -14.602 -23.453 1 95.31 308 ALA B CA 1
ATOM 6948 C C . ALA B 1 308 ? 3.932 -14.422 -22.188 1 95.31 308 ALA B C 1
ATOM 6950 O O . ALA B 1 308 ? 3.123 -15.289 -21.828 1 95.31 308 ALA B O 1
ATOM 6951 N N . ALA B 1 309 ? 4.137 -13.312 -21.469 1 96.19 309 ALA B N 1
ATOM 6952 C CA . ALA B 1 309 ? 3.41 -13.047 -20.219 1 96.19 309 ALA B CA 1
ATOM 6953 C C . ALA B 1 309 ? 1.907 -12.977 -20.484 1 96.19 309 ALA B C 1
ATOM 6955 O O . ALA B 1 309 ? 1.109 -13.422 -19.656 1 96.19 309 ALA B O 1
ATOM 6956 N N . ASN B 1 310 ? 1.527 -12.43 -21.609 1 95.38 310 ASN B N 1
ATOM 6957 C CA . ASN B 1 310 ? 0.12 -12.25 -21.938 1 95.38 310 ASN B CA 1
ATOM 6958 C C . ASN B 1 310 ? -0.598 -13.586 -22.094 1 95.38 310 ASN B C 1
ATOM 6960 O O . ASN B 1 310 ? -1.803 -13.68 -21.844 1 95.38 310 ASN B O 1
ATOM 6964 N N . ILE B 1 311 ? 0.114 -14.641 -22.453 1 93.88 311 ILE B N 1
ATOM 6965 C CA . ILE B 1 311 ? -0.455 -15.977 -22.562 1 93.88 311 ILE B CA 1
ATOM 6966 C C . ILE B 1 311 ? -0.963 -16.438 -21.203 1 93.88 311 ILE B C 1
ATOM 6968 O O . ILE B 1 311 ? -2.01 -17.078 -21.109 1 93.88 311 ILE B O 1
ATOM 6972 N N . LEU B 1 312 ? -0.29 -16.047 -20.141 1 93.94 312 LEU B N 1
ATOM 6973 C CA . LEU B 1 312 ? -0.604 -16.484 -18.781 1 93.94 312 LEU B CA 1
ATOM 6974 C C . LEU B 1 312 ? -1.881 -15.812 -18.281 1 93.94 312 LEU B C 1
ATOM 6976 O O . LEU B 1 312 ? -2.508 -16.297 -17.344 1 93.94 312 LEU B O 1
ATOM 6980 N N . THR B 1 313 ? -2.289 -14.703 -18.828 1 91.69 313 THR B N 1
ATOM 6981 C CA . THR B 1 313 ? -3.455 -13.961 -18.359 1 91.69 313 THR B CA 1
ATOM 6982 C C . THR B 1 313 ? -4.742 -14.68 -18.75 1 91.69 313 THR B C 1
ATOM 6984 O O . THR B 1 313 ? -5.777 -14.508 -18.094 1 91.69 313 THR B O 1
ATOM 6987 N N . THR B 1 314 ? -4.785 -15.523 -19.781 1 80.69 314 THR B N 1
ATOM 6988 C CA . THR B 1 314 ? -6.008 -16.141 -20.281 1 80.69 314 THR B CA 1
ATOM 6989 C C . THR B 1 314 ? -5.859 -17.656 -20.359 1 80.69 314 THR B C 1
ATOM 6991 O O . THR B 1 314 ? -6.727 -18.344 -20.906 1 80.69 314 THR B O 1
ATOM 6994 N N . ALA B 1 315 ? -4.902 -18.125 -19.797 1 73.25 315 ALA B N 1
ATOM 6995 C CA . ALA B 1 315 ? -4.59 -19.531 -20.031 1 73.25 315 ALA B CA 1
ATOM 6996 C C . ALA B 1 315 ? -5.598 -20.453 -19.328 1 73.25 315 ALA B C 1
ATOM 6998 O O . ALA B 1 315 ? -5.781 -20.359 -18.109 1 73.25 315 ALA B O 1
ATOM 6999 N N . THR B 1 316 ? -6.328 -21.25 -20.172 1 77.56 316 THR B N 1
ATOM 7000 C CA . THR B 1 316 ? -7.238 -22.266 -19.672 1 77.56 316 THR B CA 1
ATOM 7001 C C . THR B 1 316 ? -6.703 -23.672 -19.984 1 77.56 316 THR B C 1
ATOM 7003 O O . THR B 1 316 ? -7.348 -24.672 -19.672 1 77.56 316 THR B O 1
ATOM 7006 N N . HIS B 1 317 ? -5.52 -23.719 -20.609 1 81.06 317 HIS B N 1
ATOM 7007 C CA . HIS B 1 317 ? -4.867 -24.969 -21.016 1 81.06 317 HIS B CA 1
ATOM 7008 C C . HIS B 1 317 ? -3.553 -25.172 -20.266 1 81.06 317 HIS B C 1
ATOM 7010 O O . HIS B 1 317 ? -3.07 -24.25 -19.594 1 81.06 317 HIS B O 1
ATOM 7016 N N . PRO B 1 318 ? -3.113 -26.359 -20.422 1 86.44 318 PRO B N 1
ATOM 7017 C CA . PRO B 1 318 ? -1.826 -26.609 -19.766 1 86.44 318 PRO B CA 1
ATOM 7018 C C . PRO B 1 318 ? -0.73 -25.656 -20.234 1 86.44 318 PRO B C 1
ATOM 7020 O O . PRO B 1 318 ? -0.425 -25.609 -21.422 1 86.44 318 PRO B O 1
ATOM 7023 N N . THR B 1 319 ? -0.161 -25 -19.344 1 90.06 319 THR B N 1
ATOM 7024 C CA . THR B 1 319 ? 0.772 -23.922 -19.672 1 90.06 319 THR B CA 1
ATOM 7025 C C . THR B 1 319 ? 2.186 -24.469 -19.844 1 90.06 319 THR B C 1
ATOM 7027 O O . THR B 1 319 ? 3.027 -23.844 -20.484 1 90.06 319 THR B O 1
ATOM 7030 N N . ALA B 1 320 ? 2.436 -25.656 -19.328 1 93.81 320 ALA B N 1
ATOM 7031 C CA . ALA B 1 320 ? 3.787 -26.219 -19.375 1 93.81 320 ALA B CA 1
ATOM 7032 C C . ALA B 1 320 ? 4.234 -26.453 -20.812 1 93.81 320 ALA B C 1
ATOM 7034 O O . ALA B 1 320 ? 5.379 -26.172 -21.172 1 93.81 320 ALA B O 1
ATOM 7035 N N . ILE B 1 321 ? 3.336 -26.891 -21.641 1 93.62 321 ILE B N 1
ATOM 7036 C CA . ILE B 1 321 ? 3.654 -27.188 -23.047 1 93.62 321 ILE B CA 1
ATOM 7037 C C . ILE B 1 321 ? 3.963 -25.875 -23.781 1 93.62 321 ILE B C 1
ATOM 7039 O O . ILE B 1 321 ? 5 -25.766 -24.438 1 93.62 321 ILE B O 1
ATOM 7043 N N . THR B 1 322 ? 3.086 -24.922 -23.609 1 92.69 322 THR B N 1
ATOM 7044 C CA . THR B 1 322 ? 3.225 -23.641 -24.281 1 92.69 322 THR B CA 1
ATOM 7045 C C . THR B 1 322 ? 4.52 -22.953 -23.875 1 92.69 322 THR B C 1
ATOM 7047 O O . THR B 1 322 ? 5.223 -22.391 -24.703 1 92.69 322 THR B O 1
ATOM 7050 N N . PHE B 1 323 ? 4.875 -23.078 -22.688 1 94.44 323 PHE B N 1
ATOM 7051 C CA . PHE B 1 323 ? 6 -22.297 -22.188 1 94.44 323 PHE B CA 1
ATOM 7052 C C . PHE B 1 323 ? 7.316 -23.031 -22.422 1 94.44 323 PHE B C 1
ATOM 7054 O O . PHE B 1 323 ? 8.391 -22.422 -22.359 1 94.44 323 PHE B O 1
ATOM 7061 N N . PHE B 1 324 ? 7.258 -24.344 -22.656 1 95.62 324 PHE B N 1
ATOM 7062 C CA . PHE B 1 324 ? 8.445 -24.984 -23.188 1 95.62 324 PHE B CA 1
ATOM 7063 C C . PHE B 1 324 ? 8.883 -24.328 -24.484 1 95.62 324 PHE B C 1
ATOM 7065 O O . PHE B 1 324 ? 10.055 -23.984 -24.656 1 95.62 324 PHE B O 1
ATOM 7072 N N . HIS B 1 325 ? 7.883 -24.062 -25.281 1 92.31 325 HIS B N 1
ATOM 7073 C CA . HIS B 1 325 ? 8.148 -23.469 -26.578 1 92.31 325 HIS B CA 1
ATOM 7074 C C . HIS B 1 325 ? 8.562 -22 -26.438 1 92.31 325 HIS B C 1
ATOM 7076 O O . HIS B 1 325 ? 9.547 -21.578 -27.047 1 92.31 325 HIS B O 1
ATOM 7082 N N . GLU B 1 326 ? 7.852 -21.266 -25.641 1 93.38 326 GLU B N 1
ATOM 7083 C CA . GLU B 1 326 ? 8.125 -19.844 -25.484 1 93.38 326 GLU B CA 1
ATOM 7084 C C . GLU B 1 326 ? 9.516 -19.609 -24.906 1 93.38 326 GLU B C 1
ATOM 7086 O O . GLU B 1 326 ? 10.234 -18.719 -25.359 1 93.38 326 GLU B O 1
ATOM 7091 N N . VAL B 1 327 ? 9.969 -20.453 -23.984 1 94.19 327 VAL B N 1
ATOM 7092 C CA . VAL B 1 327 ? 11.219 -20.219 -23.266 1 94.19 327 VAL B CA 1
ATOM 7093 C C . VAL B 1 327 ? 12.406 -20.625 -24.141 1 94.19 327 VAL B C 1
ATOM 7095 O O . VAL B 1 327 ? 13.422 -19.938 -24.172 1 94.19 327 VAL B O 1
ATOM 7098 N N . TRP B 1 328 ? 12.289 -21.781 -24.75 1 92.62 328 TRP B N 1
ATOM 7099 C CA . TRP B 1 328 ? 13.438 -22.172 -25.562 1 92.62 328 TRP B CA 1
ATOM 7100 C C . TRP B 1 328 ? 13.633 -21.203 -26.719 1 92.62 328 TRP B C 1
ATOM 7102 O O . TRP B 1 328 ? 14.766 -20.875 -27.078 1 92.62 328 TRP B O 1
ATOM 7112 N N . LYS B 1 329 ? 12.5 -20.672 -27.344 1 92.06 329 LYS B N 1
ATOM 7113 C CA . LYS B 1 329 ? 12.602 -19.672 -28.391 1 92.06 329 LYS B CA 1
ATOM 7114 C C . LYS B 1 329 ? 13.273 -18.406 -27.891 1 92.06 329 LYS B C 1
ATOM 7116 O O . LYS B 1 329 ? 14.148 -17.844 -28.562 1 92.06 329 LYS B O 1
ATOM 7121 N N . LEU B 1 330 ? 12.82 -17.969 -26.719 1 93.56 330 LEU B N 1
ATOM 7122 C CA . LEU B 1 330 ? 13.414 -16.781 -26.109 1 93.56 330 LEU B CA 1
ATOM 7123 C C . LEU B 1 330 ? 14.906 -16.984 -25.844 1 93.56 330 LEU B C 1
ATOM 7125 O O . LEU B 1 330 ? 15.711 -16.078 -26.078 1 93.56 330 LEU B O 1
ATOM 7129 N N . GLN B 1 331 ? 15.219 -18.141 -25.375 1 92.19 331 GLN B N 1
ATOM 7130 C CA . GLN B 1 331 ? 16.609 -18.484 -25.094 1 92.19 331 GLN B CA 1
ATOM 7131 C C . GLN B 1 331 ? 17.469 -18.438 -26.359 1 92.19 331 GLN B C 1
ATOM 7133 O O . GLN B 1 331 ? 18.547 -17.859 -26.359 1 92.19 331 GLN B O 1
ATOM 7138 N N . LEU B 1 332 ? 16.969 -18.984 -27.391 1 90.25 332 LEU B N 1
ATOM 7139 C CA . LEU B 1 332 ? 17.688 -19.031 -28.641 1 90.25 332 LEU B CA 1
ATOM 7140 C C . LEU B 1 332 ? 17.859 -17.641 -29.234 1 90.25 332 LEU B C 1
ATOM 7142 O O . LEU B 1 332 ? 18.969 -17.281 -29.672 1 90.25 332 LEU B O 1
ATOM 7146 N N . ASP B 1 333 ? 16.797 -16.938 -29.281 1 92.19 333 ASP B N 1
ATOM 7147 C CA . ASP B 1 333 ? 16.812 -15.594 -29.859 1 92.19 333 ASP B CA 1
ATOM 7148 C C . ASP B 1 333 ? 17.781 -14.688 -29.094 1 92.19 333 ASP B C 1
ATOM 7150 O O . ASP B 1 333 ? 18.531 -13.922 -29.688 1 92.19 333 ASP B O 1
ATOM 7154 N N . LEU B 1 334 ? 17.781 -14.781 -27.797 1 93.06 334 LEU B N 1
ATOM 7155 C CA . LEU B 1 334 ? 18.641 -13.938 -26.969 1 93.06 334 LEU B CA 1
ATOM 7156 C C . LEU B 1 334 ? 20.094 -14.352 -27.094 1 93.06 334 LEU B C 1
ATOM 7158 O O . LEU B 1 334 ? 20.984 -13.508 -27.094 1 93.06 334 LEU B O 1
ATOM 7162 N N . ALA B 1 335 ? 20.297 -15.656 -27.156 1 90.31 335 ALA B N 1
ATOM 7163 C CA . ALA B 1 335 ? 21.672 -16.141 -27.344 1 90.31 335 ALA B CA 1
ATOM 7164 C C . ALA B 1 335 ? 22.25 -15.633 -28.656 1 90.31 335 ALA B C 1
ATOM 7166 O O . ALA B 1 335 ? 23.406 -15.203 -28.703 1 90.31 335 ALA B O 1
ATOM 7167 N N . ARG B 1 336 ? 21.5 -15.641 -29.688 1 91.5 336 ARG B N 1
ATOM 7168 C CA . ARG B 1 336 ? 21.922 -15.141 -30.984 1 91.5 336 ARG B CA 1
ATOM 7169 C C . ARG B 1 336 ? 22.141 -13.633 -30.953 1 91.5 336 ARG B C 1
ATOM 7171 O O . ARG B 1 336 ? 23.125 -13.133 -31.516 1 91.5 336 ARG B O 1
ATOM 7178 N N . ALA B 1 337 ? 21.234 -12.977 -30.312 1 92.38 337 ALA B N 1
ATOM 7179 C CA . ALA B 1 337 ? 21.344 -11.523 -30.219 1 92.38 337 ALA B CA 1
ATOM 7180 C C . ALA B 1 337 ? 22.609 -11.109 -29.484 1 92.38 337 ALA B C 1
ATOM 7182 O O . ALA B 1 337 ? 23.297 -10.18 -29.906 1 92.38 337 ALA B O 1
ATOM 7183 N N . VAL B 1 338 ? 22.953 -11.766 -28.422 1 92.25 338 VAL B N 1
ATOM 7184 C CA . VAL B 1 338 ? 24.141 -11.453 -27.641 1 92.25 338 VAL B CA 1
ATOM 7185 C C . VAL B 1 338 ? 25.391 -11.734 -28.469 1 92.25 338 VAL B C 1
ATOM 7187 O O . VAL B 1 338 ? 26.359 -10.969 -28.422 1 92.25 338 VAL B O 1
ATOM 7190 N N . ALA B 1 339 ? 25.375 -12.781 -29.219 1 91.12 339 ALA B N 1
ATOM 7191 C CA . ALA B 1 339 ? 26.516 -13.188 -30.016 1 91.12 339 ALA B CA 1
ATOM 7192 C C . ALA B 1 339 ? 26.75 -12.219 -31.188 1 91.12 339 ALA B C 1
ATOM 7194 O O . ALA B 1 339 ? 27.891 -11.953 -31.562 1 91.12 339 ALA B O 1
ATOM 7195 N N . ASN B 1 340 ? 25.672 -11.633 -31.719 1 90.94 340 ASN B N 1
ATOM 7196 C CA . ASN B 1 340 ? 25.781 -10.852 -32.938 1 90.94 340 ASN B CA 1
ATOM 7197 C C . ASN B 1 340 ? 25.75 -9.352 -32.656 1 90.94 340 ASN B C 1
ATOM 7199 O O . ASN B 1 340 ? 25.984 -8.539 -33.531 1 90.94 340 ASN B O 1
ATOM 7203 N N . GLU B 1 341 ? 25.453 -9.023 -31.438 1 87.31 341 GLU B N 1
ATOM 7204 C CA . GLU B 1 341 ? 25.328 -7.605 -31.125 1 87.31 341 GLU B CA 1
ATOM 7205 C C . GLU B 1 341 ? 26.703 -6.941 -31.031 1 87.31 341 GLU B C 1
ATOM 7207 O O . GLU B 1 341 ? 27.562 -7.387 -30.266 1 87.31 341 GLU B O 1
ATOM 7212 N N . GLU B 1 342 ? 26.859 -5.797 -31.828 1 88.94 342 GLU B N 1
ATOM 7213 C CA . GLU B 1 342 ? 28.125 -5.086 -31.891 1 88.94 342 GLU B CA 1
ATOM 7214 C C . GLU B 1 342 ? 28.125 -3.854 -31 1 88.94 342 GLU B C 1
ATOM 7216 O O . GLU B 1 342 ? 29.172 -3.412 -30.531 1 88.94 342 GLU B O 1
ATOM 7221 N N . ASP B 1 343 ? 26.953 -3.314 -30.766 1 91.06 343 ASP B N 1
ATOM 7222 C CA . ASP B 1 343 ? 26.844 -2.141 -29.906 1 91.06 343 ASP B CA 1
ATOM 7223 C C . ASP B 1 343 ? 27.016 -2.518 -28.438 1 91.06 343 ASP B C 1
ATOM 7225 O O . ASP B 1 343 ? 26.188 -3.264 -27.891 1 91.06 343 ASP B O 1
ATOM 7229 N N . PRO B 1 344 ? 28.016 -1.949 -27.781 1 91.19 344 PRO B N 1
ATOM 7230 C CA . PRO B 1 344 ? 28.297 -2.322 -26.391 1 91.19 344 PRO B CA 1
ATOM 7231 C C . PRO B 1 344 ? 27.141 -1.96 -25.453 1 91.19 344 PRO B C 1
ATOM 7233 O O . PRO B 1 344 ? 26.906 -2.668 -24.469 1 91.19 344 PRO B O 1
ATOM 7236 N N . PHE B 1 345 ? 26.531 -0.937 -25.766 1 89.5 345 PHE B N 1
ATOM 7237 C CA . PHE B 1 345 ? 25.422 -0.517 -24.922 1 89.5 345 PHE B CA 1
ATOM 7238 C C . PHE B 1 345 ? 24.281 -1.522 -24.984 1 89.5 345 PHE B C 1
ATOM 7240 O O . PHE B 1 345 ? 23.75 -1.927 -23.953 1 89.5 345 PHE B O 1
ATOM 7247 N N . ILE B 1 346 ? 23.984 -1.959 -26.109 1 90.56 346 ILE B N 1
ATOM 7248 C CA . ILE B 1 346 ? 22.891 -2.916 -26.297 1 90.56 346 ILE B CA 1
ATOM 7249 C C . ILE B 1 346 ? 23.312 -4.277 -25.734 1 90.56 346 ILE B C 1
ATOM 7251 O O . ILE B 1 346 ? 22.484 -4.992 -25.156 1 90.56 346 ILE B O 1
ATOM 7255 N N . SER B 1 347 ? 24.547 -4.582 -25.859 1 92.19 347 SER B N 1
ATOM 7256 C CA . SER B 1 347 ? 25.062 -5.84 -25.328 1 92.19 347 SER B CA 1
ATOM 7257 C C . SER B 1 347 ? 24.922 -5.898 -23.812 1 92.19 347 SER B C 1
ATOM 7259 O O . SER B 1 347 ? 24.562 -6.941 -23.25 1 92.19 347 SER B O 1
ATOM 7261 N N . LYS B 1 348 ? 25.156 -4.773 -23.25 1 91.25 348 LYS B N 1
ATOM 7262 C CA . LYS B 1 348 ? 25.031 -4.684 -21.797 1 91.25 348 LYS B CA 1
ATOM 7263 C C . LYS B 1 348 ? 23.578 -4.789 -21.359 1 91.25 348 LYS B C 1
ATOM 7265 O O . LYS B 1 348 ? 23.297 -5.219 -20.234 1 91.25 348 LYS B O 1
ATOM 7270 N N . LEU B 1 349 ? 22.75 -4.484 -22.25 1 89.38 349 LEU B N 1
ATOM 7271 C CA . LEU B 1 349 ? 21.328 -4.523 -21.969 1 89.38 349 LEU B CA 1
ATOM 7272 C C . LEU B 1 349 ? 20.781 -5.945 -22.078 1 89.38 349 LEU B C 1
ATOM 7274 O O . LEU B 1 349 ? 19.984 -6.375 -21.25 1 89.38 349 LEU B O 1
ATOM 7278 N N . ILE B 1 350 ? 21.25 -6.73 -22.984 1 92.75 350 ILE B N 1
ATOM 7279 C CA . ILE B 1 350 ? 20.594 -7.984 -23.328 1 92.75 350 ILE B CA 1
ATOM 7280 C C . ILE B 1 350 ? 21.281 -9.148 -22.625 1 92.75 350 ILE B C 1
ATOM 7282 O O . ILE B 1 350 ? 20.688 -10.211 -22.438 1 92.75 350 ILE B O 1
ATOM 7286 N N . LYS B 1 351 ? 22.484 -8.969 -22.172 1 93.88 351 LYS B N 1
ATOM 7287 C CA . LYS B 1 351 ? 23.219 -10.047 -21.531 1 93.88 351 LYS B CA 1
ATOM 7288 C C . LYS B 1 351 ? 22.547 -10.492 -20.234 1 93.88 351 LYS B C 1
ATOM 7290 O O . LYS B 1 351 ? 22.312 -11.68 -20.031 1 93.88 351 LYS B O 1
ATOM 7295 N N . PRO B 1 352 ? 22.188 -9.492 -19.406 1 93.12 352 PRO B N 1
ATOM 7296 C CA . PRO B 1 352 ? 21.469 -9.914 -18.188 1 93.12 352 PRO B CA 1
ATOM 7297 C C . PRO B 1 352 ? 20.141 -10.602 -18.484 1 93.12 352 PRO B C 1
ATOM 7299 O O . PRO B 1 352 ? 19.734 -11.5 -17.766 1 93.12 352 PRO B O 1
ATOM 7302 N N . MET B 1 353 ? 19.484 -10.227 -19.531 1 94.62 353 MET B N 1
ATOM 7303 C CA . MET B 1 353 ? 18.25 -10.867 -19.953 1 94.62 353 MET B CA 1
ATOM 7304 C C . MET B 1 353 ? 18.484 -12.328 -20.312 1 94.62 353 MET B C 1
ATOM 7306 O O . MET B 1 353 ? 17.75 -13.211 -19.859 1 94.62 353 MET B O 1
ATOM 7310 N N . GLN B 1 354 ? 19.531 -12.477 -21.062 1 95.12 354 GLN B N 1
ATOM 7311 C CA . GLN B 1 354 ? 19.875 -13.82 -21.5 1 95.12 354 GLN B CA 1
ATOM 7312 C C . GLN B 1 354 ? 20.234 -14.703 -20.312 1 95.12 354 GLN B C 1
ATOM 7314 O O . GLN B 1 354 ? 19.859 -15.875 -20.25 1 95.12 354 GLN B O 1
ATOM 7319 N N . GLU B 1 355 ? 20.891 -14.148 -19.359 1 95.75 355 GLU B N 1
ATOM 7320 C CA . GLU B 1 355 ? 21.328 -14.906 -18.188 1 95.75 355 GLU B CA 1
ATOM 7321 C C . GLU B 1 355 ? 20.125 -15.352 -17.359 1 95.75 355 GLU B C 1
ATOM 7323 O O . GLU B 1 355 ? 20.094 -16.484 -16.875 1 95.75 355 GLU B O 1
ATOM 7328 N N . LYS B 1 356 ? 19.188 -14.547 -17.188 1 94.88 356 LYS B N 1
ATOM 7329 C CA . LYS B 1 356 ? 18.016 -14.867 -16.375 1 94.88 356 LYS B CA 1
ATOM 7330 C C . LYS B 1 356 ? 17.141 -15.914 -17.047 1 94.88 356 LYS B C 1
ATOM 7332 O O . LYS B 1 356 ? 16.641 -16.828 -16.391 1 94.88 356 LYS B O 1
ATOM 7337 N N . ILE B 1 357 ? 17 -15.797 -18.344 1 95.81 357 ILE B N 1
ATOM 7338 C CA . ILE B 1 357 ? 16.203 -16.766 -19.078 1 95.81 357 ILE B CA 1
ATOM 7339 C C . ILE B 1 357 ? 16.938 -18.109 -19.125 1 95.81 357 ILE B C 1
ATOM 7341 O O . ILE B 1 357 ? 16.297 -19.156 -19.016 1 95.81 357 ILE B O 1
ATOM 7345 N N . ASP B 1 358 ? 18.188 -18.016 -19.25 1 95 358 ASP B N 1
ATOM 7346 C CA . ASP B 1 358 ? 19 -19.219 -19.234 1 95 358 ASP B CA 1
ATOM 7347 C C . ASP B 1 358 ? 18.891 -19.938 -17.875 1 95 358 ASP B C 1
ATOM 7349 O O . ASP B 1 358 ? 18.828 -21.172 -17.828 1 95 358 ASP B O 1
ATOM 7353 N N . LYS B 1 359 ? 18.953 -19.172 -16.875 1 93.69 359 LYS B N 1
ATOM 7354 C CA . LYS B 1 359 ? 18.812 -19.766 -15.547 1 93.69 359 LYS B CA 1
ATOM 7355 C C . LYS B 1 359 ? 17.469 -20.453 -15.398 1 93.69 359 LYS B C 1
ATOM 7357 O O . LYS B 1 359 ? 17.391 -21.578 -14.898 1 93.69 359 LYS B O 1
ATOM 7362 N N . TYR B 1 360 ? 16.406 -19.812 -15.781 1 94.56 360 TYR B N 1
ATOM 7363 C CA . TYR B 1 360 ? 15.086 -20.438 -15.727 1 94.56 360 TYR B CA 1
ATOM 7364 C C . TYR B 1 360 ? 15.062 -21.734 -16.531 1 94.56 360 TYR B C 1
ATOM 7366 O O . TYR B 1 360 ? 14.531 -22.734 -16.062 1 94.56 360 TYR B O 1
ATOM 7374 N N . TRP B 1 361 ? 15.617 -21.672 -17.734 1 94.06 361 TRP B N 1
ATOM 7375 C CA . TRP B 1 361 ? 15.648 -22.844 -18.594 1 94.06 361 TRP B CA 1
ATOM 7376 C C . TRP B 1 361 ? 16.375 -24 -17.922 1 94.06 361 TRP B C 1
ATOM 7378 O O . TRP B 1 361 ? 15.852 -25.125 -17.891 1 94.06 361 TRP B O 1
ATOM 7388 N N . ARG B 1 362 ? 17.438 -23.75 -17.344 1 92 362 ARG B N 1
ATOM 7389 C CA . ARG B 1 362 ? 18.234 -24.797 -16.703 1 92 362 ARG B CA 1
ATOM 7390 C C . ARG B 1 362 ? 17.484 -25.406 -15.523 1 92 362 ARG B C 1
ATOM 7392 O O . ARG B 1 362 ? 17.578 -26.609 -15.281 1 92 362 ARG B O 1
ATOM 7399 N N . GLU B 1 363 ? 16.703 -24.594 -14.938 1 91.5 363 GLU B N 1
ATOM 7400 C CA . GLU B 1 363 ? 16.078 -25.016 -13.695 1 91.5 363 GLU B CA 1
ATOM 7401 C C . GLU B 1 363 ? 14.719 -25.672 -13.969 1 91.5 363 GLU B C 1
ATOM 7403 O O . GLU B 1 363 ? 14.188 -26.391 -13.117 1 91.5 363 GLU B O 1
ATOM 7408 N N . CYS B 1 364 ? 14.148 -25.469 -15.172 1 94.25 364 CYS B N 1
ATOM 7409 C CA . CYS B 1 364 ? 12.75 -25.875 -15.328 1 94.25 364 CYS B CA 1
ATOM 7410 C C . CYS B 1 364 ? 12.547 -26.625 -16.625 1 94.25 364 CYS B C 1
ATOM 7412 O O . CYS B 1 364 ? 11.469 -27.188 -16.859 1 94.25 364 CYS B O 1
ATOM 7414 N N . CYS B 1 365 ? 13.492 -26.812 -17.516 1 94.69 365 CYS B N 1
ATOM 7415 C CA . CYS B 1 365 ? 13.297 -27.312 -18.875 1 94.69 365 CYS B CA 1
ATOM 7416 C C . CYS B 1 365 ? 12.867 -28.781 -18.859 1 94.69 365 CYS B C 1
ATOM 7418 O O . CYS B 1 365 ? 12.078 -29.219 -19.703 1 94.69 365 CYS B O 1
ATOM 7420 N N . LEU B 1 366 ? 13.289 -29.547 -17.844 1 95.5 366 LEU B N 1
ATOM 7421 C CA . LEU B 1 366 ? 13.016 -30.984 -17.828 1 95.5 366 LEU B CA 1
ATOM 7422 C C . LEU B 1 366 ? 11.555 -31.25 -17.484 1 95.5 366 LEU B C 1
ATOM 7424 O O . LEU B 1 366 ? 10.914 -32.094 -18.109 1 95.5 366 LEU B O 1
ATOM 7428 N N . VAL B 1 367 ? 11.086 -30.484 -16.531 1 95.19 367 VAL B N 1
ATOM 7429 C CA . VAL B 1 367 ? 9.688 -30.641 -16.156 1 95.19 367 VAL B CA 1
ATOM 7430 C C . VAL B 1 367 ? 8.789 -30.156 -17.281 1 95.19 367 VAL B C 1
ATOM 7432 O O . VAL B 1 367 ? 7.723 -30.734 -17.531 1 95.19 367 VAL B O 1
ATOM 7435 N N . LEU B 1 368 ? 9.195 -29.141 -17.984 1 96.25 368 LEU B N 1
ATOM 7436 C CA . LEU B 1 368 ? 8.445 -28.672 -19.141 1 96.25 368 LEU B CA 1
ATOM 7437 C C . LEU B 1 368 ? 8.484 -29.688 -20.281 1 96.25 368 LEU B C 1
ATOM 7439 O O . LEU B 1 368 ? 7.48 -29.906 -20.953 1 96.25 368 LEU B O 1
ATOM 7443 N N . ALA B 1 369 ? 9.578 -30.344 -20.422 1 96.69 369 ALA B N 1
ATOM 7444 C CA . ALA B 1 369 ? 9.781 -31.297 -21.5 1 96.69 369 ALA B CA 1
ATOM 7445 C C . ALA B 1 369 ? 8.859 -32.5 -21.328 1 96.69 369 ALA B C 1
ATOM 7447 O O . ALA B 1 369 ? 8.336 -33.031 -22.328 1 96.69 369 ALA B O 1
ATOM 7448 N N . ILE B 1 370 ? 8.672 -32.938 -20.125 1 96.62 370 ILE B N 1
ATOM 7449 C CA . ILE B 1 370 ? 7.828 -34.125 -19.938 1 96.62 370 ILE B CA 1
ATOM 7450 C C . ILE B 1 370 ? 6.387 -33.781 -20.297 1 96.62 370 ILE B C 1
ATOM 7452 O O . ILE B 1 370 ? 5.645 -34.656 -20.766 1 96.62 370 ILE B O 1
ATOM 7456 N N . ALA B 1 371 ? 5.992 -32.531 -20.094 1 96.75 371 ALA B N 1
ATOM 7457 C CA . ALA B 1 371 ? 4.66 -32.094 -20.516 1 96.75 371 ALA B CA 1
ATOM 7458 C C . ALA B 1 371 ? 4.531 -32.156 -22.047 1 96.75 371 ALA B C 1
ATOM 7460 O O . ALA B 1 371 ? 3.492 -32.562 -22.562 1 96.75 371 ALA B O 1
ATOM 7461 N N . VAL B 1 372 ? 5.551 -31.797 -22.734 1 96.06 372 VAL B N 1
ATOM 7462 C CA . VAL B 1 372 ? 5.574 -31.828 -24.188 1 96.06 372 VAL B CA 1
ATOM 7463 C C . VAL B 1 372 ? 5.473 -33.25 -24.688 1 96.06 372 VAL B C 1
ATOM 7465 O O . VAL B 1 372 ? 4.789 -33.531 -25.672 1 96.06 372 VAL B O 1
ATOM 7468 N N . VAL B 1 373 ? 6.148 -34.156 -24 1 97.25 373 VAL B N 1
ATOM 7469 C CA . VAL B 1 373 ? 6.137 -35.562 -24.375 1 97.25 373 VAL B CA 1
ATOM 7470 C C . VAL B 1 373 ? 4.707 -36.094 -24.297 1 97.25 373 VAL B C 1
ATOM 7472 O O . VAL B 1 373 ? 4.328 -36.969 -25.094 1 97.25 373 VAL B O 1
ATOM 7475 N N . MET B 1 374 ? 3.891 -35.531 -23.375 1 97.25 374 MET B N 1
ATOM 7476 C CA . MET B 1 374 ? 2.52 -36 -23.203 1 97.25 374 MET B CA 1
ATOM 7477 C C . MET B 1 374 ? 1.594 -35.406 -24.25 1 97.25 374 MET B C 1
ATOM 7479 O O . MET B 1 374 ? 0.414 -35.75 -24.328 1 97.25 374 MET B O 1
ATOM 7483 N N . ASP B 1 375 ? 2.053 -34.5 -25.031 1 95.69 375 ASP B N 1
ATOM 7484 C CA . ASP B 1 375 ? 1.292 -33.969 -26.156 1 95.69 375 ASP B CA 1
ATOM 7485 C C . ASP B 1 375 ? 1.503 -34.781 -27.422 1 95.69 375 ASP B C 1
ATOM 7487 O O . ASP B 1 375 ? 2.602 -34.812 -27.984 1 95.69 375 ASP B O 1
ATOM 7491 N N . PRO B 1 376 ? 0.484 -35.406 -27.875 1 96.12 376 PRO B N 1
ATOM 7492 C CA . PRO B 1 376 ? 0.614 -36.312 -29.016 1 96.12 376 PRO B CA 1
ATOM 7493 C C . PRO B 1 376 ? 1.035 -35.594 -30.297 1 96.12 376 PRO B C 1
ATOM 7495 O O . PRO B 1 376 ? 1.424 -36.25 -31.281 1 96.12 376 PRO B O 1
ATOM 7498 N N . ARG B 1 377 ? 0.96 -34.312 -30.297 1 94.19 377 ARG B N 1
ATOM 7499 C CA . ARG B 1 377 ? 1.403 -33.562 -31.453 1 94.19 377 ARG B CA 1
ATOM 7500 C C . ARG B 1 377 ? 2.926 -33.5 -31.516 1 94.19 377 ARG B C 1
ATOM 7502 O O . ARG B 1 377 ? 3.5 -33.25 -32.594 1 94.19 377 ARG B O 1
ATOM 7509 N N . PHE B 1 378 ? 3.588 -33.688 -30.391 1 94.69 378 PHE B N 1
ATOM 7510 C CA . PHE B 1 378 ? 5.02 -33.406 -30.344 1 94.69 378 PHE B CA 1
ATOM 7511 C C . PHE B 1 378 ? 5.793 -34.625 -29.859 1 94.69 378 PHE B C 1
ATOM 7513 O O . PHE B 1 378 ? 6.777 -35.031 -30.469 1 94.69 378 PHE B O 1
ATOM 7520 N N . LYS B 1 379 ? 5.367 -35.25 -28.703 1 95.94 379 LYS B N 1
ATOM 7521 C CA . LYS B 1 379 ? 6.051 -36.375 -28.078 1 95.94 379 LYS B CA 1
ATOM 7522 C C . LYS B 1 379 ? 7.531 -36.094 -27.875 1 95.94 379 LYS B C 1
ATOM 7524 O O . LYS B 1 379 ? 7.887 -35 -27.391 1 95.94 379 LYS B O 1
ATOM 7529 N N . MET B 1 380 ? 8.453 -36.938 -28.188 1 95.75 380 MET B N 1
ATOM 7530 C CA . MET B 1 380 ? 9.875 -36.75 -27.922 1 95.75 380 MET B CA 1
ATOM 7531 C C . MET B 1 380 ? 10.508 -35.906 -29.031 1 95.75 380 MET B C 1
ATOM 7533 O O . MET B 1 380 ? 11.602 -35.344 -28.844 1 95.75 380 MET B O 1
ATOM 7537 N N . LYS B 1 381 ? 9.867 -35.688 -30.094 1 94 381 LYS B N 1
ATOM 7538 C CA . LYS B 1 381 ? 10.453 -35.094 -31.281 1 94 381 LYS B CA 1
ATOM 7539 C C . LYS B 1 381 ? 10.75 -33.594 -31.047 1 94 381 LYS B C 1
ATOM 7541 O O . LYS B 1 381 ? 11.82 -33.125 -31.422 1 94 381 LYS B O 1
ATOM 7546 N N . LEU B 1 382 ? 9.789 -32.938 -30.422 1 93 382 LEU B N 1
ATOM 7547 C CA . LEU B 1 382 ? 10.008 -31.531 -30.156 1 93 382 LEU B CA 1
ATOM 7548 C C . LEU B 1 382 ? 11.133 -31.344 -29.141 1 93 382 LEU B C 1
ATOM 7550 O O . LEU B 1 382 ? 11.891 -30.375 -29.234 1 93 382 LEU B O 1
ATOM 7554 N N . VAL B 1 383 ? 11.234 -32.219 -28.156 1 95.69 383 VAL B N 1
ATOM 7555 C CA . VAL B 1 383 ? 12.289 -32.188 -27.141 1 95.69 383 VAL B CA 1
ATOM 7556 C C . VAL B 1 383 ? 13.656 -32.344 -27.812 1 95.69 383 VAL B C 1
ATOM 7558 O O . VAL B 1 383 ? 14.578 -31.578 -27.562 1 95.69 383 VAL B O 1
ATOM 7561 N N . GLU B 1 384 ? 13.711 -33.281 -28.688 1 94.69 384 GLU B N 1
ATOM 7562 C CA . GLU B 1 384 ? 14.945 -33.531 -29.422 1 94.69 384 GLU B CA 1
ATOM 7563 C C . GLU B 1 384 ? 15.336 -32.344 -30.281 1 94.69 384 GLU B C 1
ATOM 7565 O O . GLU B 1 384 ? 16.5 -31.938 -30.281 1 94.69 384 GLU B O 1
ATOM 7570 N N . PHE B 1 385 ? 14.391 -31.797 -30.891 1 93.19 385 PHE B N 1
ATOM 7571 C CA . PHE B 1 385 ? 14.609 -30.656 -31.766 1 93.19 385 PHE B CA 1
ATOM 7572 C C . PHE B 1 385 ? 15.109 -29.453 -30.969 1 93.19 385 PHE B C 1
ATOM 7574 O O . PHE B 1 385 ? 16.141 -28.875 -31.297 1 93.19 385 PHE B O 1
ATOM 7581 N N . SER B 1 386 ? 14.422 -29.078 -29.938 1 91.94 386 SER B N 1
ATOM 7582 C CA . SER B 1 386 ? 14.719 -27.875 -29.141 1 91.94 386 SER B CA 1
ATOM 7583 C C . SER B 1 386 ? 16.047 -28.016 -28.406 1 91.94 386 SER B C 1
ATOM 7585 O O . SER B 1 386 ? 16.844 -27.078 -28.375 1 91.94 386 SER B O 1
ATOM 7587 N N . PHE B 1 387 ? 16.281 -29.234 -27.859 1 93.81 387 PHE B N 1
ATOM 7588 C CA . PHE B 1 387 ? 17.516 -29.438 -27.109 1 93.81 387 PHE B CA 1
ATOM 7589 C C . PHE B 1 387 ? 18.719 -29.406 -28.047 1 93.81 387 PHE B C 1
ATOM 7591 O O . PHE B 1 387 ? 19.797 -28.953 -27.656 1 93.81 387 PHE B O 1
ATOM 7598 N N . THR B 1 388 ? 18.531 -29.859 -29.25 1 92.31 388 THR B N 1
ATOM 7599 C CA . THR B 1 388 ? 19.609 -29.781 -30.234 1 92.31 388 THR B CA 1
ATOM 7600 C C . THR B 1 388 ? 19.938 -28.328 -30.562 1 92.31 388 THR B C 1
ATOM 7602 O O . THR B 1 388 ? 21.109 -27.984 -30.703 1 92.31 388 THR B O 1
ATOM 7605 N N . LYS B 1 389 ? 18.953 -27.531 -30.656 1 88.56 389 LYS B N 1
ATOM 7606 C CA . LYS B 1 389 ? 19.141 -26.125 -30.969 1 88.56 389 LYS B CA 1
ATOM 7607 C C . LYS B 1 389 ? 19.797 -25.375 -29.812 1 88.56 389 LYS B C 1
ATOM 7609 O O . LYS B 1 389 ? 20.625 -24.484 -30.016 1 88.56 389 LYS B O 1
ATOM 7614 N N . VAL B 1 390 ? 19.469 -25.75 -28.547 1 87.62 390 VAL B N 1
ATOM 7615 C CA . VAL B 1 390 ? 19.906 -25.016 -27.375 1 87.62 390 VAL B CA 1
ATOM 7616 C C . VAL B 1 390 ? 21.266 -25.531 -26.922 1 87.62 390 VAL B C 1
ATOM 7618 O O . VAL B 1 390 ? 22.156 -24.734 -26.562 1 87.62 390 VAL B O 1
ATOM 7621 N N . TYR B 1 391 ? 21.438 -26.906 -27 1 90.12 391 TYR B N 1
ATOM 7622 C CA . TYR B 1 391 ? 22.625 -27.469 -26.359 1 90.12 391 TYR B CA 1
ATOM 7623 C C . TYR B 1 391 ? 23.609 -27.984 -27.391 1 90.12 391 TYR B C 1
ATOM 7625 O O . TYR B 1 391 ? 24.734 -28.344 -27.047 1 90.12 391 TYR B O 1
ATOM 7633 N N . GLY B 1 392 ? 23.297 -28.062 -28.656 1 88.88 392 GLY B N 1
ATOM 7634 C CA . GLY B 1 392 ? 24.203 -28.531 -29.688 1 88.88 392 GLY B CA 1
ATOM 7635 C C . GLY B 1 392 ? 24.641 -29.969 -29.484 1 88.88 392 GLY B C 1
ATOM 7636 O O . GLY B 1 392 ? 23.797 -30.859 -29.344 1 88.88 392 GLY B O 1
ATOM 7637 N N . ASP B 1 393 ? 25.938 -30.125 -29.156 1 89.19 393 ASP B N 1
ATOM 7638 C CA . ASP B 1 393 ? 26.531 -31.453 -29.109 1 89.19 393 ASP B CA 1
ATOM 7639 C C . ASP B 1 393 ? 26.141 -32.188 -27.812 1 89.19 393 ASP B C 1
ATOM 7641 O O . ASP B 1 393 ? 26.125 -33.406 -27.766 1 89.19 393 ASP B O 1
ATOM 7645 N N . ASP B 1 394 ? 25.781 -31.438 -26.859 1 91.31 394 ASP B N 1
ATOM 7646 C CA . ASP B 1 394 ? 25.453 -32 -25.562 1 91.31 394 ASP B CA 1
ATOM 7647 C C . ASP B 1 394 ? 23.969 -32.375 -25.484 1 91.31 394 ASP B C 1
ATOM 7649 O O . ASP B 1 394 ? 23.484 -32.812 -24.453 1 91.31 394 ASP B O 1
ATOM 7653 N N . SER B 1 395 ? 23.234 -32.188 -26.531 1 92.69 395 SER B N 1
ATOM 7654 C CA . SER B 1 395 ? 21.797 -32.375 -26.547 1 92.69 395 SER B CA 1
ATOM 7655 C C . SER B 1 395 ? 21.406 -33.812 -26.172 1 92.69 395 SER B C 1
ATOM 7657 O O . SER B 1 395 ? 20.391 -34.031 -25.5 1 92.69 395 SER B O 1
ATOM 7659 N N . HIS B 1 396 ? 22.203 -34.812 -26.531 1 93.31 396 HIS B N 1
ATOM 7660 C CA . HIS B 1 396 ? 21.875 -36.219 -26.312 1 93.31 396 HIS B CA 1
ATOM 7661 C C . HIS B 1 396 ? 21.781 -36.531 -24.828 1 93.31 396 HIS B C 1
ATOM 7663 O O . HIS B 1 396 ? 20.953 -37.375 -24.438 1 93.31 396 HIS B O 1
ATOM 7669 N N . GLU B 1 397 ? 22.547 -35.906 -24.062 1 94.12 397 GLU B N 1
ATOM 7670 C CA . GLU B 1 397 ? 22.516 -36.156 -22.625 1 94.12 397 GLU B CA 1
ATOM 7671 C C . GLU B 1 397 ? 21.203 -35.688 -22.016 1 94.12 397 GLU B C 1
ATOM 7673 O O . GLU B 1 397 ? 20.625 -36.406 -21.188 1 94.12 397 GLU B O 1
ATOM 7678 N N . TYR B 1 398 ? 20.75 -34.562 -22.438 1 93.5 398 TYR B N 1
ATOM 7679 C CA . TYR B 1 398 ? 19.516 -34 -21.891 1 93.5 398 TYR B CA 1
ATOM 7680 C C . TYR B 1 398 ? 18.297 -34.75 -22.406 1 93.5 398 TYR B C 1
ATOM 7682 O O . TYR B 1 398 ? 17.328 -34.969 -21.656 1 93.5 398 TYR B O 1
ATOM 7690 N N . VAL B 1 399 ? 18.344 -35.188 -23.641 1 95.62 399 VAL B N 1
ATOM 7691 C CA . VAL B 1 399 ? 17.266 -36 -24.203 1 95.62 399 VAL B CA 1
ATOM 7692 C C . VAL B 1 399 ? 17.141 -37.312 -23.438 1 95.62 399 VAL B C 1
ATOM 7694 O O . VAL B 1 399 ? 16.031 -37.781 -23.156 1 95.62 399 VAL B O 1
ATOM 7697 N N . LYS B 1 400 ? 18.266 -37.844 -23.109 1 96.06 400 LYS B N 1
ATOM 7698 C CA . LYS B 1 400 ? 18.281 -39.094 -22.359 1 96.06 400 LYS B CA 1
ATOM 7699 C C . LYS B 1 400 ? 17.688 -38.906 -20.969 1 96.06 400 LYS B C 1
ATOM 7701 O O . LYS B 1 400 ? 16.969 -39.781 -20.469 1 96.06 400 LYS B O 1
ATOM 7706 N N . ILE B 1 401 ? 17.984 -37.812 -20.375 1 95.38 401 ILE B N 1
ATOM 7707 C CA . ILE B 1 401 ? 17.438 -37.531 -19.047 1 95.38 401 ILE B CA 1
ATOM 7708 C C . ILE B 1 401 ? 15.906 -37.469 -19.109 1 95.38 401 ILE B C 1
ATOM 7710 O O . ILE B 1 401 ? 15.227 -38 -18.234 1 95.38 401 ILE B O 1
ATOM 7714 N N . VAL B 1 402 ? 15.375 -36.844 -20.156 1 96.25 402 VAL B N 1
ATOM 7715 C CA . VAL B 1 402 ? 13.93 -36.75 -20.328 1 96.25 402 VAL B CA 1
ATOM 7716 C C . VAL B 1 402 ? 13.336 -38.125 -20.609 1 96.25 402 VAL B C 1
ATOM 7718 O O . VAL B 1 402 ? 12.328 -38.531 -20.016 1 96.25 402 VAL B O 1
ATOM 7721 N N . ASP B 1 403 ? 13.969 -38.844 -21.469 1 96.31 403 ASP B N 1
ATOM 7722 C CA . ASP B 1 403 ? 13.516 -40.188 -21.828 1 96.31 403 ASP B CA 1
ATOM 7723 C C . ASP B 1 403 ? 13.516 -41.125 -20.594 1 96.31 403 ASP B C 1
ATOM 7725 O O . ASP B 1 403 ? 12.531 -41.812 -20.344 1 96.31 403 ASP B O 1
ATOM 7729 N N . ASP B 1 404 ? 14.633 -41.094 -19.891 1 95.94 404 ASP B N 1
ATOM 7730 C CA . ASP B 1 404 ? 14.734 -41.906 -18.672 1 95.94 404 ASP B CA 1
ATOM 7731 C C . ASP B 1 404 ? 13.695 -41.469 -17.641 1 95.94 404 ASP B C 1
ATOM 7733 O O . ASP B 1 404 ? 13.102 -42.281 -16.953 1 95.94 404 ASP B O 1
ATOM 7737 N N . GLY B 1 405 ? 13.555 -40.156 -17.578 1 95.38 405 GLY B N 1
ATOM 7738 C CA . GLY B 1 405 ? 12.594 -39.625 -16.625 1 95.38 405 GLY B CA 1
ATOM 7739 C C . GLY B 1 405 ? 11.164 -40.031 -16.922 1 95.38 405 GLY B C 1
ATOM 7740 O O . GLY B 1 405 ? 10.422 -40.406 -16.016 1 95.38 405 GLY B O 1
ATOM 7741 N N . VAL B 1 406 ? 10.734 -40 -18.172 1 96 406 VAL B N 1
ATOM 7742 C CA . VAL B 1 406 ? 9.383 -40.375 -18.578 1 96 406 VAL B CA 1
ATOM 7743 C C . VAL B 1 406 ? 9.148 -41.844 -18.328 1 96 406 VAL B C 1
ATOM 7745 O O . VAL B 1 406 ? 8.07 -42.25 -17.875 1 96 406 VAL B O 1
ATOM 7748 N N . HIS B 1 407 ? 10.117 -42.656 -18.594 1 95.56 407 HIS B N 1
ATOM 7749 C CA . HIS B 1 407 ? 10.008 -44.094 -18.375 1 95.56 407 HIS B CA 1
ATOM 7750 C C . HIS B 1 407 ? 9.938 -44.438 -16.891 1 95.56 407 HIS B C 1
ATOM 7752 O O . HIS B 1 407 ? 9.172 -45.312 -16.484 1 95.56 407 HIS B O 1
ATOM 7758 N N . GLU B 1 408 ? 10.75 -43.719 -16.203 1 95.19 408 GLU B N 1
ATOM 7759 C CA . GLU B 1 408 ? 10.719 -43.938 -14.766 1 95.19 408 GLU B CA 1
ATOM 7760 C C . GLU B 1 408 ? 9.359 -43.562 -14.18 1 95.19 408 GLU B C 1
ATOM 7762 O O . GLU B 1 408 ? 8.812 -44.312 -13.352 1 95.19 408 GLU B O 1
ATOM 7767 N N . LEU B 1 409 ? 8.836 -42.531 -14.586 1 94.62 409 LEU B N 1
ATOM 7768 C CA . LEU B 1 409 ? 7.516 -42.094 -14.125 1 94.62 409 LEU B CA 1
ATOM 7769 C C . LEU B 1 409 ? 6.441 -43.062 -14.57 1 94.62 409 LEU B C 1
ATOM 7771 O O . LEU B 1 409 ? 5.539 -43.406 -13.797 1 94.62 409 LEU B O 1
ATOM 7775 N N . PHE B 1 410 ? 6.547 -43.5 -15.797 1 95.62 410 PHE B N 1
ATOM 7776 C CA . PHE B 1 410 ? 5.605 -44.469 -16.328 1 95.62 410 PHE B CA 1
ATOM 7777 C C . PHE B 1 410 ? 5.594 -45.75 -15.477 1 95.62 410 PHE B C 1
ATOM 7779 O O . PHE B 1 410 ? 4.527 -46.25 -15.141 1 95.62 410 PHE B O 1
ATOM 7786 N N . ASN B 1 411 ? 6.734 -46.188 -15.141 1 93.94 411 ASN B N 1
ATOM 7787 C CA . ASN B 1 411 ? 6.852 -47.406 -14.328 1 93.94 411 ASN B CA 1
ATOM 7788 C C . ASN B 1 411 ? 6.215 -47.219 -12.953 1 93.94 411 ASN B C 1
ATOM 7790 O O . ASN B 1 411 ? 5.648 -48.156 -12.398 1 93.94 411 ASN B O 1
ATOM 7794 N N . GLU B 1 412 ? 6.312 -46.062 -12.469 1 92.44 412 GLU B N 1
ATOM 7795 C CA . GLU B 1 412 ? 5.676 -45.75 -11.195 1 92.44 412 GLU B CA 1
ATOM 7796 C C . GLU B 1 412 ? 4.152 -45.812 -11.305 1 92.44 412 GLU B C 1
ATOM 7798 O O . GLU B 1 412 ? 3.475 -46.281 -10.391 1 92.44 412 GLU B O 1
ATOM 7803 N N . TYR B 1 413 ? 3.648 -45.375 -12.383 1 93.44 413 TYR B N 1
ATOM 7804 C CA . TYR B 1 413 ? 2.203 -45.312 -12.57 1 93.44 413 TYR B CA 1
ATOM 7805 C C . TYR B 1 413 ? 1.648 -46.688 -12.891 1 93.44 413 TYR B C 1
ATOM 7807 O O . TYR B 1 413 ? 0.488 -47 -12.594 1 93.44 413 TYR B O 1
ATOM 7815 N N . VAL B 1 414 ? 2.467 -47.562 -13.484 1 91.62 414 VAL B N 1
ATOM 7816 C CA . VAL B 1 414 ? 2.066 -48.938 -13.75 1 91.62 414 VAL B CA 1
ATOM 7817 C C . VAL B 1 414 ? 1.883 -49.688 -12.43 1 91.62 414 VAL B C 1
ATOM 7819 O O . VAL B 1 414 ? 0.983 -50.531 -12.297 1 91.62 414 VAL B O 1
ATOM 7822 N N . ALA B 1 415 ? 2.705 -49.281 -11.516 1 86 415 ALA B N 1
ATOM 7823 C CA . ALA B 1 415 ? 2.707 -49.969 -10.227 1 86 415 ALA B CA 1
ATOM 7824 C C . ALA B 1 415 ? 1.528 -49.531 -9.367 1 86 415 ALA B C 1
ATOM 7826 O O . ALA B 1 415 ? 1.206 -50.188 -8.359 1 86 415 ALA B O 1
ATOM 7827 N N . LEU B 1 416 ? 0.888 -48.5 -9.727 1 80.31 416 LEU B N 1
ATOM 7828 C CA . LEU B 1 416 ? -0.262 -48 -8.969 1 80.31 416 LEU B CA 1
ATOM 7829 C C . LEU B 1 416 ? -1.472 -48.906 -9.18 1 80.31 416 LEU B C 1
ATOM 7831 O O . LEU B 1 416 ? -1.679 -49.438 -10.281 1 80.31 416 LEU B O 1
ATOM 7835 N N . PRO B 1 417 ? -2.135 -49.406 -8.023 1 65 417 PRO B N 1
ATOM 7836 C CA . PRO B 1 417 ? -3.273 -50.312 -8.156 1 65 417 PRO B CA 1
ATOM 7837 C C . PRO B 1 417 ? -4.367 -49.75 -9.07 1 65 417 PRO B C 1
ATOM 7839 O O . PRO B 1 417 ? -4.594 -48.531 -9.102 1 65 417 PRO B O 1
ATOM 7842 N N . LEU B 1 418 ? -4.773 -50.375 -10.086 1 54.72 418 LEU B N 1
ATOM 7843 C CA . LEU B 1 418 ? -5.875 -50 -10.969 1 54.72 418 LEU B CA 1
ATOM 7844 C C . LEU B 1 418 ? -7.172 -49.875 -10.18 1 54.72 418 LEU B C 1
ATOM 7846 O O . LEU B 1 418 ? -7.418 -50.594 -9.227 1 54.72 418 LEU B O 1
ATOM 7850 N N . PRO B 1 419 ? -7.785 -48.656 -10.094 1 47.22 419 PRO B N 1
ATOM 7851 C CA . PRO B 1 419 ? -9.07 -48.594 -9.398 1 47.22 419 PRO B CA 1
ATOM 7852 C C . PRO B 1 419 ? -9.953 -49.812 -9.664 1 47.22 419 PRO B C 1
ATOM 7854 O O . PRO B 1 419 ? -9.922 -50.344 -10.766 1 47.22 419 PRO B O 1
ATOM 7857 N N . LEU B 1 420 ? -10.367 -50.594 -8.648 1 36.97 420 LEU B N 1
ATOM 7858 C CA . LEU B 1 420 ? -11.32 -51.688 -8.797 1 36.97 420 LEU B CA 1
ATOM 7859 C C . LEU B 1 420 ? -12.539 -51.25 -9.594 1 36.97 420 LEU B C 1
ATOM 7861 O O . LEU B 1 420 ? -13.133 -50.188 -9.305 1 36.97 420 LEU B O 1
ATOM 7865 N N . THR B 1 421 ? -12.641 -51.312 -10.773 1 35.53 421 THR B N 1
ATOM 7866 C CA . THR B 1 421 ? -13.898 -51.062 -11.461 1 35.53 421 THR B CA 1
ATOM 7867 C C . THR B 1 421 ? -15.078 -51.562 -10.617 1 35.53 421 THR B C 1
ATOM 7869 O O . THR B 1 421 ? -15.07 -52.688 -10.109 1 35.53 421 THR B O 1
ATOM 7872 N N . PRO B 1 422 ? -15.859 -50.625 -9.938 1 36.47 422 PRO B N 1
ATOM 7873 C CA . PRO B 1 422 ? -17.031 -51.062 -9.172 1 36.47 422 PRO B CA 1
ATOM 7874 C C . PRO B 1 422 ? -17.812 -52.188 -9.852 1 36.47 422 PRO B C 1
ATOM 7876 O O . PRO B 1 422 ? -18.844 -52.625 -9.344 1 36.47 422 PRO B O 1
ATOM 7879 N N . ALA B 1 423 ? -17.688 -52.344 -11.102 1 34.31 423 ALA B N 1
ATOM 7880 C CA . ALA B 1 423 ? -18.688 -53.25 -11.672 1 34.31 423 ALA B CA 1
ATOM 7881 C C . ALA B 1 423 ? -18.625 -54.625 -11.008 1 34.31 423 ALA B C 1
ATOM 7883 O O . ALA B 1 423 ? -19.594 -55.375 -11.039 1 34.31 423 ALA B O 1
ATOM 7884 N N . TYR B 1 424 ? -17.438 -55.062 -10.539 1 33.34 424 TYR B N 1
ATOM 7885 C CA . TYR B 1 424 ? -17.469 -56.5 -10.164 1 33.34 424 TYR B CA 1
ATOM 7886 C C . TYR B 1 424 ? -17.875 -56.656 -8.703 1 33.34 424 TYR B C 1
ATOM 7888 O O . TYR B 1 424 ? -17.797 -57.75 -8.156 1 33.34 424 TYR B O 1
ATOM 7896 N N . ALA B 1 425 ? -18.016 -55.531 -7.902 1 33.06 425 ALA B N 1
ATOM 7897 C CA . ALA B 1 425 ? -18.172 -55.812 -6.48 1 33.06 425 ALA B CA 1
ATOM 7898 C C . ALA B 1 425 ? -19.516 -56.5 -6.211 1 33.06 425 ALA B C 1
ATOM 7900 O O . ALA B 1 425 ? -19.594 -57.438 -5.418 1 33.06 425 ALA B O 1
ATOM 7901 N N . GLU B 1 426 ? -20.641 -55.781 -6.305 1 30.92 426 GLU B N 1
ATOM 7902 C CA . GLU B 1 426 ? -21.812 -56.156 -5.496 1 30.92 426 GLU B CA 1
ATOM 7903 C C . GLU B 1 426 ? -22.406 -57.469 -5.961 1 30.92 426 GLU B C 1
ATOM 7905 O O . GLU B 1 426 ? -23.281 -58.031 -5.301 1 30.92 426 GLU B O 1
ATOM 7910 N N . GLU B 1 427 ? -22.484 -57.719 -7.199 1 30.42 427 GLU B N 1
ATOM 7911 C CA . GLU B 1 427 ? -23.422 -58.781 -7.504 1 30.42 427 GLU B CA 1
ATOM 7912 C C . GLU B 1 427 ? -22.922 -60.125 -7.004 1 30.42 427 GLU B C 1
ATOM 7914 O O . GLU B 1 427 ? -22.484 -60.969 -7.797 1 30.42 427 GLU B O 1
ATOM 7919 N N . GLY B 1 428 ? -22.062 -60.094 -5.93 1 27.86 428 GLY B N 1
ATOM 7920 C CA . GLY B 1 428 ? -21.688 -61.406 -5.469 1 27.86 428 GLY B CA 1
ATOM 7921 C C . GLY B 1 428 ? -22.875 -62.281 -5.129 1 27.86 428 GLY B C 1
ATOM 7922 O O . GLY B 1 428 ? -22.922 -63.469 -5.484 1 27.86 428 GLY B O 1
ATOM 7923 N N . ASN B 1 429 ? -23.594 -61.875 -3.963 1 30.52 429 ASN B N 1
ATOM 7924 C CA . ASN B 1 429 ? -24.25 -62.938 -3.209 1 30.52 429 ASN B CA 1
ATOM 7925 C C . ASN B 1 429 ? -25.5 -63.438 -3.91 1 30.52 429 ASN B C 1
ATOM 7927 O O . ASN B 1 429 ? -26.391 -64 -3.273 1 30.52 429 ASN B O 1
ATOM 7931 N N . VAL B 1 430 ? -26.156 -62.594 -4.758 1 28.27 430 VAL B N 1
ATOM 7932 C CA . VAL B 1 430 ? -27.375 -63.312 -5.125 1 28.27 430 VAL B CA 1
ATOM 7933 C C . VAL B 1 430 ? -27.031 -64.688 -5.66 1 28.27 430 VAL B C 1
ATOM 7935 O O . VAL B 1 430 ? -26.297 -64.812 -6.637 1 28.27 430 VAL B O 1
ATOM 7938 N N . LYS B 1 431 ? -27.031 -65.625 -4.652 1 30.48 431 LYS B N 1
ATOM 7939 C CA . LYS B 1 431 ? -27.156 -67.062 -4.84 1 30.48 431 LYS B CA 1
ATOM 7940 C C . LYS B 1 431 ? -28.234 -67.375 -5.879 1 30.48 431 LYS B C 1
ATOM 7942 O O . LYS B 1 431 ? -29.406 -67.5 -5.555 1 30.48 431 LYS B O 1
ATOM 7947 N N . THR B 1 432 ? -28.5 -66.438 -6.82 1 25.8 432 THR B N 1
ATOM 7948 C CA . THR B 1 432 ? -29.5 -67.062 -7.68 1 25.8 432 THR B CA 1
ATOM 7949 C C . THR B 1 432 ? -29.078 -68.5 -8.031 1 25.8 432 THR B C 1
ATOM 7951 O O . THR B 1 432 ? -27.906 -68.75 -8.297 1 25.8 432 THR B O 1
ATOM 7954 N N . GLU B 1 433 ? -29.781 -69.5 -7.402 1 29.95 433 GLU B N 1
ATOM 7955 C CA . GLU B 1 433 ? -29.969 -70.875 -7.918 1 29.95 433 GLU B CA 1
ATOM 7956 C C . GLU B 1 433 ? -29.953 -70.875 -9.445 1 29.95 433 GLU B C 1
ATOM 7958 O O . GLU B 1 433 ? -30.984 -71.125 -10.07 1 29.95 433 GLU B O 1
ATOM 7963 N N . GLY B 1 434 ? -29.438 -69.75 -9.914 1 23.67 434 GLY B N 1
ATOM 7964 C CA . GLY B 1 434 ? -29.547 -69.875 -11.367 1 23.67 434 GLY B CA 1
ATOM 7965 C C . GLY B 1 434 ? -28.969 -71.125 -11.906 1 23.67 434 GLY B C 1
ATOM 7966 O O . GLY B 1 434 ? -28.125 -71.75 -11.266 1 23.67 434 GLY B O 1
ATOM 7967 N N . SER B 1 435 ? -29.859 -71.875 -12.578 1 28.88 435 SER B N 1
ATOM 7968 C CA . SER B 1 435 ? -29.609 -72.938 -13.508 1 28.88 435 SER B CA 1
ATOM 7969 C C . SER B 1 435 ? -28.266 -72.812 -14.203 1 28.88 435 SER B C 1
ATOM 7971 O O . SER B 1 435 ? -27.75 -71.688 -14.312 1 28.88 435 SER B O 1
ATOM 7973 N N . PRO B 1 436 ? -27.609 -73.938 -14.539 1 29.02 436 PRO B N 1
ATOM 7974 C CA . PRO B 1 436 ? -26.328 -74.188 -15.188 1 29.02 436 PRO B CA 1
ATOM 7975 C C . PRO B 1 436 ? -26 -73.188 -16.297 1 29.02 436 PRO B C 1
ATOM 7977 O O . PRO B 1 436 ? -24.953 -73.312 -16.922 1 29.02 436 PRO B O 1
ATOM 7980 N N . GLY B 1 437 ? -27.109 -72.438 -16.766 1 25.31 437 GLY B N 1
ATOM 7981 C CA . GLY B 1 437 ? -26.828 -72.188 -18.156 1 25.31 437 GLY B CA 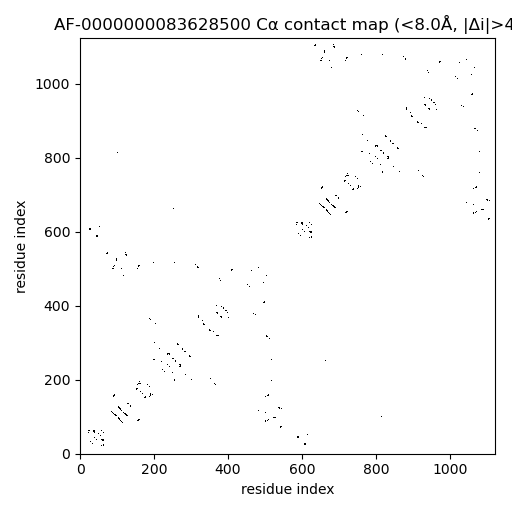1
ATOM 7982 C C . GLY B 1 437 ? -25.734 -71.125 -18.344 1 25.31 437 GLY B C 1
ATOM 7983 O O . GLY B 1 437 ? -24.75 -71.375 -19.047 1 25.31 437 GLY B O 1
ATOM 7984 N N . GLY B 1 438 ? -26.094 -69.75 -18.234 1 26.84 438 GLY B N 1
ATOM 7985 C CA . GLY B 1 438 ? -25.562 -68.875 -19.266 1 26.84 438 GLY B CA 1
ATOM 7986 C C . GLY B 1 438 ? -24.188 -68.312 -18.938 1 26.84 438 GLY B C 1
ATOM 7987 O O . GLY B 1 438 ? -24.016 -67.625 -17.938 1 26.84 438 GLY B O 1
ATOM 7988 N N . THR B 1 439 ? -23.047 -69.125 -18.859 1 29.58 439 THR B N 1
ATOM 7989 C CA . THR B 1 439 ? -21.688 -68.75 -19.172 1 29.58 439 THR B CA 1
ATOM 7990 C C . THR B 1 439 ? -21.688 -67.5 -20.062 1 29.58 439 THR B C 1
ATOM 7992 O O . THR B 1 439 ? -21.812 -67.562 -21.281 1 29.58 439 THR B O 1
ATOM 7995 N N . LEU B 1 440 ? -22.406 -66.5 -19.688 1 29.5 440 LEU B N 1
ATOM 7996 C CA . LEU B 1 440 ? -22.516 -65.312 -20.547 1 29.5 440 LEU B CA 1
ATOM 7997 C C . LEU B 1 440 ? -21.156 -64.75 -20.812 1 29.5 440 LEU B C 1
ATOM 7999 O O . LEU B 1 440 ? -20.938 -63.531 -20.578 1 29.5 440 LEU B O 1
ATOM 8003 N N . LEU B 1 441 ? -19.906 -65.125 -20.219 1 34.72 441 LEU B N 1
ATOM 8004 C CA . LEU B 1 441 ? -18.875 -64.875 -21.219 1 34.72 441 LEU B CA 1
ATOM 8005 C C . LEU B 1 441 ? -19.391 -65.125 -22.625 1 34.72 441 LEU B C 1
ATOM 8007 O O . LEU B 1 441 ? -19.641 -66.25 -23 1 34.72 441 LEU B O 1
ATOM 8011 N N . SER B 1 442 ? -20.438 -64.5 -22.953 1 34.31 442 SER B N 1
ATOM 8012 C CA . SER B 1 442 ? -20.906 -64.812 -24.297 1 34.31 442 SER B CA 1
ATOM 8013 C C . SER B 1 442 ? -19.797 -65.375 -25.156 1 34.31 442 SER B C 1
ATOM 8015 O O . SER B 1 442 ? -18.656 -64.875 -25.094 1 34.31 442 SER B O 1
ATOM 8017 N N . ASP B 1 443 ? -19.703 -66.625 -25.484 1 36.19 443 ASP B N 1
ATOM 8018 C CA . ASP B 1 443 ? -19.156 -67.375 -26.625 1 36.19 443 ASP B CA 1
ATOM 8019 C C . ASP B 1 443 ? -19.016 -66.5 -27.844 1 36.19 443 ASP B C 1
ATOM 8021 O O . ASP B 1 443 ? -19.734 -66.688 -28.844 1 36.19 443 ASP B O 1
ATOM 8025 N N . ASN B 1 444 ? -19.312 -65.375 -27.719 1 38.19 444 A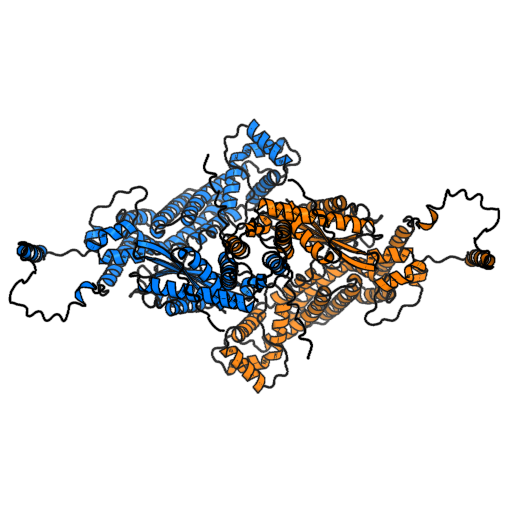SN B N 1
ATOM 8026 C CA . ASN B 1 444 ? -19.234 -64.75 -29.031 1 38.19 444 ASN B CA 1
ATOM 8027 C C . ASN B 1 444 ? -17.891 -65.062 -29.703 1 38.19 444 ASN B C 1
ATOM 8029 O O . ASN B 1 444 ? -16.828 -64.75 -29.156 1 38.19 444 ASN B O 1
ATOM 8033 N N . GLY B 1 445 ? -17.891 -66.188 -30.422 1 44.25 445 GLY B N 1
ATOM 8034 C CA . GLY B 1 445 ? -17 -66.875 -31.344 1 44.25 445 GLY B CA 1
ATOM 8035 C C . GLY B 1 445 ? -15.562 -66.375 -31.281 1 44.25 445 GLY B C 1
ATOM 8036 O O . GLY B 1 445 ? -14.68 -66.938 -31.953 1 44.25 445 GLY B O 1
ATOM 8037 N N . LEU B 1 446 ? -15.445 -65.25 -30.703 1 53.53 446 LEU B N 1
ATOM 8038 C CA . LEU B 1 446 ? -14.102 -64.75 -30.922 1 53.53 446 LEU B CA 1
ATOM 8039 C C . LEU B 1 446 ? -13.18 -65.125 -29.781 1 53.53 446 LEU B C 1
ATOM 8041 O O . LEU B 1 446 ? -12.078 -64.625 -29.641 1 53.53 446 LEU B O 1
ATOM 8045 N N . THR B 1 447 ? -13.609 -65.812 -28.766 1 53.66 447 THR B N 1
ATOM 8046 C CA . THR B 1 447 ? -12.734 -66.312 -27.703 1 53.66 447 THR B CA 1
ATOM 8047 C C . THR B 1 447 ? -11.461 -66.938 -28.312 1 53.66 447 THR B C 1
ATOM 8049 O O . THR B 1 447 ? -10.375 -66.75 -27.75 1 53.66 447 THR B O 1
ATOM 8052 N N . ASP B 1 448 ? -11.797 -67.75 -29.25 1 53.31 448 ASP B N 1
ATOM 8053 C CA . ASP B 1 448 ? -10.656 -68.312 -29.984 1 53.31 448 ASP B CA 1
ATOM 8054 C C . ASP B 1 448 ? -9.742 -67.188 -30.5 1 53.31 448 ASP B C 1
ATOM 8056 O O . ASP B 1 448 ? -8.516 -67.312 -30.5 1 53.31 448 ASP B O 1
ATOM 8060 N N . PHE B 1 449 ? -10.492 -66.125 -30.922 1 56.78 449 PHE B N 1
ATOM 8061 C CA . PHE B 1 449 ? -9.719 -65 -31.406 1 56.78 449 PHE B CA 1
ATOM 8062 C C . PHE B 1 449 ? -8.93 -64.375 -30.281 1 56.78 449 PHE B C 1
ATOM 8064 O O . PHE B 1 449 ? -7.75 -64.062 -30.453 1 56.78 449 PHE B O 1
ATOM 8071 N N . ASP B 1 450 ? -9.508 -64.25 -29.203 1 57.41 450 ASP B N 1
ATOM 8072 C CA . ASP B 1 450 ? -8.828 -63.656 -28.062 1 57.41 450 ASP B CA 1
ATOM 8073 C C . ASP B 1 450 ? -7.648 -64.5 -27.625 1 57.41 450 ASP B C 1
ATOM 8075 O O . ASP B 1 450 ? -6.578 -64 -27.297 1 57.41 450 ASP B O 1
ATOM 8079 N N . ALA B 1 451 ? -7.918 -65.75 -27.594 1 56.12 451 ALA B N 1
ATOM 8080 C CA . ALA B 1 451 ? -6.855 -66.75 -27.312 1 56.12 451 ALA B CA 1
ATOM 8081 C C . ALA B 1 451 ? -5.766 -66.688 -28.375 1 56.12 451 ALA B C 1
ATOM 8083 O O . ALA B 1 451 ? -4.578 -66.75 -28.062 1 56.12 451 ALA B O 1
ATOM 8084 N N . TYR B 1 452 ? -6.27 -66.562 -29.609 1 54.22 452 TYR B N 1
ATOM 8085 C CA . TYR B 1 452 ? -5.352 -66.438 -30.734 1 54.22 452 TYR B CA 1
ATOM 8086 C C . TYR B 1 452 ? -4.477 -65.188 -30.578 1 54.22 452 TYR B C 1
ATOM 8088 O O . TYR B 1 452 ? -3.262 -65.25 -30.781 1 54.22 452 TYR B O 1
ATOM 8096 N N . ILE B 1 453 ? -5.082 -64.125 -30.203 1 55.94 453 ILE B N 1
ATOM 8097 C CA . ILE B 1 453 ? -4.34 -62.875 -30.047 1 55.94 453 ILE B CA 1
ATOM 8098 C C . ILE B 1 453 ? -3.365 -63 -28.875 1 55.94 453 ILE B C 1
ATOM 8100 O O . ILE B 1 453 ? -2.229 -62.531 -28.969 1 55.94 453 ILE B O 1
ATOM 8104 N N . MET B 1 454 ? -3.84 -63.562 -27.859 1 55.53 454 MET B N 1
ATOM 8105 C CA . MET B 1 454 ? -2.98 -63.75 -26.703 1 55.53 454 MET B CA 1
ATOM 8106 C C . MET B 1 454 ? -1.783 -64.625 -27.047 1 55.53 454 MET B C 1
ATOM 8108 O O . MET B 1 454 ? -0.668 -64.375 -26.578 1 55.53 454 MET B O 1
ATOM 8112 N N . GLU B 1 455 ? -2.104 -65.688 -27.703 1 52.97 455 GLU B N 1
ATOM 8113 C CA . GLU B 1 455 ? -1.066 -66.625 -28.109 1 52.97 455 GLU B CA 1
ATOM 8114 C C . GLU B 1 455 ? -0.103 -66 -29.109 1 52.97 455 GLU B C 1
ATOM 8116 O O . GLU B 1 455 ? 1.097 -66.25 -29.094 1 52.97 455 GLU B O 1
ATOM 8121 N N . THR B 1 456 ? -0.723 -65.375 -30.109 1 52.75 456 THR B N 1
ATOM 8122 C CA . THR B 1 456 ? 0.115 -64.875 -31.172 1 52.75 456 THR B CA 1
ATOM 8123 C C . THR B 1 456 ? 0.737 -63.531 -30.734 1 52.75 456 THR B C 1
ATOM 8125 O O . THR B 1 456 ? 1.719 -63.062 -31.312 1 52.75 456 THR B O 1
ATOM 8128 N N . SER B 1 457 ? 0.005 -62.844 -30.016 1 50.53 457 SER B N 1
ATOM 8129 C CA . SER B 1 457 ? 0.497 -61.531 -29.562 1 50.53 457 SER B CA 1
ATOM 8130 C C . SER B 1 457 ? 1.5 -61.688 -28.422 1 50.53 457 SER B C 1
ATOM 8132 O O . SER B 1 457 ? 1.892 -60.688 -27.812 1 50.53 457 SER B O 1
ATOM 8134 N N . SER B 1 458 ? 1.715 -62.938 -27.953 1 46.28 458 SER B N 1
ATOM 8135 C CA . SER B 1 458 ? 2.771 -63.125 -26.969 1 46.28 458 SER B CA 1
ATOM 8136 C C . SER B 1 458 ? 4.027 -62.344 -27.359 1 46.28 458 SER B C 1
ATOM 8138 O O . SER B 1 458 ? 5.059 -62.438 -26.688 1 46.28 458 SER B O 1
ATOM 8140 N N . GLN B 1 459 ? 4.195 -62.125 -28.609 1 44.28 459 GLN B N 1
ATOM 8141 C CA . GLN B 1 459 ? 5.41 -61.375 -28.938 1 44.28 459 GLN B CA 1
ATOM 8142 C C . GLN B 1 459 ? 5.637 -60.219 -27.969 1 44.28 459 GLN B C 1
ATOM 8144 O O . GLN B 1 459 ? 4.707 -59.781 -27.297 1 44.28 459 GLN B O 1
ATOM 8149 N N . GLN B 1 460 ? 6.973 -59.594 -27.859 1 49.09 460 GLN B N 1
ATOM 8150 C CA . GLN B 1 460 ? 7.598 -58.562 -27.062 1 49.09 460 GLN B CA 1
ATOM 8151 C C . GLN B 1 460 ? 6.672 -57.344 -26.906 1 49.09 460 GLN B C 1
ATOM 8153 O O . GLN B 1 460 ? 6.574 -56.5 -27.797 1 49.09 460 GLN B O 1
ATOM 8158 N N . THR B 1 461 ? 5.598 -57.438 -26.312 1 61.12 461 THR B N 1
ATOM 8159 C CA . THR B 1 461 ? 4.508 -56.469 -26.141 1 61.12 461 THR B CA 1
ATOM 8160 C C . THR B 1 461 ? 5.035 -55.125 -25.656 1 61.12 461 THR B C 1
ATOM 8162 O O . THR B 1 461 ? 5.691 -55.062 -24.609 1 61.12 461 THR B O 1
ATOM 8165 N N . LYS B 1 462 ? 5.25 -54.281 -26.5 1 81.69 462 LYS B N 1
ATOM 8166 C CA . LYS B 1 462 ? 5.68 -52.906 -26.25 1 81.69 462 LYS B CA 1
ATOM 8167 C C . LYS B 1 462 ? 4.82 -52.25 -25.172 1 81.69 462 LYS B C 1
ATOM 8169 O O . LYS B 1 462 ? 3.623 -52.531 -25.078 1 81.69 462 LYS B O 1
ATOM 8174 N N . SER B 1 463 ? 5.547 -51.688 -24.234 1 90.06 463 SER B N 1
ATOM 8175 C CA . SER B 1 463 ? 4.832 -50.969 -23.203 1 90.06 463 SER B CA 1
ATOM 8176 C C . SER B 1 463 ? 3.9 -49.906 -23.797 1 90.06 463 SER B C 1
ATOM 8178 O O . SER B 1 463 ? 4.062 -49.531 -24.953 1 90.06 463 SER B O 1
ATOM 8180 N N . GLU B 1 464 ? 2.861 -49.594 -23.078 1 93.06 464 GLU B N 1
ATOM 8181 C CA . GLU B 1 464 ? 1.955 -48.531 -23.484 1 93.06 464 GLU B CA 1
ATOM 8182 C C . GLU B 1 464 ? 2.729 -47.281 -23.922 1 93.06 464 GLU B C 1
ATOM 8184 O O . GLU B 1 464 ? 2.395 -46.656 -24.938 1 93.06 464 GLU B O 1
ATOM 8189 N N . LEU B 1 465 ? 3.74 -47 -23.188 1 95.88 465 LEU B N 1
ATOM 8190 C CA . LEU B 1 465 ? 4.547 -45.812 -23.453 1 95.88 465 LEU B CA 1
ATOM 8191 C C . LEU B 1 465 ? 5.297 -45.938 -24.781 1 95.88 465 LEU B C 1
ATOM 8193 O O . LEU B 1 465 ? 5.293 -45.031 -25.609 1 95.88 465 LEU B O 1
ATOM 8197 N N . ASP B 1 466 ? 5.91 -47.062 -25.016 1 94.56 466 ASP B N 1
ATOM 8198 C CA . ASP B 1 466 ? 6.664 -47.281 -26.25 1 94.56 466 ASP B CA 1
ATOM 8199 C C . ASP B 1 466 ? 5.746 -47.25 -27.469 1 94.56 466 ASP B C 1
ATOM 8201 O O . ASP B 1 466 ? 6.113 -46.688 -28.516 1 94.56 466 ASP B O 1
ATOM 8205 N N . GLN B 1 467 ? 4.586 -47.75 -27.266 1 94.62 467 GLN B N 1
ATOM 8206 C CA . GLN B 1 467 ? 3.605 -47.719 -28.344 1 94.62 467 GLN B CA 1
ATOM 8207 C C . GLN B 1 467 ? 3.205 -46.281 -28.688 1 94.62 467 GLN B C 1
ATOM 8209 O O . GLN B 1 467 ? 3.174 -45.906 -29.844 1 94.62 467 GLN B O 1
ATOM 8214 N N . TYR B 1 468 ? 2.873 -45.656 -27.625 1 96.31 468 TYR B N 1
ATOM 8215 C CA . TYR B 1 468 ? 2.49 -44.25 -27.781 1 96.31 468 TYR B CA 1
ATOM 8216 C C . TYR B 1 468 ? 3.59 -43.469 -28.484 1 96.31 468 TYR B C 1
ATOM 8218 O O . TYR B 1 468 ? 3.32 -42.688 -29.422 1 96.31 468 TYR B O 1
ATOM 8226 N N . LEU B 1 469 ? 4.863 -43.594 -28.078 1 95.62 469 LEU B N 1
ATOM 8227 C CA . LEU B 1 469 ? 5.988 -42.844 -28.594 1 95.62 469 LEU B CA 1
ATOM 8228 C C . LEU B 1 469 ? 6.285 -43.219 -30.047 1 95.62 469 LEU B C 1
ATOM 8230 O O . LEU B 1 469 ? 6.801 -42.406 -30.812 1 95.62 469 LEU B O 1
ATOM 8234 N N . GLU B 1 470 ? 5.941 -44.406 -30.422 1 93.19 470 GLU B N 1
ATOM 8235 C CA . GLU B 1 470 ? 6.242 -44.906 -31.75 1 93.19 470 GLU B CA 1
ATOM 8236 C C . GLU B 1 470 ? 5.152 -44.531 -32.75 1 93.19 470 GLU B C 1
ATOM 8238 O O . GLU B 1 470 ? 5.402 -44.438 -33.938 1 93.19 470 GLU B O 1
ATOM 8243 N N . GLU B 1 471 ? 4.016 -44.312 -32.25 1 93.25 471 GLU B N 1
ATOM 8244 C CA . GLU B 1 471 ? 2.916 -43.906 -33.125 1 93.25 471 GLU B CA 1
ATOM 8245 C C . GLU B 1 471 ? 3.203 -42.562 -33.781 1 93.25 471 GLU B C 1
ATOM 8247 O O . GLU B 1 471 ? 3.955 -41.75 -33.25 1 93.25 471 GLU B O 1
ATOM 8252 N N . SER B 1 472 ? 2.572 -42.344 -34.875 1 92.88 472 SER B N 1
ATOM 8253 C CA . SER B 1 472 ? 2.77 -41.094 -35.625 1 92.88 472 SER B CA 1
ATOM 8254 C C . SER B 1 472 ? 2.246 -39.906 -34.844 1 92.88 472 SER B C 1
ATOM 8256 O O . SER B 1 472 ? 1.323 -40 -34.062 1 92.88 472 SER B O 1
ATOM 8258 N N . LEU B 1 473 ? 2.85 -38.75 -35.188 1 93.56 473 LEU B N 1
ATOM 8259 C CA . LEU B 1 473 ? 2.447 -37.5 -34.562 1 93.56 473 LEU B CA 1
ATOM 8260 C C . LEU B 1 473 ? 1.103 -37.031 -35.094 1 93.56 473 LEU B C 1
ATOM 8262 O O . LEU B 1 473 ? 0.795 -37.219 -36.281 1 93.56 473 LEU B O 1
ATOM 8266 N N . LEU B 1 474 ? 0.366 -36.438 -34.219 1 93.56 474 LEU B N 1
ATOM 8267 C CA . LEU B 1 474 ? -0.87 -35.812 -34.656 1 93.56 474 LEU B CA 1
ATOM 8268 C C . LEU B 1 474 ? -0.583 -34.469 -35.344 1 93.56 474 LEU B C 1
ATOM 8270 O O . LEU B 1 474 ? 0.386 -33.781 -35.031 1 93.56 474 LEU B O 1
ATOM 8274 N N . PRO B 1 475 ? -1.417 -34.125 -36.25 1 90.31 475 PRO B N 1
ATOM 8275 C CA . PRO B 1 475 ? -1.248 -32.812 -36.906 1 90.31 475 PRO B CA 1
ATOM 8276 C C . PRO B 1 475 ? -1.465 -31.656 -35.938 1 90.31 475 PRO B C 1
ATOM 8278 O O . PRO B 1 475 ? -2.281 -31.75 -35 1 90.31 475 PRO B O 1
ATOM 8281 N N . ARG B 1 476 ? -0.752 -30.656 -36.25 1 88.19 476 ARG B N 1
ATOM 8282 C CA . ARG B 1 476 ? -0.877 -29.469 -35.406 1 88.19 476 ARG B CA 1
ATOM 8283 C C . ARG B 1 476 ? -2.057 -28.609 -35.844 1 88.19 476 ARG B C 1
ATOM 8285 O O . ARG B 1 476 ? -2.031 -28.016 -36.906 1 88.19 476 ARG B O 1
ATOM 8292 N N . VAL B 1 477 ? -3.141 -28.734 -35.188 1 85.25 477 VAL B N 1
ATOM 8293 C CA . VAL B 1 477 ? -4.332 -27.938 -35.5 1 85.25 477 VAL B CA 1
ATOM 8294 C C . VAL B 1 477 ? -4.504 -26.859 -34.438 1 85.25 477 VAL B C 1
ATOM 8296 O O . VAL B 1 477 ? -4.16 -27.062 -33.25 1 85.25 477 VAL B O 1
ATOM 8299 N N . PRO B 1 478 ? -5.145 -25.812 -35.094 1 80.81 478 PRO B N 1
ATOM 8300 C CA . PRO B 1 478 ? -5.414 -24.75 -34.125 1 80.81 478 PRO B CA 1
ATOM 8301 C C . PRO B 1 478 ? -6.445 -25.172 -33.062 1 80.81 478 PRO B C 1
ATOM 8303 O O . PRO B 1 478 ? -7.328 -25.984 -33.344 1 80.81 478 PRO B O 1
ATOM 8306 N N . ASP B 1 479 ? -6.371 -24.984 -31.828 1 80.94 479 ASP B N 1
ATOM 8307 C CA . ASP B 1 479 ? -7.34 -25.172 -30.75 1 80.94 479 ASP B CA 1
ATOM 8308 C C . ASP B 1 479 ? -7.336 -26.625 -30.266 1 80.94 479 ASP B C 1
ATOM 8310 O O . ASP B 1 479 ? -8.344 -27.109 -29.75 1 80.94 479 ASP B O 1
ATOM 8314 N N . PHE B 1 480 ? -6.324 -27.344 -30.656 1 89.56 480 PHE B N 1
ATOM 8315 C CA . PHE B 1 480 ? -6.188 -28.703 -30.156 1 89.56 480 PHE B CA 1
ATOM 8316 C C . PHE B 1 480 ? -6.199 -28.719 -28.625 1 89.56 480 PHE B C 1
ATOM 8318 O O . PHE B 1 480 ? -5.469 -27.969 -27.984 1 89.56 480 PHE B O 1
ATOM 8325 N N . ASP B 1 481 ? -7.125 -29.578 -28.109 1 92.81 481 ASP B N 1
ATOM 8326 C CA . ASP B 1 481 ? -7.223 -29.734 -26.656 1 92.81 481 ASP B CA 1
ATOM 8327 C C . ASP B 1 481 ? -6.574 -31.031 -26.203 1 92.81 481 ASP B C 1
ATOM 8329 O O . ASP B 1 481 ? -7.191 -32.094 -26.281 1 92.81 481 ASP B O 1
ATOM 8333 N N . VAL B 1 482 ? -5.414 -30.906 -25.625 1 95.44 482 VAL B N 1
ATOM 8334 C CA . VAL B 1 482 ? -4.613 -32.062 -25.25 1 95.44 482 VAL B CA 1
ATOM 8335 C C . VAL B 1 482 ? -5.328 -32.875 -24.156 1 95.44 482 VAL B C 1
ATOM 8337 O O . VAL B 1 482 ? -5.301 -34.094 -24.156 1 95.44 482 VAL B O 1
ATOM 8340 N N . LEU B 1 483 ? -5.996 -32.25 -23.234 1 96.19 483 LEU B N 1
ATOM 8341 C CA . LEU B 1 483 ? -6.695 -32.938 -22.156 1 96.19 483 LEU B CA 1
ATOM 8342 C C . LEU B 1 483 ? -7.883 -33.75 -22.688 1 96.19 483 LEU B C 1
ATOM 8344 O O . LEU B 1 483 ? -8.109 -34.875 -22.281 1 96.19 483 LEU B O 1
ATOM 8348 N N . SER B 1 484 ? -8.594 -33.156 -23.594 1 95.06 484 SER B N 1
ATOM 8349 C CA . SER B 1 484 ? -9.711 -33.875 -24.219 1 95.06 484 SER B CA 1
ATOM 8350 C C . SER B 1 484 ? -9.227 -35.094 -24.984 1 95.06 484 SER B C 1
ATOM 8352 O O . SER B 1 484 ? -9.914 -36.125 -25.016 1 95.06 484 SER B O 1
ATOM 8354 N N . TRP B 1 485 ? -8.117 -34.906 -25.641 1 96.31 485 TRP B N 1
ATOM 8355 C CA . TRP B 1 485 ? -7.562 -36.031 -26.375 1 96.31 485 TRP B CA 1
ATOM 8356 C C . TRP B 1 485 ? -7.262 -37.219 -25.438 1 96.31 485 TRP B C 1
ATOM 8358 O O . TRP B 1 485 ? -7.586 -38.375 -25.75 1 96.31 485 TRP B O 1
ATOM 8368 N N . TRP B 1 486 ? -6.625 -36.969 -24.344 1 96.94 486 TRP B N 1
ATOM 8369 C CA . TRP B 1 486 ? -6.293 -38 -23.391 1 96.94 486 TRP B CA 1
ATOM 8370 C C . TRP B 1 486 ? -7.559 -38.625 -22.797 1 96.94 486 TRP B C 1
ATOM 8372 O O . TRP B 1 486 ? -7.602 -39.812 -22.516 1 96.94 486 TRP B O 1
ATOM 8382 N N . LYS B 1 487 ? -8.602 -37.75 -22.547 1 95.81 487 LYS B N 1
ATOM 8383 C CA . LYS B 1 487 ? -9.898 -38.281 -22.094 1 95.81 487 LYS B CA 1
ATOM 8384 C C . LYS B 1 487 ? -10.438 -39.312 -23.047 1 95.81 487 LYS B C 1
ATOM 8386 O O . LYS B 1 487 ? -10.914 -40.375 -22.625 1 95.81 487 LYS B O 1
ATOM 8391 N N . LEU B 1 488 ? -10.266 -39.125 -24.328 1 96.06 488 LEU B N 1
ATOM 8392 C CA . LEU B 1 488 ? -10.805 -40 -25.375 1 96.06 488 LEU B CA 1
ATOM 8393 C C . LEU B 1 488 ? -9.953 -41.25 -25.531 1 96.06 488 LEU B C 1
ATOM 8395 O O . LEU B 1 488 ? -10.445 -42.281 -25.984 1 96.06 488 LEU B O 1
ATOM 8399 N N . ASN B 1 489 ? -8.695 -41.125 -25.203 1 96 489 ASN B N 1
ATOM 8400 C CA . ASN B 1 489 ? -7.777 -42.25 -25.438 1 96 489 ASN B CA 1
ATOM 8401 C C . ASN B 1 489 ? -7.445 -43 -24.141 1 96 489 ASN B C 1
ATOM 8403 O O . ASN B 1 489 ? -6.422 -43.656 -24.062 1 96 489 ASN B O 1
ATOM 8407 N N . LYS B 1 490 ? -8.32 -42.906 -23.188 1 93.62 490 LYS B N 1
ATOM 8408 C CA . LYS B 1 490 ? -8.133 -43.531 -21.875 1 93.62 490 LYS B CA 1
ATOM 8409 C C . LYS B 1 490 ? -8.102 -45.062 -22 1 93.62 490 LYS B C 1
ATOM 8411 O O . LYS B 1 490 ? -7.379 -45.719 -21.266 1 93.62 490 LYS B O 1
ATOM 8416 N N . LEU B 1 491 ? -8.883 -45.594 -22.859 1 92 491 LEU B N 1
ATOM 8417 C CA . LEU B 1 491 ? -8.977 -47.031 -23.031 1 92 491 LEU B CA 1
ATOM 8418 C C . LEU B 1 491 ? -7.73 -47.562 -23.719 1 92 491 LEU B C 1
ATOM 8420 O O . LEU B 1 491 ? -7.25 -48.656 -23.375 1 92 491 LEU B O 1
ATOM 8424 N N . LYS B 1 492 ? -7.293 -46.812 -24.609 1 93.75 492 LYS B N 1
ATOM 8425 C CA . LYS B 1 492 ? -6.109 -47.219 -25.359 1 93.75 492 LYS B CA 1
ATOM 8426 C C . LYS B 1 492 ? -4.852 -47.094 -24.516 1 93.75 492 LYS B C 1
ATOM 8428 O O . LYS B 1 492 ? -3.971 -47.969 -24.578 1 93.75 492 LYS B O 1
ATOM 8433 N N . TYR B 1 493 ? -4.836 -46 -23.797 1 95.31 493 TYR B N 1
ATOM 8434 C CA . TYR B 1 493 ? -3.668 -45.719 -22.969 1 95.31 493 TYR B CA 1
ATOM 8435 C C . TYR B 1 493 ? -4.078 -45.438 -21.516 1 95.31 493 TYR B C 1
ATOM 8437 O O . TYR B 1 493 ? -3.922 -44.344 -21.031 1 95.31 493 TYR B O 1
ATOM 8445 N N . PRO B 1 494 ? -4.441 -46.406 -20.75 1 94.12 494 PRO B N 1
ATOM 8446 C CA . PRO B 1 494 ? -4.98 -46.188 -19.406 1 94.12 494 PRO B CA 1
ATOM 8447 C C . PRO B 1 494 ? -3.936 -45.625 -18.438 1 94.12 494 PRO B C 1
ATOM 8449 O O . PRO B 1 494 ? -4.219 -44.688 -17.688 1 94.12 494 PRO B O 1
ATOM 8452 N N . THR B 1 495 ? -2.754 -46.188 -18.484 1 95.5 495 THR B N 1
ATOM 8453 C CA . THR B 1 495 ? -1.708 -45.75 -17.562 1 95.5 495 THR B CA 1
ATOM 8454 C C . THR B 1 495 ? -1.179 -44.375 -17.969 1 95.5 495 THR B C 1
ATOM 8456 O O . THR B 1 495 ? -0.987 -43.531 -17.109 1 95.5 495 THR B O 1
ATOM 8459 N N . LEU B 1 496 ? -1 -44.188 -19.234 1 96.44 496 LEU B N 1
ATOM 8460 C CA . LEU B 1 496 ? -0.475 -42.906 -19.734 1 96.44 496 LEU B CA 1
ATOM 8461 C C . LEU B 1 496 ? -1.465 -41.781 -19.484 1 96.44 496 LEU B C 1
ATOM 8463 O O . LEU B 1 496 ? -1.062 -40.656 -19.25 1 96.44 496 LEU B O 1
ATOM 8467 N N . SER B 1 497 ? -2.701 -42.156 -19.578 1 96.19 497 SER B N 1
ATOM 8468 C CA . SER B 1 497 ? -3.715 -41.125 -19.328 1 96.19 497 SER B CA 1
ATOM 8469 C C . SER B 1 497 ? -3.67 -40.625 -17.891 1 96.19 497 SER B C 1
ATOM 8471 O O . SER B 1 497 ? -3.848 -39.438 -17.641 1 96.19 497 SER B O 1
ATOM 8473 N N . LYS B 1 498 ? -3.436 -41.531 -16.984 1 95.44 498 LYS B N 1
ATOM 8474 C CA . LYS B 1 498 ? -3.275 -41.125 -15.578 1 95.44 498 LYS B CA 1
ATOM 8475 C C . LYS B 1 498 ? -2.045 -40.25 -15.391 1 95.44 498 LYS B C 1
ATOM 8477 O O . LYS B 1 498 ? -2.094 -39.25 -14.672 1 95.44 498 LYS B O 1
ATOM 8482 N N . MET B 1 499 ? -1.013 -40.625 -16.031 1 96.19 499 MET B N 1
ATOM 8483 C CA . MET B 1 499 ? 0.24 -39.875 -15.977 1 96.19 499 MET B CA 1
ATOM 8484 C C . MET B 1 499 ? 0.078 -38.5 -16.609 1 96.19 499 MET B C 1
ATOM 8486 O O . MET B 1 499 ? 0.53 -37.5 -16.031 1 96.19 499 MET B O 1
ATOM 8490 N N . ALA B 1 500 ? -0.608 -38.469 -17.766 1 97.25 500 ALA B N 1
ATOM 8491 C CA . ALA B 1 500 ? -0.831 -37.219 -18.484 1 97.25 500 ALA B CA 1
ATOM 8492 C C . ALA B 1 500 ? -1.662 -36.219 -17.656 1 97.25 500 ALA B C 1
ATOM 8494 O O . ALA B 1 500 ? -1.411 -35.031 -17.656 1 97.25 500 ALA B O 1
ATOM 8495 N N . ARG B 1 501 ? -2.623 -36.75 -16.969 1 96.38 501 ARG B N 1
ATOM 8496 C CA . ARG B 1 501 ? -3.486 -35.938 -16.125 1 96.38 501 ARG B CA 1
ATOM 8497 C C . ARG B 1 501 ? -2.668 -35.156 -15.102 1 96.38 501 ARG B C 1
ATOM 8499 O O . ARG B 1 501 ? -2.875 -33.938 -14.93 1 96.38 501 ARG B O 1
ATOM 8506 N N . ASP B 1 502 ? -1.744 -35.75 -14.477 1 96.88 502 ASP B N 1
ATOM 8507 C CA . ASP B 1 502 ? -0.95 -35.156 -13.422 1 96.88 502 ASP B CA 1
ATOM 8508 C C . ASP B 1 502 ? 0.137 -34.25 -14.008 1 96.88 502 ASP B C 1
ATOM 8510 O O . ASP B 1 502 ? 0.351 -33.125 -13.531 1 96.88 502 ASP B O 1
ATOM 8514 N N . ILE B 1 503 ? 0.762 -34.656 -15.078 1 97.31 503 ILE B N 1
ATOM 8515 C CA . ILE B 1 503 ? 1.857 -33.906 -15.688 1 97.31 503 ILE B CA 1
ATOM 8516 C C . ILE B 1 503 ? 1.327 -32.594 -16.281 1 97.31 503 ILE B C 1
ATOM 8518 O O . ILE B 1 503 ? 1.945 -31.547 -16.125 1 97.31 503 ILE B O 1
ATOM 8522 N N . LEU B 1 504 ? 0.177 -32.688 -16.922 1 97.06 504 LEU B N 1
ATOM 8523 C CA . LEU B 1 504 ? -0.356 -31.531 -17.656 1 97.06 504 LEU B CA 1
ATOM 8524 C C . LEU B 1 504 ? -0.974 -30.516 -16.719 1 97.06 504 LEU B C 1
ATOM 8526 O O . LEU B 1 504 ? -1.281 -29.391 -17.109 1 97.06 504 LEU B O 1
ATOM 8530 N N . SER B 1 505 ? -1.122 -30.844 -15.438 1 96.19 505 SER B N 1
ATOM 8531 C CA . SER B 1 505 ? -1.676 -29.922 -14.453 1 96.19 505 SER B CA 1
ATOM 8532 C C . SER B 1 505 ? -0.58 -29.078 -13.805 1 96.19 505 SER B C 1
ATOM 8534 O O . SER B 1 505 ? -0.866 -28.188 -13 1 96.19 505 SER B O 1
ATOM 8536 N N . VAL B 1 506 ? 0.697 -29.25 -14.172 1 96 506 VAL B N 1
ATOM 8537 C CA . VAL B 1 506 ? 1.821 -28.531 -13.586 1 96 506 VAL B CA 1
ATOM 8538 C C . VAL B 1 506 ? 1.764 -27.062 -14 1 96 506 VAL B C 1
ATOM 8540 O O . VAL B 1 506 ? 1.823 -26.75 -15.188 1 96 506 VAL B O 1
ATOM 8543 N N . PRO B 1 507 ? 1.647 -26.188 -13.031 1 94.56 507 PRO B N 1
ATOM 8544 C CA . PRO B 1 507 ? 1.626 -24.766 -13.352 1 94.56 507 PRO B CA 1
ATOM 8545 C C . PRO B 1 507 ? 3.025 -24.172 -13.5 1 94.56 507 PRO B C 1
ATOM 8547 O O . PRO B 1 507 ? 3.941 -24.547 -12.766 1 94.56 507 PRO B O 1
ATOM 8550 N N . VAL B 1 508 ? 3.127 -23.266 -14.445 1 94.19 508 VAL B N 1
ATOM 8551 C CA . VAL B 1 508 ? 4.43 -22.641 -14.648 1 94.19 508 VAL B CA 1
ATOM 8552 C C . VAL B 1 508 ? 4.484 -21.297 -13.914 1 94.19 508 VAL B C 1
ATOM 8554 O O . VAL B 1 508 ? 5.559 -20.719 -13.766 1 94.19 508 VAL B O 1
ATOM 8557 N N . SER B 1 509 ? 3.342 -20.812 -13.5 1 93.06 509 SER B N 1
ATOM 8558 C CA . SER B 1 509 ? 3.254 -19.531 -12.789 1 93.06 509 SER B CA 1
ATOM 8559 C C . SER B 1 509 ? 2.537 -19.703 -11.453 1 93.06 509 SER B C 1
ATOM 8561 O O . SER B 1 509 ? 1.542 -20.422 -11.359 1 93.06 509 SER B O 1
ATOM 8563 N N . SER B 1 510 ? 3.068 -19.016 -10.43 1 89.94 510 SER B N 1
ATOM 8564 C CA . SER B 1 510 ? 2.492 -19.094 -9.094 1 89.94 510 SER B CA 1
ATOM 8565 C C . SER B 1 510 ? 1.581 -17.906 -8.812 1 89.94 510 SER B C 1
ATOM 8567 O O . SER B 1 510 ? 0.994 -17.812 -7.73 1 89.94 510 SER B O 1
ATOM 8569 N N . VAL B 1 511 ? 1.459 -17.016 -9.742 1 90.12 511 VAL B N 1
ATOM 8570 C CA . VAL B 1 511 ? 0.688 -15.805 -9.484 1 90.12 511 VAL B CA 1
ATOM 8571 C C . VAL B 1 511 ? -0.607 -15.828 -10.289 1 90.12 511 VAL B C 1
ATOM 8573 O O . VAL B 1 511 ? -0.671 -16.453 -11.352 1 90.12 511 VAL B O 1
ATOM 8576 N N . PRO B 1 512 ? -1.621 -15.188 -9.742 1 88.62 512 PRO B N 1
ATOM 8577 C CA . PRO B 1 512 ? -2.873 -15.102 -10.5 1 88.62 512 PRO B CA 1
ATOM 8578 C C . PRO B 1 512 ? -2.764 -14.195 -11.719 1 88.62 512 PRO B C 1
ATOM 8580 O O . PRO B 1 512 ? -1.789 -13.453 -11.859 1 88.62 512 PRO B O 1
ATOM 8583 N N . ALA B 1 513 ? -3.73 -14.258 -12.547 1 89.81 513 ALA B N 1
ATOM 8584 C CA . ALA B 1 513 ? -3.746 -13.562 -13.828 1 89.81 513 ALA B CA 1
ATOM 8585 C C . ALA B 1 513 ? -3.588 -12.055 -13.641 1 89.81 513 ALA B C 1
ATOM 8587 O O . ALA B 1 513 ? -2.902 -11.398 -14.43 1 89.81 513 ALA B O 1
ATOM 8588 N N . ASP B 1 514 ? -4.129 -11.539 -12.602 1 88.69 514 ASP B N 1
ATOM 8589 C CA . ASP B 1 514 ? -4.133 -10.102 -12.391 1 88.69 514 ASP B CA 1
ATOM 8590 C C . ASP B 1 514 ? -2.781 -9.617 -11.867 1 88.69 514 ASP B C 1
ATOM 8592 O O . ASP B 1 514 ? -2.512 -8.414 -11.844 1 88.69 514 ASP B O 1
ATOM 8596 N N . SER B 1 515 ? -1.906 -10.5 -11.57 1 92.06 515 SER B N 1
ATOM 8597 C CA . SER B 1 515 ? -0.636 -10.125 -10.961 1 92.06 515 SER B CA 1
ATOM 8598 C C . SER B 1 515 ? 0.542 -10.523 -11.844 1 92.06 515 SER B C 1
ATOM 8600 O O . SER B 1 515 ? 1.696 -10.453 -11.414 1 92.06 515 SER B O 1
ATOM 8602 N N . ILE B 1 516 ? 0.29 -10.875 -13.031 1 94.44 516 ILE B N 1
ATOM 8603 C CA . ILE B 1 516 ? 1.312 -11.406 -13.93 1 94.44 516 ILE B CA 1
ATOM 8604 C C . ILE B 1 516 ? 2.344 -10.32 -14.234 1 94.44 516 ILE B C 1
ATOM 8606 O O . ILE B 1 516 ? 3.545 -10.594 -14.297 1 94.44 516 ILE B O 1
ATOM 8610 N N . PHE B 1 517 ? 1.858 -9.07 -14.312 1 96 517 PHE B N 1
ATOM 8611 C CA . PHE B 1 517 ? 2.736 -8.008 -14.773 1 96 517 PHE B CA 1
ATOM 8612 C C . PHE B 1 517 ? 3.248 -7.176 -13.609 1 96 517 PHE B C 1
ATOM 8614 O O . PHE B 1 517 ? 3.945 -6.18 -13.805 1 96 517 PHE B O 1
ATOM 8621 N N . ASP B 1 518 ? 2.977 -7.609 -12.391 1 92.12 518 ASP B N 1
ATOM 8622 C CA . ASP B 1 518 ? 3.385 -6.848 -11.211 1 92.12 518 ASP B CA 1
ATOM 8623 C C . ASP B 1 518 ? 4.906 -6.824 -11.078 1 92.12 518 ASP B C 1
ATOM 8625 O O . ASP B 1 518 ? 5.578 -7.809 -11.383 1 92.12 518 ASP B O 1
ATOM 8629 N N . ASP B 1 519 ? 5.434 -5.723 -10.57 1 84 519 ASP B N 1
ATOM 8630 C CA . ASP B 1 519 ? 6.871 -5.547 -10.391 1 84 519 ASP B CA 1
ATOM 8631 C C . ASP B 1 519 ? 7.32 -6.047 -9.023 1 84 519 ASP B C 1
ATOM 8633 O O . ASP B 1 519 ? 8.484 -6.41 -8.836 1 84 519 ASP B O 1
ATOM 8637 N N . LYS B 1 520 ? 6.48 -5.852 -8.031 1 76.75 520 LYS B N 1
ATOM 8638 C CA . LYS B 1 520 ? 6.902 -6.152 -6.668 1 76.75 520 LYS B CA 1
ATOM 8639 C C . LYS B 1 520 ? 6.062 -7.281 -6.07 1 76.75 520 LYS B C 1
ATOM 8641 O O . LYS B 1 520 ? 4.996 -7.609 -6.59 1 76.75 520 LYS B O 1
ATOM 8646 N N . SER B 1 521 ? 6.73 -7.898 -5.07 1 79.94 521 SER B N 1
ATOM 8647 C CA . SER B 1 521 ? 6.023 -8.906 -4.293 1 79.94 521 SER B CA 1
ATOM 8648 C C . SER B 1 521 ? 4.848 -8.305 -3.535 1 79.94 521 SER B C 1
ATOM 8650 O O . SER B 1 521 ? 4.855 -7.113 -3.217 1 79.94 521 SER B O 1
ATOM 8652 N N . LYS B 1 522 ? 3.893 -9.078 -3.383 1 85.12 522 LYS B N 1
ATOM 8653 C CA . LYS B 1 522 ? 2.672 -8.625 -2.727 1 85.12 522 LYS B CA 1
ATOM 8654 C C . LYS B 1 522 ? 2.867 -8.516 -1.218 1 85.12 522 LYS B C 1
ATOM 8656 O O . LYS B 1 522 ? 3.682 -9.234 -0.638 1 85.12 522 LYS B O 1
ATOM 8661 N N . GLU B 1 523 ? 2.207 -7.582 -0.663 1 90.38 523 GLU B N 1
ATOM 8662 C CA . GLU B 1 523 ? 2.184 -7.363 0.781 1 90.38 523 GLU B CA 1
ATOM 8663 C C . GLU B 1 523 ? 0.758 -7.395 1.322 1 90.38 523 GLU B C 1
ATOM 8665 O O . GLU B 1 523 ? -0.18 -6.977 0.64 1 90.38 523 GLU B O 1
ATOM 8670 N N . MET B 1 524 ? 0.716 -7.93 2.525 1 93.62 524 MET B N 1
ATOM 8671 C CA . MET B 1 524 ? -0.585 -7.902 3.189 1 93.62 524 MET B CA 1
ATOM 8672 C C . MET B 1 524 ? -0.962 -6.477 3.588 1 93.62 524 MET B C 1
ATOM 8674 O O . MET B 1 524 ? -0.118 -5.719 4.066 1 93.62 524 MET B O 1
ATOM 8678 N N . ASP B 1 525 ? -2.207 -6.117 3.311 1 89.31 525 ASP B N 1
ATOM 8679 C CA . ASP B 1 525 ? -2.641 -4.793 3.738 1 89.31 525 ASP B CA 1
ATOM 8680 C C . ASP B 1 525 ? -2.818 -4.734 5.254 1 89.31 525 ASP B C 1
ATOM 8682 O O . ASP B 1 525 ? -2.846 -5.77 5.922 1 89.31 525 ASP B O 1
ATOM 8686 N N . GLN B 1 526 ? -2.973 -3.533 5.77 1 86.25 526 GLN B N 1
ATOM 8687 C CA . GLN B 1 526 ? -3.033 -3.314 7.211 1 86.25 526 GLN B CA 1
ATOM 8688 C C . GLN B 1 526 ? -4.289 -3.943 7.812 1 86.25 526 GLN B C 1
ATOM 8690 O O . GLN B 1 526 ? -4.246 -4.484 8.922 1 86.25 526 GLN B O 1
ATOM 8695 N N . TYR B 1 527 ? -5.336 -3.883 7.121 1 89.88 527 TYR B N 1
ATOM 8696 C CA . TYR B 1 527 ? -6.59 -4.422 7.641 1 89.88 527 TYR B CA 1
ATOM 8697 C C . TYR B 1 527 ? -6.504 -5.934 7.805 1 89.88 527 TYR B C 1
ATOM 8699 O O . TYR B 1 527 ? -6.789 -6.469 8.875 1 89.88 527 TYR B O 1
ATOM 8707 N N . ARG B 1 528 ? -6.113 -6.633 6.777 1 90.44 528 ARG B N 1
ATOM 8708 C CA . ARG B 1 528 ? -5.984 -8.086 6.836 1 90.44 528 ARG B CA 1
ATOM 8709 C C . ARG B 1 528 ? -4.969 -8.5 7.895 1 90.44 528 ARG B C 1
ATOM 8711 O O . ARG B 1 528 ? -5.156 -9.508 8.578 1 90.44 528 ARG B O 1
ATOM 8718 N N . SER B 1 529 ? -3.967 -7.703 8.016 1 89.75 529 SER B N 1
ATOM 8719 C CA . SER B 1 529 ? -2.92 -8.016 8.977 1 89.75 529 SER B CA 1
ATOM 8720 C C . SER B 1 529 ? -3.43 -7.883 10.406 1 89.75 529 SER B C 1
ATOM 8722 O O . SER B 1 529 ? -2.822 -8.414 11.344 1 89.75 529 SER B O 1
ATOM 8724 N N . SER B 1 530 ? -4.496 -7.145 10.578 1 89.69 530 SER B N 1
ATOM 8725 C CA . SER B 1 530 ? -5.051 -6.934 11.906 1 89.69 530 SER B CA 1
ATOM 8726 C C . SER B 1 530 ? -6 -8.062 12.297 1 89.69 530 SER B C 1
ATOM 8728 O O . SER B 1 530 ? -6.391 -8.18 13.461 1 89.69 530 SER B O 1
ATOM 8730 N N . LEU B 1 531 ? -6.379 -8.898 11.383 1 92.69 531 LEU B N 1
ATOM 8731 C CA . LEU B 1 531 ? -7.281 -10.016 11.633 1 92.69 531 LEU B CA 1
ATOM 8732 C C . LEU B 1 531 ? -6.508 -11.25 12.078 1 92.69 531 LEU B C 1
ATOM 8734 O O . LEU B 1 531 ? -5.305 -11.367 11.82 1 92.69 531 LEU B O 1
ATOM 8738 N N . ARG B 1 532 ? -7.219 -12.109 12.766 1 92.81 532 ARG B N 1
ATOM 8739 C CA . ARG B 1 532 ? -6.621 -13.406 13.07 1 92.81 532 ARG B CA 1
ATOM 8740 C C . ARG B 1 532 ? -6.32 -14.188 11.789 1 92.81 532 ARG B C 1
ATOM 8742 O O . ARG B 1 532 ? -7.098 -14.141 10.836 1 92.81 532 ARG B O 1
ATOM 8749 N N . PRO B 1 533 ? -5.207 -14.938 11.797 1 94.44 533 PRO B N 1
ATOM 8750 C CA . PRO B 1 533 ? -4.812 -15.672 10.594 1 94.44 533 PRO B CA 1
ATOM 8751 C C . PRO B 1 533 ? -5.914 -16.594 10.086 1 94.44 533 PRO B C 1
ATOM 8753 O O . PRO B 1 533 ? -6.094 -16.75 8.875 1 94.44 533 PRO B O 1
ATOM 8756 N N . GLU B 1 534 ? -6.703 -17.203 10.992 1 95.56 534 GLU B N 1
ATOM 8757 C CA . GLU B 1 534 ? -7.766 -18.141 10.609 1 95.56 534 GLU B CA 1
ATOM 8758 C C . GLU B 1 534 ? -8.875 -17.406 9.844 1 95.56 534 GLU B C 1
ATOM 8760 O O . GLU B 1 534 ? -9.469 -17.969 8.922 1 95.56 534 GLU B O 1
ATOM 8765 N N . VAL B 1 535 ? -9.109 -16.219 10.266 1 96.88 535 VAL B N 1
ATOM 8766 C CA . VAL B 1 535 ? -10.141 -15.414 9.625 1 96.88 535 VAL B CA 1
ATOM 8767 C C . VAL B 1 535 ? -9.672 -14.992 8.234 1 96.88 535 VAL B C 1
ATOM 8769 O O . VAL B 1 535 ? -10.453 -15.023 7.273 1 96.88 535 VAL B O 1
ATOM 8772 N N . VAL B 1 536 ? -8.406 -14.633 8.102 1 97.44 536 VAL B N 1
ATOM 8773 C CA . VAL B 1 536 ? -7.836 -14.266 6.809 1 97.44 536 VAL B CA 1
ATOM 8774 C C . VAL B 1 536 ? -7.961 -15.438 5.836 1 97.44 536 VAL B C 1
ATOM 8776 O O . VAL B 1 536 ? -8.414 -15.266 4.699 1 97.44 536 VAL B O 1
ATOM 8779 N N . GLU B 1 537 ? -7.559 -16.578 6.285 1 98.12 537 GLU B N 1
ATOM 8780 C CA . GLU B 1 537 ? -7.668 -17.781 5.461 1 98.12 537 G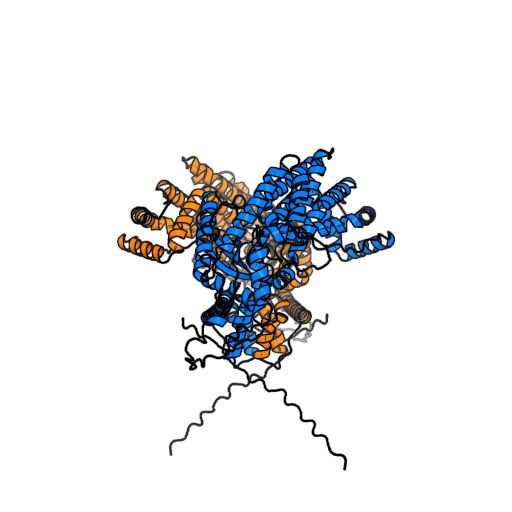LU B CA 1
ATOM 8781 C C . GLU B 1 537 ? -9.109 -18.016 5.023 1 98.12 537 GLU B C 1
ATOM 8783 O O . GLU B 1 537 ? -9.367 -18.297 3.85 1 98.12 537 GLU B O 1
ATOM 8788 N N . ALA B 1 538 ? -10.055 -17.875 5.992 1 98.19 538 ALA B N 1
ATOM 8789 C CA . ALA B 1 538 ? -11.469 -18.109 5.715 1 98.19 538 ALA B CA 1
ATOM 8790 C C . ALA B 1 538 ? -11.984 -17.172 4.633 1 98.19 538 ALA B C 1
ATOM 8792 O O . ALA B 1 538 ? -12.656 -17.594 3.693 1 98.19 538 ALA B O 1
ATOM 8793 N N . LEU B 1 539 ? -11.641 -15.93 4.746 1 97.94 539 LEU B N 1
ATOM 8794 C CA . LEU B 1 539 ? -12.125 -14.922 3.812 1 97.94 539 LEU B CA 1
ATOM 8795 C C . LEU B 1 539 ? -11.531 -15.125 2.424 1 97.94 539 LEU B C 1
ATOM 8797 O O . LEU B 1 539 ? -12.25 -15.094 1.424 1 97.94 539 LEU B O 1
ATOM 8801 N N . VAL B 1 540 ? -10.242 -15.406 2.303 1 97.62 540 VAL B N 1
ATOM 8802 C CA . VAL B 1 540 ? -9.531 -15.539 1.032 1 97.62 540 VAL B CA 1
ATOM 8803 C C . VAL B 1 540 ? -9.992 -16.812 0.312 1 97.62 540 VAL B C 1
ATOM 8805 O O . VAL B 1 540 ? -10.328 -16.766 -0.875 1 97.62 540 VAL B O 1
ATOM 8808 N N . CYS B 1 541 ? -10.016 -17.906 1.031 1 98.25 541 CYS B N 1
ATOM 8809 C CA . CYS B 1 541 ? -10.398 -19.188 0.433 1 98.25 541 CYS B CA 1
ATOM 8810 C C . CYS B 1 541 ? -11.867 -19.172 0.02 1 98.25 541 CYS B C 1
ATOM 8812 O O . CYS B 1 541 ? -12.203 -19.594 -1.088 1 98.25 541 CYS B O 1
ATOM 8814 N N . ALA B 1 542 ? -12.719 -18.672 0.933 1 97.81 542 ALA B N 1
ATOM 8815 C CA . ALA B 1 542 ? -14.148 -18.625 0.614 1 97.81 542 ALA B CA 1
ATOM 8816 C C . ALA B 1 542 ? -14.406 -17.797 -0.633 1 97.81 542 ALA B C 1
ATOM 8818 O O . ALA B 1 542 ? -15.25 -18.141 -1.463 1 97.81 542 ALA B O 1
ATOM 8819 N N . LYS B 1 543 ? -13.75 -16.703 -0.73 1 96.94 543 LYS B N 1
ATOM 8820 C CA . LYS B 1 543 ? -13.898 -15.859 -1.911 1 96.94 543 LYS B CA 1
ATOM 8821 C C . LYS B 1 543 ? -13.562 -16.625 -3.186 1 96.94 543 LYS B C 1
ATOM 8823 O O . LYS B 1 543 ? -14.312 -16.562 -4.164 1 96.94 543 LYS B O 1
ATOM 8828 N N . ASP B 1 544 ? -12.5 -17.328 -3.16 1 96.38 544 ASP B N 1
ATOM 8829 C CA . ASP B 1 544 ? -12.078 -18.125 -4.312 1 96.38 544 ASP B CA 1
ATOM 8830 C C . ASP B 1 544 ? -13.102 -19.203 -4.641 1 96.38 544 ASP B C 1
ATOM 8832 O O . ASP B 1 544 ? -13.469 -19.391 -5.805 1 96.38 544 ASP B O 1
ATOM 8836 N N . TRP B 1 545 ? -13.586 -19.891 -3.613 1 97 545 TRP B N 1
ATOM 8837 C CA . TRP B 1 545 ? -14.445 -21.062 -3.793 1 97 545 TRP B CA 1
ATOM 8838 C C . TRP B 1 545 ? -15.836 -20.641 -4.266 1 97 545 TRP B C 1
ATOM 8840 O O . TRP B 1 545 ? -16.484 -21.359 -5.035 1 97 545 TRP B O 1
ATOM 8850 N N . MET B 1 546 ? -16.266 -19.469 -3.84 1 92.06 546 MET B N 1
ATOM 8851 C CA . MET B 1 546 ? -17.594 -18.984 -4.191 1 92.06 546 MET B CA 1
ATOM 8852 C C . MET B 1 546 ? -17.688 -18.656 -5.68 1 92.06 546 MET B C 1
ATOM 8854 O O . MET B 1 546 ? -18.781 -18.625 -6.25 1 92.06 546 MET B O 1
ATOM 8858 N N . HIS B 1 547 ? -16.625 -18.406 -6.242 1 86.19 547 HIS B N 1
ATOM 8859 C CA . HIS B 1 547 ? -16.609 -18.109 -7.672 1 86.19 547 HIS B CA 1
ATOM 8860 C C . HIS B 1 547 ? -16.922 -19.359 -8.492 1 86.19 547 HIS B C 1
ATOM 8862 O O . HIS B 1 547 ? -17.375 -19.266 -9.633 1 86.19 547 HIS B O 1
ATOM 8868 N N . TYR B 1 548 ? -16.656 -20.531 -7.961 1 79.31 548 TYR B N 1
ATOM 8869 C CA . TYR B 1 548 ? -16.859 -21.766 -8.695 1 79.31 548 TYR B CA 1
ATOM 8870 C C . TYR B 1 548 ? -18.203 -22.391 -8.367 1 79.31 548 TYR B C 1
ATOM 8872 O O . TYR B 1 548 ? -18.734 -23.188 -9.141 1 79.31 548 TYR B O 1
ATOM 8880 N N . GLY B 1 549 ? -18.781 -22.25 -7.055 1 62.88 549 GLY B N 1
ATOM 8881 C CA . GLY B 1 549 ? -20 -22.891 -6.602 1 62.88 549 GLY B CA 1
ATOM 8882 C C . GLY B 1 549 ? -21.266 -22.281 -7.188 1 62.88 549 GLY B C 1
ATOM 8883 O O . GLY B 1 549 ? -22.375 -22.703 -6.867 1 62.88 549 GLY B O 1
ATOM 8884 N N . ALA B 1 550 ? -21.438 -21.156 -7.609 1 46.06 550 ALA B N 1
ATOM 8885 C CA . ALA B 1 550 ? -22.781 -20.609 -7.824 1 46.06 550 ALA B CA 1
ATOM 8886 C C . ALA B 1 550 ? -23.641 -21.594 -8.594 1 46.06 550 ALA B C 1
ATOM 8888 O O . ALA B 1 550 ? -24.719 -21.234 -9.078 1 46.06 550 ALA B O 1
ATOM 8889 N N . ALA B 1 551 ? -23.234 -22.797 -8.984 1 38.38 551 ALA B N 1
ATOM 8890 C CA . ALA B 1 551 ? -24.422 -23.438 -9.539 1 38.38 551 ALA B CA 1
ATOM 8891 C C . ALA B 1 551 ? -25.422 -23.766 -8.445 1 38.38 551 ALA B C 1
ATOM 8893 O O . ALA B 1 551 ? -26.609 -23.438 -8.562 1 38.38 551 ALA B O 1
ATOM 8894 N N . GLU B 1 552 ? -25.438 -25.109 -7.699 1 34.16 552 GLU B N 1
ATOM 8895 C CA . GLU B 1 552 ? -26.562 -25.609 -6.934 1 34.16 552 GLU B CA 1
ATOM 8896 C C . GLU B 1 552 ? -26.531 -25.109 -5.496 1 34.16 552 GLU B C 1
ATOM 8898 O O . GLU B 1 552 ? -25.781 -25.625 -4.664 1 34.16 552 GLU B O 1
ATOM 8903 N N . ALA B 1 553 ? -26.516 -23.906 -5.164 1 37.53 553 ALA B N 1
ATOM 8904 C CA . ALA B 1 553 ? -26.641 -23.453 -3.781 1 37.53 553 ALA B CA 1
ATOM 8905 C C . ALA B 1 553 ? -27.516 -24.406 -2.965 1 37.53 553 ALA B C 1
ATOM 8907 O O . ALA B 1 553 ? -28.719 -24.516 -3.207 1 37.53 553 ALA B O 1
ATOM 8908 N N . SER B 1 554 ? -26.969 -25.484 -2.453 1 29.05 554 SER B N 1
ATOM 8909 C CA . SER B 1 554 ? -27.703 -26.188 -1.402 1 29.05 554 SER B CA 1
ATOM 8910 C C . SER B 1 554 ? -27.875 -25.312 -0.167 1 29.05 554 SER B C 1
ATOM 8912 O O . SER B 1 554 ? -26.953 -24.578 0.21 1 29.05 554 SER B O 1
ATOM 8914 N N . ASN B 1 555 ? -28.953 -24.828 0.277 1 32.78 555 ASN B N 1
ATOM 8915 C CA . ASN B 1 555 ? -29.547 -24.078 1.384 1 32.78 555 ASN B CA 1
ATOM 8916 C C . ASN B 1 555 ? -29.016 -24.562 2.73 1 32.78 555 ASN B C 1
ATOM 8918 O O . ASN B 1 555 ? -29.656 -24.359 3.766 1 32.78 555 ASN B O 1
ATOM 8922 N N . ALA B 1 556 ? -27.969 -25.438 2.889 1 33.38 556 ALA B N 1
ATOM 8923 C CA . ALA B 1 556 ? -27.844 -25.938 4.258 1 33.38 556 ALA B CA 1
ATOM 8924 C C . ALA B 1 556 ? -26.984 -25 5.098 1 33.38 556 ALA B C 1
ATOM 8926 O O . ALA B 1 556 ? -25.797 -24.797 4.805 1 33.38 556 ALA B O 1
ATOM 8927 N N . LEU B 1 557 ? -27.422 -23.969 5.891 1 35.09 557 LEU B N 1
ATOM 8928 C CA . LEU B 1 557 ? -26.859 -23.062 6.891 1 35.09 557 LEU B CA 1
ATOM 8929 C C . LEU B 1 557 ? -26.188 -23.844 8.016 1 35.09 557 LEU B C 1
ATOM 8931 O O . LEU B 1 557 ? -26.844 -24.625 8.703 1 35.09 557 LEU B O 1
ATOM 8935 N N . VAL B 1 558 ? -24.969 -24.234 8.039 1 29.06 558 VAL B N 1
ATOM 8936 C CA . VAL B 1 558 ? -24.297 -24.812 9.195 1 29.06 558 VAL B CA 1
ATOM 8937 C C . VAL B 1 558 ? -24 -23.734 10.234 1 29.06 558 VAL B C 1
ATOM 8939 O O . VAL B 1 558 ? -23.281 -22.781 9.953 1 29.06 558 VAL B O 1
ATOM 8942 N N . LYS B 1 559 ? -24.703 -23.547 11.344 1 33.56 559 LYS B N 1
ATOM 8943 C CA . LYS B 1 559 ? -24.531 -22.656 12.5 1 33.56 559 LYS B CA 1
ATOM 8944 C C . LYS B 1 559 ? -23.312 -23.047 13.32 1 33.56 559 LYS B C 1
ATOM 8946 O O . LYS B 1 559 ? -23.219 -24.172 13.82 1 33.56 559 LYS B O 1
ATOM 8951 N N . ILE B 1 560 ? -22.188 -22.469 13.086 1 27.94 560 ILE B N 1
ATOM 8952 C CA . ILE B 1 560 ? -21.078 -22.797 13.984 1 27.94 560 ILE B CA 1
ATOM 8953 C C . ILE B 1 560 ? -21.172 -21.922 15.242 1 27.94 560 ILE B C 1
ATOM 8955 O O . ILE B 1 560 ? -21.188 -20.703 15.156 1 27.94 560 ILE B O 1
ATOM 8959 N N . GLU B 1 561 ? -21.656 -22.375 16.312 1 31.09 561 GLU B N 1
ATOM 8960 C CA . GLU B 1 561 ? -21.688 -21.797 17.656 1 31.09 561 GLU B CA 1
ATOM 8961 C C . GLU B 1 561 ? -20.266 -21.547 18.172 1 31.09 561 GLU B C 1
ATOM 8963 O O . GLU B 1 561 ? -19.438 -22.453 18.188 1 31.09 561 GLU B O 1
ATOM 8968 N N . PHE B 1 562 ? -19.844 -20.328 17.969 1 28.09 562 PHE B N 1
ATOM 8969 C CA . PHE B 1 562 ? -18.641 -20.031 18.734 1 28.09 562 PHE B CA 1
ATOM 8970 C C . PHE B 1 562 ? -18.984 -19.797 20.203 1 28.09 562 PHE B C 1
ATOM 8972 O O . PHE B 1 562 ? -20.047 -19.266 20.516 1 28.09 562 PHE B O 1
#

Secondary structure (DSSP, 8-state):
------------------HHHHHHHHHHHHHHHT--GGGGG-HHHHHHHHHH-TT--PPPHHHHHHHHHHHHHHHHHHHHHHHHT--S-EEEEEEEEE-TTS-EEEEEEEEEE-TT--EEEEEEEEEEES-TTSTTHHHHHHHHHHHHTT-TT-EEEEEE-S---HHHHHHHHTTSS-S-TTGGGGTTEE---HHHHHHHHHHHHHHHTHHHHHHHHHHHHHHHS-HHHHHHHHHHHHHHT----PPP----TTBHHHHHHHHHHHHHTHHHHHHHHHH-TT---PPPHHHHHHHHHHHHHHHHHHHHHHHHHH--S-HHHHHHHHHHHHHHHHHHHHHH---HHHHHHHHHHHHHHHHHHHHHHHHHHHHHHTSTTTHHHHHHHHHHHHHGGGHHHHHHHHHHHHHHHHHHHHSSPP---GGGTSTT-------S----S---TTHHHHHHHHHHTTS----HHHHHHHSPPPP--TT--HHHHHHHTTTTSHHHHHHHHHHTT--S--S-GGGTTBSS--B--HHHHHS-HHHHHHHHHHHHHHTT--SS----------/------------------HHHHHHHHHHHHHHHT--GGGGG-HHHHHHHHHH-TT--PPPHHHHHHHHHHHHHHHHHHHHHHHHT--S-EEEEEEEEE-TTS-EEEEEEEEEE-TT--EEEEEEEEEEES-TTSTTHHHHHHHHHHHHTT-TT-EEEEEE-S---HHHHHHHHTTSS-SSTTGGGGTTEE---HHHHHHHHHHHHHHHTHHHHHHHHHHHHHHHS-HHHHHHHHHHHHHHT----PPP----TTBHHHHHHHHHHHHHTHHHHHHHHHH-TT---PPPHHHHHHHHHHHHHHHHHHHHHHHHHS--S-HHHHHHHHHHHHHHHHHHHHHH---HHHHHHHHHHHHHHHHHHHHHHHHHHHHHHTSTTTHHHHHHHHHHHHHGGGHHHHHHHHHHHHHHHHHHHHSS-----GGGTSTT-------S----S---TTHHHHHHHHHHTTS----HHHHHHHSPPPP--TT--HHHHHHHTTTTSHHHHHHHHHHTT--S--S-GGGTTBSS--B--HHHHHS-HHHHHHHHHHHHHHHHH-SS----------

Organism: NCBI:txid97028

InterPro domains:
  IPR008906 HAT, C-terminal dimerisation domain [PF05699] (464-546)
  IPR012337 Ribonuclease H-like superfamily [SSF53098] (76-547)
  IPR025525 hAT-like transposase, RNase-H fold [PF14372] (322-413)
  IPR052035 Zinc finger BED domain-containing [PTHR46481] (17-547)

pLDDT: mean 86.38, std 19.27, range [23.67, 98.44]

Nearest PDB structures (foldseek):
  4d1q-assembly1_H-2  TM=6.064E-01  e=1.833E-14  Musca domestica
  8sjd-assembly1_D  TM=6.533E-01  e=2.083E-12  Musca domestica
  6dww-assembly1_A  TM=6.045E-01  e=1.225E-12  Musca domestica
  8sjd-assembly1_A  TM=6.521E-01  e=3.702E-12  Musca domestica
  4d1q-assembly1_H-2  TM=5.927E-01  e=2.985E-14  Musca domestica